Protein 2LMG (pdb70)

Foldseek 3Di:
DLLVVLLCLLVVLLCQLVPPVCVVLFDVVLNVQLNVLSVVVNVVSVVPVVDDNVVSVVSSVVSCVSSVVGVVSD

Structure (mmCIF, N/CA/C/O backbone):
data_2LMG
#
_entry.id   2LMG
#
loop_
_atom_site.group_PDB
_atom_site.id
_atom_site.type_symbol
_atom_site.label_atom_id
_atom_site.label_alt_id
_atom_site.label_comp_id
_atom_site.label_asym_id
_atom_site.label_entity_id
_atom_site.label_seq_id
_atom_site.pdbx_PDB_ins_code
_atom_site.Cartn_x
_atom_site.Cartn_y
_atom_site.Cartn_z
_atom_site.occupancy
_atom_site.B_iso_or_equiv
_atom_site.auth_seq_id
_atom_site.auth_comp_id
_atom_site.auth_asym_id
_atom_site.auth_atom_id
_atom_site.pdbx_PDB_model_num
ATOM 1 N N . SER A 1 2 ? -14.283 -0.135 -9.311 1.00 0.00 537 SER A N 1
ATOM 2 C CA . SER A 1 2 ? -13.529 -1.195 -8.615 1.00 0.00 537 SER A CA 1
ATOM 3 C C . SER A 1 2 ? -12.365 -0.595 -7.826 1.00 0.00 537 SER A C 1
ATOM 4 O O . SER A 1 2 ? -11.195 -0.890 -8.092 1.00 0.00 537 SER A O 1
ATOM 12 N N . ALA A 1 3 ? -12.690 0.250 -6.846 1.00 0.00 538 ALA A N 1
ATOM 13 C CA . ALA A 1 3 ? -11.675 0.881 -6.014 1.00 0.00 538 ALA A CA 1
ATOM 14 C C . ALA A 1 3 ? -10.954 -0.162 -5.169 1.00 0.00 538 ALA A C 1
ATOM 15 O O . ALA A 1 3 ? -9.807 0.036 -4.777 1.00 0.00 538 ALA A O 1
ATOM 22 N N . LYS A 1 4 ? -11.624 -1.278 -4.905 1.00 0.00 539 LYS A N 1
ATOM 23 C CA . LYS A 1 4 ? -11.011 -2.380 -4.173 1.00 0.00 539 LYS A CA 1
ATOM 24 C C . LYS A 1 4 ? -9.849 -2.955 -4.982 1.00 0.00 539 LYS A C 1
ATOM 25 O O . LYS A 1 4 ? -8.743 -3.132 -4.466 1.00 0.00 539 LYS A O 1
ATOM 44 N N . ASN A 1 5 ? -10.105 -3.220 -6.260 1.00 0.00 540 ASN A N 1
ATOM 45 C CA . ASN A 1 5 ? -9.081 -3.748 -7.159 1.00 0.00 540 ASN A CA 1
ATOM 46 C C . ASN A 1 5 ? -7.936 -2.755 -7.331 1.00 0.00 540 ASN A C 1
ATOM 47 O O . ASN A 1 5 ? -6.766 -3.144 -7.339 1.00 0.00 540 ASN A O 1
ATOM 58 N N . ALA A 1 6 ? -8.276 -1.474 -7.458 1.00 0.00 541 ALA A N 1
ATOM 59 C CA . ALA A 1 6 ? -7.269 -0.420 -7.577 1.00 0.00 541 ALA A CA 1
ATOM 60 C C . ALA A 1 6 ? -6.402 -0.361 -6.328 1.00 0.00 541 ALA A C 1
ATOM 61 O O . ALA A 1 6 ? -5.177 -0.276 -6.409 1.00 0.00 541 ALA A O 1
ATOM 68 N N . LEU A 1 7 ? -7.052 -0.427 -5.177 1.00 0.00 542 LEU A N 1
ATOM 69 C CA . LEU A 1 7 ? -6.375 -0.320 -3.895 1.00 0.00 542 LEU A CA 1
ATOM 70 C C . LEU A 1 7 ? -5.426 -1.482 -3.663 1.00 0.00 542 LEU A C 1
ATOM 71 O O . LEU A 1 7 ? -4.275 -1.285 -3.271 1.00 0.00 542 LEU A O 1
ATOM 87 N N . GLU A 1 8 ? -5.909 -2.689 -3.911 1.00 0.00 543 GLU A N 1
ATOM 88 C CA . GLU A 1 8 ? -5.132 -3.875 -3.651 1.00 0.00 543 GLU A CA 1
ATOM 89 C C . GLU A 1 8 ? -3.937 -3.945 -4.587 1.00 0.00 543 GLU A C 1
ATOM 90 O O . GLU A 1 8 ? -2.832 -4.268 -4.164 1.00 0.00 543 GLU A O 1
ATOM 102 N N . SER A 1 9 ? -4.161 -3.616 -5.854 1.00 0.00 544 SER A N 1
ATOM 103 C CA . SER A 1 9 ? -3.085 -3.588 -6.832 1.00 0.00 544 SER A CA 1
ATOM 104 C C . SER A 1 9 ? -2.058 -2.528 -6.455 1.00 0.00 544 SER A C 1
ATOM 105 O O . SER A 1 9 ? -0.858 -2.771 -6.531 1.00 0.00 544 SER A O 1
ATOM 113 N N . TYR A 1 10 ? -2.539 -1.367 -6.020 1.00 0.00 545 TYR A N 1
ATOM 114 C CA . TYR A 1 10 ? -1.668 -0.274 -5.599 1.00 0.00 545 TYR A CA 1
ATOM 115 C C . TYR A 1 10 ? -0.821 -0.715 -4.411 1.00 0.00 545 TYR A C 1
ATOM 116 O O . TYR A 1 10 ? 0.403 -0.556 -4.410 1.00 0.00 545 TYR A O 1
ATOM 134 N N . ALA A 1 11 ? -1.474 -1.294 -3.412 1.00 0.00 546 ALA A N 1
ATOM 135 C CA . ALA A 1 11 ? -0.783 -1.750 -2.220 1.00 0.00 546 ALA A CA 1
ATOM 136 C C . ALA A 1 11 ? 0.187 -2.874 -2.568 1.00 0.00 546 ALA A C 1
ATOM 137 O O . ALA A 1 11 ? 1.320 -2.898 -2.088 1.00 0.00 546 ALA A O 1
ATOM 144 N N . PHE A 1 12 ? -0.261 -3.789 -3.427 1.00 0.00 547 PHE A N 1
ATOM 145 C CA . PHE A 1 12 ? 0.590 -4.858 -3.932 1.00 0.00 547 PHE A CA 1
ATOM 146 C C . PHE A 1 12 ? 1.813 -4.284 -4.633 1.00 0.00 547 PHE A C 1
ATOM 147 O O . PHE A 1 12 ? 2.928 -4.756 -4.440 1.00 0.00 547 PHE A O 1
ATOM 164 N N . ASN A 1 13 ? 1.583 -3.255 -5.439 1.00 0.00 548 ASN A N 1
ATOM 165 C CA . ASN A 1 13 ? 2.638 -2.607 -6.213 1.00 0.00 548 ASN A CA 1
ATOM 166 C C . ASN A 1 13 ? 3.715 -2.005 -5.316 1.00 0.00 548 ASN A C 1
ATOM 167 O O . ASN A 1 13 ? 4.901 -2.247 -5.531 1.00 0.00 548 ASN A O 1
ATOM 178 N N . MET A 1 14 ? 3.313 -1.232 -4.309 1.00 0.00 549 MET A N 1
ATOM 179 C CA . MET A 1 14 ? 4.276 -0.621 -3.397 1.00 0.00 549 MET A CA 1
ATOM 180 C C . MET A 1 14 ? 5.014 -1.695 -2.612 1.00 0.00 549 MET A C 1
ATOM 181 O O . MET A 1 14 ? 6.230 -1.635 -2.430 1.00 0.00 549 MET A O 1
ATOM 195 N N . LYS A 1 15 ? 4.254 -2.681 -2.164 1.00 0.00 550 LYS A N 1
ATOM 196 C CA . LYS A 1 15 ? 4.796 -3.822 -1.441 1.00 0.00 550 LYS A CA 1
ATOM 197 C C . LYS A 1 15 ? 5.818 -4.571 -2.296 1.00 0.00 550 LYS A C 1
ATOM 198 O O . LYS A 1 15 ? 6.908 -4.892 -1.831 1.00 0.00 550 LYS A O 1
ATOM 217 N N . SER A 1 16 ? 5.469 -4.813 -3.547 1.00 0.00 551 SER A N 1
ATOM 218 C CA . SER A 1 16 ? 6.350 -5.478 -4.486 1.00 0.00 551 SER A CA 1
ATOM 219 C C . SER A 1 16 ? 7.586 -4.633 -4.786 1.00 0.00 551 SER A C 1
ATOM 220 O O . SER A 1 16 ? 8.670 -5.169 -4.991 1.00 0.00 551 SER A O 1
ATOM 228 N N . ALA A 1 17 ? 7.416 -3.316 -4.828 1.00 0.00 552 ALA A N 1
ATOM 229 C CA . ALA A 1 17 ? 8.514 -2.415 -5.165 1.00 0.00 552 ALA A CA 1
ATOM 230 C C . ALA A 1 17 ? 9.593 -2.411 -4.087 1.00 0.00 552 ALA A C 1
ATOM 231 O O . ALA A 1 17 ? 10.770 -2.540 -4.385 1.00 0.00 552 ALA A O 1
ATOM 238 N N . VAL A 1 18 ? 9.189 -2.302 -2.832 1.00 0.00 553 VAL A N 1
ATOM 239 C CA . VAL A 1 18 ? 10.146 -2.267 -1.730 1.00 0.00 553 VAL A CA 1
ATOM 240 C C . VAL A 1 18 ? 10.720 -3.649 -1.459 1.00 0.00 553 VAL A C 1
ATOM 241 O O . VAL A 1 18 ? 11.880 -3.793 -1.075 1.00 0.00 553 VAL A O 1
ATOM 254 N N . GLU A 1 19 ? 9.889 -4.661 -1.650 1.00 0.00 554 GLU A N 1
ATOM 255 C CA . GLU A 1 19 ? 10.290 -6.037 -1.444 1.00 0.00 554 GLU A CA 1
ATOM 256 C C . GLU A 1 19 ? 10.941 -6.631 -2.693 1.00 0.00 554 GLU A C 1
ATOM 257 O O . GLU A 1 19 ? 11.325 -7.802 -2.704 1.00 0.00 554 GLU A O 1
ATOM 269 N N . ASP A 1 20 ? 11.063 -5.823 -3.738 1.00 0.00 555 ASP A N 1
ATOM 270 C CA . ASP A 1 20 ? 11.790 -6.227 -4.938 1.00 0.00 555 ASP A CA 1
ATOM 271 C C . ASP A 1 20 ? 13.248 -6.468 -4.596 1.00 0.00 555 ASP A C 1
ATOM 272 O O . ASP A 1 20 ? 13.834 -5.737 -3.808 1.00 0.00 555 ASP A O 1
ATOM 281 N N . GLU A 1 21 ? 13.832 -7.481 -5.208 1.00 0.00 556 GLU A N 1
ATOM 282 C CA . GLU A 1 21 ? 15.178 -7.911 -4.864 1.00 0.00 556 GLU A CA 1
ATOM 283 C C . GLU A 1 21 ? 16.243 -6.902 -5.275 1.00 0.00 556 GLU A C 1
ATOM 284 O O . GLU A 1 21 ? 17.398 -7.011 -4.861 1.00 0.00 556 GLU A O 1
ATOM 296 N N . GLY A 1 22 ? 15.880 -5.945 -6.106 1.00 0.00 557 GLY A N 1
ATOM 297 C CA . GLY A 1 22 ? 16.830 -4.925 -6.472 1.00 0.00 557 GLY A CA 1
ATOM 298 C C . GLY A 1 22 ? 16.562 -3.633 -5.741 1.00 0.00 557 GLY A C 1
ATOM 299 O O . GLY A 1 22 ? 17.482 -2.991 -5.235 1.00 0.00 557 GLY A O 1
ATOM 303 N N . LEU A 1 23 ? 15.294 -3.271 -5.659 1.00 0.00 558 LEU A N 1
ATOM 304 C CA . LEU A 1 23 ? 14.879 -2.076 -4.943 1.00 0.00 558 LEU A CA 1
ATOM 305 C C . LEU A 1 23 ? 15.043 -2.249 -3.437 1.00 0.00 558 LEU A C 1
ATOM 306 O O . LEU A 1 23 ? 15.028 -1.272 -2.690 1.00 0.00 558 LEU A O 1
ATOM 322 N N . LYS A 1 24 ? 15.226 -3.495 -3.000 1.00 0.00 559 LYS A N 1
ATOM 323 C CA . LYS A 1 24 ? 15.425 -3.795 -1.584 1.00 0.00 559 LYS A CA 1
ATOM 324 C C . LYS A 1 24 ? 16.688 -3.123 -1.045 1.00 0.00 559 LYS A C 1
ATOM 325 O O . LYS A 1 24 ? 16.852 -2.966 0.165 1.00 0.00 559 LYS A O 1
ATOM 344 N N . GLY A 1 25 ? 17.579 -2.737 -1.953 1.00 0.00 560 GLY A N 1
ATOM 345 C CA . GLY A 1 25 ? 18.783 -2.034 -1.559 1.00 0.00 560 GLY A CA 1
ATOM 346 C C . GLY A 1 25 ? 18.749 -0.583 -1.984 1.00 0.00 560 GLY A C 1
ATOM 347 O O . GLY A 1 25 ? 19.697 0.167 -1.754 1.00 0.00 560 GLY A O 1
ATOM 351 N N . LYS A 1 26 ? 17.651 -0.190 -2.614 1.00 0.00 561 LYS A N 1
ATOM 352 C CA . LYS A 1 26 ? 17.479 1.176 -3.082 1.00 0.00 561 LYS A CA 1
ATOM 353 C C . LYS A 1 26 ? 16.687 1.984 -2.065 1.00 0.00 561 LYS A C 1
ATOM 354 O O . LYS A 1 26 ? 16.846 3.200 -1.953 1.00 0.00 561 LYS A O 1
ATOM 373 N N . ILE A 1 27 ? 15.834 1.293 -1.325 1.00 0.00 562 ILE A N 1
ATOM 374 C CA . ILE A 1 27 ? 15.041 1.913 -0.280 1.00 0.00 562 ILE A CA 1
ATOM 375 C C . ILE A 1 27 ? 15.603 1.520 1.084 1.00 0.00 562 ILE A C 1
ATOM 376 O O . ILE A 1 27 ? 16.297 0.507 1.208 1.00 0.00 562 ILE A O 1
ATOM 392 N N . SER A 1 28 ? 15.332 2.330 2.096 1.00 0.00 563 SER A N 1
ATOM 393 C CA . SER A 1 28 ? 15.794 2.043 3.436 1.00 0.00 563 SER A CA 1
ATOM 394 C C . SER A 1 28 ? 14.892 1.006 4.090 1.00 0.00 563 SER A C 1
ATOM 395 O O . SER A 1 28 ? 13.698 0.950 3.780 1.00 0.00 563 SER A O 1
ATOM 403 N N . GLU A 1 29 ? 15.447 0.187 4.971 1.00 0.00 564 GLU A N 1
ATOM 404 C CA . GLU A 1 29 ? 14.708 -0.932 5.546 1.00 0.00 564 GLU A CA 1
ATOM 405 C C . GLU A 1 29 ? 13.407 -0.461 6.180 1.00 0.00 564 GLU A C 1
ATOM 406 O O . GLU A 1 29 ? 12.351 -1.053 5.965 1.00 0.00 564 GLU A O 1
ATOM 418 N N . ALA A 1 30 ? 13.492 0.631 6.931 1.00 0.00 565 ALA A N 1
ATOM 419 C CA . ALA A 1 30 ? 12.344 1.173 7.646 1.00 0.00 565 ALA A CA 1
ATOM 420 C C . ALA A 1 30 ? 11.202 1.544 6.701 1.00 0.00 565 ALA A C 1
ATOM 421 O O . ALA A 1 30 ? 10.041 1.253 6.985 1.00 0.00 565 ALA A O 1
ATOM 428 N N . ASP A 1 31 ? 11.533 2.178 5.578 1.00 0.00 566 ASP A N 1
ATOM 429 C CA . ASP A 1 31 ? 10.518 2.573 4.603 1.00 0.00 566 ASP A CA 1
ATOM 430 C C . ASP A 1 31 ? 9.902 1.339 3.971 1.00 0.00 566 ASP A C 1
ATOM 431 O O . ASP A 1 31 ? 8.685 1.229 3.840 1.00 0.00 566 ASP A O 1
ATOM 440 N N . LYS A 1 32 ? 10.769 0.417 3.591 1.00 0.00 567 LYS A N 1
ATOM 441 C CA . LYS A 1 32 ? 10.370 -0.876 3.065 1.00 0.00 567 LYS A CA 1
ATOM 442 C C . LYS A 1 32 ? 9.423 -1.590 4.033 1.00 0.00 567 LYS A C 1
ATOM 443 O O . LYS A 1 32 ? 8.370 -2.077 3.637 1.00 0.00 567 LYS A O 1
ATOM 462 N N . LYS A 1 33 ? 9.797 -1.616 5.305 1.00 0.00 568 LYS A N 1
ATOM 463 C CA . LYS A 1 33 ? 8.997 -2.269 6.336 1.00 0.00 568 LYS A CA 1
ATOM 464 C C . LYS A 1 33 ? 7.640 -1.596 6.514 1.00 0.00 568 LYS A C 1
ATOM 465 O O . LYS A 1 33 ? 6.605 -2.264 6.517 1.00 0.00 568 LYS A O 1
ATOM 484 N N . LYS A 1 34 ? 7.651 -0.274 6.652 1.00 0.00 569 LYS A N 1
ATOM 485 C CA . LYS A 1 34 ? 6.445 0.466 6.983 1.00 0.00 569 LYS A CA 1
ATOM 486 C C . LYS A 1 34 ? 5.423 0.356 5.863 1.00 0.00 569 LYS A C 1
ATOM 487 O O . LYS A 1 34 ? 4.233 0.173 6.117 1.00 0.00 569 LYS A O 1
ATOM 506 N N . VAL A 1 35 ? 5.889 0.460 4.624 1.00 0.00 570 VAL A N 1
ATOM 507 C CA . VAL A 1 35 ? 5.000 0.374 3.486 1.00 0.00 570 VAL A CA 1
ATOM 508 C C . VAL A 1 35 ? 4.475 -1.053 3.317 1.00 0.00 570 VAL A C 1
ATOM 509 O O . VAL A 1 35 ? 3.299 -1.244 3.047 1.00 0.00 570 VAL A O 1
ATOM 522 N N . LEU A 1 36 ? 5.336 -2.052 3.513 1.00 0.00 571 LEU A N 1
ATOM 523 C CA . LEU A 1 36 ? 4.908 -3.449 3.432 1.00 0.00 571 LEU A CA 1
ATOM 524 C C . LEU A 1 36 ? 3.831 -3.740 4.468 1.00 0.00 571 LEU A C 1
ATOM 525 O O . LEU A 1 36 ? 2.802 -4.340 4.155 1.00 0.00 571 LEU A O 1
ATOM 541 N N . ASP A 1 37 ? 4.084 -3.313 5.701 1.00 0.00 572 ASP A N 1
ATOM 542 C CA . ASP A 1 37 ? 3.144 -3.517 6.800 1.00 0.00 572 ASP A CA 1
ATOM 543 C C . ASP A 1 37 ? 1.835 -2.796 6.518 1.00 0.00 572 ASP A C 1
ATOM 544 O O . ASP A 1 37 ? 0.752 -3.347 6.709 1.00 0.00 572 ASP A O 1
ATOM 553 N N . LYS A 1 38 ? 1.949 -1.567 6.038 1.00 0.00 573 LYS A N 1
ATOM 554 C CA . LYS A 1 38 ? 0.793 -0.767 5.675 1.00 0.00 573 LYS A CA 1
ATOM 555 C C . LYS A 1 38 ? 0.043 -1.399 4.506 1.00 0.00 573 LYS A C 1
ATOM 556 O O . LYS A 1 38 ? -1.186 -1.444 4.498 1.00 0.00 573 LYS A O 1
ATOM 575 N N . CYS A 1 39 ? 0.786 -1.891 3.527 1.00 0.00 574 CYS A N 1
ATOM 576 C CA . CYS A 1 39 ? 0.195 -2.580 2.392 1.00 0.00 574 CYS A CA 1
ATOM 577 C C . CYS A 1 39 ? -0.540 -3.835 2.853 1.00 0.00 574 CYS A C 1
ATOM 578 O O . CYS A 1 39 ? -1.616 -4.149 2.358 1.00 0.00 574 CYS A O 1
ATOM 586 N N . GLN A 1 40 ? 0.038 -4.539 3.816 1.00 0.00 575 GLN A N 1
ATOM 587 C CA . GLN A 1 40 ? -0.611 -5.707 4.399 1.00 0.00 575 GLN A CA 1
ATOM 588 C C . GLN A 1 40 ? -1.860 -5.294 5.170 1.00 0.00 575 GLN A C 1
ATOM 589 O O . GLN A 1 40 ? -2.867 -6.000 5.158 1.00 0.00 575 GLN A O 1
ATOM 603 N N . GLU A 1 41 ? -1.786 -4.138 5.818 1.00 0.00 576 GLU A N 1
ATOM 604 C CA . GLU A 1 41 ? -2.914 -3.587 6.557 1.00 0.00 576 GLU A CA 1
ATOM 605 C C . GLU A 1 41 ? -4.106 -3.397 5.630 1.00 0.00 576 GLU A C 1
ATOM 606 O O . GLU A 1 41 ? -5.185 -3.946 5.864 1.00 0.00 576 GLU A O 1
ATOM 618 N N . VAL A 1 42 ? -3.892 -2.642 4.563 1.00 0.00 577 VAL A N 1
ATOM 619 C CA . VAL A 1 42 ? -4.947 -2.375 3.597 1.00 0.00 577 VAL A CA 1
ATOM 620 C C . VAL A 1 42 ? -5.357 -3.643 2.854 1.00 0.00 577 VAL A C 1
ATOM 621 O O . VAL A 1 42 ? -6.537 -3.889 2.673 1.00 0.00 577 VAL A O 1
ATOM 634 N N . ILE A 1 43 ? -4.390 -4.454 2.447 1.00 0.00 578 ILE A N 1
ATOM 635 C CA . ILE A 1 43 ? -4.683 -5.675 1.699 1.00 0.00 578 ILE A CA 1
ATOM 636 C C . ILE A 1 43 ? -5.539 -6.652 2.519 1.00 0.00 578 ILE A C 1
ATOM 637 O O . ILE A 1 43 ? -6.491 -7.242 1.997 1.00 0.00 578 ILE A O 1
ATOM 653 N N . SER A 1 44 ? -5.225 -6.797 3.803 1.00 0.00 579 SER A N 1
ATOM 654 C CA . SER A 1 44 ? -6.011 -7.658 4.684 1.00 0.00 579 SER A CA 1
ATOM 655 C C . SER A 1 44 ? -7.370 -7.014 4.982 1.00 0.00 579 SER A C 1
ATOM 656 O O . SER A 1 44 ? -8.351 -7.700 5.277 1.00 0.00 579 SER A O 1
ATOM 664 N N . TRP A 1 45 ? -7.410 -5.692 4.897 1.00 0.00 580 TRP A N 1
ATOM 665 C CA . TRP A 1 45 ? -8.637 -4.933 5.084 1.00 0.00 580 TRP A CA 1
ATOM 666 C C . TRP A 1 45 ? -9.505 -5.021 3.829 1.00 0.00 580 TRP A C 1
ATOM 667 O O . TRP A 1 45 ? -10.720 -5.137 3.912 1.00 0.00 580 TRP A O 1
ATOM 688 N N . LEU A 1 46 ? -8.862 -4.970 2.671 1.00 0.00 581 LEU A N 1
ATOM 689 C CA . LEU A 1 46 ? -9.540 -5.109 1.384 1.00 0.00 581 LEU A CA 1
ATOM 690 C C . LEU A 1 46 ? -10.303 -6.414 1.333 1.00 0.00 581 LEU A C 1
ATOM 691 O O . LEU A 1 46 ? -11.455 -6.465 0.916 1.00 0.00 581 LEU A O 1
ATOM 707 N N . ASP A 1 47 ? -9.633 -7.465 1.776 1.00 0.00 582 ASP A N 1
ATOM 708 C CA . ASP A 1 47 ? -10.199 -8.804 1.793 1.00 0.00 582 ASP A CA 1
ATOM 709 C C . ASP A 1 47 ? -11.373 -8.881 2.763 1.00 0.00 582 ASP A C 1
ATOM 710 O O . ASP A 1 47 ? -12.246 -9.739 2.639 1.00 0.00 582 ASP A O 1
ATOM 719 N N . ALA A 1 48 ? -11.394 -7.959 3.711 1.00 0.00 583 ALA A N 1
ATOM 720 C CA . ALA A 1 48 ? -12.396 -7.961 4.761 1.00 0.00 583 ALA A CA 1
ATOM 721 C C . ALA A 1 48 ? -13.550 -7.006 4.459 1.00 0.00 583 ALA A C 1
ATOM 722 O O . ALA A 1 48 ? -14.699 -7.274 4.816 1.00 0.00 583 ALA A O 1
ATOM 729 N N . ASN A 1 49 ? -13.240 -5.913 3.776 1.00 0.00 584 ASN A N 1
ATOM 730 C CA . ASN A 1 49 ? -14.216 -4.865 3.498 1.00 0.00 584 ASN A CA 1
ATOM 731 C C . ASN A 1 49 ? -14.328 -4.618 2.003 1.00 0.00 584 ASN A C 1
ATOM 732 O O . ASN A 1 49 ? -14.165 -3.496 1.531 1.00 0.00 584 ASN A O 1
ATOM 743 N N . THR A 1 50 ? -14.608 -5.680 1.257 1.00 0.00 585 THR A N 1
ATOM 744 C CA . THR A 1 50 ? -14.860 -5.569 -0.174 1.00 0.00 585 THR A CA 1
ATOM 745 C C . THR A 1 50 ? -16.153 -4.811 -0.428 1.00 0.00 585 THR A C 1
ATOM 746 O O . THR A 1 50 ? -16.370 -4.246 -1.499 1.00 0.00 585 THR A O 1
ATOM 757 N N . LEU A 1 51 ? -16.997 -4.796 0.587 1.00 0.00 586 LEU A N 1
ATOM 758 C CA . LEU A 1 51 ? -18.311 -4.201 0.491 1.00 0.00 586 LEU A CA 1
ATOM 759 C C . LEU A 1 51 ? -18.265 -2.735 0.904 1.00 0.00 586 LEU A C 1
ATOM 760 O O . LEU A 1 51 ? -19.299 -2.077 0.996 1.00 0.00 586 LEU A O 1
ATOM 776 N N . ALA A 1 52 ? -17.060 -2.237 1.161 1.00 0.00 587 ALA A N 1
ATOM 777 C CA . ALA A 1 52 ? -16.868 -0.835 1.513 1.00 0.00 587 ALA A CA 1
ATOM 778 C C . ALA A 1 52 ? -17.307 0.067 0.365 1.00 0.00 587 ALA A C 1
ATOM 779 O O . ALA A 1 52 ? -17.356 -0.361 -0.791 1.00 0.00 587 ALA A O 1
ATOM 786 N N . GLU A 1 53 ? -17.629 1.313 0.684 1.00 0.00 588 GLU A N 1
ATOM 787 C CA . GLU A 1 53 ? -17.979 2.282 -0.341 1.00 0.00 588 GLU A CA 1
ATOM 788 C C . GLU A 1 53 ? -16.727 2.746 -1.060 1.00 0.00 588 GLU A C 1
ATOM 789 O O . GLU A 1 53 ? -15.615 2.531 -0.573 1.00 0.00 588 GLU A O 1
ATOM 801 N N . LYS A 1 54 ? -16.905 3.405 -2.189 1.00 0.00 589 LYS A N 1
ATOM 802 C CA . LYS A 1 54 ? -15.773 3.853 -2.995 1.00 0.00 589 LYS A CA 1
ATOM 803 C C . LYS A 1 54 ? -14.831 4.732 -2.178 1.00 0.00 589 LYS A C 1
ATOM 804 O O . LYS A 1 54 ? -13.615 4.547 -2.209 1.00 0.00 589 LYS A O 1
ATOM 823 N N . ASP A 1 55 ? -15.407 5.656 -1.419 1.00 0.00 590 ASP A N 1
ATOM 824 C CA . ASP A 1 55 ? -14.627 6.612 -0.635 1.00 0.00 590 ASP A CA 1
ATOM 825 C C . ASP A 1 55 ? -13.777 5.920 0.425 1.00 0.00 590 ASP A C 1
ATOM 826 O O . ASP A 1 55 ? -12.739 6.446 0.820 1.00 0.00 590 ASP A O 1
ATOM 835 N N . GLU A 1 56 ? -14.209 4.746 0.889 1.00 0.00 591 GLU A N 1
ATOM 836 C CA . GLU A 1 56 ? -13.453 4.018 1.891 1.00 0.00 591 GLU A CA 1
ATOM 837 C C . GLU A 1 56 ? -12.127 3.576 1.285 1.00 0.00 591 GLU A C 1
ATOM 838 O O . GLU A 1 56 ? -11.066 3.713 1.896 1.00 0.00 591 GLU A O 1
ATOM 850 N N . PHE A 1 57 ? -12.199 3.074 0.058 1.00 0.00 592 PHE A N 1
ATOM 851 C CA . PHE A 1 57 ? -11.005 2.686 -0.673 1.00 0.00 592 PHE A CA 1
ATOM 852 C C . PHE A 1 57 ? -10.231 3.925 -1.092 1.00 0.00 592 PHE A C 1
ATOM 853 O O . PHE A 1 57 ? -9.014 3.961 -0.993 1.00 0.00 592 PHE A O 1
ATOM 870 N N . GLU A 1 58 ? -10.952 4.956 -1.516 1.00 0.00 593 GLU A N 1
ATOM 871 C CA . GLU A 1 58 ? -10.332 6.200 -1.958 1.00 0.00 593 GLU A CA 1
ATOM 872 C C . GLU A 1 58 ? -9.479 6.793 -0.844 1.00 0.00 593 GLU A C 1
ATOM 873 O O . GLU A 1 58 ? -8.360 7.251 -1.078 1.00 0.00 593 GLU A O 1
ATOM 885 N N . HIS A 1 59 ? -10.000 6.752 0.371 1.00 0.00 594 HIS A N 1
ATOM 886 C CA . HIS A 1 59 ? -9.263 7.223 1.532 1.00 0.00 594 HIS A CA 1
ATOM 887 C C . HIS A 1 59 ? -8.128 6.262 1.867 1.00 0.00 594 HIS A C 1
ATOM 888 O O . HIS A 1 59 ? -7.045 6.690 2.264 1.00 0.00 594 HIS A O 1
ATOM 903 N N . LYS A 1 60 ? -8.376 4.966 1.698 1.00 0.00 595 LYS A N 1
ATOM 904 C CA . LYS A 1 60 ? -7.363 3.958 1.946 1.00 0.00 595 LYS A CA 1
ATOM 905 C C . LYS A 1 60 ? -6.198 4.146 0.991 1.00 0.00 595 LYS A C 1
ATOM 906 O O . LYS A 1 60 ? -5.039 3.936 1.351 1.00 0.00 595 LYS A O 1
ATOM 925 N N . ARG A 1 61 ? -6.530 4.533 -0.232 1.00 0.00 596 ARG A N 1
ATOM 926 C CA . ARG A 1 61 ? -5.539 4.834 -1.244 1.00 0.00 596 ARG A CA 1
ATOM 927 C C . ARG A 1 61 ? -4.661 5.972 -0.756 1.00 0.00 596 ARG A C 1
ATOM 928 O O . ARG A 1 61 ? -3.442 5.866 -0.770 1.00 0.00 596 ARG A O 1
ATOM 949 N N . LYS A 1 62 ? -5.306 7.035 -0.274 1.00 0.00 597 LYS A N 1
ATOM 950 C CA . LYS A 1 62 ? -4.601 8.186 0.286 1.00 0.00 597 LYS A CA 1
ATOM 951 C C . LYS A 1 62 ? -3.669 7.751 1.409 1.00 0.00 597 LYS A C 1
ATOM 952 O O . LYS A 1 62 ? -2.529 8.201 1.495 1.00 0.00 597 LYS A O 1
ATOM 971 N N . GLU A 1 63 ? -4.169 6.868 2.263 1.00 0.00 598 GLU A N 1
ATOM 972 C CA . GLU A 1 63 ? -3.387 6.319 3.362 1.00 0.00 598 GLU A CA 1
ATOM 973 C C . GLU A 1 63 ? -2.157 5.585 2.840 1.00 0.00 598 GLU A C 1
ATOM 974 O O . GLU A 1 63 ? -1.026 5.855 3.253 1.00 0.00 598 GLU A O 1
ATOM 986 N N . LEU A 1 64 ? -2.397 4.649 1.931 1.00 0.00 599 LEU A N 1
ATOM 987 C CA . LEU A 1 64 ? -1.339 3.839 1.348 1.00 0.00 599 LEU A CA 1
ATOM 988 C C . LEU A 1 64 ? -0.333 4.743 0.629 1.00 0.00 599 LEU A C 1
ATOM 989 O O . LEU A 1 64 ? 0.877 4.566 0.754 1.00 0.00 599 LEU A O 1
ATOM 1005 N N . GLU A 1 65 ? -0.841 5.724 -0.107 1.00 0.00 600 GLU A N 1
ATOM 1006 C CA . GLU A 1 65 ? 0.011 6.687 -0.800 1.00 0.00 600 GLU A CA 1
ATOM 1007 C C . GLU A 1 65 ? 0.927 7.406 0.180 1.00 0.00 600 GLU A C 1
ATOM 1008 O O . GLU A 1 65 ? 2.111 7.551 -0.077 1.00 0.00 600 GLU A O 1
ATOM 1020 N N . GLN A 1 66 ? 0.383 7.841 1.310 1.00 0.00 601 GLN A N 1
ATOM 1021 C CA . GLN A 1 66 ? 1.172 8.558 2.304 1.00 0.00 601 GLN A CA 1
ATOM 1022 C C . GLN A 1 66 ? 2.246 7.673 2.935 1.00 0.00 601 GLN A C 1
ATOM 1023 O O . GLN A 1 66 ? 3.277 8.178 3.368 1.00 0.00 601 GLN A O 1
ATOM 1037 N N . VAL A 1 67 ? 2.015 6.365 3.004 1.00 0.00 602 VAL A N 1
ATOM 1038 C CA . VAL A 1 67 ? 3.025 5.466 3.558 1.00 0.00 602 VAL A CA 1
ATOM 1039 C C . VAL A 1 67 ? 4.160 5.232 2.549 1.00 0.00 602 VAL A C 1
ATOM 1040 O O . VAL A 1 67 ? 5.330 5.205 2.919 1.00 0.00 602 VAL A O 1
ATOM 1053 N N . CYS A 1 68 ? 3.800 5.074 1.276 1.00 0.00 603 CYS A N 1
ATOM 1054 C CA . CYS A 1 68 ? 4.773 4.794 0.224 1.00 0.00 603 CYS A CA 1
ATOM 1055 C C . CYS A 1 68 ? 5.434 6.077 -0.288 1.00 0.00 603 CYS A C 1
ATOM 1056 O O . CYS A 1 68 ? 6.555 6.044 -0.767 1.00 0.00 603 CYS A O 1
ATOM 1064 N N . ASN A 1 69 ? 4.730 7.202 -0.188 1.00 0.00 604 ASN A N 1
ATOM 1065 C CA . ASN A 1 69 ? 5.224 8.490 -0.700 1.00 0.00 604 ASN A CA 1
ATOM 1066 C C . ASN A 1 69 ? 6.650 8.815 -0.221 1.00 0.00 604 ASN A C 1
ATOM 1067 O O . ASN A 1 69 ? 7.519 9.095 -1.050 1.00 0.00 604 ASN A O 1
ATOM 1078 N N . PRO A 1 70 ? 6.936 8.782 1.101 1.00 0.00 605 PRO A N 1
ATOM 1079 C CA . PRO A 1 70 ? 8.283 9.077 1.620 1.00 0.00 605 PRO A CA 1
ATOM 1080 C C . PRO A 1 70 ? 9.337 8.115 1.084 1.00 0.00 605 PRO A C 1
ATOM 1081 O O . PRO A 1 70 ? 10.532 8.413 1.079 1.00 0.00 605 PRO A O 1
ATOM 1092 N N . ILE A 1 71 ? 8.880 6.958 0.640 1.00 0.00 606 ILE A N 1
ATOM 1093 C CA . ILE A 1 71 ? 9.753 5.936 0.104 1.00 0.00 606 ILE A CA 1
ATOM 1094 C C . ILE A 1 71 ? 9.888 6.093 -1.421 1.00 0.00 606 ILE A C 1
ATOM 1095 O O . ILE A 1 71 ? 10.983 5.993 -1.971 1.00 0.00 606 ILE A O 1
ATOM 1111 N N . ILE A 1 72 ? 8.767 6.388 -2.083 1.00 0.00 607 ILE A N 1
ATOM 1112 C CA . ILE A 1 72 ? 8.710 6.541 -3.535 1.00 0.00 607 ILE A CA 1
ATOM 1113 C C . ILE A 1 72 ? 9.470 7.788 -3.991 1.00 0.00 607 ILE A C 1
ATOM 1114 O O . ILE A 1 72 ? 10.027 7.818 -5.088 1.00 0.00 607 ILE A O 1
ATOM 1130 N N . SER A 1 73 ? 9.520 8.802 -3.134 1.00 0.00 608 SER A N 1
ATOM 1131 C CA . SER A 1 73 ? 10.212 10.045 -3.458 1.00 0.00 608 SER A CA 1
ATOM 1132 C C . SER A 1 73 ? 11.726 9.837 -3.561 1.00 0.00 608 SER A C 1
ATOM 1133 O O . SER A 1 73 ? 12.453 10.706 -4.040 1.00 0.00 608 SER A O 1
ATOM 1141 N N . GLY A 1 74 ? 12.191 8.678 -3.117 1.00 0.00 609 GLY A N 1
ATOM 1142 C CA . GLY A 1 74 ? 13.594 8.346 -3.243 1.00 0.00 609 GLY A CA 1
ATOM 1143 C C . GLY A 1 74 ? 13.798 7.137 -4.131 1.00 0.00 609 GLY A C 1
ATOM 1144 O O . GLY A 1 74 ? 14.858 6.505 -4.106 1.00 0.00 609 GLY A O 1
ATOM 1148 N N . LEU A 1 75 ? 12.770 6.815 -4.909 1.00 0.00 610 LEU A N 1
ATOM 1149 C CA . LEU A 1 75 ? 12.791 5.663 -5.793 1.00 0.00 610 LEU A CA 1
ATOM 1150 C C . LEU A 1 75 ? 12.462 6.081 -7.225 1.00 0.00 610 LEU A C 1
ATOM 1151 O O . LEU A 1 75 ? 11.369 5.725 -7.719 1.00 0.00 610 LEU A O 1
ATOM 1168 N N . SER A 1 2 ? -13.375 0.175 -10.115 1.00 0.00 537 SER A N 2
ATOM 1169 C CA . SER A 1 2 ? -13.084 -0.844 -9.084 1.00 0.00 537 SER A CA 2
ATOM 1170 C C . SER A 1 2 ? -12.036 -0.334 -8.095 1.00 0.00 537 SER A C 2
ATOM 1171 O O . SER A 1 2 ? -10.830 -0.486 -8.311 1.00 0.00 537 SER A O 2
ATOM 1179 N N . ALA A 1 3 ? -12.501 0.260 -6.998 1.00 0.00 538 ALA A N 2
ATOM 1180 C CA . ALA A 1 3 ? -11.607 0.882 -6.030 1.00 0.00 538 ALA A CA 2
ATOM 1181 C C . ALA A 1 3 ? -10.828 -0.157 -5.234 1.00 0.00 538 ALA A C 2
ATOM 1182 O O . ALA A 1 3 ? -9.665 0.061 -4.914 1.00 0.00 538 ALA A O 2
ATOM 1189 N N . LYS A 1 4 ? -11.457 -1.285 -4.916 1.00 0.00 539 LYS A N 2
ATOM 1190 C CA . LYS A 1 4 ? -10.765 -2.345 -4.188 1.00 0.00 539 LYS A CA 2
ATOM 1191 C C . LYS A 1 4 ? -9.665 -2.936 -5.053 1.00 0.00 539 LYS A C 2
ATOM 1192 O O . LYS A 1 4 ? -8.556 -3.192 -4.584 1.00 0.00 539 LYS A O 2
ATOM 1211 N N . ASN A 1 5 ? -9.987 -3.142 -6.321 1.00 0.00 540 ASN A N 2
ATOM 1212 C CA . ASN A 1 5 ? -9.028 -3.656 -7.288 1.00 0.00 540 ASN A CA 2
ATOM 1213 C C . ASN A 1 5 ? -7.871 -2.679 -7.449 1.00 0.00 540 ASN A C 2
ATOM 1214 O O . ASN A 1 5 ? -6.711 -3.079 -7.527 1.00 0.00 540 ASN A O 2
ATOM 1225 N N . ALA A 1 6 ? -8.199 -1.390 -7.490 1.00 0.00 541 ALA A N 2
ATOM 1226 C CA . ALA A 1 6 ? -7.187 -0.345 -7.539 1.00 0.00 541 ALA A CA 2
ATOM 1227 C C . ALA A 1 6 ? -6.348 -0.353 -6.270 1.00 0.00 541 ALA A C 2
ATOM 1228 O O . ALA A 1 6 ? -5.124 -0.334 -6.324 1.00 0.00 541 ALA A O 2
ATOM 1235 N N . LEU A 1 7 ? -7.024 -0.413 -5.131 1.00 0.00 542 LEU A N 2
ATOM 1236 C CA . LEU A 1 7 ? -6.371 -0.342 -3.830 1.00 0.00 542 LEU A CA 2
ATOM 1237 C C . LEU A 1 7 ? -5.431 -1.507 -3.596 1.00 0.00 542 LEU A C 2
ATOM 1238 O O . LEU A 1 7 ? -4.289 -1.318 -3.181 1.00 0.00 542 LEU A O 2
ATOM 1254 N N . GLU A 1 8 ? -5.909 -2.710 -3.866 1.00 0.00 543 GLU A N 2
ATOM 1255 C CA . GLU A 1 8 ? -5.133 -3.894 -3.606 1.00 0.00 543 GLU A CA 2
ATOM 1256 C C . GLU A 1 8 ? -3.942 -3.952 -4.548 1.00 0.00 543 GLU A C 2
ATOM 1257 O O . GLU A 1 8 ? -2.843 -4.325 -4.150 1.00 0.00 543 GLU A O 2
ATOM 1269 N N . SER A 1 9 ? -4.167 -3.554 -5.792 1.00 0.00 544 SER A N 2
ATOM 1270 C CA . SER A 1 9 ? -3.100 -3.491 -6.777 1.00 0.00 544 SER A CA 2
ATOM 1271 C C . SER A 1 9 ? -2.091 -2.413 -6.380 1.00 0.00 544 SER A C 2
ATOM 1272 O O . SER A 1 9 ? -0.886 -2.613 -6.481 1.00 0.00 544 SER A O 2
ATOM 1280 N N . TYR A 1 10 ? -2.604 -1.283 -5.904 1.00 0.00 545 TYR A N 2
ATOM 1281 C CA . TYR A 1 10 ? -1.776 -0.171 -5.455 1.00 0.00 545 TYR A CA 2
ATOM 1282 C C . TYR A 1 10 ? -0.905 -0.610 -4.280 1.00 0.00 545 TYR A C 2
ATOM 1283 O O . TYR A 1 10 ? 0.309 -0.392 -4.275 1.00 0.00 545 TYR A O 2
ATOM 1301 N N . ALA A 1 11 ? -1.529 -1.246 -3.297 1.00 0.00 546 ALA A N 2
ATOM 1302 C CA . ALA A 1 11 ? -0.817 -1.714 -2.125 1.00 0.00 546 ALA A CA 2
ATOM 1303 C C . ALA A 1 11 ? 0.181 -2.795 -2.510 1.00 0.00 546 ALA A C 2
ATOM 1304 O O . ALA A 1 11 ? 1.325 -2.781 -2.060 1.00 0.00 546 ALA A O 2
ATOM 1311 N N . PHE A 1 12 ? -0.260 -3.716 -3.366 1.00 0.00 547 PHE A N 2
ATOM 1312 C CA . PHE A 1 12 ? 0.612 -4.751 -3.904 1.00 0.00 547 PHE A CA 2
ATOM 1313 C C . PHE A 1 12 ? 1.805 -4.126 -4.621 1.00 0.00 547 PHE A C 2
ATOM 1314 O O . PHE A 1 12 ? 2.932 -4.590 -4.487 1.00 0.00 547 PHE A O 2
ATOM 1331 N N . ASN A 1 13 ? 1.540 -3.066 -5.375 1.00 0.00 548 ASN A N 2
ATOM 1332 C CA . ASN A 1 13 ? 2.572 -2.382 -6.151 1.00 0.00 548 ASN A CA 2
ATOM 1333 C C . ASN A 1 13 ? 3.666 -1.806 -5.263 1.00 0.00 548 ASN A C 2
ATOM 1334 O O . ASN A 1 13 ? 4.849 -2.037 -5.507 1.00 0.00 548 ASN A O 2
ATOM 1345 N N . MET A 1 14 ? 3.280 -1.066 -4.230 1.00 0.00 549 MET A N 2
ATOM 1346 C CA . MET A 1 14 ? 4.251 -0.454 -3.332 1.00 0.00 549 MET A CA 2
ATOM 1347 C C . MET A 1 14 ? 5.011 -1.528 -2.567 1.00 0.00 549 MET A C 2
ATOM 1348 O O . MET A 1 14 ? 6.228 -1.461 -2.398 1.00 0.00 549 MET A O 2
ATOM 1362 N N . LYS A 1 15 ? 4.262 -2.523 -2.123 1.00 0.00 550 LYS A N 2
ATOM 1363 C CA . LYS A 1 15 ? 4.810 -3.680 -1.436 1.00 0.00 550 LYS A CA 2
ATOM 1364 C C . LYS A 1 15 ? 5.812 -4.423 -2.323 1.00 0.00 550 LYS A C 2
ATOM 1365 O O . LYS A 1 15 ? 6.894 -4.797 -1.874 1.00 0.00 550 LYS A O 2
ATOM 1384 N N . SER A 1 16 ? 5.449 -4.630 -3.576 1.00 0.00 551 SER A N 2
ATOM 1385 C CA . SER A 1 16 ? 6.324 -5.291 -4.529 1.00 0.00 551 SER A CA 2
ATOM 1386 C C . SER A 1 16 ? 7.554 -4.436 -4.824 1.00 0.00 551 SER A C 2
ATOM 1387 O O . SER A 1 16 ? 8.644 -4.960 -4.993 1.00 0.00 551 SER A O 2
ATOM 1395 N N . ALA A 1 17 ? 7.366 -3.123 -4.882 1.00 0.00 552 ALA A N 2
ATOM 1396 C CA . ALA A 1 17 ? 8.449 -2.203 -5.228 1.00 0.00 552 ALA A CA 2
ATOM 1397 C C . ALA A 1 17 ? 9.588 -2.244 -4.209 1.00 0.00 552 ALA A C 2
ATOM 1398 O O . ALA A 1 17 ? 10.760 -2.304 -4.575 1.00 0.00 552 ALA A O 2
ATOM 1405 N N . VAL A 1 18 ? 9.246 -2.224 -2.930 1.00 0.00 553 VAL A N 2
ATOM 1406 C CA . VAL A 1 18 ? 10.254 -2.227 -1.876 1.00 0.00 553 VAL A CA 2
ATOM 1407 C C . VAL A 1 18 ? 10.858 -3.614 -1.695 1.00 0.00 553 VAL A C 2
ATOM 1408 O O . VAL A 1 18 ? 12.042 -3.765 -1.393 1.00 0.00 553 VAL A O 2
ATOM 1421 N N . GLU A 1 19 ? 10.023 -4.620 -1.882 1.00 0.00 554 GLU A N 2
ATOM 1422 C CA . GLU A 1 19 ? 10.430 -6.006 -1.754 1.00 0.00 554 GLU A CA 2
ATOM 1423 C C . GLU A 1 19 ? 10.951 -6.582 -3.071 1.00 0.00 554 GLU A C 2
ATOM 1424 O O . GLU A 1 19 ? 11.257 -7.773 -3.162 1.00 0.00 554 GLU A O 2
ATOM 1436 N N . ASP A 1 20 ? 11.051 -5.735 -4.083 1.00 0.00 555 ASP A N 2
ATOM 1437 C CA . ASP A 1 20 ? 11.527 -6.152 -5.401 1.00 0.00 555 ASP A CA 2
ATOM 1438 C C . ASP A 1 20 ? 12.987 -6.580 -5.358 1.00 0.00 555 ASP A C 2
ATOM 1439 O O . ASP A 1 20 ? 13.819 -5.960 -4.688 1.00 0.00 555 ASP A O 2
ATOM 1448 N N . GLU A 1 21 ? 13.274 -7.661 -6.064 1.00 0.00 556 GLU A N 2
ATOM 1449 C CA . GLU A 1 21 ? 14.608 -8.247 -6.113 1.00 0.00 556 GLU A CA 2
ATOM 1450 C C . GLU A 1 21 ? 15.600 -7.413 -6.922 1.00 0.00 556 GLU A C 2
ATOM 1451 O O . GLU A 1 21 ? 16.788 -7.729 -6.955 1.00 0.00 556 GLU A O 2
ATOM 1463 N N . GLY A 1 22 ? 15.117 -6.394 -7.614 1.00 0.00 557 GLY A N 2
ATOM 1464 C CA . GLY A 1 22 ? 16.007 -5.496 -8.320 1.00 0.00 557 GLY A CA 2
ATOM 1465 C C . GLY A 1 22 ? 16.188 -4.203 -7.562 1.00 0.00 557 GLY A C 2
ATOM 1466 O O . GLY A 1 22 ? 17.274 -3.627 -7.531 1.00 0.00 557 GLY A O 2
ATOM 1470 N N . LEU A 1 23 ? 15.110 -3.763 -6.934 1.00 0.00 558 LEU A N 2
ATOM 1471 C CA . LEU A 1 23 ? 15.110 -2.547 -6.133 1.00 0.00 558 LEU A CA 2
ATOM 1472 C C . LEU A 1 23 ? 15.686 -2.778 -4.743 1.00 0.00 558 LEU A C 2
ATOM 1473 O O . LEU A 1 23 ? 15.670 -1.876 -3.901 1.00 0.00 558 LEU A O 2
ATOM 1489 N N . LYS A 1 24 ? 16.168 -3.983 -4.490 1.00 0.00 559 LYS A N 2
ATOM 1490 C CA . LYS A 1 24 ? 16.799 -4.276 -3.215 1.00 0.00 559 LYS A CA 2
ATOM 1491 C C . LYS A 1 24 ? 17.981 -3.336 -2.962 1.00 0.00 559 LYS A C 2
ATOM 1492 O O . LYS A 1 24 ? 18.835 -3.135 -3.826 1.00 0.00 559 LYS A O 2
ATOM 1511 N N . GLY A 1 25 ? 17.991 -2.721 -1.790 1.00 0.00 560 GLY A N 2
ATOM 1512 C CA . GLY A 1 25 ? 19.069 -1.818 -1.440 1.00 0.00 560 GLY A CA 2
ATOM 1513 C C . GLY A 1 25 ? 18.821 -0.395 -1.915 1.00 0.00 560 GLY A C 2
ATOM 1514 O O . GLY A 1 25 ? 19.496 0.536 -1.479 1.00 0.00 560 GLY A O 2
ATOM 1518 N N . LYS A 1 26 ? 17.854 -0.222 -2.806 1.00 0.00 561 LYS A N 2
ATOM 1519 C CA . LYS A 1 26 ? 17.534 1.102 -3.326 1.00 0.00 561 LYS A CA 2
ATOM 1520 C C . LYS A 1 26 ? 16.708 1.879 -2.311 1.00 0.00 561 LYS A C 2
ATOM 1521 O O . LYS A 1 26 ? 16.742 3.110 -2.268 1.00 0.00 561 LYS A O 2
ATOM 1540 N N . ILE A 1 27 ? 15.969 1.147 -1.497 1.00 0.00 562 ILE A N 2
ATOM 1541 C CA . ILE A 1 27 ? 15.215 1.730 -0.404 1.00 0.00 562 ILE A CA 2
ATOM 1542 C C . ILE A 1 27 ? 15.749 1.178 0.913 1.00 0.00 562 ILE A C 2
ATOM 1543 O O . ILE A 1 27 ? 16.310 0.080 0.943 1.00 0.00 562 ILE A O 2
ATOM 1559 N N . SER A 1 28 ? 15.604 1.936 1.988 1.00 0.00 563 SER A N 2
ATOM 1560 C CA . SER A 1 28 ? 16.079 1.486 3.283 1.00 0.00 563 SER A CA 2
ATOM 1561 C C . SER A 1 28 ? 15.060 0.543 3.908 1.00 0.00 563 SER A C 2
ATOM 1562 O O . SER A 1 28 ? 13.875 0.596 3.556 1.00 0.00 563 SER A O 2
ATOM 1570 N N . GLU A 1 29 ? 15.507 -0.315 4.817 1.00 0.00 564 GLU A N 2
ATOM 1571 C CA . GLU A 1 29 ? 14.644 -1.338 5.397 1.00 0.00 564 GLU A CA 2
ATOM 1572 C C . GLU A 1 29 ? 13.408 -0.713 6.015 1.00 0.00 564 GLU A C 2
ATOM 1573 O O . GLU A 1 29 ? 12.301 -1.170 5.776 1.00 0.00 564 GLU A O 2
ATOM 1585 N N . ALA A 1 30 ? 13.609 0.351 6.782 1.00 0.00 565 ALA A N 2
ATOM 1586 C CA . ALA A 1 30 ? 12.522 0.992 7.515 1.00 0.00 565 ALA A CA 2
ATOM 1587 C C . ALA A 1 30 ? 11.395 1.453 6.594 1.00 0.00 565 ALA A C 2
ATOM 1588 O O . ALA A 1 30 ? 10.220 1.247 6.899 1.00 0.00 565 ALA A O 2
ATOM 1595 N N . ASP A 1 31 ? 11.746 2.056 5.464 1.00 0.00 566 ASP A N 2
ATOM 1596 C CA . ASP A 1 31 ? 10.737 2.517 4.514 1.00 0.00 566 ASP A CA 2
ATOM 1597 C C . ASP A 1 31 ? 10.046 1.320 3.889 1.00 0.00 566 ASP A C 2
ATOM 1598 O O . ASP A 1 31 ? 8.821 1.267 3.796 1.00 0.00 566 ASP A O 2
ATOM 1607 N N . LYS A 1 32 ? 10.856 0.362 3.468 1.00 0.00 567 LYS A N 2
ATOM 1608 C CA . LYS A 1 32 ? 10.378 -0.900 2.936 1.00 0.00 567 LYS A CA 2
ATOM 1609 C C . LYS A 1 32 ? 9.429 -1.609 3.914 1.00 0.00 567 LYS A C 2
ATOM 1610 O O . LYS A 1 32 ? 8.345 -2.039 3.535 1.00 0.00 567 LYS A O 2
ATOM 1629 N N . LYS A 1 33 ? 9.840 -1.706 5.169 1.00 0.00 568 LYS A N 2
ATOM 1630 C CA . LYS A 1 33 ? 9.045 -2.361 6.204 1.00 0.00 568 LYS A CA 2
ATOM 1631 C C . LYS A 1 33 ? 7.729 -1.638 6.441 1.00 0.00 568 LYS A C 2
ATOM 1632 O O . LYS A 1 33 ? 6.675 -2.269 6.509 1.00 0.00 568 LYS A O 2
ATOM 1651 N N . LYS A 1 34 ? 7.787 -0.314 6.567 1.00 0.00 569 LYS A N 2
ATOM 1652 C CA . LYS A 1 34 ? 6.606 0.455 6.916 1.00 0.00 569 LYS A CA 2
ATOM 1653 C C . LYS A 1 34 ? 5.558 0.340 5.820 1.00 0.00 569 LYS A C 2
ATOM 1654 O O . LYS A 1 34 ? 4.373 0.161 6.102 1.00 0.00 569 LYS A O 2
ATOM 1673 N N . VAL A 1 35 ? 6.000 0.421 4.571 1.00 0.00 570 VAL A N 2
ATOM 1674 C CA . VAL A 1 35 ? 5.091 0.328 3.452 1.00 0.00 570 VAL A CA 2
ATOM 1675 C C . VAL A 1 35 ? 4.555 -1.099 3.306 1.00 0.00 570 VAL A C 2
ATOM 1676 O O . VAL A 1 35 ? 3.367 -1.284 3.092 1.00 0.00 570 VAL A O 2
ATOM 1689 N N . LEU A 1 36 ? 5.421 -2.105 3.461 1.00 0.00 571 LEU A N 2
ATOM 1690 C CA . LEU A 1 36 ? 4.986 -3.503 3.381 1.00 0.00 571 LEU A CA 2
ATOM 1691 C C . LEU A 1 36 ? 3.933 -3.801 4.442 1.00 0.00 571 LEU A C 2
ATOM 1692 O O . LEU A 1 36 ? 2.912 -4.429 4.154 1.00 0.00 571 LEU A O 2
ATOM 1708 N N . ASP A 1 37 ? 4.197 -3.352 5.668 1.00 0.00 572 ASP A N 2
ATOM 1709 C CA . ASP A 1 37 ? 3.274 -3.557 6.784 1.00 0.00 572 ASP A CA 2
ATOM 1710 C C . ASP A 1 37 ? 1.949 -2.868 6.510 1.00 0.00 572 ASP A C 2
ATOM 1711 O O . ASP A 1 37 ? 0.879 -3.459 6.675 1.00 0.00 572 ASP A O 2
ATOM 1720 N N . LYS A 1 38 ? 2.033 -1.621 6.077 1.00 0.00 573 LYS A N 2
ATOM 1721 C CA . LYS A 1 38 ? 0.858 -0.835 5.752 1.00 0.00 573 LYS A CA 2
ATOM 1722 C C . LYS A 1 38 ? 0.112 -1.432 4.558 1.00 0.00 573 LYS A C 2
ATOM 1723 O O . LYS A 1 38 ? -1.118 -1.479 4.553 1.00 0.00 573 LYS A O 2
ATOM 1742 N N . CYS A 1 39 ? 0.857 -1.903 3.563 1.00 0.00 574 CYS A N 2
ATOM 1743 C CA . CYS A 1 39 ? 0.258 -2.551 2.404 1.00 0.00 574 CYS A CA 2
ATOM 1744 C C . CYS A 1 39 ? -0.482 -3.807 2.832 1.00 0.00 574 CYS A C 2
ATOM 1745 O O . CYS A 1 39 ? -1.579 -4.084 2.361 1.00 0.00 574 CYS A O 2
ATOM 1753 N N . GLN A 1 40 ? 0.121 -4.555 3.741 1.00 0.00 575 GLN A N 2
ATOM 1754 C CA . GLN A 1 40 ? -0.519 -5.721 4.321 1.00 0.00 575 GLN A CA 2
ATOM 1755 C C . GLN A 1 40 ? -1.790 -5.319 5.054 1.00 0.00 575 GLN A C 2
ATOM 1756 O O . GLN A 1 40 ? -2.816 -5.986 4.952 1.00 0.00 575 GLN A O 2
ATOM 1770 N N . GLU A 1 41 ? -1.700 -4.215 5.780 1.00 0.00 576 GLU A N 2
ATOM 1771 C CA . GLU A 1 41 ? -2.806 -3.697 6.571 1.00 0.00 576 GLU A CA 2
ATOM 1772 C C . GLU A 1 41 ? -4.011 -3.384 5.690 1.00 0.00 576 GLU A C 2
ATOM 1773 O O . GLU A 1 41 ? -5.122 -3.847 5.955 1.00 0.00 576 GLU A O 2
ATOM 1785 N N . VAL A 1 42 ? -3.788 -2.603 4.642 1.00 0.00 577 VAL A N 2
ATOM 1786 C CA . VAL A 1 42 ? -4.857 -2.273 3.706 1.00 0.00 577 VAL A CA 2
ATOM 1787 C C . VAL A 1 42 ? -5.317 -3.503 2.933 1.00 0.00 577 VAL A C 2
ATOM 1788 O O . VAL A 1 42 ? -6.506 -3.685 2.720 1.00 0.00 577 VAL A O 2
ATOM 1801 N N . ILE A 1 43 ? -4.382 -4.355 2.537 1.00 0.00 578 ILE A N 2
ATOM 1802 C CA . ILE A 1 43 ? -4.720 -5.568 1.803 1.00 0.00 578 ILE A CA 2
ATOM 1803 C C . ILE A 1 43 ? -5.637 -6.476 2.635 1.00 0.00 578 ILE A C 2
ATOM 1804 O O . ILE A 1 43 ? -6.621 -7.023 2.124 1.00 0.00 578 ILE A O 2
ATOM 1820 N N . SER A 1 44 ? -5.347 -6.597 3.924 1.00 0.00 579 SER A N 2
ATOM 1821 C CA . SER A 1 44 ? -6.216 -7.338 4.829 1.00 0.00 579 SER A CA 2
ATOM 1822 C C . SER A 1 44 ? -7.544 -6.602 5.019 1.00 0.00 579 SER A C 2
ATOM 1823 O O . SER A 1 44 ? -8.590 -7.224 5.186 1.00 0.00 579 SER A O 2
ATOM 1831 N N . TRP A 1 45 ? -7.488 -5.273 4.959 1.00 0.00 580 TRP A N 2
ATOM 1832 C CA . TRP A 1 45 ? -8.674 -4.434 5.095 1.00 0.00 580 TRP A CA 2
ATOM 1833 C C . TRP A 1 45 ? -9.562 -4.601 3.874 1.00 0.00 580 TRP A C 2
ATOM 1834 O O . TRP A 1 45 ? -10.783 -4.611 3.973 1.00 0.00 580 TRP A O 2
ATOM 1855 N N . LEU A 1 46 ? -8.924 -4.729 2.726 1.00 0.00 581 LEU A N 2
ATOM 1856 C CA . LEU A 1 46 ? -9.614 -4.951 1.464 1.00 0.00 581 LEU A CA 2
ATOM 1857 C C . LEU A 1 46 ? -10.426 -6.229 1.522 1.00 0.00 581 LEU A C 2
ATOM 1858 O O . LEU A 1 46 ? -11.573 -6.279 1.079 1.00 0.00 581 LEU A O 2
ATOM 1874 N N . ASP A 1 47 ? -9.813 -7.264 2.072 1.00 0.00 582 ASP A N 2
ATOM 1875 C CA . ASP A 1 47 ? -10.479 -8.549 2.227 1.00 0.00 582 ASP A CA 2
ATOM 1876 C C . ASP A 1 47 ? -11.609 -8.440 3.242 1.00 0.00 582 ASP A C 2
ATOM 1877 O O . ASP A 1 47 ? -12.651 -9.079 3.105 1.00 0.00 582 ASP A O 2
ATOM 1886 N N . ALA A 1 48 ? -11.397 -7.599 4.241 1.00 0.00 583 ALA A N 2
ATOM 1887 C CA . ALA A 1 48 ? -12.335 -7.457 5.340 1.00 0.00 583 ALA A CA 2
ATOM 1888 C C . ALA A 1 48 ? -13.495 -6.524 4.997 1.00 0.00 583 ALA A C 2
ATOM 1889 O O . ALA A 1 48 ? -14.614 -6.708 5.468 1.00 0.00 583 ALA A O 2
ATOM 1896 N N . ASN A 1 49 ? -13.223 -5.521 4.173 1.00 0.00 584 ASN A N 2
ATOM 1897 C CA . ASN A 1 49 ? -14.240 -4.557 3.767 1.00 0.00 584 ASN A CA 2
ATOM 1898 C C . ASN A 1 49 ? -14.505 -4.670 2.274 1.00 0.00 584 ASN A C 2
ATOM 1899 O O . ASN A 1 49 ? -14.515 -3.673 1.553 1.00 0.00 584 ASN A O 2
ATOM 1910 N N . THR A 1 50 ? -14.725 -5.891 1.817 1.00 0.00 585 THR A N 2
ATOM 1911 C CA . THR A 1 50 ? -15.005 -6.150 0.411 1.00 0.00 585 THR A CA 2
ATOM 1912 C C . THR A 1 50 ? -16.296 -5.460 -0.028 1.00 0.00 585 THR A C 2
ATOM 1913 O O . THR A 1 50 ? -16.512 -5.198 -1.213 1.00 0.00 585 THR A O 2
ATOM 1924 N N . LEU A 1 51 ? -17.138 -5.153 0.947 1.00 0.00 586 LEU A N 2
ATOM 1925 C CA . LEU A 1 51 ? -18.455 -4.602 0.685 1.00 0.00 586 LEU A CA 2
ATOM 1926 C C . LEU A 1 51 ? -18.445 -3.083 0.799 1.00 0.00 586 LEU A C 2
ATOM 1927 O O . LEU A 1 51 ? -19.494 -2.444 0.731 1.00 0.00 586 LEU A O 2
ATOM 1943 N N . ALA A 1 52 ? -17.262 -2.513 0.987 1.00 0.00 587 ALA A N 2
ATOM 1944 C CA . ALA A 1 52 ? -17.119 -1.066 1.108 1.00 0.00 587 ALA A CA 2
ATOM 1945 C C . ALA A 1 52 ? -17.438 -0.370 -0.205 1.00 0.00 587 ALA A C 2
ATOM 1946 O O . ALA A 1 52 ? -17.365 -0.972 -1.280 1.00 0.00 587 ALA A O 2
ATOM 1953 N N . GLU A 1 53 ? -17.800 0.900 -0.111 1.00 0.00 588 GLU A N 2
ATOM 1954 C CA . GLU A 1 53 ? -17.994 1.726 -1.292 1.00 0.00 588 GLU A CA 2
ATOM 1955 C C . GLU A 1 53 ? -16.666 2.307 -1.734 1.00 0.00 588 GLU A C 2
ATOM 1956 O O . GLU A 1 53 ? -15.683 2.229 -1.000 1.00 0.00 588 GLU A O 2
ATOM 1968 N N . LYS A 1 54 ? -16.645 2.915 -2.906 1.00 0.00 589 LYS A N 2
ATOM 1969 C CA . LYS A 1 54 ? -15.394 3.364 -3.508 1.00 0.00 589 LYS A CA 2
ATOM 1970 C C . LYS A 1 54 ? -14.627 4.321 -2.600 1.00 0.00 589 LYS A C 2
ATOM 1971 O O . LYS A 1 54 ? -13.422 4.175 -2.414 1.00 0.00 589 LYS A O 2
ATOM 1990 N N . ASP A 1 55 ? -15.338 5.276 -2.023 1.00 0.00 590 ASP A N 2
ATOM 1991 C CA . ASP A 1 55 ? -14.733 6.301 -1.170 1.00 0.00 590 ASP A CA 2
ATOM 1992 C C . ASP A 1 55 ? -13.987 5.702 0.015 1.00 0.00 590 ASP A C 2
ATOM 1993 O O . ASP A 1 55 ? -12.999 6.278 0.480 1.00 0.00 590 ASP A O 2
ATOM 2002 N N . GLU A 1 56 ? -14.457 4.560 0.512 1.00 0.00 591 GLU A N 2
ATOM 2003 C CA . GLU A 1 56 ? -13.783 3.885 1.611 1.00 0.00 591 GLU A CA 2
ATOM 2004 C C . GLU A 1 56 ? -12.386 3.488 1.167 1.00 0.00 591 GLU A C 2
ATOM 2005 O O . GLU A 1 56 ? -11.394 3.758 1.847 1.00 0.00 591 GLU A O 2
ATOM 2017 N N . PHE A 1 57 ? -12.320 2.881 -0.008 1.00 0.00 592 PHE A N 2
ATOM 2018 C CA . PHE A 1 57 ? -11.053 2.509 -0.603 1.00 0.00 592 PHE A CA 2
ATOM 2019 C C . PHE A 1 57 ? -10.270 3.757 -0.974 1.00 0.00 592 PHE A C 2
ATOM 2020 O O . PHE A 1 57 ? -9.073 3.829 -0.757 1.00 0.00 592 PHE A O 2
ATOM 2037 N N . GLU A 1 58 ? -10.966 4.758 -1.494 1.00 0.00 593 GLU A N 2
ATOM 2038 C CA . GLU A 1 58 ? -10.331 5.990 -1.945 1.00 0.00 593 GLU A CA 2
ATOM 2039 C C . GLU A 1 58 ? -9.575 6.675 -0.806 1.00 0.00 593 GLU A C 2
ATOM 2040 O O . GLU A 1 58 ? -8.475 7.198 -1.006 1.00 0.00 593 GLU A O 2
ATOM 2052 N N . HIS A 1 59 ? -10.145 6.645 0.390 1.00 0.00 594 HIS A N 2
ATOM 2053 C CA . HIS A 1 59 ? -9.465 7.179 1.565 1.00 0.00 594 HIS A CA 2
ATOM 2054 C C . HIS A 1 59 ? -8.278 6.300 1.937 1.00 0.00 594 HIS A C 2
ATOM 2055 O O . HIS A 1 59 ? -7.204 6.800 2.265 1.00 0.00 594 HIS A O 2
ATOM 2070 N N . LYS A 1 60 ? -8.476 4.988 1.865 1.00 0.00 595 LYS A N 2
ATOM 2071 C CA . LYS A 1 60 ? -7.410 4.035 2.111 1.00 0.00 595 LYS A CA 2
ATOM 2072 C C . LYS A 1 60 ? -6.273 4.238 1.119 1.00 0.00 595 LYS A C 2
ATOM 2073 O O . LYS A 1 60 ? -5.099 4.073 1.455 1.00 0.00 595 LYS A O 2
ATOM 2092 N N . ARG A 1 61 ? -6.643 4.580 -0.108 1.00 0.00 596 ARG A N 2
ATOM 2093 C CA . ARG A 1 61 ? -5.679 4.841 -1.163 1.00 0.00 596 ARG A CA 2
ATOM 2094 C C . ARG A 1 61 ? -4.780 5.995 -0.761 1.00 0.00 596 ARG A C 2
ATOM 2095 O O . ARG A 1 61 ? -3.569 5.943 -0.959 1.00 0.00 596 ARG A O 2
ATOM 2116 N N . LYS A 1 62 ? -5.385 7.023 -0.171 1.00 0.00 597 LYS A N 2
ATOM 2117 C CA . LYS A 1 62 ? -4.633 8.155 0.354 1.00 0.00 597 LYS A CA 2
ATOM 2118 C C . LYS A 1 62 ? -3.679 7.691 1.445 1.00 0.00 597 LYS A C 2
ATOM 2119 O O . LYS A 1 62 ? -2.510 8.056 1.458 1.00 0.00 597 LYS A O 2
ATOM 2138 N N . GLU A 1 63 ? -4.190 6.853 2.340 1.00 0.00 598 GLU A N 2
ATOM 2139 C CA . GLU A 1 63 ? -3.410 6.344 3.466 1.00 0.00 598 GLU A CA 2
ATOM 2140 C C . GLU A 1 63 ? -2.189 5.571 2.984 1.00 0.00 598 GLU A C 2
ATOM 2141 O O . GLU A 1 63 ? -1.053 5.846 3.382 1.00 0.00 598 GLU A O 2
ATOM 2153 N N . LEU A 1 64 ? -2.443 4.586 2.138 1.00 0.00 599 LEU A N 2
ATOM 2154 C CA . LEU A 1 64 ? -1.388 3.761 1.563 1.00 0.00 599 LEU A CA 2
ATOM 2155 C C . LEU A 1 64 ? -0.404 4.646 0.803 1.00 0.00 599 LEU A C 2
ATOM 2156 O O . LEU A 1 64 ? 0.808 4.475 0.902 1.00 0.00 599 LEU A O 2
ATOM 2172 N N . GLU A 1 65 ? -0.937 5.602 0.064 1.00 0.00 600 GLU A N 2
ATOM 2173 C CA . GLU A 1 65 ? -0.124 6.563 -0.669 1.00 0.00 600 GLU A CA 2
ATOM 2174 C C . GLU A 1 65 ? 0.826 7.299 0.272 1.00 0.00 600 GLU A C 2
ATOM 2175 O O . GLU A 1 65 ? 1.996 7.472 -0.038 1.00 0.00 600 GLU A O 2
ATOM 2187 N N . GLN A 1 66 ? 0.328 7.705 1.431 1.00 0.00 601 GLN A N 2
ATOM 2188 C CA . GLN A 1 66 ? 1.143 8.438 2.391 1.00 0.00 601 GLN A CA 2
ATOM 2189 C C . GLN A 1 66 ? 2.252 7.570 2.983 1.00 0.00 601 GLN A C 2
ATOM 2190 O O . GLN A 1 66 ? 3.299 8.085 3.367 1.00 0.00 601 GLN A O 2
ATOM 2204 N N . VAL A 1 67 ? 2.029 6.261 3.084 1.00 0.00 602 VAL A N 2
ATOM 2205 C CA . VAL A 1 67 ? 3.059 5.377 3.632 1.00 0.00 602 VAL A CA 2
ATOM 2206 C C . VAL A 1 67 ? 4.172 5.140 2.607 1.00 0.00 602 VAL A C 2
ATOM 2207 O O . VAL A 1 67 ? 5.349 5.107 2.955 1.00 0.00 602 VAL A O 2
ATOM 2220 N N . CYS A 1 68 ? 3.787 4.981 1.345 1.00 0.00 603 CYS A N 2
ATOM 2221 C CA . CYS A 1 68 ? 4.739 4.713 0.274 1.00 0.00 603 CYS A CA 2
ATOM 2222 C C . CYS A 1 68 ? 5.375 5.997 -0.253 1.00 0.00 603 CYS A C 2
ATOM 2223 O O . CYS A 1 68 ? 6.493 5.974 -0.746 1.00 0.00 603 CYS A O 2
ATOM 2231 N N . ASN A 1 69 ? 4.658 7.108 -0.147 1.00 0.00 604 ASN A N 2
ATOM 2232 C CA . ASN A 1 69 ? 5.107 8.390 -0.700 1.00 0.00 604 ASN A CA 2
ATOM 2233 C C . ASN A 1 69 ? 6.547 8.738 -0.289 1.00 0.00 604 ASN A C 2
ATOM 2234 O O . ASN A 1 69 ? 7.378 8.970 -1.161 1.00 0.00 604 ASN A O 2
ATOM 2245 N N . PRO A 1 70 ? 6.887 8.758 1.022 1.00 0.00 605 PRO A N 2
ATOM 2246 C CA . PRO A 1 70 ? 8.247 9.100 1.473 1.00 0.00 605 PRO A CA 2
ATOM 2247 C C . PRO A 1 70 ? 9.299 8.147 0.923 1.00 0.00 605 PRO A C 2
ATOM 2248 O O . PRO A 1 70 ? 10.460 8.516 0.748 1.00 0.00 605 PRO A O 2
ATOM 2259 N N . ILE A 1 71 ? 8.872 6.931 0.636 1.00 0.00 606 ILE A N 2
ATOM 2260 C CA . ILE A 1 71 ? 9.749 5.908 0.107 1.00 0.00 606 ILE A CA 2
ATOM 2261 C C . ILE A 1 71 ? 9.873 6.069 -1.411 1.00 0.00 606 ILE A C 2
ATOM 2262 O O . ILE A 1 71 ? 10.960 5.959 -1.972 1.00 0.00 606 ILE A O 2
ATOM 2278 N N . ILE A 1 72 ? 8.747 6.374 -2.057 1.00 0.00 607 ILE A N 2
ATOM 2279 C CA . ILE A 1 72 ? 8.692 6.589 -3.497 1.00 0.00 607 ILE A CA 2
ATOM 2280 C C . ILE A 1 72 ? 9.505 7.824 -3.888 1.00 0.00 607 ILE A C 2
ATOM 2281 O O . ILE A 1 72 ? 10.084 7.880 -4.974 1.00 0.00 607 ILE A O 2
ATOM 2297 N N . SER A 1 73 ? 9.572 8.797 -2.982 1.00 0.00 608 SER A N 2
ATOM 2298 C CA . SER A 1 73 ? 10.355 9.998 -3.189 1.00 0.00 608 SER A CA 2
ATOM 2299 C C . SER A 1 73 ? 11.834 9.676 -3.399 1.00 0.00 608 SER A C 2
ATOM 2300 O O . SER A 1 73 ? 12.572 10.457 -4.004 1.00 0.00 608 SER A O 2
ATOM 2308 N N . GLY A 1 74 ? 12.262 8.519 -2.910 1.00 0.00 609 GLY A N 2
ATOM 2309 C CA . GLY A 1 74 ? 13.640 8.116 -3.069 1.00 0.00 609 GLY A CA 2
ATOM 2310 C C . GLY A 1 74 ? 13.790 6.953 -4.026 1.00 0.00 609 GLY A C 2
ATOM 2311 O O . GLY A 1 74 ? 14.879 6.400 -4.166 1.00 0.00 609 GLY A O 2
ATOM 2315 N N . LEU A 1 75 ? 12.700 6.582 -4.683 1.00 0.00 610 LEU A N 2
ATOM 2316 C CA . LEU A 1 75 ? 12.702 5.463 -5.611 1.00 0.00 610 LEU A CA 2
ATOM 2317 C C . LEU A 1 75 ? 12.570 5.960 -7.044 1.00 0.00 610 LEU A C 2
ATOM 2318 O O . LEU A 1 75 ? 11.435 6.250 -7.473 1.00 0.00 610 LEU A O 2
ATOM 2335 N N . SER A 1 2 ? -14.837 -0.040 -9.202 1.00 0.00 537 SER A N 3
ATOM 2336 C CA . SER A 1 2 ? -13.701 -0.980 -9.089 1.00 0.00 537 SER A CA 3
ATOM 2337 C C . SER A 1 2 ? -12.568 -0.391 -8.250 1.00 0.00 537 SER A C 3
ATOM 2338 O O . SER A 1 2 ? -11.389 -0.655 -8.509 1.00 0.00 537 SER A O 3
ATOM 2346 N N . ALA A 1 3 ? -12.923 0.381 -7.225 1.00 0.00 538 ALA A N 3
ATOM 2347 C CA . ALA A 1 3 ? -11.925 0.979 -6.351 1.00 0.00 538 ALA A CA 3
ATOM 2348 C C . ALA A 1 3 ? -11.179 -0.092 -5.566 1.00 0.00 538 ALA A C 3
ATOM 2349 O O . ALA A 1 3 ? -10.034 0.113 -5.173 1.00 0.00 538 ALA A O 3
ATOM 2356 N N . LYS A 1 4 ? -11.827 -1.232 -5.346 1.00 0.00 539 LYS A N 3
ATOM 2357 C CA . LYS A 1 4 ? -11.202 -2.345 -4.643 1.00 0.00 539 LYS A CA 3
ATOM 2358 C C . LYS A 1 4 ? -9.972 -2.814 -5.415 1.00 0.00 539 LYS A C 3
ATOM 2359 O O . LYS A 1 4 ? -8.888 -2.957 -4.847 1.00 0.00 539 LYS A O 3
ATOM 2378 N N . ASN A 1 5 ? -10.145 -3.019 -6.715 1.00 0.00 540 ASN A N 3
ATOM 2379 C CA . ASN A 1 5 ? -9.068 -3.515 -7.566 1.00 0.00 540 ASN A CA 3
ATOM 2380 C C . ASN A 1 5 ? -7.913 -2.530 -7.603 1.00 0.00 540 ASN A C 3
ATOM 2381 O O . ASN A 1 5 ? -6.754 -2.913 -7.439 1.00 0.00 540 ASN A O 3
ATOM 2392 N N . ALA A 1 6 ? -8.240 -1.260 -7.810 1.00 0.00 541 ALA A N 3
ATOM 2393 C CA . ALA A 1 6 ? -7.238 -0.205 -7.843 1.00 0.00 541 ALA A CA 3
ATOM 2394 C C . ALA A 1 6 ? -6.493 -0.128 -6.522 1.00 0.00 541 ALA A C 3
ATOM 2395 O O . ALA A 1 6 ? -5.270 -0.006 -6.493 1.00 0.00 541 ALA A O 3
ATOM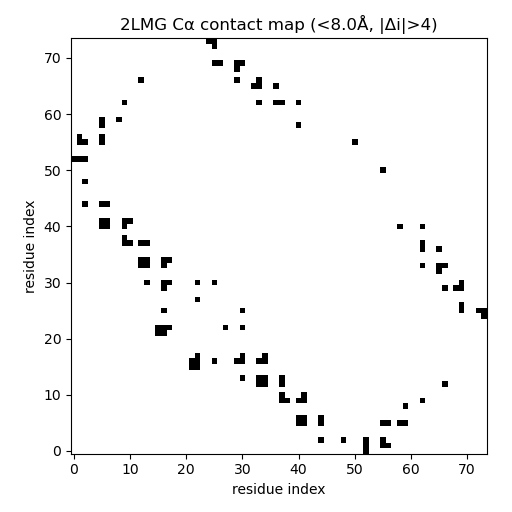 2402 N N . LEU A 1 7 ? -7.242 -0.227 -5.434 1.00 0.00 542 LEU A N 3
ATOM 2403 C CA . LEU A 1 7 ? -6.687 -0.102 -4.103 1.00 0.00 542 LEU A CA 3
ATOM 2404 C C . LEU A 1 7 ? -5.737 -1.255 -3.788 1.00 0.00 542 LEU A C 3
ATOM 2405 O O . LEU A 1 7 ? -4.618 -1.033 -3.317 1.00 0.00 542 LEU A O 3
ATOM 2421 N N . GLU A 1 8 ? -6.172 -2.480 -4.063 1.00 0.00 543 GLU A N 3
ATOM 2422 C CA . GLU A 1 8 ? -5.372 -3.646 -3.754 1.00 0.00 543 GLU A CA 3
ATOM 2423 C C . GLU A 1 8 ? -4.109 -3.651 -4.583 1.00 0.00 543 GLU A C 3
ATOM 2424 O O . GLU A 1 8 ? -3.015 -3.852 -4.063 1.00 0.00 543 GLU A O 3
ATOM 2436 N N . SER A 1 9 ? -4.275 -3.420 -5.874 1.00 0.00 544 SER A N 3
ATOM 2437 C CA . SER A 1 9 ? -3.149 -3.371 -6.790 1.00 0.00 544 SER A CA 3
ATOM 2438 C C . SER A 1 9 ? -2.174 -2.274 -6.375 1.00 0.00 544 SER A C 3
ATOM 2439 O O . SER A 1 9 ? -0.972 -2.416 -6.542 1.00 0.00 544 SER A O 3
ATOM 2447 N N . TYR A 1 10 ? -2.702 -1.196 -5.807 1.00 0.00 545 TYR A N 3
ATOM 2448 C CA . TYR A 1 10 ? -1.879 -0.090 -5.338 1.00 0.00 545 TYR A CA 3
ATOM 2449 C C . TYR A 1 10 ? -1.009 -0.544 -4.170 1.00 0.00 545 TYR A C 3
ATOM 2450 O O . TYR A 1 10 ? 0.202 -0.320 -4.164 1.00 0.00 545 TYR A O 3
ATOM 2468 N N . ALA A 1 11 ? -1.631 -1.193 -3.188 1.00 0.00 546 ALA A N 3
ATOM 2469 C CA . ALA A 1 11 ? -0.906 -1.684 -2.026 1.00 0.00 546 ALA A CA 3
ATOM 2470 C C . ALA A 1 11 ? 0.066 -2.782 -2.439 1.00 0.00 546 ALA A C 3
ATOM 2471 O O . ALA A 1 11 ? 1.205 -2.831 -1.978 1.00 0.00 546 ALA A O 3
ATOM 2478 N N . PHE A 1 12 ? -0.398 -3.651 -3.333 1.00 0.00 547 PHE A N 3
ATOM 2479 C CA . PHE A 1 12 ? 0.444 -4.679 -3.930 1.00 0.00 547 PHE A CA 3
ATOM 2480 C C . PHE A 1 12 ? 1.648 -4.051 -4.624 1.00 0.00 547 PHE A C 3
ATOM 2481 O O . PHE A 1 12 ? 2.772 -4.528 -4.486 1.00 0.00 547 PHE A O 3
ATOM 2498 N N . ASN A 1 13 ? 1.398 -2.976 -5.365 1.00 0.00 548 ASN A N 3
ATOM 2499 C CA . ASN A 1 13 ? 2.443 -2.279 -6.107 1.00 0.00 548 ASN A CA 3
ATOM 2500 C C . ASN A 1 13 ? 3.538 -1.763 -5.186 1.00 0.00 548 ASN A C 3
ATOM 2501 O O . ASN A 1 13 ? 4.718 -1.998 -5.431 1.00 0.00 548 ASN A O 3
ATOM 2512 N N . MET A 1 14 ? 3.150 -1.070 -4.122 1.00 0.00 549 MET A N 3
ATOM 2513 C CA . MET A 1 14 ? 4.118 -0.495 -3.199 1.00 0.00 549 MET A CA 3
ATOM 2514 C C . MET A 1 14 ? 4.874 -1.593 -2.462 1.00 0.00 549 MET A C 3
ATOM 2515 O O . MET A 1 14 ? 6.092 -1.532 -2.303 1.00 0.00 549 MET A O 3
ATOM 2529 N N . LYS A 1 15 ? 4.128 -2.596 -2.025 1.00 0.00 550 LYS A N 3
ATOM 2530 C CA . LYS A 1 15 ? 4.694 -3.765 -1.365 1.00 0.00 550 LYS A CA 3
ATOM 2531 C C . LYS A 1 15 ? 5.700 -4.469 -2.272 1.00 0.00 550 LYS A C 3
ATOM 2532 O O . LYS A 1 15 ? 6.811 -4.779 -1.852 1.00 0.00 550 LYS A O 3
ATOM 2551 N N . SER A 1 16 ? 5.313 -4.692 -3.515 1.00 0.00 551 SER A N 3
ATOM 2552 C CA . SER A 1 16 ? 6.182 -5.343 -4.482 1.00 0.00 551 SER A CA 3
ATOM 2553 C C . SER A 1 16 ? 7.393 -4.477 -4.803 1.00 0.00 551 SER A C 3
ATOM 2554 O O . SER A 1 16 ? 8.480 -4.990 -5.029 1.00 0.00 551 SER A O 3
ATOM 2562 N N . ALA A 1 17 ? 7.193 -3.167 -4.845 1.00 0.00 552 ALA A N 3
ATOM 2563 C CA . ALA A 1 17 ? 8.259 -2.236 -5.203 1.00 0.00 552 ALA A CA 3
ATOM 2564 C C . ALA A 1 17 ? 9.405 -2.258 -4.193 1.00 0.00 552 ALA A C 3
ATOM 2565 O O . ALA A 1 17 ? 10.570 -2.313 -4.567 1.00 0.00 552 ALA A O 3
ATOM 2572 N N . VAL A 1 18 ? 9.075 -2.226 -2.914 1.00 0.00 553 VAL A N 3
ATOM 2573 C CA . VAL A 1 18 ? 10.097 -2.217 -1.871 1.00 0.00 553 VAL A CA 3
ATOM 2574 C C . VAL A 1 18 ? 10.697 -3.602 -1.676 1.00 0.00 553 VAL A C 3
ATOM 2575 O O . VAL A 1 18 ? 11.885 -3.750 -1.391 1.00 0.00 553 VAL A O 3
ATOM 2588 N N . GLU A 1 19 ? 9.857 -4.606 -1.838 1.00 0.00 554 GLU A N 3
ATOM 2589 C CA . GLU A 1 19 ? 10.256 -5.990 -1.686 1.00 0.00 554 GLU A CA 3
ATOM 2590 C C . GLU A 1 19 ? 10.813 -6.556 -2.992 1.00 0.00 554 GLU A C 3
ATOM 2591 O O . GLU A 1 19 ? 11.155 -7.736 -3.080 1.00 0.00 554 GLU A O 3
ATOM 2603 N N . ASP A 1 20 ? 10.908 -5.695 -3.994 1.00 0.00 555 ASP A N 3
ATOM 2604 C CA . ASP A 1 20 ? 11.432 -6.066 -5.307 1.00 0.00 555 ASP A CA 3
ATOM 2605 C C . ASP A 1 20 ? 12.895 -6.473 -5.219 1.00 0.00 555 ASP A C 3
ATOM 2606 O O . ASP A 1 20 ? 13.674 -5.885 -4.475 1.00 0.00 555 ASP A O 3
ATOM 2615 N N . GLU A 1 21 ? 13.258 -7.482 -5.998 1.00 0.00 556 GLU A N 3
ATOM 2616 C CA . GLU A 1 21 ? 14.605 -8.039 -5.977 1.00 0.00 556 GLU A CA 3
ATOM 2617 C C . GLU A 1 21 ? 15.637 -7.077 -6.555 1.00 0.00 556 GLU A C 3
ATOM 2618 O O . GLU A 1 21 ? 16.836 -7.229 -6.321 1.00 0.00 556 GLU A O 3
ATOM 2630 N N . GLY A 1 22 ? 15.179 -6.095 -7.311 1.00 0.00 557 GLY A N 3
ATOM 2631 C CA . GLY A 1 22 ? 16.086 -5.119 -7.870 1.00 0.00 557 GLY A CA 3
ATOM 2632 C C . GLY A 1 22 ? 16.121 -3.867 -7.027 1.00 0.00 557 GLY A C 3
ATOM 2633 O O . GLY A 1 22 ? 17.157 -3.213 -6.901 1.00 0.00 557 GLY A O 3
ATOM 2637 N N . LEU A 1 23 ? 14.983 -3.547 -6.432 1.00 0.00 558 LEU A N 3
ATOM 2638 C CA . LEU A 1 23 ? 14.866 -2.378 -5.581 1.00 0.00 558 LEU A CA 3
ATOM 2639 C C . LEU A 1 23 ? 15.278 -2.678 -4.144 1.00 0.00 558 LEU A C 3
ATOM 2640 O O . LEU A 1 23 ? 15.350 -1.769 -3.315 1.00 0.00 558 LEU A O 3
ATOM 2656 N N . LYS A 1 24 ? 15.548 -3.944 -3.842 1.00 0.00 559 LYS A N 3
ATOM 2657 C CA . LYS A 1 24 ? 16.067 -4.292 -2.530 1.00 0.00 559 LYS A CA 3
ATOM 2658 C C . LYS A 1 24 ? 17.475 -3.712 -2.376 1.00 0.00 559 LYS A C 3
ATOM 2659 O O . LYS A 1 24 ? 18.423 -4.147 -3.037 1.00 0.00 559 LYS A O 3
ATOM 2678 N N . GLY A 1 25 ? 17.593 -2.702 -1.529 1.00 0.00 560 GLY A N 3
ATOM 2679 C CA . GLY A 1 25 ? 18.845 -1.983 -1.399 1.00 0.00 560 GLY A CA 3
ATOM 2680 C C . GLY A 1 25 ? 18.730 -0.569 -1.926 1.00 0.00 560 GLY A C 3
ATOM 2681 O O . GLY A 1 25 ? 19.506 0.314 -1.550 1.00 0.00 560 GLY A O 3
ATOM 2685 N N . LYS A 1 26 ? 17.756 -0.356 -2.803 1.00 0.00 561 LYS A N 3
ATOM 2686 C CA . LYS A 1 26 ? 17.476 0.967 -3.345 1.00 0.00 561 LYS A CA 3
ATOM 2687 C C . LYS A 1 26 ? 16.734 1.794 -2.307 1.00 0.00 561 LYS A C 3
ATOM 2688 O O . LYS A 1 26 ? 16.939 3.001 -2.183 1.00 0.00 561 LYS A O 3
ATOM 2707 N N . ILE A 1 27 ? 15.868 1.124 -1.567 1.00 0.00 562 ILE A N 3
ATOM 2708 C CA . ILE A 1 27 ? 15.107 1.755 -0.506 1.00 0.00 562 ILE A CA 3
ATOM 2709 C C . ILE A 1 27 ? 15.671 1.335 0.846 1.00 0.00 562 ILE A C 3
ATOM 2710 O O . ILE A 1 27 ? 16.325 0.294 0.956 1.00 0.00 562 ILE A O 3
ATOM 2726 N N . SER A 1 28 ? 15.437 2.142 1.866 1.00 0.00 563 SER A N 3
ATOM 2727 C CA . SER A 1 28 ? 15.913 1.827 3.195 1.00 0.00 563 SER A CA 3
ATOM 2728 C C . SER A 1 28 ? 15.010 0.786 3.838 1.00 0.00 563 SER A C 3
ATOM 2729 O O . SER A 1 28 ? 13.811 0.744 3.546 1.00 0.00 563 SER A O 3
ATOM 2737 N N . GLU A 1 29 ? 15.577 -0.045 4.695 1.00 0.00 564 GLU A N 3
ATOM 2738 C CA . GLU A 1 29 ? 14.856 -1.141 5.307 1.00 0.00 564 GLU A CA 3
ATOM 2739 C C . GLU A 1 29 ? 13.574 -0.673 5.990 1.00 0.00 564 GLU A C 3
ATOM 2740 O O . GLU A 1 29 ? 12.512 -1.266 5.811 1.00 0.00 564 GLU A O 3
ATOM 2752 N N . ALA A 1 30 ? 13.678 0.410 6.736 1.00 0.00 565 ALA A N 3
ATOM 2753 C CA . ALA A 1 30 ? 12.548 0.950 7.476 1.00 0.00 565 ALA A CA 3
ATOM 2754 C C . ALA A 1 30 ? 11.422 1.416 6.553 1.00 0.00 565 ALA A C 3
ATOM 2755 O O . ALA A 1 30 ? 10.246 1.205 6.855 1.00 0.00 565 ALA A O 3
ATOM 2762 N N . ASP A 1 31 ? 11.772 2.062 5.442 1.00 0.00 566 ASP A N 3
ATOM 2763 C CA . ASP A 1 31 ? 10.764 2.507 4.477 1.00 0.00 566 ASP A CA 3
ATOM 2764 C C . ASP A 1 31 ? 10.099 1.299 3.843 1.00 0.00 566 ASP A C 3
ATOM 2765 O O . ASP A 1 31 ? 8.879 1.245 3.704 1.00 0.00 566 ASP A O 3
ATOM 2774 N N . LYS A 1 32 ? 10.924 0.337 3.462 1.00 0.00 567 LYS A N 3
ATOM 2775 C CA . LYS A 1 32 ? 10.459 -0.932 2.937 1.00 0.00 567 LYS A CA 3
ATOM 2776 C C . LYS A 1 32 ? 9.487 -1.595 3.914 1.00 0.00 567 LYS A C 3
ATOM 2777 O O . LYS A 1 32 ? 8.402 -2.024 3.532 1.00 0.00 567 LYS A O 3
ATOM 2796 N N . LYS A 1 33 ? 9.874 -1.644 5.178 1.00 0.00 568 LYS A N 3
ATOM 2797 C CA . LYS A 1 33 ? 9.060 -2.268 6.211 1.00 0.00 568 LYS A CA 3
ATOM 2798 C C . LYS A 1 33 ? 7.743 -1.532 6.425 1.00 0.00 568 LYS A C 3
ATOM 2799 O O . LYS A 1 33 ? 6.683 -2.157 6.446 1.00 0.00 568 LYS A O 3
ATOM 2818 N N . LYS A 1 34 ? 7.810 -0.210 6.580 1.00 0.00 569 LYS A N 3
ATOM 2819 C CA . LYS A 1 34 ? 6.623 0.578 6.903 1.00 0.00 569 LYS A CA 3
ATOM 2820 C C . LYS A 1 34 ? 5.561 0.410 5.827 1.00 0.00 569 LYS A C 3
ATOM 2821 O O . LYS A 1 34 ? 4.388 0.197 6.128 1.00 0.00 569 LYS A O 3
ATOM 2840 N N . VAL A 1 35 ? 5.984 0.485 4.575 1.00 0.00 570 VAL A N 3
ATOM 2841 C CA . VAL A 1 35 ? 5.065 0.381 3.470 1.00 0.00 570 VAL A CA 3
ATOM 2842 C C . VAL A 1 35 ? 4.521 -1.043 3.347 1.00 0.00 570 VAL A C 3
ATOM 2843 O O . VAL A 1 35 ? 3.330 -1.227 3.150 1.00 0.00 570 VAL A O 3
ATOM 2856 N N . LEU A 1 36 ? 5.387 -2.048 3.495 1.00 0.00 571 LEU A N 3
ATOM 2857 C CA . LEU A 1 36 ? 4.956 -3.446 3.435 1.00 0.00 571 LEU A CA 3
ATOM 2858 C C . LEU A 1 36 ? 3.927 -3.733 4.519 1.00 0.00 571 LEU A C 3
ATOM 2859 O O . LEU A 1 36 ? 2.889 -4.344 4.259 1.00 0.00 571 LEU A O 3
ATOM 2875 N N . ASP A 1 37 ? 4.229 -3.284 5.730 1.00 0.00 572 ASP A N 3
ATOM 2876 C CA . ASP A 1 37 ? 3.356 -3.501 6.874 1.00 0.00 572 ASP A CA 3
ATOM 2877 C C . ASP A 1 37 ? 2.006 -2.842 6.642 1.00 0.00 572 ASP A C 3
ATOM 2878 O O . ASP A 1 37 ? 0.961 -3.467 6.795 1.00 0.00 572 ASP A O 3
ATOM 2887 N N . LYS A 1 38 ? 2.053 -1.586 6.224 1.00 0.00 573 LYS A N 3
ATOM 2888 C CA . LYS A 1 38 ? 0.855 -0.819 5.923 1.00 0.00 573 LYS A CA 3
ATOM 2889 C C . LYS A 1 38 ? 0.089 -1.447 4.761 1.00 0.00 573 LYS A C 3
ATOM 2890 O O . LYS A 1 38 ? -1.136 -1.540 4.800 1.00 0.00 573 LYS A O 3
ATOM 2909 N N . CYS A 1 39 ? 0.818 -1.894 3.742 1.00 0.00 574 CYS A N 3
ATOM 2910 C CA . CYS A 1 39 ? 0.208 -2.543 2.585 1.00 0.00 574 CYS A CA 3
ATOM 2911 C C . CYS A 1 39 ? -0.491 -3.831 2.997 1.00 0.00 574 CYS A C 3
ATOM 2912 O O . CYS A 1 39 ? -1.561 -4.155 2.496 1.00 0.00 574 CYS A O 3
ATOM 2920 N N . GLN A 1 40 ? 0.119 -4.566 3.913 1.00 0.00 575 GLN A N 3
ATOM 2921 C CA . GLN A 1 40 ? -0.483 -5.780 4.432 1.00 0.00 575 GLN A CA 3
ATOM 2922 C C . GLN A 1 40 ? -1.741 -5.464 5.228 1.00 0.00 575 GLN A C 3
ATOM 2923 O O . GLN A 1 40 ? -2.747 -6.155 5.096 1.00 0.00 575 GLN A O 3
ATOM 2937 N N . GLU A 1 41 ? -1.678 -4.409 6.032 1.00 0.00 576 GLU A N 3
ATOM 2938 C CA . GLU A 1 41 ? -2.822 -3.985 6.830 1.00 0.00 576 GLU A CA 3
ATOM 2939 C C . GLU A 1 41 ? -4.006 -3.645 5.935 1.00 0.00 576 GLU A C 3
ATOM 2940 O O . GLU A 1 41 ? -5.114 -4.145 6.135 1.00 0.00 576 GLU A O 3
ATOM 2952 N N . VAL A 1 42 ? -3.761 -2.813 4.932 1.00 0.00 577 VAL A N 3
ATOM 2953 C CA . VAL A 1 42 ? -4.808 -2.417 4.000 1.00 0.00 577 VAL A CA 3
ATOM 2954 C C . VAL A 1 42 ? -5.281 -3.601 3.155 1.00 0.00 577 VAL A C 3
ATOM 2955 O O . VAL A 1 42 ? -6.468 -3.732 2.872 1.00 0.00 577 VAL A O 3
ATOM 2968 N N . ILE A 1 43 ? -4.360 -4.469 2.761 1.00 0.00 578 ILE A N 3
ATOM 2969 C CA . ILE A 1 43 ? -4.715 -5.644 1.977 1.00 0.00 578 ILE A CA 3
ATOM 2970 C C . ILE A 1 43 ? -5.594 -6.610 2.787 1.00 0.00 578 ILE A C 3
ATOM 2971 O O . ILE A 1 43 ? -6.563 -7.163 2.261 1.00 0.00 578 ILE A O 3
ATOM 2987 N N . SER A 1 44 ? -5.290 -6.781 4.074 1.00 0.00 579 SER A N 3
ATOM 2988 C CA . SER A 1 44 ? -6.142 -7.586 4.949 1.00 0.00 579 SER A CA 3
ATOM 2989 C C . SER A 1 44 ? -7.456 -6.852 5.240 1.00 0.00 579 SER A C 3
ATOM 2990 O O . SER A 1 44 ? -8.485 -7.470 5.506 1.00 0.00 579 SER A O 3
ATOM 2998 N N . TRP A 1 45 ? -7.402 -5.529 5.168 1.00 0.00 580 TRP A N 3
ATOM 2999 C CA . TRP A 1 45 ? -8.575 -4.678 5.314 1.00 0.00 580 TRP A CA 3
ATOM 3000 C C . TRP A 1 45 ? -9.483 -4.884 4.111 1.00 0.00 580 TRP A C 3
ATOM 3001 O O . TRP A 1 45 ? -10.699 -4.984 4.233 1.00 0.00 580 TRP A O 3
ATOM 3022 N N . LEU A 1 46 ? -8.854 -4.984 2.951 1.00 0.00 581 LEU A N 3
ATOM 3023 C CA . LEU A 1 46 ? -9.545 -5.198 1.690 1.00 0.00 581 LEU A CA 3
ATOM 3024 C C . LEU A 1 46 ? -10.327 -6.496 1.684 1.00 0.00 581 LEU A C 3
ATOM 3025 O O . LEU A 1 46 ? -11.498 -6.522 1.304 1.00 0.00 581 LEU A O 3
ATOM 3041 N N . ASP A 1 47 ? -9.666 -7.565 2.084 1.00 0.00 582 ASP A N 3
ATOM 3042 C CA . ASP A 1 47 ? -10.299 -8.881 2.161 1.00 0.00 582 ASP A CA 3
ATOM 3043 C C . ASP A 1 47 ? -11.466 -8.856 3.146 1.00 0.00 582 ASP A C 3
ATOM 3044 O O . ASP A 1 47 ? -12.385 -9.670 3.074 1.00 0.00 582 ASP A O 3
ATOM 3053 N N . ALA A 1 48 ? -11.429 -7.883 4.041 1.00 0.00 583 ALA A N 3
ATOM 3054 C CA . ALA A 1 48 ? -12.433 -7.738 5.076 1.00 0.00 583 ALA A CA 3
ATOM 3055 C C . ALA A 1 48 ? -13.541 -6.768 4.664 1.00 0.00 583 ALA A C 3
ATOM 3056 O O . ALA A 1 48 ? -14.511 -6.577 5.395 1.00 0.00 583 ALA A O 3
ATOM 3063 N N . ASN A 1 49 ? -13.397 -6.155 3.496 1.00 0.00 584 ASN A N 3
ATOM 3064 C CA . ASN A 1 49 ? -14.360 -5.147 3.048 1.00 0.00 584 ASN A CA 3
ATOM 3065 C C . ASN A 1 49 ? -14.571 -5.205 1.531 1.00 0.00 584 ASN A C 3
ATOM 3066 O O . ASN A 1 49 ? -14.526 -4.195 0.835 1.00 0.00 584 ASN A O 3
ATOM 3077 N N . THR A 1 50 ? -14.853 -6.394 1.019 1.00 0.00 585 THR A N 3
ATOM 3078 C CA . THR A 1 50 ? -15.014 -6.578 -0.419 1.00 0.00 585 THR A CA 3
ATOM 3079 C C . THR A 1 50 ? -16.198 -5.772 -0.963 1.00 0.00 585 THR A C 3
ATOM 3080 O O . THR A 1 50 ? -16.314 -5.553 -2.170 1.00 0.00 585 THR A O 3
ATOM 3091 N N . LEU A 1 51 ? -17.058 -5.311 -0.058 1.00 0.00 586 LEU A N 3
ATOM 3092 C CA . LEU A 1 51 ? -18.250 -4.561 -0.431 1.00 0.00 586 LEU A CA 3
ATOM 3093 C C . LEU A 1 51 ? -18.173 -3.114 0.055 1.00 0.00 586 LEU A C 3
ATOM 3094 O O . LEU A 1 51 ? -19.159 -2.380 -0.017 1.00 0.00 586 LEU A O 3
ATOM 3110 N N . ALA A 1 52 ? -17.011 -2.732 0.583 1.00 0.00 587 ALA A N 3
ATOM 3111 C CA . ALA A 1 52 ? -16.793 -1.392 1.135 1.00 0.00 587 ALA A CA 3
ATOM 3112 C C . ALA A 1 52 ? -17.239 -0.293 0.182 1.00 0.00 587 ALA A C 3
ATOM 3113 O O . ALA A 1 52 ? -17.268 -0.480 -1.039 1.00 0.00 587 ALA A O 3
ATOM 3120 N N . GLU A 1 53 ? -17.595 0.849 0.751 1.00 0.00 588 GLU A N 3
ATOM 3121 C CA . GLU A 1 53 ? -17.886 2.032 -0.038 1.00 0.00 588 GLU A CA 3
ATOM 3122 C C . GLU A 1 53 ? -16.664 2.376 -0.872 1.00 0.00 588 GLU A C 3
ATOM 3123 O O . GLU A 1 53 ? -15.528 2.217 -0.426 1.00 0.00 588 GLU A O 3
ATOM 3135 N N . LYS A 1 54 ? -16.909 2.870 -2.069 1.00 0.00 589 LYS A N 3
ATOM 3136 C CA . LYS A 1 54 ? -15.843 3.160 -3.021 1.00 0.00 589 LYS A CA 3
ATOM 3137 C C . LYS A 1 54 ? -14.895 4.214 -2.473 1.00 0.00 589 LYS A C 3
ATOM 3138 O O . LYS A 1 54 ? -13.686 4.158 -2.700 1.00 0.00 589 LYS A O 3
ATOM 3157 N N . ASP A 1 55 ? -15.455 5.166 -1.746 1.00 0.00 590 ASP A N 3
ATOM 3158 C CA . ASP A 1 55 ? -14.663 6.204 -1.098 1.00 0.00 590 ASP A CA 3
ATOM 3159 C C . ASP A 1 55 ? -13.714 5.615 -0.058 1.00 0.00 590 ASP A C 3
ATOM 3160 O O . ASP A 1 55 ? -12.684 6.214 0.235 1.00 0.00 590 ASP A O 3
ATOM 3169 N N . GLU A 1 56 ? -14.034 4.443 0.496 1.00 0.00 591 GLU A N 3
ATOM 3170 C CA . GLU A 1 56 ? -13.137 3.815 1.463 1.00 0.00 591 GLU A CA 3
ATOM 3171 C C . GLU A 1 56 ? -11.832 3.427 0.800 1.00 0.00 591 GLU A C 3
ATOM 3172 O O . GLU A 1 56 ? -10.751 3.671 1.338 1.00 0.00 591 GLU A O 3
ATOM 3184 N N . PHE A 1 57 ? -11.941 2.842 -0.380 1.00 0.00 592 PHE A N 3
ATOM 3185 C CA . PHE A 1 57 ? -10.772 2.472 -1.154 1.00 0.00 592 PHE A CA 3
ATOM 3186 C C . PHE A 1 57 ? -10.037 3.726 -1.596 1.00 0.00 592 PHE A C 3
ATOM 3187 O O . PHE A 1 57 ? -8.818 3.733 -1.721 1.00 0.00 592 PHE A O 3
ATOM 3204 N N . GLU A 1 58 ? -10.795 4.787 -1.835 1.00 0.00 593 GLU A N 3
ATOM 3205 C CA . GLU A 1 58 ? -10.219 6.075 -2.185 1.00 0.00 593 GLU A CA 3
ATOM 3206 C C . GLU A 1 58 ? -9.425 6.654 -1.013 1.00 0.00 593 GLU A C 3
ATOM 3207 O O . GLU A 1 58 ? -8.270 7.042 -1.176 1.00 0.00 593 GLU A O 3
ATOM 3219 N N . HIS A 1 59 ? -10.026 6.666 0.177 1.00 0.00 594 HIS A N 3
ATOM 3220 C CA . HIS A 1 59 ? -9.350 7.192 1.363 1.00 0.00 594 HIS A CA 3
ATOM 3221 C C . HIS A 1 59 ? -8.135 6.350 1.676 1.00 0.00 594 HIS A C 3
ATOM 3222 O O . HIS A 1 59 ? -7.047 6.868 1.910 1.00 0.00 594 HIS A O 3
ATOM 3237 N N . LYS A 1 60 ? -8.337 5.041 1.672 1.00 0.00 595 LYS A N 3
ATOM 3238 C CA . LYS A 1 60 ? -7.290 4.100 2.002 1.00 0.00 595 LYS A CA 3
ATOM 3239 C C . LYS A 1 60 ? -6.137 4.230 1.017 1.00 0.00 595 LYS A C 3
ATOM 3240 O O . LYS A 1 60 ? -4.979 4.035 1.376 1.00 0.00 595 LYS A O 3
ATOM 3259 N N . ARG A 1 61 ? -6.475 4.532 -0.231 1.00 0.00 596 ARG A N 3
ATOM 3260 C CA . ARG A 1 61 ? -5.475 4.745 -1.268 1.00 0.00 596 ARG A CA 3
ATOM 3261 C C . ARG A 1 61 ? -4.606 5.937 -0.904 1.00 0.00 596 ARG A C 3
ATOM 3262 O O . ARG A 1 61 ? -3.391 5.904 -1.081 1.00 0.00 596 ARG A O 3
ATOM 3283 N N . LYS A 1 62 ? -5.238 6.973 -0.365 1.00 0.00 597 LYS A N 3
ATOM 3284 C CA . LYS A 1 62 ? -4.519 8.159 0.087 1.00 0.00 597 LYS A CA 3
ATOM 3285 C C . LYS A 1 62 ? -3.633 7.803 1.278 1.00 0.00 597 LYS A C 3
ATOM 3286 O O . LYS A 1 62 ? -2.492 8.246 1.373 1.00 0.00 597 LYS A O 3
ATOM 3305 N N . GLU A 1 63 ? -4.174 6.980 2.170 1.00 0.00 598 GLU A N 3
ATOM 3306 C CA . GLU A 1 63 ? -3.445 6.497 3.340 1.00 0.00 598 GLU A CA 3
ATOM 3307 C C . GLU A 1 63 ? -2.206 5.715 2.922 1.00 0.00 598 GLU A C 3
ATOM 3308 O O . GLU A 1 63 ? -1.079 6.006 3.338 1.00 0.00 598 GLU A O 3
ATOM 3320 N N . LEU A 1 64 ? -2.443 4.709 2.097 1.00 0.00 599 LEU A N 3
ATOM 3321 C CA . LEU A 1 64 ? -1.393 3.842 1.593 1.00 0.00 599 LEU A CA 3
ATOM 3322 C C . LEU A 1 64 ? -0.355 4.681 0.853 1.00 0.00 599 LEU A C 3
ATOM 3323 O O . LEU A 1 64 ? 0.847 4.483 1.007 1.00 0.00 599 LEU A O 3
ATOM 3339 N N . GLU A 1 65 ? -0.837 5.638 0.075 1.00 0.00 600 GLU A N 3
ATOM 3340 C CA . GLU A 1 65 ? 0.032 6.537 -0.665 1.00 0.00 600 GLU A CA 3
ATOM 3341 C C . GLU A 1 65 ? 0.969 7.293 0.275 1.00 0.00 600 GLU A C 3
ATOM 3342 O O . GLU A 1 65 ? 2.149 7.450 -0.019 1.00 0.00 600 GLU A O 3
ATOM 3354 N N . GLN A 1 66 ? 0.450 7.738 1.412 1.00 0.00 601 GLN A N 3
ATOM 3355 C CA . GLN A 1 66 ? 1.253 8.482 2.374 1.00 0.00 601 GLN A CA 3
ATOM 3356 C C . GLN A 1 66 ? 2.304 7.602 3.051 1.00 0.00 601 GLN A C 3
ATOM 3357 O O . GLN A 1 66 ? 3.344 8.102 3.475 1.00 0.00 601 GLN A O 3
ATOM 3371 N N . VAL A 1 67 ? 2.049 6.300 3.165 1.00 0.00 602 VAL A N 3
ATOM 3372 C CA . VAL A 1 67 ? 3.047 5.403 3.754 1.00 0.00 602 VAL A CA 3
ATOM 3373 C C . VAL A 1 67 ? 4.184 5.147 2.762 1.00 0.00 602 VAL A C 3
ATOM 3374 O O . VAL A 1 67 ? 5.354 5.094 3.138 1.00 0.00 602 VAL A O 3
ATOM 3387 N N . CYS A 1 68 ? 3.831 5.004 1.491 1.00 0.00 603 CYS A N 3
ATOM 3388 C CA . CYS A 1 68 ? 4.805 4.725 0.446 1.00 0.00 603 CYS A CA 3
ATOM 3389 C C . CYS A 1 68 ? 5.488 6.005 -0.032 1.00 0.00 603 CYS A C 3
ATOM 3390 O O . CYS A 1 68 ? 6.603 5.964 -0.528 1.00 0.00 603 CYS A O 3
ATOM 3398 N N . ASN A 1 69 ? 4.805 7.134 0.113 1.00 0.00 604 ASN A N 3
ATOM 3399 C CA . ASN A 1 69 ? 5.289 8.419 -0.403 1.00 0.00 604 ASN A CA 3
ATOM 3400 C C . ASN A 1 69 ? 6.740 8.716 0.015 1.00 0.00 604 ASN A C 3
ATOM 3401 O O . ASN A 1 69 ? 7.576 8.958 -0.855 1.00 0.00 604 ASN A O 3
ATOM 3412 N N . PRO A 1 70 ? 7.087 8.690 1.329 1.00 0.00 605 PRO A N 3
ATOM 3413 C CA . PRO A 1 70 ? 8.457 8.996 1.783 1.00 0.00 605 PRO A CA 3
ATOM 3414 C C . PRO A 1 70 ? 9.487 8.025 1.215 1.00 0.00 605 PRO A C 3
ATOM 3415 O O . PRO A 1 70 ? 10.681 8.323 1.139 1.00 0.00 605 PRO A O 3
ATOM 3426 N N . ILE A 1 71 ? 9.005 6.864 0.816 1.00 0.00 606 ILE A N 3
ATOM 3427 C CA . ILE A 1 71 ? 9.844 5.816 0.281 1.00 0.00 606 ILE A CA 3
ATOM 3428 C C . ILE A 1 71 ? 9.968 5.965 -1.240 1.00 0.00 606 ILE A C 3
ATOM 3429 O O . ILE A 1 71 ? 11.048 5.790 -1.808 1.00 0.00 606 ILE A O 3
ATOM 3445 N N . ILE A 1 72 ? 8.853 6.322 -1.876 1.00 0.00 607 ILE A N 3
ATOM 3446 C CA . ILE A 1 72 ? 8.775 6.476 -3.322 1.00 0.00 607 ILE A CA 3
ATOM 3447 C C . ILE A 1 72 ? 9.666 7.619 -3.807 1.00 0.00 607 ILE A C 3
ATOM 3448 O O . ILE A 1 72 ? 10.127 7.609 -4.947 1.00 0.00 607 ILE A O 3
ATOM 3464 N N . SER A 1 73 ? 9.943 8.570 -2.922 1.00 0.00 608 SER A N 3
ATOM 3465 C CA . SER A 1 73 ? 10.774 9.713 -3.247 1.00 0.00 608 SER A CA 3
ATOM 3466 C C . SER A 1 73 ? 12.146 9.286 -3.779 1.00 0.00 608 SER A C 3
ATOM 3467 O O . SER A 1 73 ? 12.754 9.996 -4.581 1.00 0.00 608 SER A O 3
ATOM 3475 N N . GLY A 1 74 ? 12.615 8.119 -3.352 1.00 0.00 609 GLY A N 3
ATOM 3476 C CA . GLY A 1 74 ? 13.909 7.638 -3.797 1.00 0.00 609 GLY A CA 3
ATOM 3477 C C . GLY A 1 74 ? 13.817 6.334 -4.566 1.00 0.00 609 GLY A C 3
ATOM 3478 O O . GLY A 1 74 ? 14.789 5.580 -4.636 1.00 0.00 609 GLY A O 3
ATOM 3482 N N . LEU A 1 75 ? 12.653 6.063 -5.134 1.00 0.00 610 LEU A N 3
ATOM 3483 C CA . LEU A 1 75 ? 12.446 4.847 -5.903 1.00 0.00 610 LEU A CA 3
ATOM 3484 C C . LEU A 1 75 ? 12.334 5.168 -7.385 1.00 0.00 610 LEU A C 3
ATOM 3485 O O . LEU A 1 75 ? 13.257 4.808 -8.144 1.00 0.00 610 LEU A O 3
ATOM 3502 N N . SER A 1 2 ? -13.059 0.837 -10.012 1.00 0.00 537 SER A N 4
ATOM 3503 C CA . SER A 1 2 ? -12.841 -0.351 -9.161 1.00 0.00 537 SER A CA 4
ATOM 3504 C C . SER A 1 2 ? -11.873 -0.019 -8.028 1.00 0.00 537 SER A C 4
ATOM 3505 O O . SER A 1 2 ? -10.699 -0.390 -8.073 1.00 0.00 537 SER A O 4
ATOM 3513 N N . ALA A 1 3 ? -12.373 0.672 -7.008 1.00 0.00 538 ALA A N 4
ATOM 3514 C CA . ALA A 1 3 ? -11.538 1.139 -5.906 1.00 0.00 538 ALA A CA 4
ATOM 3515 C C . ALA A 1 3 ? -10.861 -0.019 -5.173 1.00 0.00 538 ALA A C 4
ATOM 3516 O O . ALA A 1 3 ? -9.681 0.064 -4.845 1.00 0.00 538 ALA A O 4
ATOM 3523 N N . LYS A 1 4 ? -11.600 -1.099 -4.930 1.00 0.00 539 LYS A N 4
ATOM 3524 C CA . LYS A 1 4 ? -11.043 -2.270 -4.256 1.00 0.00 539 LYS A CA 4
ATOM 3525 C C . LYS A 1 4 ? -9.894 -2.851 -5.075 1.00 0.00 539 LYS A C 4
ATOM 3526 O O . LYS A 1 4 ? -8.817 -3.137 -4.548 1.00 0.00 539 LYS A O 4
ATOM 3545 N N . ASN A 1 5 ? -10.134 -2.999 -6.371 1.00 0.00 540 ASN A N 4
ATOM 3546 C CA . ASN A 1 5 ? -9.145 -3.557 -7.283 1.00 0.00 540 ASN A CA 4
ATOM 3547 C C . ASN A 1 5 ? -7.917 -2.659 -7.358 1.00 0.00 540 ASN A C 4
ATOM 3548 O O . ASN A 1 5 ? -6.780 -3.132 -7.300 1.00 0.00 540 ASN A O 4
ATOM 3559 N N . ALA A 1 6 ? -8.161 -1.358 -7.487 1.00 0.00 541 ALA A N 4
ATOM 3560 C CA . ALA A 1 6 ? -7.091 -0.376 -7.558 1.00 0.00 541 ALA A CA 4
ATOM 3561 C C . ALA A 1 6 ? -6.285 -0.360 -6.268 1.00 0.00 541 ALA A C 4
ATOM 3562 O O . ALA A 1 6 ? -5.060 -0.308 -6.300 1.00 0.00 541 ALA A O 4
ATOM 3569 N N . LEU A 1 7 ? -6.982 -0.425 -5.143 1.00 0.00 542 LEU A N 4
ATOM 3570 C CA . LEU A 1 7 ? -6.343 -0.386 -3.833 1.00 0.00 542 LEU A CA 4
ATOM 3571 C C . LEU A 1 7 ? -5.406 -1.564 -3.637 1.00 0.00 542 LEU A C 4
ATOM 3572 O O . LEU A 1 7 ? -4.266 -1.392 -3.202 1.00 0.00 542 LEU A O 4
ATOM 3588 N N . GLU A 1 8 ? -5.885 -2.755 -3.965 1.00 0.00 543 GLU A N 4
ATOM 3589 C CA . GLU A 1 8 ? -5.091 -3.953 -3.809 1.00 0.00 543 GLU A CA 4
ATOM 3590 C C . GLU A 1 8 ? -3.869 -3.891 -4.704 1.00 0.00 543 GLU A C 4
ATOM 3591 O O . GLU A 1 8 ? -2.750 -4.112 -4.258 1.00 0.00 543 GLU A O 4
ATOM 3603 N N . SER A 1 9 ? -4.095 -3.563 -5.966 1.00 0.00 544 SER A N 4
ATOM 3604 C CA . SER A 1 9 ? -3.013 -3.445 -6.933 1.00 0.00 544 SER A CA 4
ATOM 3605 C C . SER A 1 9 ? -2.043 -2.332 -6.538 1.00 0.00 544 SER A C 4
ATOM 3606 O O . SER A 1 9 ? -0.843 -2.434 -6.784 1.00 0.00 544 SER A O 4
ATOM 3614 N N . TYR A 1 10 ? -2.566 -1.279 -5.917 1.00 0.00 545 TYR A N 4
ATOM 3615 C CA . TYR A 1 10 ? -1.739 -0.173 -5.453 1.00 0.00 545 TYR A CA 4
ATOM 3616 C C . TYR A 1 10 ? -0.849 -0.650 -4.313 1.00 0.00 545 TYR A C 4
ATOM 3617 O O . TYR A 1 10 ? 0.367 -0.453 -4.332 1.00 0.00 545 TYR A O 4
ATOM 3635 N N . ALA A 1 11 ? -1.464 -1.306 -3.338 1.00 0.00 546 ALA A N 4
ATOM 3636 C CA . ALA A 1 11 ? -0.746 -1.808 -2.179 1.00 0.00 546 ALA A CA 4
ATOM 3637 C C . ALA A 1 11 ? 0.230 -2.909 -2.587 1.00 0.00 546 ALA A C 4
ATOM 3638 O O . ALA A 1 11 ? 1.377 -2.933 -2.143 1.00 0.00 546 ALA A O 4
ATOM 3645 N N . PHE A 1 12 ? -0.235 -3.805 -3.454 1.00 0.00 547 PHE A N 4
ATOM 3646 C CA . PHE A 1 12 ? 0.605 -4.863 -4.005 1.00 0.00 547 PHE A CA 4
ATOM 3647 C C . PHE A 1 12 ? 1.820 -4.271 -4.706 1.00 0.00 547 PHE A C 4
ATOM 3648 O O . PHE A 1 12 ? 2.934 -4.776 -4.577 1.00 0.00 547 PHE A O 4
ATOM 3665 N N . ASN A 1 13 ? 1.594 -3.186 -5.439 1.00 0.00 548 ASN A N 4
ATOM 3666 C CA . ASN A 1 13 ? 2.653 -2.529 -6.194 1.00 0.00 548 ASN A CA 4
ATOM 3667 C C . ASN A 1 13 ? 3.732 -1.972 -5.276 1.00 0.00 548 ASN A C 4
ATOM 3668 O O . ASN A 1 13 ? 4.915 -2.218 -5.492 1.00 0.00 548 ASN A O 4
ATOM 3679 N N . MET A 1 14 ? 3.327 -1.231 -4.245 1.00 0.00 549 MET A N 4
ATOM 3680 C CA . MET A 1 14 ? 4.285 -0.628 -3.325 1.00 0.00 549 MET A CA 4
ATOM 3681 C C . MET A 1 14 ? 5.030 -1.711 -2.557 1.00 0.00 549 MET A C 4
ATOM 3682 O O . MET A 1 14 ? 6.248 -1.654 -2.389 1.00 0.00 549 MET A O 4
ATOM 3696 N N . LYS A 1 15 ? 4.272 -2.699 -2.106 1.00 0.00 550 LYS A N 4
ATOM 3697 C CA . LYS A 1 15 ? 4.813 -3.850 -1.401 1.00 0.00 550 LYS A CA 4
ATOM 3698 C C . LYS A 1 15 ? 5.849 -4.582 -2.253 1.00 0.00 550 LYS A C 4
ATOM 3699 O O . LYS A 1 15 ? 6.941 -4.892 -1.784 1.00 0.00 550 LYS A O 4
ATOM 3718 N N . SER A 1 16 ? 5.506 -4.837 -3.505 1.00 0.00 551 SER A N 4
ATOM 3719 C CA . SER A 1 16 ? 6.412 -5.515 -4.424 1.00 0.00 551 SER A CA 4
ATOM 3720 C C . SER A 1 16 ? 7.633 -4.649 -4.723 1.00 0.00 551 SER A C 4
ATOM 3721 O O . SER A 1 16 ? 8.740 -5.158 -4.854 1.00 0.00 551 SER A O 4
ATOM 3729 N N . ALA A 1 17 ? 7.421 -3.343 -4.831 1.00 0.00 552 ALA A N 4
ATOM 3730 C CA . ALA A 1 17 ? 8.496 -2.414 -5.173 1.00 0.00 552 ALA A CA 4
ATOM 3731 C C . ALA A 1 17 ? 9.591 -2.394 -4.109 1.00 0.00 552 ALA A C 4
ATOM 3732 O O . ALA A 1 17 ? 10.773 -2.461 -4.426 1.00 0.00 552 ALA A O 4
ATOM 3739 N N . VAL A 1 18 ? 9.200 -2.323 -2.849 1.00 0.00 553 VAL A N 4
ATOM 3740 C CA . VAL A 1 18 ? 10.168 -2.265 -1.757 1.00 0.00 553 VAL A CA 4
ATOM 3741 C C . VAL A 1 18 ? 10.775 -3.633 -1.483 1.00 0.00 553 VAL A C 4
ATOM 3742 O O . VAL A 1 18 ? 11.946 -3.753 -1.132 1.00 0.00 553 VAL A O 4
ATOM 3755 N N . GLU A 1 19 ? 9.959 -4.659 -1.643 1.00 0.00 554 GLU A N 4
ATOM 3756 C CA . GLU A 1 19 ? 10.385 -6.025 -1.415 1.00 0.00 554 GLU A CA 4
ATOM 3757 C C . GLU A 1 19 ? 11.045 -6.628 -2.652 1.00 0.00 554 GLU A C 4
ATOM 3758 O O . GLU A 1 19 ? 11.424 -7.800 -2.658 1.00 0.00 554 GLU A O 4
ATOM 3770 N N . ASP A 1 20 ? 11.188 -5.816 -3.691 1.00 0.00 555 ASP A N 4
ATOM 3771 C CA . ASP A 1 20 ? 11.868 -6.230 -4.914 1.00 0.00 555 ASP A CA 4
ATOM 3772 C C . ASP A 1 20 ? 13.358 -6.389 -4.653 1.00 0.00 555 ASP A C 4
ATOM 3773 O O . ASP A 1 20 ? 13.990 -5.531 -4.035 1.00 0.00 555 ASP A O 4
ATOM 3782 N N . GLU A 1 21 ? 13.912 -7.492 -5.123 1.00 0.00 556 GLU A N 4
ATOM 3783 C CA . GLU A 1 21 ? 15.305 -7.827 -4.869 1.00 0.00 556 GLU A CA 4
ATOM 3784 C C . GLU A 1 21 ? 16.271 -6.916 -5.621 1.00 0.00 556 GLU A C 4
ATOM 3785 O O . GLU A 1 21 ? 17.475 -6.957 -5.386 1.00 0.00 556 GLU A O 4
ATOM 3797 N N . GLY A 1 22 ? 15.748 -6.105 -6.523 1.00 0.00 557 GLY A N 4
ATOM 3798 C CA . GLY A 1 22 ? 16.580 -5.147 -7.223 1.00 0.00 557 GLY A CA 4
ATOM 3799 C C . GLY A 1 22 ? 16.439 -3.764 -6.629 1.00 0.00 557 GLY A C 4
ATOM 3800 O O . GLY A 1 22 ? 17.389 -2.979 -6.603 1.00 0.00 557 GLY A O 4
ATOM 3804 N N . LEU A 1 23 ? 15.245 -3.474 -6.138 1.00 0.00 558 LEU A N 4
ATOM 3805 C CA . LEU A 1 23 ? 14.959 -2.186 -5.525 1.00 0.00 558 LEU A CA 4
ATOM 3806 C C . LEU A 1 23 ? 15.396 -2.148 -4.067 1.00 0.00 558 LEU A C 4
ATOM 3807 O O . LEU A 1 23 ? 15.487 -1.074 -3.470 1.00 0.00 558 LEU A O 4
ATOM 3823 N N . LYS A 1 24 ? 15.661 -3.311 -3.482 1.00 0.00 559 LYS A N 4
ATOM 3824 C CA . LYS A 1 24 ? 16.242 -3.350 -2.149 1.00 0.00 559 LYS A CA 4
ATOM 3825 C C . LYS A 1 24 ? 17.600 -2.656 -2.176 1.00 0.00 559 LYS A C 4
ATOM 3826 O O . LYS A 1 24 ? 18.444 -2.949 -3.026 1.00 0.00 559 LYS A O 4
ATOM 3845 N N . GLY A 1 25 ? 17.798 -1.717 -1.269 1.00 0.00 560 GLY A N 4
ATOM 3846 C CA . GLY A 1 25 ? 18.999 -0.912 -1.299 1.00 0.00 560 GLY A CA 4
ATOM 3847 C C . GLY A 1 25 ? 18.723 0.468 -1.855 1.00 0.00 560 GLY A C 4
ATOM 3848 O O . GLY A 1 25 ? 19.371 1.442 -1.471 1.00 0.00 560 GLY A O 4
ATOM 3852 N N . LYS A 1 26 ? 17.760 0.549 -2.765 1.00 0.00 561 LYS A N 4
ATOM 3853 C CA . LYS A 1 26 ? 17.306 1.833 -3.281 1.00 0.00 561 LYS A CA 4
ATOM 3854 C C . LYS A 1 26 ? 16.460 2.517 -2.222 1.00 0.00 561 LYS A C 4
ATOM 3855 O O . LYS A 1 26 ? 16.493 3.736 -2.058 1.00 0.00 561 LYS A O 4
ATOM 3874 N N . ILE A 1 27 ? 15.707 1.701 -1.503 1.00 0.00 562 ILE A N 4
ATOM 3875 C CA . ILE A 1 27 ? 14.908 2.166 -0.389 1.00 0.00 562 ILE A CA 4
ATOM 3876 C C . ILE A 1 27 ? 15.541 1.694 0.914 1.00 0.00 562 ILE A C 4
ATOM 3877 O O . ILE A 1 27 ? 16.271 0.699 0.931 1.00 0.00 562 ILE A O 4
ATOM 3893 N N . SER A 1 28 ? 15.301 2.422 1.989 1.00 0.00 563 SER A N 4
ATOM 3894 C CA . SER A 1 28 ? 15.790 2.024 3.291 1.00 0.00 563 SER A CA 4
ATOM 3895 C C . SER A 1 28 ? 14.849 0.997 3.909 1.00 0.00 563 SER A C 4
ATOM 3896 O O . SER A 1 28 ? 13.646 1.021 3.632 1.00 0.00 563 SER A O 4
ATOM 3904 N N . GLU A 1 29 ? 15.383 0.105 4.731 1.00 0.00 564 GLU A N 4
ATOM 3905 C CA . GLU A 1 29 ? 14.600 -0.985 5.295 1.00 0.00 564 GLU A CA 4
ATOM 3906 C C . GLU A 1 29 ? 13.365 -0.463 6.006 1.00 0.00 564 GLU A C 4
ATOM 3907 O O . GLU A 1 29 ? 12.276 -0.993 5.830 1.00 0.00 564 GLU A O 4
ATOM 3919 N N . ALA A 1 30 ? 13.542 0.597 6.778 1.00 0.00 565 ALA A N 4
ATOM 3920 C CA . ALA A 1 30 ? 12.448 1.181 7.547 1.00 0.00 565 ALA A CA 4
ATOM 3921 C C . ALA A 1 30 ? 11.286 1.595 6.646 1.00 0.00 565 ALA A C 4
ATOM 3922 O O . ALA A 1 30 ? 10.124 1.337 6.964 1.00 0.00 565 ALA A O 4
ATOM 3929 N N . ASP A 1 31 ? 11.601 2.216 5.514 1.00 0.00 566 ASP A N 4
ATOM 3930 C CA . ASP A 1 31 ? 10.573 2.627 4.561 1.00 0.00 566 ASP A CA 4
ATOM 3931 C C . ASP A 1 31 ? 9.924 1.403 3.944 1.00 0.00 566 ASP A C 4
ATOM 3932 O O . ASP A 1 31 ? 8.703 1.315 3.842 1.00 0.00 566 ASP A O 4
ATOM 3941 N N . LYS A 1 32 ? 10.765 0.463 3.536 1.00 0.00 567 LYS A N 4
ATOM 3942 C CA . LYS A 1 32 ? 10.317 -0.812 3.005 1.00 0.00 567 LYS A CA 4
ATOM 3943 C C . LYS A 1 32 ? 9.381 -1.514 3.991 1.00 0.00 567 LYS A C 4
ATOM 3944 O O . LYS A 1 32 ? 8.301 -1.969 3.624 1.00 0.00 567 LYS A O 4
ATOM 3963 N N . LYS A 1 33 ? 9.798 -1.571 5.246 1.00 0.00 568 LYS A N 4
ATOM 3964 C CA . LYS A 1 33 ? 9.035 -2.244 6.288 1.00 0.00 568 LYS A CA 4
ATOM 3965 C C . LYS A 1 33 ? 7.706 -1.553 6.549 1.00 0.00 568 LYS A C 4
ATOM 3966 O O . LYS A 1 33 ? 6.671 -2.213 6.666 1.00 0.00 568 LYS A O 4
ATOM 3985 N N . LYS A 1 34 ? 7.733 -0.227 6.638 1.00 0.00 569 LYS A N 4
ATOM 3986 C CA . LYS A 1 34 ? 6.537 0.526 6.976 1.00 0.00 569 LYS A CA 4
ATOM 3987 C C . LYS A 1 34 ? 5.496 0.391 5.872 1.00 0.00 569 LYS A C 4
ATOM 3988 O O . LYS A 1 34 ? 4.314 0.180 6.145 1.00 0.00 569 LYS A O 4
ATOM 4007 N N . VAL A 1 35 ? 5.938 0.486 4.623 1.00 0.00 570 VAL A N 4
ATOM 4008 C CA . VAL A 1 35 ? 5.028 0.387 3.500 1.00 0.00 570 VAL A CA 4
ATOM 4009 C C . VAL A 1 35 ? 4.492 -1.039 3.348 1.00 0.00 570 VAL A C 4
ATOM 4010 O O . VAL A 1 35 ? 3.315 -1.221 3.073 1.00 0.00 570 VAL A O 4
ATOM 4023 N N . LEU A 1 36 ? 5.346 -2.047 3.550 1.00 0.00 571 LEU A N 4
ATOM 4024 C CA . LEU A 1 36 ? 4.913 -3.445 3.469 1.00 0.00 571 LEU A CA 4
ATOM 4025 C C . LEU A 1 36 ? 3.844 -3.738 4.514 1.00 0.00 571 LEU A C 4
ATOM 4026 O O . LEU A 1 36 ? 2.809 -4.333 4.209 1.00 0.00 571 LEU A O 4
ATOM 4042 N N . ASP A 1 37 ? 4.107 -3.307 5.743 1.00 0.00 572 ASP A N 4
ATOM 4043 C CA . ASP A 1 37 ? 3.191 -3.529 6.856 1.00 0.00 572 ASP A CA 4
ATOM 4044 C C . ASP A 1 37 ? 1.872 -2.815 6.593 1.00 0.00 572 ASP A C 4
ATOM 4045 O O . ASP A 1 37 ? 0.793 -3.364 6.813 1.00 0.00 572 ASP A O 4
ATOM 4054 N N . LYS A 1 38 ? 1.979 -1.592 6.097 1.00 0.00 573 LYS A N 4
ATOM 4055 C CA . LYS A 1 38 ? 0.820 -0.797 5.734 1.00 0.00 573 LYS A CA 4
ATOM 4056 C C . LYS A 1 38 ? 0.074 -1.424 4.553 1.00 0.00 573 LYS A C 4
ATOM 4057 O O . LYS A 1 38 ? -1.153 -1.486 4.549 1.00 0.00 573 LYS A O 4
ATOM 4076 N N . CYS A 1 39 ? 0.821 -1.895 3.561 1.00 0.00 574 CYS A N 4
ATOM 4077 C CA . CYS A 1 39 ? 0.231 -2.577 2.414 1.00 0.00 574 CYS A CA 4
ATOM 4078 C C . CYS A 1 39 ? -0.510 -3.834 2.866 1.00 0.00 574 CYS A C 4
ATOM 4079 O O . CYS A 1 39 ? -1.577 -4.159 2.357 1.00 0.00 574 CYS A O 4
ATOM 4087 N N . GLN A 1 40 ? 0.066 -4.531 3.832 1.00 0.00 575 GLN A N 4
ATOM 4088 C CA . GLN A 1 40 ? -0.570 -5.705 4.414 1.00 0.00 575 GLN A CA 4
ATOM 4089 C C . GLN A 1 40 ? -1.831 -5.316 5.175 1.00 0.00 575 GLN A C 4
ATOM 4090 O O . GLN A 1 40 ? -2.818 -6.053 5.167 1.00 0.00 575 GLN A O 4
ATOM 4104 N N . GLU A 1 41 ? -1.789 -4.160 5.829 1.00 0.00 576 GLU A N 4
ATOM 4105 C CA . GLU A 1 41 ? -2.947 -3.640 6.546 1.00 0.00 576 GLU A CA 4
ATOM 4106 C C . GLU A 1 41 ? -4.117 -3.447 5.592 1.00 0.00 576 GLU A C 4
ATOM 4107 O O . GLU A 1 41 ? -5.185 -4.026 5.780 1.00 0.00 576 GLU A O 4
ATOM 4119 N N . VAL A 1 42 ? -3.893 -2.658 4.551 1.00 0.00 577 VAL A N 4
ATOM 4120 C CA . VAL A 1 42 ? -4.938 -2.367 3.581 1.00 0.00 577 VAL A CA 4
ATOM 4121 C C . VAL A 1 42 ? -5.355 -3.618 2.817 1.00 0.00 577 VAL A C 4
ATOM 4122 O O . VAL A 1 42 ? -6.537 -3.837 2.600 1.00 0.00 577 VAL A O 4
ATOM 4135 N N . ILE A 1 43 ? -4.396 -4.448 2.434 1.00 0.00 578 ILE A N 4
ATOM 4136 C CA . ILE A 1 43 ? -4.703 -5.671 1.699 1.00 0.00 578 ILE A CA 4
ATOM 4137 C C . ILE A 1 43 ? -5.600 -6.607 2.521 1.00 0.00 578 ILE A C 4
ATOM 4138 O O . ILE A 1 43 ? -6.593 -7.138 2.010 1.00 0.00 578 ILE A O 4
ATOM 4154 N N . SER A 1 44 ? -5.284 -6.771 3.802 1.00 0.00 579 SER A N 4
ATOM 4155 C CA . SER A 1 44 ? -6.115 -7.580 4.689 1.00 0.00 579 SER A CA 4
ATOM 4156 C C . SER A 1 44 ? -7.457 -6.888 4.929 1.00 0.00 579 SER A C 4
ATOM 4157 O O . SER A 1 44 ? -8.487 -7.541 5.101 1.00 0.00 579 SER A O 4
ATOM 4165 N N . TRP A 1 45 ? -7.431 -5.560 4.909 1.00 0.00 580 TRP A N 4
ATOM 4166 C CA . TRP A 1 45 ? -8.625 -4.751 5.100 1.00 0.00 580 TRP A CA 4
ATOM 4167 C C . TRP A 1 45 ? -9.519 -4.842 3.866 1.00 0.00 580 TRP A C 4
ATOM 4168 O O . TRP A 1 45 ? -10.735 -4.855 3.971 1.00 0.00 580 TRP A O 4
ATOM 4189 N N . LEU A 1 46 ? -8.895 -4.906 2.700 1.00 0.00 581 LEU A N 4
ATOM 4190 C CA . LEU A 1 46 ? -9.605 -5.075 1.436 1.00 0.00 581 LEU A CA 4
ATOM 4191 C C . LEU A 1 46 ? -10.421 -6.351 1.457 1.00 0.00 581 LEU A C 4
ATOM 4192 O O . LEU A 1 46 ? -11.578 -6.387 1.035 1.00 0.00 581 LEU A O 4
ATOM 4208 N N . ASP A 1 47 ? -9.795 -7.399 1.953 1.00 0.00 582 ASP A N 4
ATOM 4209 C CA . ASP A 1 47 ? -10.436 -8.700 2.049 1.00 0.00 582 ASP A CA 4
ATOM 4210 C C . ASP A 1 47 ? -11.506 -8.700 3.143 1.00 0.00 582 ASP A C 4
ATOM 4211 O O . ASP A 1 47 ? -12.425 -9.519 3.131 1.00 0.00 582 ASP A O 4
ATOM 4220 N N . ALA A 1 48 ? -11.390 -7.761 4.076 1.00 0.00 583 ALA A N 4
ATOM 4221 C CA . ALA A 1 48 ? -12.289 -7.696 5.221 1.00 0.00 583 ALA A CA 4
ATOM 4222 C C . ALA A 1 48 ? -13.438 -6.708 4.997 1.00 0.00 583 ALA A C 4
ATOM 4223 O O . ALA A 1 48 ? -14.553 -6.917 5.472 1.00 0.00 583 ALA A O 4
ATOM 4230 N N . ASN A 1 49 ? -13.159 -5.642 4.260 1.00 0.00 584 ASN A N 4
ATOM 4231 C CA . ASN A 1 49 ? -14.156 -4.628 3.939 1.00 0.00 584 ASN A CA 4
ATOM 4232 C C . ASN A 1 49 ? -14.344 -4.560 2.436 1.00 0.00 584 ASN A C 4
ATOM 4233 O O . ASN A 1 49 ? -14.343 -3.489 1.842 1.00 0.00 584 ASN A O 4
ATOM 4244 N N . THR A 1 50 ? -14.499 -5.724 1.827 1.00 0.00 585 THR A N 4
ATOM 4245 C CA . THR A 1 50 ? -14.710 -5.835 0.402 1.00 0.00 585 THR A CA 4
ATOM 4246 C C . THR A 1 50 ? -16.000 -5.134 -0.022 1.00 0.00 585 THR A C 4
ATOM 4247 O O . THR A 1 50 ? -16.174 -4.766 -1.185 1.00 0.00 585 THR A O 4
ATOM 4258 N N . LEU A 1 51 ? -16.891 -4.937 0.939 1.00 0.00 586 LEU A N 4
ATOM 4259 C CA . LEU A 1 51 ? -18.187 -4.336 0.677 1.00 0.00 586 LEU A CA 4
ATOM 4260 C C . LEU A 1 51 ? -18.177 -2.854 1.030 1.00 0.00 586 LEU A C 4
ATOM 4261 O O . LEU A 1 51 ? -19.219 -2.195 1.014 1.00 0.00 586 LEU A O 4
ATOM 4277 N N . ALA A 1 52 ? -16.995 -2.347 1.366 1.00 0.00 587 ALA A N 4
ATOM 4278 C CA . ALA A 1 52 ? -16.812 -0.930 1.675 1.00 0.00 587 ALA A CA 4
ATOM 4279 C C . ALA A 1 52 ? -17.268 -0.054 0.513 1.00 0.00 587 ALA A C 4
ATOM 4280 O O . ALA A 1 52 ? -17.348 -0.507 -0.635 1.00 0.00 587 ALA A O 4
ATOM 4287 N N . GLU A 1 53 ? -17.566 1.198 0.813 1.00 0.00 588 GLU A N 4
ATOM 4288 C CA . GLU A 1 53 ? -17.962 2.146 -0.213 1.00 0.00 588 GLU A CA 4
ATOM 4289 C C . GLU A 1 53 ? -16.736 2.602 -0.994 1.00 0.00 588 GLU A C 4
ATOM 4290 O O . GLU A 1 53 ? -15.613 2.465 -0.509 1.00 0.00 588 GLU A O 4
ATOM 4302 N N . LYS A 1 54 ? -16.940 3.142 -2.183 1.00 0.00 589 LYS A N 4
ATOM 4303 C CA . LYS A 1 54 ? -15.820 3.515 -3.046 1.00 0.00 589 LYS A CA 4
ATOM 4304 C C . LYS A 1 54 ? -14.883 4.500 -2.347 1.00 0.00 589 LYS A C 4
ATOM 4305 O O . LYS A 1 54 ? -13.660 4.339 -2.373 1.00 0.00 589 LYS A O 4
ATOM 4324 N N . ASP A 1 55 ? -15.471 5.488 -1.691 1.00 0.00 590 ASP A N 4
ATOM 4325 C CA . ASP A 1 55 ? -14.709 6.504 -0.969 1.00 0.00 590 ASP A CA 4
ATOM 4326 C C . ASP A 1 55 ? -13.933 5.904 0.206 1.00 0.00 590 ASP A C 4
ATOM 4327 O O . ASP A 1 55 ? -12.919 6.463 0.623 1.00 0.00 590 ASP A O 4
ATOM 4336 N N . GLU A 1 56 ? -14.398 4.771 0.737 1.00 0.00 591 GLU A N 4
ATOM 4337 C CA . GLU A 1 56 ? -13.675 4.087 1.802 1.00 0.00 591 GLU A CA 4
ATOM 4338 C C . GLU A 1 56 ? -12.316 3.645 1.274 1.00 0.00 591 GLU A C 4
ATOM 4339 O O . GLU A 1 56 ? -11.274 3.904 1.882 1.00 0.00 591 GLU A O 4
ATOM 4351 N N . PHE A 1 57 ? -12.338 2.997 0.115 1.00 0.00 592 PHE A N 4
ATOM 4352 C CA . PHE A 1 57 ? -11.115 2.568 -0.539 1.00 0.00 592 PHE A CA 4
ATOM 4353 C C . PHE A 1 57 ? -10.283 3.775 -0.932 1.00 0.00 592 PHE A C 4
ATOM 4354 O O . PHE A 1 57 ? -9.074 3.777 -0.766 1.00 0.00 592 PHE A O 4
ATOM 4371 N N . GLU A 1 58 ? -10.946 4.811 -1.426 1.00 0.00 593 GLU A N 4
ATOM 4372 C CA . GLU A 1 58 ? -10.256 6.019 -1.864 1.00 0.00 593 GLU A CA 4
ATOM 4373 C C . GLU A 1 58 ? -9.471 6.655 -0.724 1.00 0.00 593 GLU A C 4
ATOM 4374 O O . GLU A 1 58 ? -8.359 7.141 -0.923 1.00 0.00 593 GLU A O 4
ATOM 4386 N N . HIS A 1 59 ? -10.037 6.634 0.473 1.00 0.00 594 HIS A N 4
ATOM 4387 C CA . HIS A 1 59 ? -9.325 7.113 1.652 1.00 0.00 594 HIS A CA 4
ATOM 4388 C C . HIS A 1 59 ? -8.132 6.215 1.950 1.00 0.00 594 HIS A C 4
ATOM 4389 O O . HIS A 1 59 ? -7.062 6.691 2.326 1.00 0.00 594 HIS A O 4
ATOM 4404 N N . LYS A 1 60 ? -8.318 4.916 1.756 1.00 0.00 595 LYS A N 4
ATOM 4405 C CA . LYS A 1 60 ? -7.258 3.954 1.961 1.00 0.00 595 LYS A CA 4
ATOM 4406 C C . LYS A 1 60 ? -6.159 4.160 0.932 1.00 0.00 595 LYS A C 4
ATOM 4407 O O . LYS A 1 60 ? -4.975 3.999 1.228 1.00 0.00 595 LYS A O 4
ATOM 4426 N N . ARG A 1 61 ? -6.570 4.515 -0.281 1.00 0.00 596 ARG A N 4
ATOM 4427 C CA . ARG A 1 61 ? -5.639 4.810 -1.358 1.00 0.00 596 ARG A CA 4
ATOM 4428 C C . ARG A 1 61 ? -4.751 5.980 -0.959 1.00 0.00 596 ARG A C 4
ATOM 4429 O O . ARG A 1 61 ? -3.560 5.997 -1.260 1.00 0.00 596 ARG A O 4
ATOM 4450 N N . LYS A 1 62 ? -5.341 6.943 -0.258 1.00 0.00 597 LYS A N 4
ATOM 4451 C CA . LYS A 1 62 ? -4.594 8.087 0.247 1.00 0.00 597 LYS A CA 4
ATOM 4452 C C . LYS A 1 62 ? -3.648 7.653 1.359 1.00 0.00 597 LYS A C 4
ATOM 4453 O O . LYS A 1 62 ? -2.491 8.059 1.393 1.00 0.00 597 LYS A O 4
ATOM 4472 N N . GLU A 1 63 ? -4.148 6.813 2.256 1.00 0.00 598 GLU A N 4
ATOM 4473 C CA . GLU A 1 63 ? -3.352 6.306 3.369 1.00 0.00 598 GLU A CA 4
ATOM 4474 C C . GLU A 1 63 ? -2.130 5.544 2.874 1.00 0.00 598 GLU A C 4
ATOM 4475 O O . GLU A 1 63 ? -0.998 5.819 3.279 1.00 0.00 598 GLU A O 4
ATOM 4487 N N . LEU A 1 64 ? -2.378 4.574 2.002 1.00 0.00 599 LEU A N 4
ATOM 4488 C CA . LEU A 1 64 ? -1.323 3.739 1.450 1.00 0.00 599 LEU A CA 4
ATOM 4489 C C . LEU A 1 64 ? -0.319 4.617 0.706 1.00 0.00 599 LEU A C 4
ATOM 4490 O O . LEU A 1 64 ? 0.889 4.440 0.831 1.00 0.00 599 LEU A O 4
ATOM 4506 N N . GLU A 1 65 ? -0.834 5.575 -0.048 1.00 0.00 600 GLU A N 4
ATOM 4507 C CA . GLU A 1 65 ? 0.004 6.528 -0.760 1.00 0.00 600 GLU A CA 4
ATOM 4508 C C . GLU A 1 65 ? 0.920 7.281 0.203 1.00 0.00 600 GLU A C 4
ATOM 4509 O O . GLU A 1 65 ? 2.109 7.424 -0.051 1.00 0.00 600 GLU A O 4
ATOM 4521 N N . GLN A 1 66 ? 0.366 7.753 1.312 1.00 0.00 601 GLN A N 4
ATOM 4522 C CA . GLN A 1 66 ? 1.143 8.489 2.300 1.00 0.00 601 GLN A CA 4
ATOM 4523 C C . GLN A 1 66 ? 2.236 7.628 2.937 1.00 0.00 601 GLN A C 4
ATOM 4524 O O . GLN A 1 66 ? 3.267 8.152 3.353 1.00 0.00 601 GLN A O 4
ATOM 4538 N N . VAL A 1 67 ? 2.016 6.318 3.030 1.00 0.00 602 VAL A N 4
ATOM 4539 C CA . VAL A 1 67 ? 3.032 5.435 3.599 1.00 0.00 602 VAL A CA 4
ATOM 4540 C C . VAL A 1 67 ? 4.162 5.194 2.589 1.00 0.00 602 VAL A C 4
ATOM 4541 O O . VAL A 1 67 ? 5.335 5.164 2.954 1.00 0.00 602 VAL A O 4
ATOM 4554 N N . CYS A 1 68 ? 3.796 5.036 1.320 1.00 0.00 603 CYS A N 4
ATOM 4555 C CA . CYS A 1 68 ? 4.768 4.757 0.270 1.00 0.00 603 CYS A CA 4
ATOM 4556 C C . CYS A 1 68 ? 5.428 6.039 -0.244 1.00 0.00 603 CYS A C 4
ATOM 4557 O O . CYS A 1 68 ? 6.546 6.003 -0.731 1.00 0.00 603 CYS A O 4
ATOM 4565 N N . ASN A 1 69 ? 4.730 7.163 -0.136 1.00 0.00 604 ASN A N 4
ATOM 4566 C CA . ASN A 1 69 ? 5.219 8.449 -0.656 1.00 0.00 604 ASN A CA 4
ATOM 4567 C C . ASN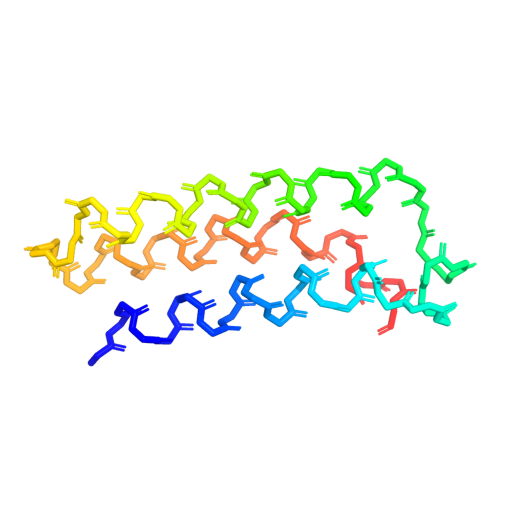 A 1 69 ? 6.660 8.769 -0.214 1.00 0.00 604 ASN A C 4
ATOM 4568 O O . ASN A 1 69 ? 7.511 9.031 -1.068 1.00 0.00 604 ASN A O 4
ATOM 4579 N N . PRO A 1 70 ? 6.982 8.744 1.102 1.00 0.00 605 PRO A N 4
ATOM 4580 C CA . PRO A 1 70 ? 8.343 9.040 1.580 1.00 0.00 605 PRO A CA 4
ATOM 4581 C C . PRO A 1 70 ? 9.372 8.085 0.998 1.00 0.00 605 PRO A C 4
ATOM 4582 O O . PRO A 1 70 ? 10.552 8.408 0.883 1.00 0.00 605 PRO A O 4
ATOM 4593 N N . ILE A 1 71 ? 8.903 6.912 0.620 1.00 0.00 606 ILE A N 4
ATOM 4594 C CA . ILE A 1 71 ? 9.756 5.873 0.091 1.00 0.00 606 ILE A CA 4
ATOM 4595 C C . ILE A 1 71 ? 9.869 6.008 -1.433 1.00 0.00 606 ILE A C 4
ATOM 4596 O O . ILE A 1 71 ? 10.949 5.871 -2.002 1.00 0.00 606 ILE A O 4
ATOM 4612 N N . ILE A 1 72 ? 8.746 6.320 -2.075 1.00 0.00 607 ILE A N 4
ATOM 4613 C CA . ILE A 1 72 ? 8.682 6.486 -3.520 1.00 0.00 607 ILE A CA 4
ATOM 4614 C C . ILE A 1 72 ? 9.478 7.713 -3.952 1.00 0.00 607 ILE A C 4
ATOM 4615 O O . ILE A 1 72 ? 10.044 7.746 -5.044 1.00 0.00 607 ILE A O 4
ATOM 4631 N N . SER A 1 73 ? 9.550 8.706 -3.073 1.00 0.00 608 SER A N 4
ATOM 4632 C CA . SER A 1 73 ? 10.336 9.894 -3.323 1.00 0.00 608 SER A CA 4
ATOM 4633 C C . SER A 1 73 ? 11.824 9.547 -3.452 1.00 0.00 608 SER A C 4
ATOM 4634 O O . SER A 1 73 ? 12.592 10.277 -4.082 1.00 0.00 608 SER A O 4
ATOM 4642 N N . GLY A 1 74 ? 12.219 8.419 -2.866 1.00 0.00 609 GLY A N 4
ATOM 4643 C CA . GLY A 1 74 ? 13.595 7.972 -2.962 1.00 0.00 609 GLY A CA 4
ATOM 4644 C C . GLY A 1 74 ? 13.762 6.864 -3.984 1.00 0.00 609 GLY A C 4
ATOM 4645 O O . GLY A 1 74 ? 14.883 6.484 -4.326 1.00 0.00 609 GLY A O 4
ATOM 4649 N N . LEU A 1 75 ? 12.642 6.354 -4.476 1.00 0.00 610 LEU A N 4
ATOM 4650 C CA . LEU A 1 75 ? 12.648 5.293 -5.471 1.00 0.00 610 LEU A CA 4
ATOM 4651 C C . LEU A 1 75 ? 12.447 5.876 -6.863 1.00 0.00 610 LEU A C 4
ATOM 4652 O O . LEU A 1 75 ? 13.350 6.585 -7.346 1.00 0.00 610 LEU A O 4
ATOM 4669 N N . SER A 1 2 ? -13.308 0.438 -10.085 1.00 0.00 537 SER A N 5
ATOM 4670 C CA . SER A 1 2 ? -12.811 -0.692 -9.276 1.00 0.00 537 SER A CA 5
ATOM 4671 C C . SER A 1 2 ? -11.762 -0.220 -8.265 1.00 0.00 537 SER A C 5
ATOM 4672 O O . SER A 1 2 ? -10.569 -0.494 -8.411 1.00 0.00 537 SER A O 5
ATOM 4680 N N . ALA A 1 3 ? -12.219 0.483 -7.227 1.00 0.00 538 ALA A N 5
ATOM 4681 C CA . ALA A 1 3 ? -11.319 1.019 -6.209 1.00 0.00 538 ALA A CA 5
ATOM 4682 C C . ALA A 1 3 ? -10.746 -0.098 -5.343 1.00 0.00 538 ALA A C 5
ATOM 4683 O O . ALA A 1 3 ? -9.645 0.028 -4.818 1.00 0.00 538 ALA A O 5
ATOM 4690 N N . LYS A 1 4 ? -11.487 -1.191 -5.204 1.00 0.00 539 LYS A N 5
ATOM 4691 C CA . LYS A 1 4 ? -11.010 -2.342 -4.446 1.00 0.00 539 LYS A CA 5
ATOM 4692 C C . LYS A 1 4 ? -9.817 -2.956 -5.169 1.00 0.00 539 LYS A C 5
ATOM 4693 O O . LYS A 1 4 ? -8.790 -3.258 -4.561 1.00 0.00 539 LYS A O 5
ATOM 4712 N N . ASN A 1 5 ? -9.961 -3.109 -6.481 1.00 0.00 540 ASN A N 5
ATOM 4713 C CA . ASN A 1 5 ? -8.889 -3.625 -7.321 1.00 0.00 540 ASN A CA 5
ATOM 4714 C C . ASN A 1 5 ? -7.710 -2.664 -7.316 1.00 0.00 540 ASN A C 5
ATOM 4715 O O . ASN A 1 5 ? -6.563 -3.074 -7.141 1.00 0.00 540 ASN A O 5
ATOM 4726 N N . ALA A 1 6 ? -8.009 -1.377 -7.496 1.00 0.00 541 ALA A N 5
ATOM 4727 C CA . ALA A 1 6 ? -6.987 -0.338 -7.500 1.00 0.00 541 ALA A CA 5
ATOM 4728 C C . ALA A 1 6 ? -6.208 -0.335 -6.194 1.00 0.00 541 ALA A C 5
ATOM 4729 O O . ALA A 1 6 ? -4.983 -0.326 -6.199 1.00 0.00 541 ALA A O 5
ATOM 4736 N N . LEU A 1 7 ? -6.930 -0.353 -5.080 1.00 0.00 542 LEU A N 5
ATOM 4737 C CA . LEU A 1 7 ? -6.318 -0.303 -3.757 1.00 0.00 542 LEU A CA 5
ATOM 4738 C C . LEU A 1 7 ? -5.410 -1.492 -3.516 1.00 0.00 542 LEU A C 5
ATOM 4739 O O . LEU A 1 7 ? -4.273 -1.336 -3.069 1.00 0.00 542 LEU A O 5
ATOM 4755 N N . GLU A 1 8 ? -5.912 -2.673 -3.826 1.00 0.00 543 GLU A N 5
ATOM 4756 C CA . GLU A 1 8 ? -5.186 -3.889 -3.573 1.00 0.00 543 GLU A CA 5
ATOM 4757 C C . GLU A 1 8 ? -3.969 -3.979 -4.477 1.00 0.00 543 GLU A C 5
ATOM 4758 O O . GLU A 1 8 ? -2.874 -4.286 -4.019 1.00 0.00 543 GLU A O 5
ATOM 4770 N N . SER A 1 9 ? -4.161 -3.689 -5.757 1.00 0.00 544 SER A N 5
ATOM 4771 C CA . SER A 1 9 ? -3.063 -3.720 -6.707 1.00 0.00 544 SER A CA 5
ATOM 4772 C C . SER A 1 9 ? -2.046 -2.635 -6.369 1.00 0.00 544 SER A C 5
ATOM 4773 O O . SER A 1 9 ? -0.846 -2.843 -6.501 1.00 0.00 544 SER A O 5
ATOM 4781 N N . TYR A 1 10 ? -2.535 -1.482 -5.918 1.00 0.00 545 TYR A N 5
ATOM 4782 C CA . TYR A 1 10 ? -1.665 -0.387 -5.495 1.00 0.00 545 TYR A CA 5
ATOM 4783 C C . TYR A 1 10 ? -0.811 -0.839 -4.318 1.00 0.00 545 TYR A C 5
ATOM 4784 O O . TYR A 1 10 ? 0.410 -0.678 -4.325 1.00 0.00 545 TYR A O 5
ATOM 4802 N N . ALA A 1 11 ? -1.460 -1.422 -3.323 1.00 0.00 546 ALA A N 5
ATOM 4803 C CA . ALA A 1 11 ? -0.770 -1.894 -2.136 1.00 0.00 546 ALA A CA 5
ATOM 4804 C C . ALA A 1 11 ? 0.173 -3.043 -2.483 1.00 0.00 546 ALA A C 5
ATOM 4805 O O . ALA A 1 11 ? 1.294 -3.113 -1.982 1.00 0.00 546 ALA A O 5
ATOM 4812 N N . PHE A 1 12 ? -0.283 -3.933 -3.357 1.00 0.00 547 PHE A N 5
ATOM 4813 C CA . PHE A 1 12 ? 0.567 -4.998 -3.877 1.00 0.00 547 PHE A CA 5
ATOM 4814 C C . PHE A 1 12 ? 1.782 -4.405 -4.583 1.00 0.00 547 PHE A C 5
ATOM 4815 O O . PHE A 1 12 ? 2.905 -4.862 -4.392 1.00 0.00 547 PHE A O 5
ATOM 4832 N N . ASN A 1 13 ? 1.536 -3.380 -5.392 1.00 0.00 548 ASN A N 5
ATOM 4833 C CA . ASN A 1 13 ? 2.587 -2.708 -6.151 1.00 0.00 548 ASN A CA 5
ATOM 4834 C C . ASN A 1 13 ? 3.629 -2.074 -5.239 1.00 0.00 548 ASN A C 5
ATOM 4835 O O . ASN A 1 13 ? 4.823 -2.246 -5.457 1.00 0.00 548 ASN A O 5
ATOM 4846 N N . MET A 1 14 ? 3.185 -1.347 -4.218 1.00 0.00 549 MET A N 5
ATOM 4847 C CA . MET A 1 14 ? 4.114 -0.700 -3.295 1.00 0.00 549 MET A CA 5
ATOM 4848 C C . MET A 1 14 ? 4.912 -1.743 -2.528 1.00 0.00 549 MET A C 5
ATOM 4849 O O . MET A 1 14 ? 6.128 -1.627 -2.363 1.00 0.00 549 MET A O 5
ATOM 4863 N N . LYS A 1 15 ? 4.204 -2.766 -2.076 1.00 0.00 550 LYS A N 5
ATOM 4864 C CA . LYS A 1 15 ? 4.805 -3.891 -1.377 1.00 0.00 550 LYS A CA 5
ATOM 4865 C C . LYS A 1 15 ? 5.838 -4.591 -2.260 1.00 0.00 550 LYS A C 5
ATOM 4866 O O . LYS A 1 15 ? 6.947 -4.884 -1.821 1.00 0.00 550 LYS A O 5
ATOM 4885 N N . SER A 1 16 ? 5.475 -4.826 -3.510 1.00 0.00 551 SER A N 5
ATOM 4886 C CA . SER A 1 16 ? 6.372 -5.430 -4.474 1.00 0.00 551 SER A CA 5
ATOM 4887 C C . SER A 1 16 ? 7.547 -4.510 -4.806 1.00 0.00 551 SER A C 5
ATOM 4888 O O . SER A 1 16 ? 8.644 -4.983 -5.064 1.00 0.00 551 SER A O 5
ATOM 4896 N N . ALA A 1 17 ? 7.300 -3.203 -4.832 1.00 0.00 552 ALA A N 5
ATOM 4897 C CA . ALA A 1 17 ? 8.325 -2.229 -5.212 1.00 0.00 552 ALA A CA 5
ATOM 4898 C C . ALA A 1 17 ? 9.477 -2.183 -4.210 1.00 0.00 552 ALA A C 5
ATOM 4899 O O . ALA A 1 17 ? 10.638 -2.191 -4.596 1.00 0.00 552 ALA A O 5
ATOM 4906 N N . VAL A 1 18 ? 9.161 -2.147 -2.927 1.00 0.00 553 VAL A N 5
ATOM 4907 C CA . VAL A 1 18 ? 10.195 -2.083 -1.895 1.00 0.00 553 VAL A CA 5
ATOM 4908 C C . VAL A 1 18 ? 10.879 -3.428 -1.719 1.00 0.00 553 VAL A C 5
ATOM 4909 O O . VAL A 1 18 ? 12.072 -3.512 -1.435 1.00 0.00 553 VAL A O 5
ATOM 4922 N N . GLU A 1 19 ? 10.096 -4.476 -1.885 1.00 0.00 554 GLU A N 5
ATOM 4923 C CA . GLU A 1 19 ? 10.585 -5.833 -1.783 1.00 0.00 554 GLU A CA 5
ATOM 4924 C C . GLU A 1 19 ? 11.147 -6.326 -3.121 1.00 0.00 554 GLU A C 5
ATOM 4925 O O . GLU A 1 19 ? 11.562 -7.480 -3.250 1.00 0.00 554 GLU A O 5
ATOM 4937 N N . ASP A 1 20 ? 11.163 -5.434 -4.104 1.00 0.00 555 ASP A N 5
ATOM 4938 C CA . ASP A 1 20 ? 11.687 -5.734 -5.438 1.00 0.00 555 ASP A CA 5
ATOM 4939 C C . ASP A 1 20 ? 13.193 -5.929 -5.394 1.00 0.00 555 ASP A C 5
ATOM 4940 O O . ASP A 1 20 ? 13.895 -5.231 -4.676 1.00 0.00 555 ASP A O 5
ATOM 4949 N N . GLU A 1 21 ? 13.680 -6.881 -6.176 1.00 0.00 556 GLU A N 5
ATOM 4950 C CA . GLU A 1 21 ? 15.097 -7.226 -6.188 1.00 0.00 556 GLU A CA 5
ATOM 4951 C C . GLU A 1 21 ? 15.962 -6.131 -6.811 1.00 0.00 556 GLU A C 5
ATOM 4952 O O . GLU A 1 21 ? 17.187 -6.164 -6.695 1.00 0.00 556 GLU A O 5
ATOM 4964 N N . GLY A 1 22 ? 15.336 -5.178 -7.476 1.00 0.00 557 GLY A N 5
ATOM 4965 C CA . GLY A 1 22 ? 16.077 -4.082 -8.060 1.00 0.00 557 GLY A CA 5
ATOM 4966 C C . GLY A 1 22 ? 15.992 -2.833 -7.209 1.00 0.00 557 GLY A C 5
ATOM 4967 O O . GLY A 1 22 ? 16.901 -2.007 -7.209 1.00 0.00 557 GLY A O 5
ATOM 4971 N N . LEU A 1 23 ? 14.899 -2.704 -6.475 1.00 0.00 558 LEU A N 5
ATOM 4972 C CA . LEU A 1 23 ? 14.671 -1.545 -5.624 1.00 0.00 558 LEU A CA 5
ATOM 4973 C C . LEU A 1 23 ? 15.041 -1.832 -4.174 1.00 0.00 558 LEU A C 5
ATOM 4974 O O . LEU A 1 23 ? 15.029 -0.931 -3.336 1.00 0.00 558 LEU A O 5
ATOM 4990 N N . LYS A 1 24 ? 15.379 -3.084 -3.891 1.00 0.00 559 LYS A N 5
ATOM 4991 C CA . LYS A 1 24 ? 15.695 -3.517 -2.532 1.00 0.00 559 LYS A CA 5
ATOM 4992 C C . LYS A 1 24 ? 16.833 -2.706 -1.915 1.00 0.00 559 LYS A C 5
ATOM 4993 O O . LYS A 1 24 ? 16.812 -2.411 -0.723 1.00 0.00 559 LYS A O 5
ATOM 5012 N N . GLY A 1 25 ? 17.824 -2.355 -2.722 1.00 0.00 560 GLY A N 5
ATOM 5013 C CA . GLY A 1 25 ? 18.947 -1.587 -2.223 1.00 0.00 560 GLY A CA 5
ATOM 5014 C C . GLY A 1 25 ? 18.752 -0.103 -2.423 1.00 0.00 560 GLY A C 5
ATOM 5015 O O . GLY A 1 25 ? 19.547 0.704 -1.950 1.00 0.00 560 GLY A O 5
ATOM 5019 N N . LYS A 1 26 ? 17.688 0.259 -3.125 1.00 0.00 561 LYS A N 5
ATOM 5020 C CA . LYS A 1 26 ? 17.399 1.657 -3.411 1.00 0.00 561 LYS A CA 5
ATOM 5021 C C . LYS A 1 26 ? 16.702 2.312 -2.225 1.00 0.00 561 LYS A C 5
ATOM 5022 O O . LYS A 1 26 ? 16.917 3.488 -1.931 1.00 0.00 561 LYS A O 5
ATOM 5041 N N . ILE A 1 27 ? 15.877 1.536 -1.540 1.00 0.00 562 ILE A N 5
ATOM 5042 C CA . ILE A 1 27 ? 15.106 2.044 -0.421 1.00 0.00 562 ILE A CA 5
ATOM 5043 C C . ILE A 1 27 ? 15.670 1.525 0.900 1.00 0.00 562 ILE A C 5
ATOM 5044 O O . ILE A 1 27 ? 16.291 0.460 0.946 1.00 0.00 562 ILE A O 5
ATOM 5060 N N . SER A 1 28 ? 15.456 2.278 1.970 1.00 0.00 563 SER A N 5
ATOM 5061 C CA . SER A 1 28 ? 15.946 1.892 3.278 1.00 0.00 563 SER A CA 5
ATOM 5062 C C . SER A 1 28 ? 14.992 0.895 3.923 1.00 0.00 563 SER A C 5
ATOM 5063 O O . SER A 1 28 ? 13.802 0.867 3.585 1.00 0.00 563 SER A O 5
ATOM 5071 N N . GLU A 1 29 ? 15.504 0.081 4.836 1.00 0.00 564 GLU A N 5
ATOM 5072 C CA . GLU A 1 29 ? 14.717 -0.984 5.447 1.00 0.00 564 GLU A CA 5
ATOM 5073 C C . GLU A 1 29 ? 13.439 -0.434 6.066 1.00 0.00 564 GLU A C 5
ATOM 5074 O O . GLU A 1 29 ? 12.354 -0.946 5.816 1.00 0.00 564 GLU A O 5
ATOM 5086 N N . ALA A 1 30 ? 13.579 0.635 6.839 1.00 0.00 565 ALA A N 5
ATOM 5087 C CA . ALA A 1 30 ? 12.455 1.225 7.559 1.00 0.00 565 ALA A CA 5
ATOM 5088 C C . ALA A 1 30 ? 11.320 1.640 6.621 1.00 0.00 565 ALA A C 5
ATOM 5089 O O . ALA A 1 30 ? 10.146 1.412 6.924 1.00 0.00 565 ALA A O 5
ATOM 5096 N N . ASP A 1 31 ? 11.669 2.244 5.490 1.00 0.00 566 ASP A N 5
ATOM 5097 C CA . ASP A 1 31 ? 10.669 2.669 4.510 1.00 0.00 566 ASP A CA 5
ATOM 5098 C C . ASP A 1 31 ? 10.004 1.451 3.893 1.00 0.00 566 ASP A C 5
ATOM 5099 O O . ASP A 1 31 ? 8.779 1.354 3.830 1.00 0.00 566 ASP A O 5
ATOM 5108 N N . LYS A 1 32 ? 10.842 0.527 3.449 1.00 0.00 567 LYS A N 5
ATOM 5109 C CA . LYS A 1 32 ? 10.407 -0.743 2.891 1.00 0.00 567 LYS A CA 5
ATOM 5110 C C . LYS A 1 32 ? 9.475 -1.481 3.854 1.00 0.00 567 LYS A C 5
ATOM 5111 O O . LYS A 1 32 ? 8.402 -1.938 3.466 1.00 0.00 567 LYS A O 5
ATOM 5130 N N . LYS A 1 33 ? 9.879 -1.564 5.114 1.00 0.00 568 LYS A N 5
ATOM 5131 C CA . LYS A 1 33 ? 9.092 -2.240 6.138 1.00 0.00 568 LYS A CA 5
ATOM 5132 C C . LYS A 1 33 ? 7.757 -1.551 6.362 1.00 0.00 568 LYS A C 5
ATOM 5133 O O . LYS A 1 33 ? 6.716 -2.209 6.395 1.00 0.00 568 LYS A O 5
ATOM 5152 N N . LYS A 1 34 ? 7.781 -0.227 6.499 1.00 0.00 569 LYS A N 5
ATOM 5153 C CA . LYS A 1 34 ? 6.580 0.508 6.856 1.00 0.00 569 LYS A CA 5
ATOM 5154 C C . LYS A 1 34 ? 5.536 0.379 5.757 1.00 0.00 569 LYS A C 5
ATOM 5155 O O . LYS A 1 34 ? 4.353 0.197 6.037 1.00 0.00 569 LYS A O 5
ATOM 5174 N N . VAL A 1 35 ? 5.976 0.469 4.507 1.00 0.00 570 VAL A N 5
ATOM 5175 C CA . VAL A 1 35 ? 5.065 0.367 3.388 1.00 0.00 570 VAL A CA 5
ATOM 5176 C C . VAL A 1 35 ? 4.545 -1.065 3.222 1.00 0.00 570 VAL A C 5
ATOM 5177 O O . VAL A 1 35 ? 3.362 -1.254 2.985 1.00 0.00 570 VAL A O 5
ATOM 5190 N N . LEU A 1 36 ? 5.418 -2.070 3.364 1.00 0.00 571 LEU A N 5
ATOM 5191 C CA . LEU A 1 36 ? 4.992 -3.475 3.277 1.00 0.00 571 LEU A CA 5
ATOM 5192 C C . LEU A 1 36 ? 3.937 -3.772 4.335 1.00 0.00 571 LEU A C 5
ATOM 5193 O O . LEU A 1 36 ? 2.880 -4.336 4.044 1.00 0.00 571 LEU A O 5
ATOM 5209 N N . ASP A 1 37 ? 4.244 -3.379 5.562 1.00 0.00 572 ASP A N 5
ATOM 5210 C CA . ASP A 1 37 ? 3.369 -3.605 6.706 1.00 0.00 572 ASP A CA 5
ATOM 5211 C C . ASP A 1 37 ? 2.033 -2.896 6.500 1.00 0.00 572 ASP A C 5
ATOM 5212 O O . ASP A 1 37 ? 0.967 -3.471 6.726 1.00 0.00 572 ASP A O 5
ATOM 5221 N N . LYS A 1 38 ? 2.110 -1.650 6.048 1.00 0.00 573 LYS A N 5
ATOM 5222 C CA . LYS A 1 38 ? 0.931 -0.850 5.745 1.00 0.00 573 LYS A CA 5
ATOM 5223 C C . LYS A 1 38 ? 0.147 -1.456 4.585 1.00 0.00 573 LYS A C 5
ATOM 5224 O O . LYS A 1 38 ? -1.083 -1.525 4.624 1.00 0.00 573 LYS A O 5
ATOM 5243 N N . CYS A 1 39 ? 0.864 -1.905 3.563 1.00 0.00 574 CYS A N 5
ATOM 5244 C CA . CYS A 1 39 ? 0.244 -2.555 2.416 1.00 0.00 574 CYS A CA 5
ATOM 5245 C C . CYS A 1 39 ? -0.518 -3.803 2.854 1.00 0.00 574 CYS A C 5
ATOM 5246 O O . CYS A 1 39 ? -1.598 -4.089 2.351 1.00 0.00 574 CYS A O 5
ATOM 5254 N N . GLN A 1 40 ? 0.043 -4.535 3.804 1.00 0.00 575 GLN A N 5
ATOM 5255 C CA . GLN A 1 40 ? -0.619 -5.715 4.341 1.00 0.00 575 GLN A CA 5
ATOM 5256 C C . GLN A 1 40 ? -1.882 -5.335 5.110 1.00 0.00 575 GLN A C 5
ATOM 5257 O O . GLN A 1 40 ? -2.897 -6.024 5.020 1.00 0.00 575 GLN A O 5
ATOM 5271 N N . GLU A 1 41 ? -1.818 -4.231 5.848 1.00 0.00 576 GLU A N 5
ATOM 5272 C CA . GLU A 1 41 ? -2.974 -3.749 6.595 1.00 0.00 576 GLU A CA 5
ATOM 5273 C C . GLU A 1 41 ? -4.140 -3.464 5.665 1.00 0.00 576 GLU A C 5
ATOM 5274 O O . GLU A 1 41 ? -5.240 -3.983 5.856 1.00 0.00 576 GLU A O 5
ATOM 5286 N N . VAL A 1 42 ? -3.889 -2.648 4.652 1.00 0.00 577 VAL A N 5
ATOM 5287 C CA . VAL A 1 42 ? -4.923 -2.289 3.693 1.00 0.00 577 VAL A CA 5
ATOM 5288 C C . VAL A 1 42 ? -5.395 -3.515 2.912 1.00 0.00 577 VAL A C 5
ATOM 5289 O O . VAL A 1 42 ? -6.586 -3.684 2.690 1.00 0.00 577 VAL A O 5
ATOM 5302 N N . ILE A 1 43 ? -4.465 -4.380 2.528 1.00 0.00 578 ILE A N 5
ATOM 5303 C CA . ILE A 1 43 ? -4.804 -5.585 1.778 1.00 0.00 578 ILE A CA 5
ATOM 5304 C C . ILE A 1 43 ? -5.710 -6.522 2.589 1.00 0.00 578 ILE A C 5
ATOM 5305 O O . ILE A 1 43 ? -6.716 -7.030 2.077 1.00 0.00 578 ILE A O 5
ATOM 5321 N N . SER A 1 44 ? -5.388 -6.714 3.863 1.00 0.00 579 SER A N 5
ATOM 5322 C CA . SER A 1 44 ? -6.218 -7.532 4.739 1.00 0.00 579 SER A CA 5
ATOM 5323 C C . SER A 1 44 ? -7.548 -6.824 5.021 1.00 0.00 579 SER A C 5
ATOM 5324 O O . SER A 1 44 ? -8.558 -7.461 5.316 1.00 0.00 579 SER A O 5
ATOM 5332 N N . TRP A 1 45 ? -7.533 -5.503 4.913 1.00 0.00 580 TRP A N 5
ATOM 5333 C CA . TRP A 1 45 ? -8.728 -4.687 5.076 1.00 0.00 580 TRP A CA 5
ATOM 5334 C C . TRP A 1 45 ? -9.608 -4.813 3.838 1.00 0.00 580 TRP A C 5
ATOM 5335 O O . TRP A 1 45 ? -10.829 -4.851 3.929 1.00 0.00 580 TRP A O 5
ATOM 5356 N N . LEU A 1 46 ? -8.966 -4.897 2.683 1.00 0.00 581 LEU A N 5
ATOM 5357 C CA . LEU A 1 46 ? -9.660 -5.026 1.407 1.00 0.00 581 LEU A CA 5
ATOM 5358 C C . LEU A 1 46 ? -10.490 -6.295 1.355 1.00 0.00 581 LEU A C 5
ATOM 5359 O O . LEU A 1 46 ? -11.622 -6.293 0.871 1.00 0.00 581 LEU A O 5
ATOM 5375 N N . ASP A 1 47 ? -9.922 -7.378 1.850 1.00 0.00 582 ASP A N 5
ATOM 5376 C CA . ASP A 1 47 ? -10.654 -8.636 1.946 1.00 0.00 582 ASP A CA 5
ATOM 5377 C C . ASP A 1 47 ? -11.828 -8.481 2.907 1.00 0.00 582 ASP A C 5
ATOM 5378 O O . ASP A 1 47 ? -12.901 -9.051 2.705 1.00 0.00 582 ASP A O 5
ATOM 5387 N N . ALA A 1 48 ? -11.618 -7.665 3.929 1.00 0.00 583 ALA A N 5
ATOM 5388 C CA . ALA A 1 48 ? -12.579 -7.507 5.006 1.00 0.00 583 ALA A CA 5
ATOM 5389 C C . ALA A 1 48 ? -13.714 -6.551 4.640 1.00 0.00 583 ALA A C 5
ATOM 5390 O O . ALA A 1 48 ? -14.859 -6.760 5.035 1.00 0.00 583 ALA A O 5
ATOM 5397 N N . ASN A 1 49 ? -13.405 -5.534 3.845 1.00 0.00 584 ASN A N 5
ATOM 5398 C CA . ASN A 1 49 ? -14.391 -4.510 3.491 1.00 0.00 584 ASN A CA 5
ATOM 5399 C C . ASN A 1 49 ? -15.008 -4.788 2.121 1.00 0.00 584 ASN A C 5
ATOM 5400 O O . ASN A 1 49 ? -15.212 -3.883 1.314 1.00 0.00 584 ASN A O 5
ATOM 5411 N N . THR A 1 50 ? -15.348 -6.034 1.872 1.00 0.00 585 THR A N 5
ATOM 5412 C CA . THR A 1 50 ? -15.841 -6.440 0.567 1.00 0.00 585 THR A CA 5
ATOM 5413 C C . THR A 1 50 ? -17.142 -5.720 0.196 1.00 0.00 585 THR A C 5
ATOM 5414 O O . THR A 1 50 ? -17.587 -5.774 -0.950 1.00 0.00 585 THR A O 5
ATOM 5425 N N . LEU A 1 51 ? -17.750 -5.053 1.173 1.00 0.00 586 LEU A N 5
ATOM 5426 C CA . LEU A 1 51 ? -19.001 -4.342 0.955 1.00 0.00 586 LEU A CA 5
ATOM 5427 C C . LEU A 1 51 ? -18.796 -2.825 1.001 1.00 0.00 586 LEU A C 5
ATOM 5428 O O . LEU A 1 51 ? -19.762 -2.061 0.945 1.00 0.00 586 LEU A O 5
ATOM 5444 N N . ALA A 1 52 ? -17.539 -2.398 1.108 1.00 0.00 587 ALA A N 5
ATOM 5445 C CA . ALA A 1 52 ? -17.205 -0.969 1.154 1.00 0.00 587 ALA A CA 5
ATOM 5446 C C . ALA A 1 52 ? -17.523 -0.294 -0.168 1.00 0.00 587 ALA A C 5
ATOM 5447 O O . ALA A 1 52 ? -17.574 -0.935 -1.220 1.00 0.00 587 ALA A O 5
ATOM 5454 N N . GLU A 1 53 ? -17.737 1.006 -0.103 1.00 0.00 588 GLU A N 5
ATOM 5455 C CA . GLU A 1 53 ? -17.954 1.803 -1.291 1.00 0.00 588 GLU A CA 5
ATOM 5456 C C . GLU A 1 53 ? -16.666 2.516 -1.682 1.00 0.00 588 GLU A C 5
ATOM 5457 O O . GLU A 1 53 ? -15.669 2.435 -0.963 1.00 0.00 588 GLU A O 5
ATOM 5469 N N . LYS A 1 54 ? -16.700 3.223 -2.803 1.00 0.00 589 LYS A N 5
ATOM 5470 C CA . LYS A 1 54 ? -15.489 3.762 -3.418 1.00 0.00 589 LYS A CA 5
ATOM 5471 C C . LYS A 1 54 ? -14.675 4.638 -2.470 1.00 0.00 589 LYS A C 5
ATOM 5472 O O . LYS A 1 54 ? -13.459 4.490 -2.379 1.00 0.00 589 LYS A O 5
ATOM 5491 N N . ASP A 1 55 ? -15.343 5.521 -1.754 1.00 0.00 590 ASP A N 5
ATOM 5492 C CA . ASP A 1 55 ? -14.663 6.475 -0.882 1.00 0.00 590 ASP A CA 5
ATOM 5493 C C . ASP A 1 55 ? -13.956 5.802 0.297 1.00 0.00 590 ASP A C 5
ATOM 5494 O O . ASP A 1 55 ? -12.994 6.355 0.829 1.00 0.00 590 ASP A O 5
ATOM 5503 N N . GLU A 1 56 ? -14.411 4.616 0.708 1.00 0.00 591 GLU A N 5
ATOM 5504 C CA . GLU A 1 56 ? -13.683 3.851 1.724 1.00 0.00 591 GLU A CA 5
ATOM 5505 C C . GLU A 1 56 ? -12.318 3.458 1.189 1.00 0.00 591 GLU A C 5
ATOM 5506 O O . GLU A 1 56 ? -11.289 3.675 1.838 1.00 0.00 591 GLU A O 5
ATOM 5518 N N . PHE A 1 57 ? -12.316 2.907 -0.017 1.00 0.00 592 PHE A N 5
ATOM 5519 C CA . PHE A 1 57 ? -11.081 2.552 -0.690 1.00 0.00 592 PHE A CA 5
ATOM 5520 C C . PHE A 1 57 ? -10.272 3.809 -0.977 1.00 0.00 592 PHE A C 5
ATOM 5521 O O . PHE A 1 57 ? -9.068 3.838 -0.770 1.00 0.00 592 PHE A O 5
ATOM 5538 N N . GLU A 1 58 ? -10.958 4.857 -1.413 1.00 0.00 593 GLU A N 5
ATOM 5539 C CA . GLU A 1 58 ? -10.314 6.126 -1.731 1.00 0.00 593 GLU A CA 5
ATOM 5540 C C . GLU A 1 58 ? -9.593 6.699 -0.519 1.00 0.00 593 GLU A C 5
ATOM 5541 O O . GLU A 1 58 ? -8.467 7.181 -0.634 1.00 0.00 593 GLU A O 5
ATOM 5553 N N . HIS A 1 59 ? -10.232 6.632 0.643 1.00 0.00 594 HIS A N 5
ATOM 5554 C CA . HIS A 1 59 ? -9.586 7.044 1.885 1.00 0.00 594 HIS A CA 5
ATOM 5555 C C . HIS A 1 59 ? -8.337 6.215 2.129 1.00 0.00 594 HIS A C 5
ATOM 5556 O O . HIS A 1 59 ? -7.287 6.742 2.494 1.00 0.00 594 HIS A O 5
ATOM 5571 N N . LYS A 1 60 ? -8.455 4.915 1.901 1.00 0.00 595 LYS A N 5
ATOM 5572 C CA . LYS A 1 60 ? -7.378 3.996 2.161 1.00 0.00 595 LYS A CA 5
ATOM 5573 C C . LYS A 1 60 ? -6.242 4.228 1.182 1.00 0.00 595 LYS A C 5
ATOM 5574 O O . LYS A 1 60 ? -5.068 4.089 1.526 1.00 0.00 595 LYS A O 5
ATOM 5593 N N . ARG A 1 61 ? -6.618 4.554 -0.049 1.00 0.00 596 ARG A N 5
ATOM 5594 C CA . ARG A 1 61 ? -5.663 4.867 -1.094 1.00 0.00 596 ARG A CA 5
ATOM 5595 C C . ARG A 1 61 ? -4.783 6.017 -0.642 1.00 0.00 596 ARG A C 5
ATOM 5596 O O . ARG A 1 61 ? -3.565 5.953 -0.768 1.00 0.00 596 ARG A O 5
ATOM 5617 N N . LYS A 1 62 ? -5.406 7.046 -0.063 1.00 0.00 597 LYS A N 5
ATOM 5618 C CA . LYS A 1 62 ? -4.666 8.199 0.436 1.00 0.00 597 LYS A CA 5
ATOM 5619 C C . LYS A 1 62 ? -3.678 7.757 1.507 1.00 0.00 597 LYS A C 5
ATOM 5620 O O . LYS A 1 62 ? -2.522 8.170 1.507 1.00 0.00 597 LYS A O 5
ATOM 5639 N N . GLU A 1 63 ? -4.143 6.886 2.394 1.00 0.00 598 GLU A N 5
ATOM 5640 C CA . GLU A 1 63 ? -3.311 6.358 3.469 1.00 0.00 598 GLU A CA 5
ATOM 5641 C C . GLU A 1 63 ? -2.098 5.639 2.910 1.00 0.00 598 GLU A C 5
ATOM 5642 O O . GLU A 1 63 ? -0.957 5.939 3.261 1.00 0.00 598 GLU A O 5
ATOM 5654 N N . LEU A 1 64 ? -2.374 4.668 2.055 1.00 0.00 599 LEU A N 5
ATOM 5655 C CA . LEU A 1 64 ? -1.341 3.840 1.459 1.00 0.00 599 LEU A CA 5
ATOM 5656 C C . LEU A 1 64 ? -0.361 4.719 0.679 1.00 0.00 599 LEU A C 5
ATOM 5657 O O . LEU A 1 64 ? 0.850 4.537 0.775 1.00 0.00 599 LEU A O 5
ATOM 5673 N N . GLU A 1 65 ? -0.888 5.691 -0.066 1.00 0.00 600 GLU A N 5
ATOM 5674 C CA . GLU A 1 65 ? -0.043 6.646 -0.781 1.00 0.00 600 GLU A CA 5
ATOM 5675 C C . GLU A 1 65 ? 0.902 7.349 0.184 1.00 0.00 600 GLU A C 5
ATOM 5676 O O . GLU A 1 65 ? 2.090 7.467 -0.089 1.00 0.00 600 GLU A O 5
ATOM 5688 N N . GLN A 1 66 ? 0.378 7.790 1.321 1.00 0.00 601 GLN A N 5
ATOM 5689 C CA . GLN A 1 66 ? 1.176 8.525 2.297 1.00 0.00 601 GLN A CA 5
ATOM 5690 C C . GLN A 1 66 ? 2.273 7.656 2.914 1.00 0.00 601 GLN A C 5
ATOM 5691 O O . GLN A 1 66 ? 3.314 8.172 3.309 1.00 0.00 601 GLN A O 5
ATOM 5705 N N . VAL A 1 67 ? 2.043 6.346 3.011 1.00 0.00 602 VAL A N 5
ATOM 5706 C CA . VAL A 1 67 ? 3.056 5.451 3.569 1.00 0.00 602 VAL A CA 5
ATOM 5707 C C . VAL A 1 67 ? 4.174 5.204 2.553 1.00 0.00 602 VAL A C 5
ATOM 5708 O O . VAL A 1 67 ? 5.349 5.143 2.913 1.00 0.00 602 VAL A O 5
ATOM 5721 N N . CYS A 1 68 ? 3.797 5.064 1.286 1.00 0.00 603 CYS A N 5
ATOM 5722 C CA . CYS A 1 68 ? 4.757 4.809 0.220 1.00 0.00 603 CYS A CA 5
ATOM 5723 C C . CYS A 1 68 ? 5.413 6.104 -0.264 1.00 0.00 603 CYS A C 5
ATOM 5724 O O . CYS A 1 68 ? 6.522 6.080 -0.770 1.00 0.00 603 CYS A O 5
ATOM 5732 N N . ASN A 1 69 ? 4.718 7.224 -0.113 1.00 0.00 604 ASN A N 5
ATOM 5733 C CA . ASN A 1 69 ? 5.199 8.526 -0.599 1.00 0.00 604 ASN A CA 5
ATOM 5734 C C . ASN A 1 69 ? 6.642 8.841 -0.159 1.00 0.00 604 ASN A C 5
ATOM 5735 O O . ASN A 1 69 ? 7.484 9.120 -1.013 1.00 0.00 604 ASN A O 5
ATOM 5746 N N . PRO A 1 70 ? 6.974 8.792 1.156 1.00 0.00 605 PRO A N 5
ATOM 5747 C CA . PRO A 1 70 ? 8.336 9.087 1.636 1.00 0.00 605 PRO A CA 5
ATOM 5748 C C . PRO A 1 70 ? 9.373 8.134 1.058 1.00 0.00 605 PRO A C 5
ATOM 5749 O O . PRO A 1 70 ? 10.564 8.440 1.003 1.00 0.00 605 PRO A O 5
ATOM 5760 N N . ILE A 1 71 ? 8.902 6.978 0.633 1.00 0.00 606 ILE A N 5
ATOM 5761 C CA . ILE A 1 71 ? 9.759 5.952 0.083 1.00 0.00 606 ILE A CA 5
ATOM 5762 C C . ILE A 1 71 ? 9.870 6.116 -1.438 1.00 0.00 606 ILE A C 5
ATOM 5763 O O . ILE A 1 71 ? 10.950 5.993 -2.012 1.00 0.00 606 ILE A O 5
ATOM 5779 N N . ILE A 1 72 ? 8.744 6.441 -2.068 1.00 0.00 607 ILE A N 5
ATOM 5780 C CA . ILE A 1 72 ? 8.657 6.596 -3.512 1.00 0.00 607 ILE A CA 5
ATOM 5781 C C . ILE A 1 72 ? 9.492 7.782 -3.991 1.00 0.00 607 ILE A C 5
ATOM 5782 O O . ILE A 1 72 ? 10.027 7.763 -5.100 1.00 0.00 607 ILE A O 5
ATOM 5798 N N . SER A 1 73 ? 9.632 8.793 -3.143 1.00 0.00 608 SER A N 5
ATOM 5799 C CA . SER A 1 73 ? 10.445 9.953 -3.479 1.00 0.00 608 SER A CA 5
ATOM 5800 C C . SER A 1 73 ? 11.924 9.575 -3.584 1.00 0.00 608 SER A C 5
ATOM 5801 O O . SER A 1 73 ? 12.724 10.313 -4.158 1.00 0.00 608 SER A O 5
ATOM 5809 N N . GLY A 1 74 ? 12.276 8.417 -3.036 1.00 0.00 609 GLY A N 5
ATOM 5810 C CA . GLY A 1 74 ? 13.642 7.941 -3.114 1.00 0.00 609 GLY A CA 5
ATOM 5811 C C . GLY A 1 74 ? 13.765 6.690 -3.959 1.00 0.00 609 GLY A C 5
ATOM 5812 O O . GLY A 1 74 ? 14.808 6.037 -3.964 1.00 0.00 609 GLY A O 5
ATOM 5816 N N . LEU A 1 75 ? 12.695 6.357 -4.671 1.00 0.00 610 LEU A N 5
ATOM 5817 C CA . LEU A 1 75 ? 12.678 5.183 -5.530 1.00 0.00 610 LEU A CA 5
ATOM 5818 C C . LEU A 1 75 ? 12.752 5.590 -6.995 1.00 0.00 610 LEU A C 5
ATOM 5819 O O . LEU A 1 75 ? 11.709 5.987 -7.560 1.00 0.00 610 LEU A O 5
ATOM 5836 N N . SER A 1 2 ? -13.781 0.521 -10.132 1.00 0.00 537 SER A N 6
ATOM 5837 C CA . SER A 1 2 ? -13.102 -0.644 -9.523 1.00 0.00 537 SER A CA 6
ATOM 5838 C C . SER A 1 2 ? -12.072 -0.188 -8.493 1.00 0.00 537 SER A C 6
ATOM 5839 O O . SER A 1 2 ? -10.884 -0.502 -8.609 1.00 0.00 537 SER A O 6
ATOM 5847 N N . ALA A 1 3 ? -12.532 0.549 -7.479 1.00 0.00 538 ALA A N 6
ATOM 5848 C CA . ALA A 1 3 ? -11.642 1.059 -6.443 1.00 0.00 538 ALA A CA 6
ATOM 5849 C C . ALA A 1 3 ? -10.952 -0.077 -5.706 1.00 0.00 538 ALA A C 6
ATOM 5850 O O . ALA A 1 3 ? -9.777 0.028 -5.389 1.00 0.00 538 ALA A O 6
ATOM 5857 N N . LYS A 1 4 ? -11.673 -1.167 -5.451 1.00 0.00 539 LYS A N 6
ATOM 5858 C CA . LYS A 1 4 ? -11.102 -2.318 -4.756 1.00 0.00 539 LYS A CA 6
ATOM 5859 C C . LYS A 1 4 ? -9.869 -2.817 -5.505 1.00 0.00 539 LYS A C 6
ATOM 5860 O O . LYS A 1 4 ? -8.813 -3.036 -4.909 1.00 0.00 539 LYS A O 6
ATOM 5879 N N . ASN A 1 5 ? -10.011 -2.965 -6.815 1.00 0.00 540 ASN A N 6
ATOM 5880 C CA . ASN A 1 5 ? -8.937 -3.476 -7.660 1.00 0.00 540 ASN A CA 6
ATOM 5881 C C . ASN A 1 5 ? -7.754 -2.515 -7.692 1.00 0.00 540 ASN A C 6
ATOM 5882 O O . ASN A 1 5 ? -6.608 -2.923 -7.511 1.00 0.00 540 ASN A O 6
ATOM 5893 N N . ALA A 1 6 ? -8.040 -1.236 -7.905 1.00 0.00 541 ALA A N 6
ATOM 5894 C CA . ALA A 1 6 ? -6.995 -0.219 -7.953 1.00 0.00 541 ALA A CA 6
ATOM 5895 C C . ALA A 1 6 ? -6.311 -0.092 -6.603 1.00 0.00 541 ALA A C 6
ATOM 5896 O O . ALA A 1 6 ? -5.089 0.036 -6.521 1.00 0.00 541 ALA A O 6
ATOM 5903 N N . LEU A 1 7 ? -7.111 -0.148 -5.551 1.00 0.00 542 LEU A N 6
ATOM 5904 C CA . LEU A 1 7 ? -6.634 0.014 -4.194 1.00 0.00 542 LEU A CA 6
ATOM 5905 C C . LEU A 1 7 ? -5.701 -1.125 -3.792 1.00 0.00 542 LEU A C 6
ATOM 5906 O O . LEU A 1 7 ? -4.612 -0.887 -3.265 1.00 0.00 542 LEU A O 6
ATOM 5922 N N . GLU A 1 8 ? -6.118 -2.356 -4.051 1.00 0.00 543 GLU A N 6
ATOM 5923 C CA . GLU A 1 8 ? -5.354 -3.515 -3.644 1.00 0.00 543 GLU A CA 6
ATOM 5924 C C . GLU A 1 8 ? -4.064 -3.618 -4.441 1.00 0.00 543 GLU A C 6
ATOM 5925 O O . GLU A 1 8 ? -2.989 -3.801 -3.871 1.00 0.00 543 GLU A O 6
ATOM 5937 N N . SER A 1 9 ? -4.172 -3.481 -5.758 1.00 0.00 544 SER A N 6
ATOM 5938 C CA . SER A 1 9 ? -3.006 -3.530 -6.622 1.00 0.00 544 SER A CA 6
ATOM 5939 C C . SER A 1 9 ? -2.056 -2.382 -6.294 1.00 0.00 544 SER A C 6
ATOM 5940 O O . SER A 1 9 ? -0.852 -2.502 -6.473 1.00 0.00 544 SER A O 6
ATOM 5948 N N . TYR A 1 10 ? -2.609 -1.270 -5.815 1.00 0.00 545 TYR A N 6
ATOM 5949 C CA . TYR A 1 10 ? -1.796 -0.145 -5.373 1.00 0.00 545 TYR A CA 6
ATOM 5950 C C . TYR A 1 10 ? -0.911 -0.581 -4.210 1.00 0.00 545 TYR A C 6
ATOM 5951 O O . TYR A 1 10 ? 0.303 -0.368 -4.223 1.00 0.00 545 TYR A O 6
ATOM 5969 N N . ALA A 1 11 ? -1.525 -1.218 -3.218 1.00 0.00 546 ALA A N 6
ATOM 5970 C CA . ALA A 1 11 ? -0.797 -1.708 -2.062 1.00 0.00 546 ALA A CA 6
ATOM 5971 C C . ALA A 1 11 ? 0.161 -2.820 -2.471 1.00 0.00 546 ALA A C 6
ATOM 5972 O O . ALA A 1 11 ? 1.316 -2.847 -2.051 1.00 0.00 546 ALA A O 6
ATOM 5979 N N . PHE A 1 12 ? -0.326 -3.717 -3.322 1.00 0.00 547 PHE A N 6
ATOM 5980 C CA . PHE A 1 12 ? 0.499 -4.778 -3.884 1.00 0.00 547 PHE A CA 6
ATOM 5981 C C . PHE A 1 12 ? 1.712 -4.198 -4.602 1.00 0.00 547 PHE A C 6
ATOM 5982 O O . PHE A 1 12 ? 2.813 -4.733 -4.520 1.00 0.00 547 PHE A O 6
ATOM 5999 N N . ASN A 1 13 ? 1.492 -3.091 -5.296 1.00 0.00 548 ASN A N 6
ATOM 6000 C CA . ASN A 1 13 ? 2.521 -2.463 -6.113 1.00 0.00 548 ASN A CA 6
ATOM 6001 C C . ASN A 1 13 ? 3.639 -1.897 -5.247 1.00 0.00 548 ASN A C 6
ATOM 6002 O O . ASN A 1 13 ? 4.816 -2.149 -5.501 1.00 0.00 548 ASN A O 6
ATOM 6013 N N . MET A 1 14 ? 3.270 -1.139 -4.214 1.00 0.00 549 MET A N 6
ATOM 6014 C CA . MET A 1 14 ? 4.255 -0.547 -3.316 1.00 0.00 549 MET A CA 6
ATOM 6015 C C . MET A 1 14 ? 4.988 -1.641 -2.555 1.00 0.00 549 MET A C 6
ATOM 6016 O O . MET A 1 14 ? 6.210 -1.606 -2.397 1.00 0.00 549 MET A O 6
ATOM 6030 N N . LYS A 1 15 ? 4.216 -2.615 -2.102 1.00 0.00 550 LYS A N 6
ATOM 6031 C CA . LYS A 1 15 ? 4.741 -3.787 -1.423 1.00 0.00 550 LYS A CA 6
ATOM 6032 C C . LYS A 1 15 ? 5.733 -4.538 -2.311 1.00 0.00 550 LYS A C 6
ATOM 6033 O O . LYS A 1 15 ? 6.824 -4.892 -1.871 1.00 0.00 550 LYS A O 6
ATOM 6052 N N . SER A 1 16 ? 5.360 -4.750 -3.562 1.00 0.00 551 SER A N 6
ATOM 6053 C CA . SER A 1 16 ? 6.218 -5.433 -4.519 1.00 0.00 551 SER A CA 6
ATOM 6054 C C . SER A 1 16 ? 7.469 -4.612 -4.816 1.00 0.00 551 SER A C 6
ATOM 6055 O O . SER A 1 16 ? 8.540 -5.167 -5.025 1.00 0.00 551 SER A O 6
ATOM 6063 N N . ALA A 1 17 ? 7.317 -3.295 -4.855 1.00 0.00 552 ALA A N 6
ATOM 6064 C CA . ALA A 1 17 ? 8.429 -2.406 -5.176 1.00 0.00 552 ALA A CA 6
ATOM 6065 C C . ALA A 1 17 ? 9.532 -2.479 -4.125 1.00 0.00 552 ALA A C 6
ATOM 6066 O O . ALA A 1 17 ? 10.705 -2.587 -4.456 1.00 0.00 552 ALA A O 6
ATOM 6073 N N . VAL A 1 18 ? 9.154 -2.437 -2.860 1.00 0.00 553 VAL A N 6
ATOM 6074 C CA . VAL A 1 18 ? 10.130 -2.476 -1.778 1.00 0.00 553 VAL A CA 6
ATOM 6075 C C . VAL A 1 18 ? 10.662 -3.887 -1.558 1.00 0.00 553 VAL A C 6
ATOM 6076 O O . VAL A 1 18 ? 11.825 -4.081 -1.212 1.00 0.00 553 VAL A O 6
ATOM 6089 N N . GLU A 1 19 ? 9.789 -4.864 -1.745 1.00 0.00 554 GLU A N 6
ATOM 6090 C CA . GLU A 1 19 ? 10.146 -6.259 -1.582 1.00 0.00 554 GLU A CA 6
ATOM 6091 C C . GLU A 1 19 ? 10.753 -6.848 -2.854 1.00 0.00 554 GLU A C 6
ATOM 6092 O O . GLU A 1 19 ? 11.045 -8.046 -2.923 1.00 0.00 554 GLU A O 6
ATOM 6104 N N . ASP A 1 20 ? 10.935 -6.003 -3.857 1.00 0.00 555 ASP A N 6
ATOM 6105 C CA . ASP A 1 20 ? 11.657 -6.383 -5.068 1.00 0.00 555 ASP A CA 6
ATOM 6106 C C . ASP A 1 20 ? 13.105 -6.676 -4.713 1.00 0.00 555 ASP A C 6
ATOM 6107 O O . ASP A 1 20 ? 13.725 -5.930 -3.960 1.00 0.00 555 ASP A O 6
ATOM 6116 N N . GLU A 1 21 ? 13.642 -7.757 -5.260 1.00 0.00 556 GLU A N 6
ATOM 6117 C CA . GLU A 1 21 ? 14.966 -8.225 -4.879 1.00 0.00 556 GLU A CA 6
ATOM 6118 C C . GLU A 1 21 ? 16.071 -7.293 -5.357 1.00 0.00 556 GLU A C 6
ATOM 6119 O O . GLU A 1 21 ? 17.219 -7.424 -4.933 1.00 0.00 556 GLU A O 6
ATOM 6131 N N . GLY A 1 22 ? 15.737 -6.358 -6.231 1.00 0.00 557 GLY A N 6
ATOM 6132 C CA . GLY A 1 22 ? 16.726 -5.404 -6.682 1.00 0.00 557 GLY A CA 6
ATOM 6133 C C . GLY A 1 22 ? 16.561 -4.081 -5.980 1.00 0.00 557 GLY A C 6
ATOM 6134 O O . GLY A 1 22 ? 17.541 -3.400 -5.665 1.00 0.00 557 GLY A O 6
ATOM 6138 N N . LEU A 1 23 ? 15.311 -3.729 -5.710 1.00 0.00 558 LEU A N 6
ATOM 6139 C CA . LEU A 1 23 ? 15.000 -2.490 -5.024 1.00 0.00 558 LEU A CA 6
ATOM 6140 C C . LEU A 1 23 ? 15.238 -2.608 -3.524 1.00 0.00 558 LEU A C 6
ATOM 6141 O O . LEU A 1 23 ? 15.340 -1.597 -2.826 1.00 0.00 558 LEU A O 6
ATOM 6157 N N . LYS A 1 24 ? 15.333 -3.834 -3.019 1.00 0.00 559 LYS A N 6
ATOM 6158 C CA . LYS A 1 24 ? 15.703 -4.034 -1.627 1.00 0.00 559 LYS A CA 6
ATOM 6159 C C . LYS A 1 24 ? 17.183 -3.707 -1.440 1.00 0.00 559 LYS A C 6
ATOM 6160 O O . LYS A 1 24 ? 18.069 -4.509 -1.738 1.00 0.00 559 LYS A O 6
ATOM 6179 N N . GLY A 1 25 ? 17.431 -2.500 -0.961 1.00 0.00 560 GLY A N 6
ATOM 6180 C CA . GLY A 1 25 ? 18.776 -1.964 -0.913 1.00 0.00 560 GLY A CA 6
ATOM 6181 C C . GLY A 1 25 ? 18.815 -0.600 -1.566 1.00 0.00 560 GLY A C 6
ATOM 6182 O O . GLY A 1 25 ? 19.622 0.255 -1.210 1.00 0.00 560 GLY A O 6
ATOM 6186 N N . LYS A 1 26 ? 17.926 -0.411 -2.535 1.00 0.00 561 LYS A N 6
ATOM 6187 C CA . LYS A 1 26 ? 17.709 0.893 -3.153 1.00 0.00 561 LYS A CA 6
ATOM 6188 C C . LYS A 1 26 ? 16.945 1.767 -2.174 1.00 0.00 561 LYS A C 6
ATOM 6189 O O . LYS A 1 26 ? 17.184 2.968 -2.057 1.00 0.00 561 LYS A O 6
ATOM 6208 N N . ILE A 1 27 ? 16.028 1.125 -1.468 1.00 0.00 562 ILE A N 6
ATOM 6209 C CA . ILE A 1 27 ? 15.233 1.767 -0.441 1.00 0.00 562 ILE A CA 6
ATOM 6210 C C . ILE A 1 27 ? 15.732 1.327 0.934 1.00 0.00 562 ILE A C 6
ATOM 6211 O O . ILE A 1 27 ? 16.291 0.232 1.074 1.00 0.00 562 ILE A O 6
ATOM 6227 N N . SER A 1 28 ? 15.554 2.175 1.940 1.00 0.00 563 SER A N 6
ATOM 6228 C CA . SER A 1 28 ? 15.947 1.832 3.292 1.00 0.00 563 SER A CA 6
ATOM 6229 C C . SER A 1 28 ? 14.995 0.776 3.832 1.00 0.00 563 SER A C 6
ATOM 6230 O O . SER A 1 28 ? 13.816 0.759 3.467 1.00 0.00 563 SER A O 6
ATOM 6238 N N . GLU A 1 29 ? 15.498 -0.110 4.685 1.00 0.00 564 GLU A N 6
ATOM 6239 C CA . GLU A 1 29 ? 14.679 -1.188 5.217 1.00 0.00 564 GLU A CA 6
ATOM 6240 C C . GLU A 1 29 ? 13.465 -0.645 5.956 1.00 0.00 564 GLU A C 6
ATOM 6241 O O . GLU A 1 29 ? 12.387 -1.219 5.884 1.00 0.00 564 GLU A O 6
ATOM 6253 N N . ALA A 1 30 ? 13.644 0.480 6.633 1.00 0.00 565 ALA A N 6
ATOM 6254 C CA . ALA A 1 30 ? 12.564 1.107 7.386 1.00 0.00 565 ALA A CA 6
ATOM 6255 C C . ALA A 1 30 ? 11.399 1.490 6.481 1.00 0.00 565 ALA A C 6
ATOM 6256 O O . ALA A 1 30 ? 10.237 1.260 6.821 1.00 0.00 565 ALA A O 6
ATOM 6263 N N . ASP A 1 31 ? 11.713 2.057 5.321 1.00 0.00 566 ASP A N 6
ATOM 6264 C CA . ASP A 1 31 ? 10.685 2.458 4.366 1.00 0.00 566 ASP A CA 6
ATOM 6265 C C . ASP A 1 31 ? 10.035 1.226 3.755 1.00 0.00 566 ASP A C 6
ATOM 6266 O O . ASP A 1 31 ? 8.814 1.142 3.644 1.00 0.00 566 ASP A O 6
ATOM 6275 N N . LYS A 1 32 ? 10.872 0.271 3.373 1.00 0.00 567 LYS A N 6
ATOM 6276 C CA . LYS A 1 32 ? 10.423 -1.018 2.868 1.00 0.00 567 LYS A CA 6
ATOM 6277 C C . LYS A 1 32 ? 9.475 -1.695 3.861 1.00 0.00 567 LYS A C 6
ATOM 6278 O O . LYS A 1 32 ? 8.398 -2.156 3.492 1.00 0.00 567 LYS A O 6
ATOM 6297 N N . LYS A 1 33 ? 9.878 -1.722 5.122 1.00 0.00 568 LYS A N 6
ATOM 6298 C CA . LYS A 1 33 ? 9.097 -2.349 6.183 1.00 0.00 568 LYS A CA 6
ATOM 6299 C C . LYS A 1 33 ? 7.782 -1.623 6.423 1.00 0.00 568 LYS A C 6
ATOM 6300 O O . LYS A 1 33 ? 6.725 -2.250 6.471 1.00 0.00 568 LYS A O 6
ATOM 6319 N N . LYS A 1 34 ? 7.849 -0.302 6.564 1.00 0.00 569 LYS A N 6
ATOM 6320 C CA . LYS A 1 34 ? 6.675 0.483 6.913 1.00 0.00 569 LYS A CA 6
ATOM 6321 C C . LYS A 1 34 ? 5.606 0.347 5.836 1.00 0.00 569 LYS A C 6
ATOM 6322 O O . LYS A 1 34 ? 4.425 0.182 6.141 1.00 0.00 569 LYS A O 6
ATOM 6341 N N . VAL A 1 35 ? 6.023 0.410 4.577 1.00 0.00 570 VAL A N 6
ATOM 6342 C CA . VAL A 1 35 ? 5.090 0.312 3.479 1.00 0.00 570 VAL A CA 6
ATOM 6343 C C . VAL A 1 35 ? 4.540 -1.110 3.356 1.00 0.00 570 VAL A C 6
ATOM 6344 O O . VAL A 1 35 ? 3.354 -1.284 3.120 1.00 0.00 570 VAL A O 6
ATOM 6357 N N . LEU A 1 36 ? 5.392 -2.123 3.540 1.00 0.00 571 LEU A N 6
ATOM 6358 C CA . LEU A 1 36 ? 4.937 -3.514 3.497 1.00 0.00 571 LEU A CA 6
ATOM 6359 C C . LEU A 1 36 ? 3.896 -3.767 4.581 1.00 0.00 571 LEU A C 6
ATOM 6360 O O . LEU A 1 36 ? 2.842 -4.353 4.319 1.00 0.00 571 LEU A O 6
ATOM 6376 N N . ASP A 1 37 ? 4.206 -3.316 5.795 1.00 0.00 572 ASP A N 6
ATOM 6377 C CA . ASP A 1 37 ? 3.305 -3.454 6.938 1.00 0.00 572 ASP A CA 6
ATOM 6378 C C . ASP A 1 37 ? 1.985 -2.754 6.660 1.00 0.00 572 ASP A C 6
ATOM 6379 O O . ASP A 1 37 ? 0.907 -3.312 6.866 1.00 0.00 572 ASP A O 6
ATOM 6388 N N . LYS A 1 38 ? 2.087 -1.533 6.168 1.00 0.00 573 LYS A N 6
ATOM 6389 C CA . LYS A 1 38 ? 0.927 -0.740 5.827 1.00 0.00 573 LYS A CA 6
ATOM 6390 C C . LYS A 1 38 ? 0.147 -1.383 4.682 1.00 0.00 573 LYS A C 6
ATOM 6391 O O . LYS A 1 38 ? -1.081 -1.430 4.710 1.00 0.00 573 LYS A O 6
ATOM 6410 N N . CYS A 1 39 ? 0.865 -1.890 3.687 1.00 0.00 574 CYS A N 6
ATOM 6411 C CA . CYS A 1 39 ? 0.242 -2.576 2.562 1.00 0.00 574 CYS A CA 6
ATOM 6412 C C . CYS A 1 39 ? -0.519 -3.809 3.044 1.00 0.00 574 CYS A C 6
ATOM 6413 O O . CYS A 1 39 ? -1.592 -4.124 2.540 1.00 0.00 574 CYS A O 6
ATOM 6421 N N . GLN A 1 40 ? 0.046 -4.505 4.017 1.00 0.00 575 GLN A N 6
ATOM 6422 C CA . GLN A 1 40 ? -0.619 -5.646 4.627 1.00 0.00 575 GLN A CA 6
ATOM 6423 C C . GLN A 1 40 ? -1.857 -5.208 5.402 1.00 0.00 575 GLN A C 6
ATOM 6424 O O . GLN A 1 40 ? -2.872 -5.902 5.404 1.00 0.00 575 GLN A O 6
ATOM 6438 N N . GLU A 1 41 ? -1.769 -4.052 6.047 1.00 0.00 576 GLU A N 6
ATOM 6439 C CA . GLU A 1 41 ? -2.908 -3.480 6.761 1.00 0.00 576 GLU A CA 6
ATOM 6440 C C . GLU A 1 41 ? -4.075 -3.267 5.807 1.00 0.00 576 GLU A C 6
ATOM 6441 O O . GLU A 1 41 ? -5.179 -3.775 6.030 1.00 0.00 576 GLU A O 6
ATOM 6453 N N . VAL A 1 42 ? -3.813 -2.534 4.739 1.00 0.00 577 VAL A N 6
ATOM 6454 C CA . VAL A 1 42 ? -4.835 -2.220 3.755 1.00 0.00 577 VAL A CA 6
ATOM 6455 C C . VAL A 1 42 ? -5.310 -3.470 3.013 1.00 0.00 577 VAL A C 6
ATOM 6456 O O . VAL A 1 42 ? -6.504 -3.643 2.790 1.00 0.00 577 VAL A O 6
ATOM 6469 N N . ILE A 1 43 ? -4.382 -4.343 2.647 1.00 0.00 578 ILE A N 6
ATOM 6470 C CA . ILE A 1 43 ? -4.730 -5.559 1.921 1.00 0.00 578 ILE A CA 6
ATOM 6471 C C . ILE A 1 43 ? -5.631 -6.477 2.759 1.00 0.00 578 ILE A C 6
ATOM 6472 O O . ILE A 1 43 ? -6.595 -7.044 2.245 1.00 0.00 578 ILE A O 6
ATOM 6488 N N . SER A 1 44 ? -5.346 -6.589 4.053 1.00 0.00 579 SER A N 6
ATOM 6489 C CA . SER A 1 44 ? -6.203 -7.360 4.948 1.00 0.00 579 SER A CA 6
ATOM 6490 C C . SER A 1 44 ? -7.538 -6.642 5.165 1.00 0.00 579 SER A C 6
ATOM 6491 O O . SER A 1 44 ? -8.575 -7.280 5.351 1.00 0.00 579 SER A O 6
ATOM 6499 N N . TRP A 1 45 ? -7.501 -5.314 5.111 1.00 0.00 580 TRP A N 6
ATOM 6500 C CA . TRP A 1 45 ? -8.700 -4.497 5.234 1.00 0.00 580 TRP A CA 6
ATOM 6501 C C . TRP A 1 45 ? -9.570 -4.697 4.003 1.00 0.00 580 TRP A C 6
ATOM 6502 O O . TRP A 1 45 ? -10.788 -4.737 4.089 1.00 0.00 580 TRP A O 6
ATOM 6523 N N . LEU A 1 46 ? -8.916 -4.821 2.862 1.00 0.00 581 LEU A N 6
ATOM 6524 C CA . LEU A 1 46 ? -9.586 -5.089 1.598 1.00 0.00 581 LEU A CA 6
ATOM 6525 C C . LEU A 1 46 ? -10.358 -6.390 1.652 1.00 0.00 581 LEU A C 6
ATOM 6526 O O . LEU A 1 46 ? -11.515 -6.458 1.246 1.00 0.00 581 LEU A O 6
ATOM 6542 N N . ASP A 1 47 ? -9.686 -7.418 2.141 1.00 0.00 582 ASP A N 6
ATOM 6543 C CA . ASP A 1 47 ? -10.268 -8.749 2.252 1.00 0.00 582 ASP A CA 6
ATOM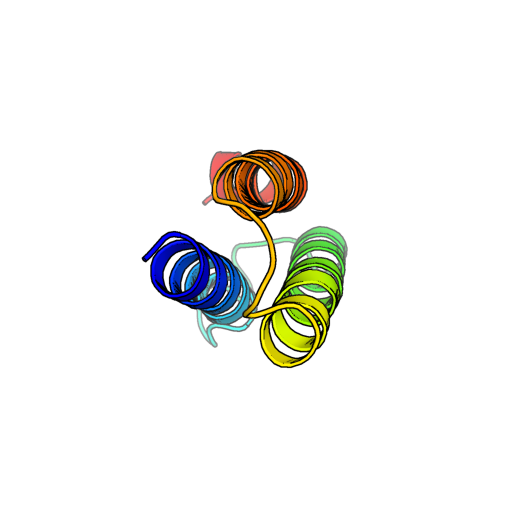 6544 C C . ASP A 1 47 ? -11.423 -8.743 3.240 1.00 0.00 582 ASP A C 6
ATOM 6545 O O . ASP A 1 47 ? -12.417 -9.448 3.067 1.00 0.00 582 ASP A O 6
ATOM 6554 N N . ALA A 1 48 ? -11.279 -7.918 4.264 1.00 0.00 583 ALA A N 6
ATOM 6555 C CA . ALA A 1 48 ? -12.267 -7.814 5.323 1.00 0.00 583 ALA A CA 6
ATOM 6556 C C . ALA A 1 48 ? -13.425 -6.901 4.924 1.00 0.00 583 ALA A C 6
ATOM 6557 O O . ALA A 1 48 ? -14.568 -7.104 5.336 1.00 0.00 583 ALA A O 6
ATOM 6564 N N . ASN A 1 49 ? -13.122 -5.905 4.106 1.00 0.00 584 ASN A N 6
ATOM 6565 C CA . ASN A 1 49 ? -14.105 -4.912 3.698 1.00 0.00 584 ASN A CA 6
ATOM 6566 C C . ASN A 1 49 ? -14.299 -4.912 2.192 1.00 0.00 584 ASN A C 6
ATOM 6567 O O . ASN A 1 49 ? -14.196 -3.874 1.542 1.00 0.00 584 ASN A O 6
ATOM 6578 N N . THR A 1 50 ? -14.579 -6.077 1.637 1.00 0.00 585 THR A N 6
ATOM 6579 C CA . THR A 1 50 ? -14.923 -6.190 0.232 1.00 0.00 585 THR A CA 6
ATOM 6580 C C . THR A 1 50 ? -16.263 -5.525 -0.051 1.00 0.00 585 THR A C 6
ATOM 6581 O O . THR A 1 50 ? -16.580 -5.168 -1.185 1.00 0.00 585 THR A O 6
ATOM 6592 N N . LEU A 1 51 ? -17.038 -5.351 1.011 1.00 0.00 586 LEU A N 6
ATOM 6593 C CA . LEU A 1 51 ? -18.352 -4.734 0.919 1.00 0.00 586 LEU A CA 6
ATOM 6594 C C . LEU A 1 51 ? -18.254 -3.223 1.106 1.00 0.00 586 LEU A C 6
ATOM 6595 O O . LEU A 1 51 ? -19.268 -2.525 1.165 1.00 0.00 586 LEU A O 6
ATOM 6611 N N . ALA A 1 52 ? -17.028 -2.725 1.207 1.00 0.00 587 ALA A N 6
ATOM 6612 C CA . ALA A 1 52 ? -16.796 -1.293 1.341 1.00 0.00 587 ALA A CA 6
ATOM 6613 C C . ALA A 1 52 ? -17.195 -0.572 0.065 1.00 0.00 587 ALA A C 6
ATOM 6614 O O . ALA A 1 52 ? -17.159 -1.145 -1.026 1.00 0.00 587 ALA A O 6
ATOM 6621 N N . GLU A 1 53 ? -17.593 0.677 0.210 1.00 0.00 588 GLU A N 6
ATOM 6622 C CA . GLU A 1 53 ? -17.950 1.497 -0.932 1.00 0.00 588 GLU A CA 6
ATOM 6623 C C . GLU A 1 53 ? -16.707 2.171 -1.499 1.00 0.00 588 GLU A C 6
ATOM 6624 O O . GLU A 1 53 ? -15.644 2.130 -0.876 1.00 0.00 588 GLU A O 6
ATOM 6636 N N . LYS A 1 54 ? -16.849 2.811 -2.653 1.00 0.00 589 LYS A N 6
ATOM 6637 C CA . LYS A 1 54 ? -15.704 3.333 -3.399 1.00 0.00 589 LYS A CA 6
ATOM 6638 C C . LYS A 1 54 ? -14.837 4.260 -2.551 1.00 0.00 589 LYS A C 6
ATOM 6639 O O . LYS A 1 54 ? -13.609 4.147 -2.548 1.00 0.00 589 LYS A O 6
ATOM 6658 N N . ASP A 1 55 ? -15.482 5.154 -1.825 1.00 0.00 590 ASP A N 6
ATOM 6659 C CA . ASP A 1 55 ? -14.781 6.145 -1.016 1.00 0.00 590 ASP A CA 6
ATOM 6660 C C . ASP A 1 55 ? -13.912 5.504 0.061 1.00 0.00 590 ASP A C 6
ATOM 6661 O O . ASP A 1 55 ? -12.894 6.074 0.438 1.00 0.00 590 ASP A O 6
ATOM 6670 N N . GLU A 1 56 ? -14.291 4.329 0.553 1.00 0.00 591 GLU A N 6
ATOM 6671 C CA . GLU A 1 56 ? -13.481 3.649 1.561 1.00 0.00 591 GLU A CA 6
ATOM 6672 C C . GLU A 1 56 ? -12.130 3.264 0.989 1.00 0.00 591 GLU A C 6
ATOM 6673 O O . GLU A 1 56 ? -11.092 3.470 1.622 1.00 0.00 591 GLU A O 6
ATOM 6685 N N . PHE A 1 57 ? -12.147 2.725 -0.220 1.00 0.00 592 PHE A N 6
ATOM 6686 C CA . PHE A 1 57 ? -10.917 2.381 -0.913 1.00 0.00 592 PHE A CA 6
ATOM 6687 C C . PHE A 1 57 ? -10.138 3.646 -1.214 1.00 0.00 592 PHE A C 6
ATOM 6688 O O . PHE A 1 57 ? -8.920 3.682 -1.097 1.00 0.00 592 PHE A O 6
ATOM 6705 N N . GLU A 1 58 ? -10.869 4.686 -1.581 1.00 0.00 593 GLU A N 6
ATOM 6706 C CA . GLU A 1 58 ? -10.287 5.989 -1.856 1.00 0.00 593 GLU A CA 6
ATOM 6707 C C . GLU A 1 58 ? -9.573 6.548 -0.625 1.00 0.00 593 GLU A C 6
ATOM 6708 O O . GLU A 1 58 ? -8.458 7.057 -0.728 1.00 0.00 593 GLU A O 6
ATOM 6720 N N . HIS A 1 59 ? -10.210 6.433 0.538 1.00 0.00 594 HIS A N 6
ATOM 6721 C CA . HIS A 1 59 ? -9.611 6.893 1.790 1.00 0.00 594 HIS A CA 6
ATOM 6722 C C . HIS A 1 59 ? -8.345 6.106 2.089 1.00 0.00 594 HIS A C 6
ATOM 6723 O O . HIS A 1 59 ? -7.301 6.678 2.401 1.00 0.00 594 HIS A O 6
ATOM 6738 N N . LYS A 1 60 ? -8.448 4.788 1.981 1.00 0.00 595 LYS A N 6
ATOM 6739 C CA . LYS A 1 60 ? -7.324 3.907 2.230 1.00 0.00 595 LYS A CA 6
ATOM 6740 C C . LYS A 1 60 ? -6.208 4.171 1.225 1.00 0.00 595 LYS A C 6
ATOM 6741 O O . LYS A 1 60 ? -5.025 4.043 1.544 1.00 0.00 595 LYS A O 6
ATOM 6760 N N . ARG A 1 61 ? -6.601 4.512 0.006 1.00 0.00 596 ARG A N 6
ATOM 6761 C CA . ARG A 1 61 ? -5.654 4.824 -1.055 1.00 0.00 596 ARG A CA 6
ATOM 6762 C C . ARG A 1 61 ? -4.812 6.033 -0.673 1.00 0.00 596 ARG A C 6
ATOM 6763 O O . ARG A 1 61 ? -3.623 6.080 -0.967 1.00 0.00 596 ARG A O 6
ATOM 6784 N N . LYS A 1 62 ? -5.436 6.998 0.003 1.00 0.00 597 LYS A N 6
ATOM 6785 C CA . LYS A 1 62 ? -4.714 8.161 0.517 1.00 0.00 597 LYS A CA 6
ATOM 6786 C C . LYS A 1 62 ? -3.715 7.716 1.578 1.00 0.00 597 LYS A C 6
ATOM 6787 O O . LYS A 1 62 ? -2.568 8.157 1.600 1.00 0.00 597 LYS A O 6
ATOM 6806 N N . GLU A 1 63 ? -4.172 6.822 2.445 1.00 0.00 598 GLU A N 6
ATOM 6807 C CA . GLU A 1 63 ? -3.354 6.291 3.530 1.00 0.00 598 GLU A CA 6
ATOM 6808 C C . GLU A 1 63 ? -2.118 5.575 2.995 1.00 0.00 598 GLU A C 6
ATOM 6809 O O . GLU A 1 63 ? -0.981 5.898 3.350 1.00 0.00 598 GLU A O 6
ATOM 6821 N N . LEU A 1 64 ? -2.366 4.585 2.150 1.00 0.00 599 LEU A N 6
ATOM 6822 C CA . LEU A 1 64 ? -1.307 3.762 1.582 1.00 0.00 599 LEU A CA 6
ATOM 6823 C C . LEU A 1 64 ? -0.329 4.648 0.813 1.00 0.00 599 LEU A C 6
ATOM 6824 O O . LEU A 1 64 ? 0.884 4.499 0.930 1.00 0.00 599 LEU A O 6
ATOM 6840 N N . GLU A 1 65 ? -0.873 5.588 0.062 1.00 0.00 600 GLU A N 6
ATOM 6841 C CA . GLU A 1 65 ? -0.071 6.513 -0.720 1.00 0.00 600 GLU A CA 6
ATOM 6842 C C . GLU A 1 65 ? 0.898 7.286 0.172 1.00 0.00 600 GLU A C 6
ATOM 6843 O O . GLU A 1 65 ? 2.077 7.406 -0.151 1.00 0.00 600 GLU A O 6
ATOM 6855 N N . GLN A 1 66 ? 0.416 7.780 1.309 1.00 0.00 601 GLN A N 6
ATOM 6856 C CA . GLN A 1 66 ? 1.262 8.536 2.225 1.00 0.00 601 GLN A CA 6
ATOM 6857 C C . GLN A 1 66 ? 2.324 7.660 2.897 1.00 0.00 601 GLN A C 6
ATOM 6858 O O . GLN A 1 66 ? 3.361 8.172 3.316 1.00 0.00 601 GLN A O 6
ATOM 6872 N N . VAL A 1 67 ? 2.078 6.355 3.025 1.00 0.00 602 VAL A N 6
ATOM 6873 C CA . VAL A 1 67 ? 3.087 5.470 3.612 1.00 0.00 602 VAL A CA 6
ATOM 6874 C C . VAL A 1 67 ? 4.210 5.202 2.607 1.00 0.00 602 VAL A C 6
ATOM 6875 O O . VAL A 1 67 ? 5.384 5.168 2.971 1.00 0.00 602 VAL A O 6
ATOM 6888 N N . CYS A 1 68 ? 3.840 5.025 1.341 1.00 0.00 603 CYS A N 6
ATOM 6889 C CA . CYS A 1 68 ? 4.804 4.740 0.285 1.00 0.00 603 CYS A CA 6
ATOM 6890 C C . CYS A 1 68 ? 5.464 6.021 -0.225 1.00 0.00 603 CYS A C 6
ATOM 6891 O O . CYS A 1 68 ? 6.577 5.986 -0.725 1.00 0.00 603 CYS A O 6
ATOM 6899 N N . ASN A 1 69 ? 4.764 7.144 -0.100 1.00 0.00 604 ASN A N 6
ATOM 6900 C CA . ASN A 1 69 ? 5.235 8.437 -0.624 1.00 0.00 604 ASN A CA 6
ATOM 6901 C C . ASN A 1 69 ? 6.680 8.773 -0.204 1.00 0.00 604 ASN A C 6
ATOM 6902 O O . ASN A 1 69 ? 7.506 9.074 -1.066 1.00 0.00 604 ASN A O 6
ATOM 6913 N N . PRO A 1 70 ? 7.028 8.729 1.104 1.00 0.00 605 PRO A N 6
ATOM 6914 C CA . PRO A 1 70 ? 8.403 9.003 1.556 1.00 0.00 605 PRO A CA 6
ATOM 6915 C C . PRO A 1 70 ? 9.417 8.038 0.953 1.00 0.00 605 PRO A C 6
ATOM 6916 O O . PRO A 1 70 ? 10.566 8.396 0.699 1.00 0.00 605 PRO A O 6
ATOM 6927 N N . ILE A 1 71 ? 8.963 6.820 0.705 1.00 0.00 606 ILE A N 6
ATOM 6928 C CA . ILE A 1 71 ? 9.813 5.766 0.177 1.00 0.00 606 ILE A CA 6
ATOM 6929 C C . ILE A 1 71 ? 9.956 5.913 -1.341 1.00 0.00 606 ILE A C 6
ATOM 6930 O O . ILE A 1 71 ? 11.039 5.740 -1.894 1.00 0.00 606 ILE A O 6
ATOM 6946 N N . ILE A 1 72 ? 8.849 6.258 -1.995 1.00 0.00 607 ILE A N 6
ATOM 6947 C CA . ILE A 1 72 ? 8.815 6.483 -3.434 1.00 0.00 607 ILE A CA 6
ATOM 6948 C C . ILE A 1 72 ? 9.652 7.710 -3.793 1.00 0.00 607 ILE A C 6
ATOM 6949 O O . ILE A 1 72 ? 10.234 7.792 -4.877 1.00 0.00 607 ILE A O 6
ATOM 6965 N N . SER A 1 73 ? 9.740 8.642 -2.854 1.00 0.00 608 SER A N 6
ATOM 6966 C CA . SER A 1 73 ? 10.582 9.819 -3.010 1.00 0.00 608 SER A CA 6
ATOM 6967 C C . SER A 1 73 ? 12.053 9.412 -3.113 1.00 0.00 608 SER A C 6
ATOM 6968 O O . SER A 1 73 ? 12.872 10.143 -3.668 1.00 0.00 608 SER A O 6
ATOM 6976 N N . GLY A 1 74 ? 12.383 8.235 -2.589 1.00 0.00 609 GLY A N 6
ATOM 6977 C CA . GLY A 1 74 ? 13.746 7.751 -2.662 1.00 0.00 609 GLY A CA 6
ATOM 6978 C C . GLY A 1 74 ? 13.916 6.683 -3.723 1.00 0.00 609 GLY A C 6
ATOM 6979 O O . GLY A 1 74 ? 15.019 6.186 -3.942 1.00 0.00 609 GLY A O 6
ATOM 6983 N N . LEU A 1 75 ? 12.823 6.342 -4.392 1.00 0.00 610 LEU A N 6
ATOM 6984 C CA . LEU A 1 75 ? 12.837 5.302 -5.410 1.00 0.00 610 LEU A CA 6
ATOM 6985 C C . LEU A 1 75 ? 12.750 5.914 -6.800 1.00 0.00 610 LEU A C 6
ATOM 6986 O O . LEU A 1 75 ? 13.808 6.082 -7.444 1.00 0.00 610 LEU A O 6
ATOM 7003 N N . SER A 1 2 ? -15.347 -0.904 -7.514 1.00 0.00 537 SER A N 7
ATOM 7004 C CA . SER A 1 2 ? -14.226 -1.279 -8.400 1.00 0.00 537 SER A CA 7
ATOM 7005 C C . SER A 1 2 ? -12.895 -0.876 -7.770 1.00 0.00 537 SER A C 7
ATOM 7006 O O . SER A 1 2 ? -11.847 -1.441 -8.087 1.00 0.00 537 SER A O 7
ATOM 7014 N N . ALA A 1 3 ? -12.952 0.087 -6.851 1.00 0.00 538 ALA A N 7
ATOM 7015 C CA . ALA A 1 3 ? -11.756 0.647 -6.238 1.00 0.00 538 ALA A CA 7
ATOM 7016 C C . ALA A 1 3 ? -11.002 -0.399 -5.429 1.00 0.00 538 ALA A C 7
ATOM 7017 O O . ALA A 1 3 ? -9.832 -0.213 -5.120 1.00 0.00 538 ALA A O 7
ATOM 7024 N N . LYS A 1 4 ? -11.667 -1.501 -5.102 1.00 0.00 539 LYS A N 7
ATOM 7025 C CA . LYS A 1 4 ? -11.032 -2.582 -4.354 1.00 0.00 539 LYS A CA 7
ATOM 7026 C C . LYS A 1 4 ? -9.881 -3.161 -5.172 1.00 0.00 539 LYS A C 7
ATOM 7027 O O . LYS A 1 4 ? -8.809 -3.457 -4.643 1.00 0.00 539 LYS A O 7
ATOM 7046 N N . ASN A 1 5 ? -10.112 -3.278 -6.471 1.00 0.00 540 ASN A N 7
ATOM 7047 C CA . ASN A 1 5 ? -9.130 -3.823 -7.398 1.00 0.00 540 ASN A CA 7
ATOM 7048 C C . ASN A 1 5 ? -7.941 -2.881 -7.536 1.00 0.00 540 ASN A C 7
ATOM 7049 O O . ASN A 1 5 ? -6.786 -3.306 -7.462 1.00 0.00 540 ASN A O 7
ATOM 7060 N N . ALA A 1 6 ? -8.234 -1.596 -7.725 1.00 0.00 541 ALA A N 7
ATOM 7061 C CA . ALA A 1 6 ? -7.197 -0.575 -7.831 1.00 0.00 541 ALA A CA 7
ATOM 7062 C C . ALA A 1 6 ? -6.408 -0.474 -6.537 1.00 0.00 541 ALA A C 7
ATOM 7063 O O . ALA A 1 6 ? -5.186 -0.370 -6.550 1.00 0.00 541 ALA A O 7
ATOM 7070 N N . LEU A 1 7 ? -7.124 -0.517 -5.425 1.00 0.00 542 LEU A N 7
ATOM 7071 C CA . LEU A 1 7 ? -6.524 -0.327 -4.118 1.00 0.00 542 LEU A CA 7
ATOM 7072 C C . LEU A 1 7 ? -5.589 -1.474 -3.771 1.00 0.00 542 LEU A C 7
ATOM 7073 O O . LEU A 1 7 ? -4.456 -1.252 -3.341 1.00 0.00 542 LEU A O 7
ATOM 7089 N N . GLU A 1 8 ? -6.054 -2.695 -3.975 1.00 0.00 543 GLU A N 7
ATOM 7090 C CA . GLU A 1 8 ? -5.276 -3.858 -3.627 1.00 0.00 543 GLU A CA 7
ATOM 7091 C C . GLU A 1 8 ? -4.048 -3.950 -4.516 1.00 0.00 543 GLU A C 7
ATOM 7092 O O . GLU A 1 8 ? -2.955 -4.246 -4.046 1.00 0.00 543 GLU A O 7
ATOM 7104 N N . SER A 1 9 ? -4.227 -3.659 -5.797 1.00 0.00 544 SER A N 7
ATOM 7105 C CA . SER A 1 9 ? -3.114 -3.637 -6.730 1.00 0.00 544 SER A CA 7
ATOM 7106 C C . SER A 1 9 ? -2.161 -2.493 -6.400 1.00 0.00 544 SER A C 7
ATOM 7107 O O . SER A 1 9 ? -0.958 -2.598 -6.618 1.00 0.00 544 SER A O 7
ATOM 7115 N N . TYR A 1 10 ? -2.703 -1.402 -5.868 1.00 0.00 545 TYR A N 7
ATOM 7116 C CA . TYR A 1 10 ? -1.889 -0.267 -5.465 1.00 0.00 545 TYR A CA 7
ATOM 7117 C C . TYR A 1 10 ? -1.017 -0.651 -4.275 1.00 0.00 545 TYR A C 7
ATOM 7118 O O . TYR A 1 10 ? 0.197 -0.430 -4.279 1.00 0.00 545 TYR A O 7
ATOM 7136 N N . ALA A 1 11 ? -1.643 -1.244 -3.264 1.00 0.00 546 ALA A N 7
ATOM 7137 C CA . ALA A 1 11 ? -0.928 -1.683 -2.075 1.00 0.00 546 ALA A CA 7
ATOM 7138 C C . ALA A 1 11 ? 0.050 -2.797 -2.432 1.00 0.00 546 ALA A C 7
ATOM 7139 O O . ALA A 1 11 ? 1.181 -2.825 -1.950 1.00 0.00 546 ALA A O 7
ATOM 7146 N N . PHE A 1 12 ? -0.391 -3.700 -3.305 1.00 0.00 547 PHE A N 7
ATOM 7147 C CA . PHE A 1 12 ? 0.474 -4.754 -3.821 1.00 0.00 547 PHE A CA 7
ATOM 7148 C C . PHE A 1 12 ? 1.676 -4.159 -4.541 1.00 0.00 547 PHE A C 7
ATOM 7149 O O . PHE A 1 12 ? 2.786 -4.660 -4.423 1.00 0.00 547 PHE A O 7
ATOM 7166 N N . ASN A 1 13 ? 1.446 -3.078 -5.279 1.00 0.00 548 ASN A N 7
ATOM 7167 C CA . ASN A 1 13 ? 2.505 -2.435 -6.048 1.00 0.00 548 ASN A CA 7
ATOM 7168 C C . ASN A 1 13 ? 3.579 -1.852 -5.146 1.00 0.00 548 ASN A C 7
ATOM 7169 O O . ASN A 1 13 ? 4.762 -2.092 -5.364 1.00 0.00 548 ASN A O 7
ATOM 7180 N N . MET A 1 14 ? 3.176 -1.092 -4.128 1.00 0.00 549 MET A N 7
ATOM 7181 C CA . MET A 1 14 ? 4.135 -0.487 -3.212 1.00 0.00 549 MET A CA 7
ATOM 7182 C C . MET A 1 14 ? 4.895 -1.574 -2.468 1.00 0.00 549 MET A C 7
ATOM 7183 O O . MET A 1 14 ? 6.113 -1.506 -2.306 1.00 0.00 549 MET A O 7
ATOM 7197 N N . LYS A 1 15 ? 4.152 -2.578 -2.033 1.00 0.00 550 LYS A N 7
ATOM 7198 C CA . LYS A 1 15 ? 4.716 -3.744 -1.370 1.00 0.00 550 LYS A CA 7
ATOM 7199 C C . LYS A 1 15 ? 5.708 -4.468 -2.282 1.00 0.00 550 LYS A C 7
ATOM 7200 O O . LYS A 1 15 ? 6.821 -4.785 -1.873 1.00 0.00 550 LYS A O 7
ATOM 7219 N N . SER A 1 16 ? 5.306 -4.699 -3.519 1.00 0.00 551 SER A N 7
ATOM 7220 C CA . SER A 1 16 ? 6.152 -5.377 -4.486 1.00 0.00 551 SER A CA 7
ATOM 7221 C C . SER A 1 16 ? 7.376 -4.531 -4.825 1.00 0.00 551 SER A C 7
ATOM 7222 O O . SER A 1 16 ? 8.461 -5.062 -5.040 1.00 0.00 551 SER A O 7
ATOM 7230 N N . ALA A 1 17 ? 7.187 -3.218 -4.886 1.00 0.00 552 ALA A N 7
ATOM 7231 C CA . ALA A 1 17 ? 8.262 -2.304 -5.256 1.00 0.00 552 ALA A CA 7
ATOM 7232 C C . ALA A 1 17 ? 9.400 -2.339 -4.243 1.00 0.00 552 ALA A C 7
ATOM 7233 O O . ALA A 1 17 ? 10.563 -2.429 -4.612 1.00 0.00 552 ALA A O 7
ATOM 7240 N N . VAL A 1 18 ? 9.062 -2.293 -2.967 1.00 0.00 553 VAL A N 7
ATOM 7241 C CA . VAL A 1 18 ? 10.075 -2.278 -1.920 1.00 0.00 553 VAL A CA 7
ATOM 7242 C C . VAL A 1 18 ? 10.672 -3.661 -1.708 1.00 0.00 553 VAL A C 7
ATOM 7243 O O . VAL A 1 18 ? 11.854 -3.804 -1.408 1.00 0.00 553 VAL A O 7
ATOM 7256 N N . GLU A 1 19 ? 9.840 -4.672 -1.869 1.00 0.00 554 GLU A N 7
ATOM 7257 C CA . GLU A 1 19 ? 10.259 -6.049 -1.710 1.00 0.00 554 GLU A CA 7
ATOM 7258 C C . GLU A 1 19 ? 10.866 -6.596 -3.006 1.00 0.00 554 GLU A C 7
ATOM 7259 O O . GLU A 1 19 ? 11.221 -7.769 -3.090 1.00 0.00 554 GLU A O 7
ATOM 7271 N N . ASP A 1 20 ? 10.985 -5.733 -4.007 1.00 0.00 555 ASP A N 7
ATOM 7272 C CA . ASP A 1 20 ? 11.606 -6.097 -5.281 1.00 0.00 555 ASP A CA 7
ATOM 7273 C C . ASP A 1 20 ? 13.108 -6.298 -5.109 1.00 0.00 555 ASP A C 7
ATOM 7274 O O . ASP A 1 20 ? 13.758 -5.573 -4.365 1.00 0.00 555 ASP A O 7
ATOM 7283 N N . GLU A 1 21 ? 13.655 -7.278 -5.820 1.00 0.00 556 GLU A N 7
ATOM 7284 C CA . GLU A 1 21 ? 15.052 -7.664 -5.663 1.00 0.00 556 GLU A CA 7
ATOM 7285 C C . GLU A 1 21 ? 16.010 -6.601 -6.185 1.00 0.00 556 GLU A C 7
ATOM 7286 O O . GLU A 1 21 ? 17.194 -6.617 -5.856 1.00 0.00 556 GLU A O 7
ATOM 7298 N N . GLY A 1 22 ? 15.516 -5.690 -7.004 1.00 0.00 557 GLY A N 7
ATOM 7299 C CA . GLY A 1 22 ? 16.372 -4.641 -7.505 1.00 0.00 557 GLY A CA 7
ATOM 7300 C C . GLY A 1 22 ? 16.205 -3.375 -6.704 1.00 0.00 557 GLY A C 7
ATOM 7301 O O . GLY A 1 22 ? 17.173 -2.679 -6.408 1.00 0.00 557 GLY A O 7
ATOM 7305 N N . LEU A 1 23 ? 14.968 -3.101 -6.324 1.00 0.00 558 LEU A N 7
ATOM 7306 C CA . LEU A 1 23 ? 14.648 -1.919 -5.543 1.00 0.00 558 LEU A CA 7
ATOM 7307 C C . LEU A 1 23 ? 14.984 -2.108 -4.067 1.00 0.00 558 LEU A C 7
ATOM 7308 O O . LEU A 1 23 ? 15.017 -1.139 -3.309 1.00 0.00 558 LEU A O 7
ATOM 7324 N N . LYS A 1 24 ? 15.255 -3.348 -3.662 1.00 0.00 559 LYS A N 7
ATOM 7325 C CA . LYS A 1 24 ? 15.606 -3.629 -2.271 1.00 0.00 559 LYS A CA 7
ATOM 7326 C C . LYS A 1 24 ? 16.938 -2.984 -1.901 1.00 0.00 559 LYS A C 7
ATOM 7327 O O . LYS A 1 24 ? 17.241 -2.784 -0.724 1.00 0.00 559 LYS A O 7
ATOM 7346 N N . GLY A 1 25 ? 17.730 -2.656 -2.913 1.00 0.00 560 GLY A N 7
ATOM 7347 C CA . GLY A 1 25 ? 18.983 -1.971 -2.678 1.00 0.00 560 GLY A CA 7
ATOM 7348 C C . GLY A 1 25 ? 18.870 -0.489 -2.964 1.00 0.00 560 GLY A C 7
ATOM 7349 O O . GLY A 1 25 ? 19.856 0.243 -2.893 1.00 0.00 560 GLY A O 7
ATOM 7353 N N . LYS A 1 26 ? 17.662 -0.057 -3.303 1.00 0.00 561 LYS A N 7
ATOM 7354 C CA . LYS A 1 26 ? 17.400 1.335 -3.633 1.00 0.00 561 LYS A CA 7
ATOM 7355 C C . LYS A 1 26 ? 16.681 2.038 -2.487 1.00 0.00 561 LYS A C 7
ATOM 7356 O O . LYS A 1 26 ? 16.869 3.232 -2.259 1.00 0.00 561 LYS A O 7
ATOM 7375 N N . ILE A 1 27 ? 15.856 1.287 -1.771 1.00 0.00 562 ILE A N 7
ATOM 7376 C CA . ILE A 1 27 ? 15.096 1.836 -0.661 1.00 0.00 562 ILE A CA 7
ATOM 7377 C C . ILE A 1 27 ? 15.669 1.355 0.669 1.00 0.00 562 ILE A C 7
ATOM 7378 O O . ILE A 1 27 ? 16.291 0.292 0.742 1.00 0.00 562 ILE A O 7
ATOM 7394 N N . SER A 1 28 ? 15.470 2.151 1.710 1.00 0.00 563 SER A N 7
ATOM 7395 C CA . SER A 1 28 ? 15.950 1.806 3.032 1.00 0.00 563 SER A CA 7
ATOM 7396 C C . SER A 1 28 ? 15.074 0.731 3.661 1.00 0.00 563 SER A C 7
ATOM 7397 O O . SER A 1 28 ? 13.889 0.619 3.324 1.00 0.00 563 SER A O 7
ATOM 7405 N N . GLU A 1 29 ? 15.649 -0.044 4.572 1.00 0.00 564 GLU A N 7
ATOM 7406 C CA . GLU A 1 29 ? 14.929 -1.133 5.219 1.00 0.00 564 GLU A CA 7
ATOM 7407 C C . GLU A 1 29 ? 13.653 -0.607 5.871 1.00 0.00 564 GLU A C 7
ATOM 7408 O O . GLU A 1 29 ? 12.581 -1.176 5.696 1.00 0.00 564 GLU A O 7
ATOM 7420 N N . ALA A 1 30 ? 13.782 0.505 6.594 1.00 0.00 565 ALA A N 7
ATOM 7421 C CA . ALA A 1 30 ? 12.666 1.098 7.328 1.00 0.00 565 ALA A CA 7
ATOM 7422 C C . ALA A 1 30 ? 11.503 1.488 6.416 1.00 0.00 565 ALA A C 7
ATOM 7423 O O . ALA A 1 30 ? 10.342 1.238 6.741 1.00 0.00 565 ALA A O 7
ATOM 7430 N N . ASP A 1 31 ? 11.817 2.091 5.275 1.00 0.00 566 ASP A N 7
ATOM 7431 C CA . ASP A 1 31 ? 10.782 2.529 4.340 1.00 0.00 566 ASP A CA 7
ATOM 7432 C C . ASP A 1 31 ? 10.086 1.321 3.742 1.00 0.00 566 ASP A C 7
ATOM 7433 O O . ASP A 1 31 ? 8.858 1.252 3.689 1.00 0.00 566 ASP A O 7
ATOM 7442 N N . LYS A 1 32 ? 10.896 0.373 3.301 1.00 0.00 567 LYS A N 7
ATOM 7443 C CA . LYS A 1 32 ? 10.415 -0.902 2.802 1.00 0.00 567 LYS A CA 7
ATOM 7444 C C . LYS A 1 32 ? 9.527 -1.581 3.845 1.00 0.00 567 LYS A C 7
ATOM 7445 O O . LYS A 1 32 ? 8.429 -2.042 3.544 1.00 0.00 567 LYS A O 7
ATOM 7464 N N . LYS A 1 33 ? 10.017 -1.605 5.075 1.00 0.00 568 LYS A N 7
ATOM 7465 C CA . LYS A 1 33 ? 9.329 -2.202 6.199 1.00 0.00 568 LYS A CA 7
ATOM 7466 C C . LYS A 1 33 ? 7.963 -1.567 6.436 1.00 0.00 568 LYS A C 7
ATOM 7467 O O . LYS A 1 33 ? 6.951 -2.264 6.526 1.00 0.00 568 LYS A O 7
ATOM 7486 N N . LYS A 1 34 ? 7.946 -0.239 6.512 1.00 0.00 569 LYS A N 7
ATOM 7487 C CA . LYS A 1 34 ? 6.746 0.491 6.889 1.00 0.00 569 LYS A CA 7
ATOM 7488 C C . LYS A 1 34 ? 5.654 0.317 5.839 1.00 0.00 569 LYS A C 7
ATOM 7489 O O . LYS A 1 34 ? 4.491 0.085 6.172 1.00 0.00 569 LYS A O 7
ATOM 7508 N N . VAL A 1 35 ? 6.035 0.418 4.573 1.00 0.00 570 VAL A N 7
ATOM 7509 C CA . VAL A 1 35 ? 5.077 0.338 3.489 1.00 0.00 570 VAL A CA 7
ATOM 7510 C C . VAL A 1 35 ? 4.528 -1.083 3.339 1.00 0.00 570 VAL A C 7
ATOM 7511 O O . VAL A 1 35 ? 3.337 -1.259 3.122 1.00 0.00 570 VAL A O 7
ATOM 7524 N N . LEU A 1 36 ? 5.389 -2.094 3.484 1.00 0.00 571 LEU A N 7
ATOM 7525 C CA . LEU A 1 36 ? 4.953 -3.490 3.400 1.00 0.00 571 LEU A CA 7
ATOM 7526 C C . LEU A 1 36 ? 3.914 -3.788 4.475 1.00 0.00 571 LEU A C 7
ATOM 7527 O O . LEU A 1 36 ? 2.861 -4.364 4.193 1.00 0.00 571 LEU A O 7
ATOM 7543 N N . ASP A 1 37 ? 4.225 -3.386 5.702 1.00 0.00 572 ASP A N 7
ATOM 7544 C CA . ASP A 1 37 ? 3.351 -3.629 6.844 1.00 0.00 572 ASP A CA 7
ATOM 7545 C C . ASP A 1 37 ? 2.012 -2.933 6.639 1.00 0.00 572 ASP A C 7
ATOM 7546 O O . ASP A 1 37 ? 0.949 -3.528 6.811 1.00 0.00 572 ASP A O 7
ATOM 7555 N N . LYS A 1 38 ? 2.090 -1.672 6.238 1.00 0.00 573 LYS A N 7
ATOM 7556 C CA . LYS A 1 38 ? 0.916 -0.860 5.939 1.00 0.00 573 LYS A CA 7
ATOM 7557 C C . LYS A 1 38 ? 0.109 -1.445 4.780 1.00 0.00 573 LYS A C 7
ATOM 7558 O O . LYS A 1 38 ? -1.120 -1.482 4.830 1.00 0.00 573 LYS A O 7
ATOM 7577 N N . CYS A 1 39 ? 0.803 -1.907 3.750 1.00 0.00 574 CYS A N 7
ATOM 7578 C CA . CYS A 1 39 ? 0.152 -2.513 2.601 1.00 0.00 574 CYS A CA 7
ATOM 7579 C C . CYS A 1 39 ? -0.600 -3.765 3.037 1.00 0.00 574 CYS A C 7
ATOM 7580 O O . CYS A 1 39 ? -1.691 -4.050 2.560 1.00 0.00 574 CYS A O 7
ATOM 7588 N N . GLN A 1 40 ? -0.002 -4.501 3.959 1.00 0.00 575 GLN A N 7
ATOM 7589 C CA . GLN A 1 40 ? -0.628 -5.676 4.542 1.00 0.00 575 GLN A CA 7
ATOM 7590 C C . GLN A 1 40 ? -1.888 -5.311 5.316 1.00 0.00 575 GLN A C 7
ATOM 7591 O O . GLN A 1 40 ? -2.897 -6.018 5.243 1.00 0.00 575 GLN A O 7
ATOM 7605 N N . GLU A 1 41 ? -1.825 -4.207 6.048 1.00 0.00 576 GLU A N 7
ATOM 7606 C CA . GLU A 1 41 ? -2.969 -3.722 6.812 1.00 0.00 576 GLU A CA 7
ATOM 7607 C C . GLU A 1 41 ? -4.153 -3.479 5.890 1.00 0.00 576 GLU A C 7
ATOM 7608 O O . GLU A 1 41 ? -5.234 -4.035 6.082 1.00 0.00 576 GLU A O 7
ATOM 7620 N N . VAL A 1 42 ? -3.932 -2.661 4.877 1.00 0.00 577 VAL A N 7
ATOM 7621 C CA . VAL A 1 42 ? -4.982 -2.332 3.930 1.00 0.00 577 VAL A CA 7
ATOM 7622 C C . VAL A 1 42 ? -5.393 -3.545 3.090 1.00 0.00 577 VAL A C 7
ATOM 7623 O O . VAL A 1 42 ? -6.573 -3.744 2.838 1.00 0.00 577 VAL A O 7
ATOM 7636 N N . ILE A 1 43 ? -4.431 -4.362 2.677 1.00 0.00 578 ILE A N 7
ATOM 7637 C CA . ILE A 1 43 ? -4.729 -5.546 1.870 1.00 0.00 578 ILE A CA 7
ATOM 7638 C C . ILE A 1 43 ? -5.627 -6.535 2.622 1.00 0.00 578 ILE A C 7
ATOM 7639 O O . ILE A 1 43 ? -6.581 -7.074 2.053 1.00 0.00 578 ILE A O 7
ATOM 7655 N N . SER A 1 44 ? -5.353 -6.747 3.904 1.00 0.00 579 SER A N 7
ATOM 7656 C CA . SER A 1 44 ? -6.192 -7.624 4.713 1.00 0.00 579 SER A CA 7
ATOM 7657 C C . SER A 1 44 ? -7.556 -6.977 4.950 1.00 0.00 579 SER A C 7
ATOM 7658 O O . SER A 1 44 ? -8.572 -7.666 5.070 1.00 0.00 579 SER A O 7
ATOM 7666 N N . TRP A 1 45 ? -7.567 -5.647 4.978 1.00 0.00 580 TRP A N 7
ATOM 7667 C CA . TRP A 1 45 ? -8.792 -4.876 5.117 1.00 0.00 580 TRP A CA 7
ATOM 7668 C C . TRP A 1 45 ? -9.610 -4.978 3.836 1.00 0.00 580 TRP A C 7
ATOM 7669 O O . TRP A 1 45 ? -10.829 -5.074 3.874 1.00 0.00 580 TRP A O 7
ATOM 7690 N N . LEU A 1 46 ? -8.913 -4.959 2.707 1.00 0.00 581 LEU A N 7
ATOM 7691 C CA . LEU A 1 46 ? -9.538 -5.084 1.393 1.00 0.00 581 LEU A CA 7
ATOM 7692 C C . LEU A 1 46 ? -10.326 -6.373 1.289 1.00 0.00 581 LEU A C 7
ATOM 7693 O O . LEU A 1 46 ? -11.464 -6.387 0.832 1.00 0.00 581 LEU A O 7
ATOM 7709 N N . ASP A 1 47 ? -9.700 -7.454 1.723 1.00 0.00 582 ASP A N 7
ATOM 7710 C CA . ASP A 1 47 ? -10.320 -8.771 1.692 1.00 0.00 582 ASP A CA 7
ATOM 7711 C C . ASP A 1 47 ? -11.473 -8.843 2.685 1.00 0.00 582 ASP A C 7
ATOM 7712 O O . ASP A 1 47 ? -12.392 -9.649 2.543 1.00 0.00 582 ASP A O 7
ATOM 7721 N N . ALA A 1 48 ? -11.417 -7.978 3.680 1.00 0.00 583 ALA A N 7
ATOM 7722 C CA . ALA A 1 48 ? -12.404 -7.963 4.742 1.00 0.00 583 ALA A CA 7
ATOM 7723 C C . ALA A 1 48 ? -13.565 -7.030 4.411 1.00 0.00 583 ALA A C 7
ATOM 7724 O O . ALA A 1 48 ? -14.701 -7.264 4.818 1.00 0.00 583 ALA A O 7
ATOM 7731 N N . ASN A 1 49 ? -13.271 -5.978 3.657 1.00 0.00 584 ASN A N 7
ATOM 7732 C CA . ASN A 1 49 ? -14.268 -4.984 3.279 1.00 0.00 584 ASN A CA 7
ATOM 7733 C C . ASN A 1 49 ? -14.355 -4.847 1.772 1.00 0.00 584 ASN A C 7
ATOM 7734 O O . ASN A 1 49 ? -14.164 -3.767 1.218 1.00 0.00 584 ASN A O 7
ATOM 7745 N N . THR A 1 50 ? -14.652 -5.955 1.107 1.00 0.00 585 THR A N 7
ATOM 7746 C CA . THR A 1 50 ? -14.883 -5.937 -0.328 1.00 0.00 585 THR A CA 7
ATOM 7747 C C . THR A 1 50 ? -16.194 -5.225 -0.626 1.00 0.00 585 THR A C 7
ATOM 7748 O O . THR A 1 50 ? -16.447 -4.783 -1.746 1.00 0.00 585 THR A O 7
ATOM 7759 N N . LEU A 1 51 ? -17.013 -5.111 0.409 1.00 0.00 586 LEU A N 7
ATOM 7760 C CA . LEU A 1 51 ? -18.334 -4.527 0.296 1.00 0.00 586 LEU A CA 7
ATOM 7761 C C . LEU A 1 51 ? -18.287 -3.038 0.629 1.00 0.00 586 LEU A C 7
ATOM 7762 O O . LEU A 1 51 ? -19.321 -2.369 0.699 1.00 0.00 586 LEU A O 7
ATOM 7778 N N . ALA A 1 52 ? -17.078 -2.528 0.843 1.00 0.00 587 ALA A N 7
ATOM 7779 C CA . ALA A 1 52 ? -16.880 -1.112 1.113 1.00 0.00 587 ALA A CA 7
ATOM 7780 C C . ALA A 1 52 ? -17.236 -0.290 -0.112 1.00 0.00 587 ALA A C 7
ATOM 7781 O O . ALA A 1 52 ? -17.151 -0.770 -1.245 1.00 0.00 587 ALA A O 7
ATOM 7788 N N . GLU A 1 53 ? -17.656 0.940 0.117 1.00 0.00 588 GLU A N 7
ATOM 7789 C CA . GLU A 1 53 ? -17.949 1.851 -0.974 1.00 0.00 588 GLU A CA 7
ATOM 7790 C C . GLU A 1 53 ? -16.653 2.420 -1.523 1.00 0.00 588 GLU A C 7
ATOM 7791 O O . GLU A 1 53 ? -15.614 2.320 -0.866 1.00 0.00 588 GLU A O 7
ATOM 7803 N N . LYS A 1 54 ? -16.708 3.024 -2.698 1.00 0.00 589 LYS A N 7
ATOM 7804 C CA . LYS A 1 54 ? -15.498 3.480 -3.374 1.00 0.00 589 LYS A CA 7
ATOM 7805 C C . LYS A 1 54 ? -14.666 4.412 -2.497 1.00 0.00 589 LYS A C 7
ATOM 7806 O O . LYS A 1 54 ? -13.445 4.284 -2.431 1.00 0.00 589 LYS A O 7
ATOM 7825 N N . ASP A 1 55 ? -15.338 5.325 -1.813 1.00 0.00 590 ASP A N 7
ATOM 7826 C CA . ASP A 1 55 ? -14.667 6.327 -0.986 1.00 0.00 590 ASP A CA 7
ATOM 7827 C C . ASP A 1 55 ? -13.828 5.702 0.136 1.00 0.00 590 ASP A C 7
ATOM 7828 O O . ASP A 1 55 ? -12.834 6.298 0.556 1.00 0.00 590 ASP A O 7
ATOM 7837 N N . GLU A 1 56 ? -14.206 4.513 0.619 1.00 0.00 591 GLU A N 7
ATOM 7838 C CA . GLU A 1 56 ? -13.385 3.818 1.614 1.00 0.00 591 GLU A CA 7
ATOM 7839 C C . GLU A 1 56 ? -12.029 3.486 1.012 1.00 0.00 591 GLU A C 7
ATOM 7840 O O . GLU A 1 56 ? -10.988 3.673 1.644 1.00 0.00 591 GLU A O 7
ATOM 7852 N N . PHE A 1 57 ? -12.053 3.019 -0.225 1.00 0.00 592 PHE A N 7
ATOM 7853 C CA . PHE A 1 57 ? -10.836 2.677 -0.937 1.00 0.00 592 PHE A CA 7
ATOM 7854 C C . PHE A 1 57 ? -10.091 3.941 -1.331 1.00 0.00 592 PHE A C 7
ATOM 7855 O O . PHE A 1 57 ? -8.872 3.997 -1.253 1.00 0.00 592 PHE A O 7
ATOM 7872 N N . GLU A 1 58 ? -10.837 4.961 -1.726 1.00 0.00 593 GLU A N 7
ATOM 7873 C CA . GLU A 1 58 ? -10.253 6.234 -2.128 1.00 0.00 593 GLU A CA 7
ATOM 7874 C C . GLU A 1 58 ? -9.454 6.850 -0.983 1.00 0.00 593 GLU A C 7
ATOM 7875 O O . GLU A 1 58 ? -8.315 7.281 -1.168 1.00 0.00 593 GLU A O 7
ATOM 7887 N N . HIS A 1 59 ? -10.041 6.864 0.204 1.00 0.00 594 HIS A N 7
ATOM 7888 C CA . HIS A 1 59 ? -9.356 7.392 1.372 1.00 0.00 594 HIS A CA 7
ATOM 7889 C C . HIS A 1 59 ? -8.217 6.468 1.783 1.00 0.00 594 HIS A C 7
ATOM 7890 O O . HIS A 1 59 ? -7.156 6.930 2.199 1.00 0.00 594 HIS A O 7
ATOM 7905 N N . LYS A 1 60 ? -8.434 5.164 1.658 1.00 0.00 595 LYS A N 7
ATOM 7906 C CA . LYS A 1 60 ? -7.417 4.192 1.998 1.00 0.00 595 LYS A CA 7
ATOM 7907 C C . LYS A 1 60 ? -6.228 4.351 1.067 1.00 0.00 595 LYS A C 7
ATOM 7908 O O . LYS A 1 60 ? -5.077 4.168 1.463 1.00 0.00 595 LYS A O 7
ATOM 7927 N N . ARG A 1 61 ? -6.537 4.684 -0.182 1.00 0.00 596 ARG A N 7
ATOM 7928 C CA . ARG A 1 61 ? -5.532 4.955 -1.195 1.00 0.00 596 ARG A CA 7
ATOM 7929 C C . ARG A 1 61 ? -4.636 6.085 -0.728 1.00 0.00 596 ARG A C 7
ATOM 7930 O O . ARG A 1 61 ? -3.420 5.944 -0.710 1.00 0.00 596 ARG A O 7
ATOM 7951 N N . LYS A 1 62 ? -5.256 7.184 -0.303 1.00 0.00 597 LYS A N 7
ATOM 7952 C CA . LYS A 1 62 ? -4.518 8.340 0.198 1.00 0.00 597 LYS A CA 7
ATOM 7953 C C . LYS A 1 62 ? -3.642 7.940 1.385 1.00 0.00 597 LYS A C 7
ATOM 7954 O O . LYS A 1 62 ? -2.496 8.368 1.492 1.00 0.00 597 LYS A O 7
ATOM 7973 N N . GLU A 1 63 ? -4.194 7.108 2.260 1.00 0.00 598 GLU A N 7
ATOM 7974 C CA . GLU A 1 63 ? -3.476 6.607 3.431 1.00 0.00 598 GLU A CA 7
ATOM 7975 C C . GLU A 1 63 ? -2.239 5.806 3.019 1.00 0.00 598 GLU A C 7
ATOM 7976 O O . GLU A 1 63 ? -1.116 6.060 3.470 1.00 0.00 598 GLU A O 7
ATOM 7988 N N . LEU A 1 64 ? -2.471 4.826 2.161 1.00 0.00 599 LEU A N 7
ATOM 7989 C CA . LEU A 1 64 ? -1.413 3.969 1.644 1.00 0.00 599 LEU A CA 7
ATOM 7990 C C . LEU A 1 64 ? -0.368 4.821 0.916 1.00 0.00 599 LEU A C 7
ATOM 7991 O O . LEU A 1 64 ? 0.831 4.602 1.065 1.00 0.00 599 LEU A O 7
ATOM 8007 N N . GLU A 1 65 ? -0.830 5.810 0.160 1.00 0.00 600 GLU A N 7
ATOM 8008 C CA . GLU A 1 65 ? 0.070 6.740 -0.513 1.00 0.00 600 GLU A CA 7
ATOM 8009 C C . GLU A 1 65 ? 0.962 7.466 0.489 1.00 0.00 600 GLU A C 7
ATOM 8010 O O . GLU A 1 65 ? 2.121 7.726 0.203 1.00 0.00 600 GLU A O 7
ATOM 8022 N N . GLN A 1 66 ? 0.417 7.802 1.657 1.00 0.00 601 GLN A N 7
ATOM 8023 C CA . GLN A 1 66 ? 1.193 8.475 2.699 1.00 0.00 601 GLN A CA 7
ATOM 8024 C C . GLN A 1 66 ? 2.292 7.574 3.250 1.00 0.00 601 GLN A C 7
ATOM 8025 O O . GLN A 1 66 ? 3.339 8.061 3.669 1.00 0.00 601 GLN A O 7
ATOM 8039 N N . VAL A 1 67 ? 2.060 6.265 3.281 1.00 0.00 602 VAL A N 7
ATOM 8040 C CA . VAL A 1 67 ? 3.085 5.352 3.785 1.00 0.00 602 VAL A CA 7
ATOM 8041 C C . VAL A 1 67 ? 4.208 5.164 2.761 1.00 0.00 602 VAL A C 7
ATOM 8042 O O . VAL A 1 67 ? 5.385 5.125 3.119 1.00 0.00 602 VAL A O 7
ATOM 8055 N N . CYS A 1 68 ? 3.839 5.061 1.490 1.00 0.00 603 CYS A N 7
ATOM 8056 C CA . CYS A 1 68 ? 4.798 4.824 0.423 1.00 0.00 603 CYS A CA 7
ATOM 8057 C C . CYS A 1 68 ? 5.452 6.133 -0.024 1.00 0.00 603 CYS A C 7
ATOM 8058 O O . CYS A 1 68 ? 6.557 6.123 -0.548 1.00 0.00 603 CYS A O 7
ATOM 8066 N N . ASN A 1 69 ? 4.760 7.253 0.184 1.00 0.00 604 ASN A N 7
ATOM 8067 C CA . ASN A 1 69 ? 5.247 8.578 -0.237 1.00 0.00 604 ASN A CA 7
ATOM 8068 C C . ASN A 1 69 ? 6.700 8.834 0.194 1.00 0.00 604 ASN A C 7
ATOM 8069 O O . ASN A 1 69 ? 7.538 9.115 -0.662 1.00 0.00 604 ASN A O 7
ATOM 8080 N N . PRO A 1 70 ? 7.045 8.724 1.502 1.00 0.00 605 PRO A N 7
ATOM 8081 C CA . PRO A 1 70 ? 8.421 8.969 1.971 1.00 0.00 605 PRO A CA 7
ATOM 8082 C C . PRO A 1 70 ? 9.439 8.053 1.300 1.00 0.00 605 PRO A C 7
ATOM 8083 O O . PRO A 1 70 ? 10.618 8.389 1.177 1.00 0.00 605 PRO A O 7
ATOM 8094 N N . ILE A 1 71 ? 8.962 6.909 0.850 1.00 0.00 606 ILE A N 7
ATOM 8095 C CA . ILE A 1 71 ? 9.805 5.888 0.264 1.00 0.00 606 ILE A CA 7
ATOM 8096 C C . ILE A 1 71 ? 9.903 6.077 -1.258 1.00 0.00 606 ILE A C 7
ATOM 8097 O O . ILE A 1 71 ? 10.978 5.955 -1.845 1.00 0.00 606 ILE A O 7
ATOM 8113 N N . ILE A 1 72 ? 8.773 6.421 -1.871 1.00 0.00 607 ILE A N 7
ATOM 8114 C CA . ILE A 1 72 ? 8.653 6.565 -3.316 1.00 0.00 607 ILE A CA 7
ATOM 8115 C C . ILE A 1 72 ? 9.446 7.766 -3.840 1.00 0.00 607 ILE A C 7
ATOM 8116 O O . ILE A 1 72 ? 9.824 7.800 -5.014 1.00 0.00 607 ILE A O 7
ATOM 8132 N N . SER A 1 73 ? 9.718 8.729 -2.963 1.00 0.00 608 SER A N 7
ATOM 8133 C CA . SER A 1 73 ? 10.477 9.910 -3.326 1.00 0.00 608 SER A CA 7
ATOM 8134 C C . SER A 1 73 ? 11.850 9.549 -3.901 1.00 0.00 608 SER A C 7
ATOM 8135 O O . SER A 1 73 ? 12.399 10.282 -4.724 1.00 0.00 608 SER A O 7
ATOM 8143 N N . GLY A 1 74 ? 12.401 8.421 -3.464 1.00 0.00 609 GLY A N 7
ATOM 8144 C CA . GLY A 1 74 ? 13.719 8.022 -3.920 1.00 0.00 609 GLY A CA 7
ATOM 8145 C C . GLY A 1 74 ? 13.689 6.770 -4.772 1.00 0.00 609 GLY A C 7
ATOM 8146 O O . GLY A 1 74 ? 14.735 6.199 -5.080 1.00 0.00 609 GLY A O 7
ATOM 8150 N N . LEU A 1 75 ? 12.496 6.349 -5.163 1.00 0.00 610 LEU A N 7
ATOM 8151 C CA . LEU A 1 75 ? 12.333 5.133 -5.948 1.00 0.00 610 LEU A CA 7
ATOM 8152 C C . LEU A 1 75 ? 12.136 5.469 -7.417 1.00 0.00 610 LEU A C 7
ATOM 8153 O O . LEU A 1 75 ? 12.919 4.971 -8.254 1.00 0.00 610 LEU A O 7
ATOM 8170 N N . SER A 1 2 ? -14.426 -0.074 -9.204 1.00 0.00 537 SER A N 8
ATOM 8171 C CA . SER A 1 2 ? -13.311 -1.037 -9.071 1.00 0.00 537 SER A CA 8
ATOM 8172 C C . SER A 1 2 ? -12.236 -0.512 -8.120 1.00 0.00 537 SER A C 8
ATOM 8173 O O . SER A 1 2 ? -11.041 -0.748 -8.326 1.00 0.00 537 SER A O 8
ATOM 8181 N N . ALA A 1 3 ? -12.661 0.172 -7.063 1.00 0.00 538 ALA A N 8
ATOM 8182 C CA . ALA A 1 3 ? -11.725 0.801 -6.142 1.00 0.00 538 ALA A CA 8
ATOM 8183 C C . ALA A 1 3 ? -10.974 -0.238 -5.326 1.00 0.00 538 ALA A C 8
ATOM 8184 O O . ALA A 1 3 ? -9.842 0.000 -4.918 1.00 0.00 538 ALA A O 8
ATOM 8191 N N . LYS A 1 4 ? -11.590 -1.393 -5.099 1.00 0.00 539 LYS A N 8
ATOM 8192 C CA . LYS A 1 4 ? -10.938 -2.442 -4.324 1.00 0.00 539 LYS A CA 8
ATOM 8193 C C . LYS A 1 4 ? -9.753 -2.992 -5.100 1.00 0.00 539 LYS A C 8
ATOM 8194 O O . LYS A 1 4 ? -8.657 -3.139 -4.561 1.00 0.00 539 LYS A O 8
ATOM 8213 N N . ASN A 1 5 ? -9.987 -3.277 -6.376 1.00 0.00 540 ASN A N 8
ATOM 8214 C CA . ASN A 1 5 ? -8.955 -3.816 -7.253 1.00 0.00 540 ASN A CA 8
ATOM 8215 C C . ASN A 1 5 ? -7.810 -2.825 -7.402 1.00 0.00 540 ASN A C 8
ATOM 8216 O O . ASN A 1 5 ? -6.640 -3.203 -7.348 1.00 0.00 540 ASN A O 8
ATOM 8227 N N . ALA A 1 6 ? -8.157 -1.555 -7.578 1.00 0.00 541 ALA A N 8
ATOM 8228 C CA . ALA A 1 6 ? -7.161 -0.498 -7.675 1.00 0.00 541 ALA A CA 8
ATOM 8229 C C . ALA A 1 6 ? -6.370 -0.393 -6.379 1.00 0.00 541 ALA A C 8
ATOM 8230 O O . ALA A 1 6 ? -5.149 -0.297 -6.395 1.00 0.00 541 ALA A O 8
ATOM 8237 N N . LEU A 1 7 ? -7.079 -0.440 -5.260 1.00 0.00 542 LEU A N 8
ATOM 8238 C CA . LEU A 1 7 ? -6.464 -0.312 -3.947 1.00 0.00 542 LEU A CA 8
ATOM 8239 C C . LEU A 1 7 ? -5.505 -1.458 -3.669 1.00 0.00 542 LEU A C 8
ATOM 8240 O O . LEU A 1 7 ? -4.378 -1.241 -3.226 1.00 0.00 542 LEU A O 8
ATOM 8256 N N . GLU A 1 8 ? -5.960 -2.673 -3.935 1.00 0.00 543 GLU A N 8
ATOM 8257 C CA . GLU A 1 8 ? -5.175 -3.856 -3.664 1.00 0.00 543 GLU A CA 8
ATOM 8258 C C . GLU A 1 8 ? -3.919 -3.860 -4.508 1.00 0.00 543 GLU A C 8
ATOM 8259 O O . GLU A 1 8 ? -2.818 -4.053 -3.999 1.00 0.00 543 GLU A O 8
ATOM 8271 N N . SER A 1 9 ? -4.095 -3.623 -5.798 1.00 0.00 544 SER A N 8
ATOM 8272 C CA . SER A 1 9 ? -2.978 -3.585 -6.724 1.00 0.00 544 SER A CA 8
ATOM 8273 C C . SER A 1 9 ? -2.038 -2.425 -6.402 1.00 0.00 544 SER A C 8
ATOM 8274 O O . SER A 1 9 ? -0.834 -2.533 -6.591 1.00 0.00 544 SER A O 8
ATOM 8282 N N . TYR A 1 10 ? -2.594 -1.330 -5.896 1.00 0.00 545 TYR A N 8
ATOM 8283 C CA . TYR A 1 10 ? -1.793 -0.176 -5.492 1.00 0.00 545 TYR A CA 8
ATOM 8284 C C . TYR A 1 10 ? -0.915 -0.552 -4.304 1.00 0.00 545 TYR A C 8
ATOM 8285 O O . TYR A 1 10 ? 0.294 -0.312 -4.312 1.00 0.00 545 TYR A O 8
ATOM 8303 N N . ALA A 1 11 ? -1.524 -1.160 -3.292 1.00 0.00 546 ALA A N 8
ATOM 8304 C CA . ALA A 1 11 ? -0.784 -1.599 -2.125 1.00 0.00 546 ALA A CA 8
ATOM 8305 C C . ALA A 1 11 ? 0.229 -2.659 -2.536 1.00 0.00 546 ALA A C 8
ATOM 8306 O O . ALA A 1 11 ? 1.397 -2.601 -2.147 1.00 0.00 546 ALA A O 8
ATOM 8313 N N . PHE A 1 12 ? -0.229 -3.597 -3.363 1.00 0.00 547 PHE A N 8
ATOM 8314 C CA . PHE A 1 12 ? 0.628 -4.636 -3.916 1.00 0.00 547 PHE A CA 8
ATOM 8315 C C . PHE A 1 12 ? 1.809 -4.018 -4.654 1.00 0.00 547 PHE A C 8
ATOM 8316 O O . PHE A 1 12 ? 2.934 -4.488 -4.537 1.00 0.00 547 PHE A O 8
ATOM 8333 N N . ASN A 1 13 ? 1.536 -2.954 -5.406 1.00 0.00 548 ASN A N 8
ATOM 8334 C CA . ASN A 1 13 ? 2.565 -2.261 -6.176 1.00 0.00 548 ASN A CA 8
ATOM 8335 C C . ASN A 1 13 ? 3.671 -1.729 -5.279 1.00 0.00 548 ASN A C 8
ATOM 8336 O O . ASN A 1 13 ? 4.847 -1.973 -5.534 1.00 0.00 548 ASN A O 8
ATOM 8347 N N . MET A 1 14 ? 3.297 -1.017 -4.220 1.00 0.00 549 MET A N 8
ATOM 8348 C CA . MET A 1 14 ? 4.278 -0.432 -3.318 1.00 0.00 549 MET A CA 8
ATOM 8349 C C . MET A 1 14 ? 5.038 -1.529 -2.586 1.00 0.00 549 MET A C 8
ATOM 8350 O O . MET A 1 14 ? 6.261 -1.483 -2.455 1.00 0.00 549 MET A O 8
ATOM 8364 N N . LYS A 1 15 ? 4.287 -2.516 -2.129 1.00 0.00 550 LYS A N 8
ATOM 8365 C CA . LYS A 1 15 ? 4.836 -3.679 -1.447 1.00 0.00 550 LYS A CA 8
ATOM 8366 C C . LYS A 1 15 ? 5.821 -4.435 -2.338 1.00 0.00 550 LYS A C 8
ATOM 8367 O O . LYS A 1 15 ? 6.935 -4.748 -1.921 1.00 0.00 550 LYS A O 8
ATOM 8386 N N . SER A 1 16 ? 5.414 -4.708 -3.563 1.00 0.00 551 SER A N 8
ATOM 8387 C CA . SER A 1 16 ? 6.257 -5.412 -4.517 1.00 0.00 551 SER A CA 8
ATOM 8388 C C . SER A 1 16 ? 7.471 -4.564 -4.901 1.00 0.00 551 SER A C 8
ATOM 8389 O O . SER A 1 16 ? 8.551 -5.096 -5.137 1.00 0.00 551 SER A O 8
ATOM 8397 N N . ALA A 1 17 ? 7.282 -3.249 -4.984 1.00 0.00 552 ALA A N 8
ATOM 8398 C CA . ALA A 1 17 ? 8.361 -2.340 -5.366 1.00 0.00 552 ALA A CA 8
ATOM 8399 C C . ALA A 1 17 ? 9.495 -2.325 -4.338 1.00 0.00 552 ALA A C 8
ATOM 8400 O O . ALA A 1 17 ? 10.666 -2.395 -4.696 1.00 0.00 552 ALA A O 8
ATOM 8407 N N . VAL A 1 18 ? 9.148 -2.242 -3.062 1.00 0.00 553 VAL A N 8
ATOM 8408 C CA . VAL A 1 18 ? 10.159 -2.184 -2.005 1.00 0.00 553 VAL A CA 8
ATOM 8409 C C . VAL A 1 18 ? 10.801 -3.543 -1.787 1.00 0.00 553 VAL A C 8
ATOM 8410 O O . VAL A 1 18 ? 11.995 -3.649 -1.511 1.00 0.00 553 VAL A O 8
ATOM 8423 N N . GLU A 1 19 ? 9.988 -4.575 -1.927 1.00 0.00 554 GLU A N 8
ATOM 8424 C CA . GLU A 1 19 ? 10.420 -5.947 -1.754 1.00 0.00 554 GLU A CA 8
ATOM 8425 C C . GLU A 1 19 ? 10.999 -6.528 -3.045 1.00 0.00 554 GLU A C 8
ATOM 8426 O O . GLU A 1 19 ? 11.314 -7.716 -3.125 1.00 0.00 554 GLU A O 8
ATOM 8438 N N . ASP A 1 20 ? 11.111 -5.683 -4.057 1.00 0.00 555 ASP A N 8
ATOM 8439 C CA . ASP A 1 20 ? 11.691 -6.072 -5.342 1.00 0.00 555 ASP A CA 8
ATOM 8440 C C . ASP A 1 20 ? 13.186 -6.343 -5.210 1.00 0.00 555 ASP A C 8
ATOM 8441 O O . ASP A 1 20 ? 13.906 -5.613 -4.533 1.00 0.00 555 ASP A O 8
ATOM 8450 N N . GLU A 1 21 ? 13.645 -7.399 -5.871 1.00 0.00 556 GLU A N 8
ATOM 8451 C CA . GLU A 1 21 ? 15.045 -7.812 -5.806 1.00 0.00 556 GLU A CA 8
ATOM 8452 C C . GLU A 1 21 ? 15.979 -6.840 -6.526 1.00 0.00 556 GLU A C 8
ATOM 8453 O O . GLU A 1 21 ? 17.197 -6.925 -6.380 1.00 0.00 556 GLU A O 8
ATOM 8465 N N . GLY A 1 22 ? 15.422 -5.930 -7.303 1.00 0.00 557 GLY A N 8
ATOM 8466 C CA . GLY A 1 22 ? 16.243 -4.950 -7.981 1.00 0.00 557 GLY A CA 8
ATOM 8467 C C . GLY A 1 22 ? 16.201 -3.620 -7.268 1.00 0.00 557 GLY A C 8
ATOM 8468 O O . GLY A 1 22 ? 17.184 -2.878 -7.247 1.00 0.00 557 GLY A O 8
ATOM 8472 N N . LEU A 1 23 ? 15.061 -3.330 -6.662 1.00 0.00 558 LEU A N 8
ATOM 8473 C CA . LEU A 1 23 ? 14.889 -2.099 -5.911 1.00 0.00 558 LEU A CA 8
ATOM 8474 C C . LEU A 1 23 ? 15.344 -2.259 -4.467 1.00 0.00 558 LEU A C 8
ATOM 8475 O O . LEU A 1 23 ? 15.395 -1.288 -3.713 1.00 0.00 558 LEU A O 8
ATOM 8491 N N . LYS A 1 24 ? 15.666 -3.481 -4.069 1.00 0.00 559 LYS A N 8
ATOM 8492 C CA . LYS A 1 24 ? 16.260 -3.688 -2.763 1.00 0.00 559 LYS A CA 8
ATOM 8493 C C . LYS A 1 24 ? 17.633 -3.022 -2.731 1.00 0.00 559 LYS A C 8
ATOM 8494 O O . LYS A 1 24 ? 18.481 -3.278 -3.589 1.00 0.00 559 LYS A O 8
ATOM 8513 N N . GLY A 1 25 ? 17.828 -2.136 -1.771 1.00 0.00 560 GLY A N 8
ATOM 8514 C CA . GLY A 1 25 ? 19.030 -1.329 -1.742 1.00 0.00 560 GLY A CA 8
ATOM 8515 C C . GLY A 1 25 ? 18.733 0.097 -2.154 1.00 0.00 560 GLY A C 8
ATOM 8516 O O . GLY A 1 25 ? 19.356 1.038 -1.670 1.00 0.00 560 GLY A O 8
ATOM 8520 N N . LYS A 1 26 ? 17.767 0.245 -3.055 1.00 0.00 561 LYS A N 8
ATOM 8521 C CA . LYS A 1 26 ? 17.278 1.556 -3.461 1.00 0.00 561 LYS A CA 8
ATOM 8522 C C . LYS A 1 26 ? 16.525 2.191 -2.306 1.00 0.00 561 LYS A C 8
ATOM 8523 O O . LYS A 1 26 ? 16.614 3.393 -2.065 1.00 0.00 561 LYS A O 8
ATOM 8542 N N . ILE A 1 27 ? 15.783 1.359 -1.594 1.00 0.00 562 ILE A N 8
ATOM 8543 C CA . ILE A 1 27 ? 15.037 1.807 -0.441 1.00 0.00 562 ILE A CA 8
ATOM 8544 C C . ILE A 1 27 ? 15.675 1.257 0.831 1.00 0.00 562 ILE A C 8
ATOM 8545 O O . ILE A 1 27 ? 16.297 0.191 0.818 1.00 0.00 562 ILE A O 8
ATOM 8561 N N . SER A 1 28 ? 15.545 1.999 1.917 1.00 0.00 563 SER A N 8
ATOM 8562 C CA . SER A 1 28 ? 16.111 1.587 3.183 1.00 0.00 563 SER A CA 8
ATOM 8563 C C . SER A 1 28 ? 15.183 0.595 3.881 1.00 0.00 563 SER A C 8
ATOM 8564 O O . SER A 1 28 ? 14.006 0.490 3.517 1.00 0.00 563 SER A O 8
ATOM 8572 N N . GLU A 1 29 ? 15.699 -0.128 4.867 1.00 0.00 564 GLU A N 8
ATOM 8573 C CA . GLU A 1 29 ? 14.937 -1.197 5.505 1.00 0.00 564 GLU A CA 8
ATOM 8574 C C . GLU A 1 29 ? 13.640 -0.675 6.115 1.00 0.00 564 GLU A C 8
ATOM 8575 O O . GLU A 1 29 ? 12.569 -1.239 5.886 1.00 0.00 564 GLU A O 8
ATOM 8587 N N . ALA A 1 30 ? 13.742 0.428 6.849 1.00 0.00 565 ALA A N 8
ATOM 8588 C CA . ALA A 1 30 ? 12.607 0.983 7.574 1.00 0.00 565 ALA A CA 8
ATOM 8589 C C . ALA A 1 30 ? 11.473 1.373 6.636 1.00 0.00 565 ALA A C 8
ATOM 8590 O O . ALA A 1 30 ? 10.300 1.168 6.949 1.00 0.00 565 ALA A O 8
ATOM 8597 N N . ASP A 1 31 ? 11.822 1.935 5.489 1.00 0.00 566 ASP A N 8
ATOM 8598 C CA . ASP A 1 31 ? 10.820 2.369 4.524 1.00 0.00 566 ASP A CA 8
ATOM 8599 C C . ASP A 1 31 ? 10.145 1.171 3.882 1.00 0.00 566 ASP A C 8
ATOM 8600 O O . ASP A 1 31 ? 8.924 1.137 3.753 1.00 0.00 566 ASP A O 8
ATOM 8609 N N . LYS A 1 32 ? 10.945 0.186 3.481 1.00 0.00 567 LYS A N 8
ATOM 8610 C CA . LYS A 1 32 ? 10.410 -1.063 2.960 1.00 0.00 567 LYS A CA 8
ATOM 8611 C C . LYS A 1 32 ? 9.461 -1.691 3.978 1.00 0.00 567 LYS A C 8
ATOM 8612 O O . LYS A 1 32 ? 8.344 -2.091 3.648 1.00 0.00 567 LYS A O 8
ATOM 8631 N N . LYS A 1 33 ? 9.916 -1.752 5.223 1.00 0.00 568 LYS A N 8
ATOM 8632 C CA . LYS A 1 33 ? 9.158 -2.376 6.298 1.00 0.00 568 LYS A CA 8
ATOM 8633 C C . LYS A 1 33 ? 7.839 -1.660 6.551 1.00 0.00 568 LYS A C 8
ATOM 8634 O O . LYS A 1 33 ? 6.800 -2.303 6.702 1.00 0.00 568 LYS A O 8
ATOM 8653 N N . LYS A 1 34 ? 7.876 -0.332 6.600 1.00 0.00 569 LYS A N 8
ATOM 8654 C CA . LYS A 1 34 ? 6.683 0.440 6.917 1.00 0.00 569 LYS A CA 8
ATOM 8655 C C . LYS A 1 34 ? 5.628 0.268 5.826 1.00 0.00 569 LYS A C 8
ATOM 8656 O O . LYS A 1 34 ? 4.456 0.041 6.122 1.00 0.00 569 LYS A O 8
ATOM 8675 N N . VAL A 1 35 ? 6.052 0.361 4.570 1.00 0.00 570 VAL A N 8
ATOM 8676 C CA . VAL A 1 35 ? 5.130 0.278 3.456 1.00 0.00 570 VAL A CA 8
ATOM 8677 C C . VAL A 1 35 ? 4.579 -1.141 3.286 1.00 0.00 570 VAL A C 8
ATOM 8678 O O . VAL A 1 35 ? 3.393 -1.308 3.033 1.00 0.00 570 VAL A O 8
ATOM 8691 N N . LEU A 1 36 ? 5.430 -2.160 3.440 1.00 0.00 571 LEU A N 8
ATOM 8692 C CA . LEU A 1 36 ? 4.973 -3.548 3.365 1.00 0.00 571 LEU A CA 8
ATOM 8693 C C . LEU A 1 36 ? 3.924 -3.815 4.437 1.00 0.00 571 LEU A C 8
ATOM 8694 O O . LEU A 1 36 ? 2.871 -4.398 4.168 1.00 0.00 571 LEU A O 8
ATOM 8710 N N . ASP A 1 37 ? 4.229 -3.373 5.649 1.00 0.00 572 ASP A N 8
ATOM 8711 C CA . ASP A 1 37 ? 3.357 -3.571 6.801 1.00 0.00 572 ASP A CA 8
ATOM 8712 C C . ASP A 1 37 ? 2.034 -2.839 6.606 1.00 0.00 572 ASP A C 8
ATOM 8713 O O . ASP A 1 37 ? 0.959 -3.390 6.849 1.00 0.00 572 ASP A O 8
ATOM 8722 N N . LYS A 1 38 ? 2.129 -1.599 6.146 1.00 0.00 573 LYS A N 8
ATOM 8723 C CA . LYS A 1 38 ? 0.962 -0.782 5.851 1.00 0.00 573 LYS A CA 8
ATOM 8724 C C . LYS A 1 38 ? 0.169 -1.371 4.690 1.00 0.00 573 LYS A C 8
ATOM 8725 O O . LYS A 1 38 ? -1.063 -1.373 4.704 1.00 0.00 573 LYS A O 8
ATOM 8744 N N . CYS A 1 39 ? 0.879 -1.877 3.693 1.00 0.00 574 CYS A N 8
ATOM 8745 C CA . CYS A 1 39 ? 0.255 -2.517 2.545 1.00 0.00 574 CYS A CA 8
ATOM 8746 C C . CYS A 1 39 ? -0.560 -3.715 2.996 1.00 0.00 574 CYS A C 8
ATOM 8747 O O . CYS A 1 39 ? -1.659 -3.966 2.507 1.00 0.00 574 CYS A O 8
ATOM 8755 N N . GLN A 1 40 ? 0.010 -4.458 3.916 1.00 0.00 575 GLN A N 8
ATOM 8756 C CA . GLN A 1 40 ? -0.659 -5.593 4.527 1.00 0.00 575 GLN A CA 8
ATOM 8757 C C . GLN A 1 40 ? -1.925 -5.167 5.261 1.00 0.00 575 GLN A C 8
ATOM 8758 O O . GLN A 1 40 ? -2.947 -5.844 5.186 1.00 0.00 575 GLN A O 8
ATOM 8772 N N . GLU A 1 41 ? -1.853 -4.035 5.950 1.00 0.00 576 GLU A N 8
ATOM 8773 C CA . GLU A 1 41 ? -3.011 -3.486 6.651 1.00 0.00 576 GLU A CA 8
ATOM 8774 C C . GLU A 1 41 ? -4.161 -3.254 5.681 1.00 0.00 576 GLU A C 8
ATOM 8775 O O . GLU A 1 41 ? -5.256 -3.785 5.859 1.00 0.00 576 GLU A O 8
ATOM 8787 N N . VAL A 1 42 ? -3.895 -2.476 4.643 1.00 0.00 577 VAL A N 8
ATOM 8788 C CA . VAL A 1 42 ? -4.911 -2.165 3.650 1.00 0.00 577 VAL A CA 8
ATOM 8789 C C . VAL A 1 42 ? -5.375 -3.421 2.915 1.00 0.00 577 VAL A C 8
ATOM 8790 O O . VAL A 1 42 ? -6.570 -3.617 2.724 1.00 0.00 577 VAL A O 8
ATOM 8803 N N . ILE A 1 43 ? -4.439 -4.281 2.535 1.00 0.00 578 ILE A N 8
ATOM 8804 C CA . ILE A 1 43 ? -4.770 -5.498 1.800 1.00 0.00 578 ILE A CA 8
ATOM 8805 C C . ILE A 1 43 ? -5.686 -6.417 2.620 1.00 0.00 578 ILE A C 8
ATOM 8806 O O . ILE A 1 43 ? -6.638 -6.995 2.086 1.00 0.00 578 ILE A O 8
ATOM 8822 N N . SER A 1 44 ? -5.422 -6.530 3.916 1.00 0.00 579 SER A N 8
ATOM 8823 C CA . SER A 1 44 ? -6.277 -7.324 4.790 1.00 0.00 579 SER A CA 8
ATOM 8824 C C . SER A 1 44 ? -7.625 -6.635 4.999 1.00 0.00 579 SER A C 8
ATOM 8825 O O . SER A 1 44 ? -8.650 -7.298 5.163 1.00 0.00 579 SER A O 8
ATOM 8833 N N . TRP A 1 45 ? -7.615 -5.306 4.961 1.00 0.00 580 TRP A N 8
ATOM 8834 C CA . TRP A 1 45 ? -8.830 -4.513 5.102 1.00 0.00 580 TRP A CA 8
ATOM 8835 C C . TRP A 1 45 ? -9.687 -4.650 3.848 1.00 0.00 580 TRP A C 8
ATOM 8836 O O . TRP A 1 45 ? -10.910 -4.706 3.921 1.00 0.00 580 TRP A O 8
ATOM 8857 N N . LEU A 1 46 ? -9.023 -4.707 2.702 1.00 0.00 581 LEU A N 8
ATOM 8858 C CA . LEU A 1 46 ? -9.689 -4.898 1.417 1.00 0.00 581 LEU A CA 8
ATOM 8859 C C . LEU A 1 46 ? -10.442 -6.213 1.393 1.00 0.00 581 LEU A C 8
ATOM 8860 O O . LEU A 1 46 ? -11.596 -6.282 0.973 1.00 0.00 581 LEU A O 8
ATOM 8876 N N . ASP A 1 47 ? -9.764 -7.257 1.846 1.00 0.00 582 ASP A N 8
ATOM 8877 C CA . ASP A 1 47 ? -10.337 -8.594 1.899 1.00 0.00 582 ASP A CA 8
ATOM 8878 C C . ASP A 1 47 ? -11.484 -8.636 2.900 1.00 0.00 582 ASP A C 8
ATOM 8879 O O . ASP A 1 47 ? -12.472 -9.345 2.710 1.00 0.00 582 ASP A O 8
ATOM 8888 N N . ALA A 1 48 ? -11.349 -7.843 3.949 1.00 0.00 583 ALA A N 8
ATOM 8889 C CA . ALA A 1 48 ? -12.310 -7.826 5.037 1.00 0.00 583 ALA A CA 8
ATOM 8890 C C . ALA A 1 48 ? -13.518 -6.944 4.720 1.00 0.00 583 ALA A C 8
ATOM 8891 O O . ALA A 1 48 ? -14.638 -7.219 5.154 1.00 0.00 583 ALA A O 8
ATOM 8898 N N . ASN A 1 49 ? -13.287 -5.892 3.947 1.00 0.00 584 ASN A N 8
ATOM 8899 C CA . ASN A 1 49 ? -14.330 -4.933 3.616 1.00 0.00 584 ASN A CA 8
ATOM 8900 C C . ASN A 1 49 ? -14.570 -4.876 2.117 1.00 0.00 584 ASN A C 8
ATOM 8901 O O . ASN A 1 49 ? -14.365 -3.847 1.477 1.00 0.00 584 ASN A O 8
ATOM 8912 N N . THR A 1 50 ? -15.021 -5.989 1.561 1.00 0.00 585 THR A N 8
ATOM 8913 C CA . THR A 1 50 ? -15.410 -6.037 0.163 1.00 0.00 585 THR A CA 8
ATOM 8914 C C . THR A 1 50 ? -16.776 -5.387 0.004 1.00 0.00 585 THR A C 8
ATOM 8915 O O . THR A 1 50 ? -17.234 -5.096 -1.100 1.00 0.00 585 THR A O 8
ATOM 8926 N N . LEU A 1 51 ? -17.411 -5.166 1.148 1.00 0.00 586 LEU A N 8
ATOM 8927 C CA . LEU A 1 51 ? -18.730 -4.568 1.218 1.00 0.00 586 LEU A CA 8
ATOM 8928 C C . LEU A 1 51 ? -18.613 -3.057 1.410 1.00 0.00 586 LEU A C 8
ATOM 8929 O O . LEU A 1 51 ? -19.613 -2.363 1.610 1.00 0.00 586 LEU A O 8
ATOM 8945 N N . ALA A 1 52 ? -17.384 -2.556 1.364 1.00 0.00 587 ALA A N 8
ATOM 8946 C CA . ALA A 1 52 ? -17.135 -1.127 1.504 1.00 0.00 587 ALA A CA 8
ATOM 8947 C C . ALA A 1 52 ? -17.583 -0.389 0.253 1.00 0.00 587 ALA A C 8
ATOM 8948 O O . ALA A 1 52 ? -17.741 -0.987 -0.814 1.00 0.00 587 ALA A O 8
ATOM 8955 N N . GLU A 1 53 ? -17.786 0.908 0.390 1.00 0.00 588 GLU A N 8
ATOM 8956 C CA . GLU A 1 53 ? -18.140 1.739 -0.742 1.00 0.00 588 GLU A CA 8
ATOM 8957 C C . GLU A 1 53 ? -16.880 2.297 -1.380 1.00 0.00 588 GLU A C 8
ATOM 8958 O O . GLU A 1 53 ? -15.794 2.178 -0.810 1.00 0.00 588 GLU A O 8
ATOM 8970 N N . LYS A 1 54 ? -17.027 2.929 -2.534 1.00 0.00 589 LYS A N 8
ATOM 8971 C CA . LYS A 1 54 ? -15.886 3.390 -3.319 1.00 0.00 589 LYS A CA 8
ATOM 8972 C C . LYS A 1 54 ? -14.954 4.276 -2.496 1.00 0.00 589 LYS A C 8
ATOM 8973 O O . LYS A 1 54 ? -13.732 4.110 -2.513 1.00 0.00 589 LYS A O 8
ATOM 8992 N N . ASP A 1 55 ? -15.550 5.190 -1.753 1.00 0.00 590 ASP A N 8
ATOM 8993 C CA . ASP A 1 55 ? -14.800 6.181 -0.995 1.00 0.00 590 ASP A CA 8
ATOM 8994 C C . ASP A 1 55 ? -13.967 5.552 0.117 1.00 0.00 590 ASP A C 8
ATOM 8995 O O . ASP A 1 55 ? -12.913 6.080 0.453 1.00 0.00 590 ASP A O 8
ATOM 9004 N N . GLU A 1 56 ? -14.416 4.432 0.688 1.00 0.00 591 GLU A N 8
ATOM 9005 C CA . GLU A 1 56 ? -13.632 3.763 1.727 1.00 0.00 591 GLU A CA 8
ATOM 9006 C C . GLU A 1 56 ? -12.284 3.351 1.172 1.00 0.00 591 GLU A C 8
ATOM 9007 O O . GLU A 1 56 ? -11.245 3.519 1.821 1.00 0.00 591 GLU A O 8
ATOM 9019 N N . PHE A 1 57 ? -12.303 2.845 -0.046 1.00 0.00 592 PHE A N 8
ATOM 9020 C CA . PHE A 1 57 ? -11.082 2.491 -0.735 1.00 0.00 592 PHE A CA 8
ATOM 9021 C C . PHE A 1 57 ? -10.298 3.752 -1.052 1.00 0.00 592 PHE A C 8
ATOM 9022 O O . PHE A 1 57 ? -9.107 3.828 -0.791 1.00 0.00 592 PHE A O 8
ATOM 9039 N N . GLU A 1 58 ? -10.988 4.762 -1.561 1.00 0.00 593 GLU A N 8
ATOM 9040 C CA . GLU A 1 58 ? -10.349 6.019 -1.934 1.00 0.00 593 GLU A CA 8
ATOM 9041 C C . GLU A 1 58 ? -9.660 6.675 -0.738 1.00 0.00 593 GLU A C 8
ATOM 9042 O O . GLU A 1 58 ? -8.582 7.258 -0.875 1.00 0.00 593 GLU A O 8
ATOM 9054 N N . HIS A 1 59 ? -10.267 6.558 0.437 1.00 0.00 594 HIS A N 8
ATOM 9055 C CA . HIS A 1 59 ? -9.645 7.042 1.667 1.00 0.00 594 HIS A CA 8
ATOM 9056 C C . HIS A 1 59 ? -8.376 6.250 1.951 1.00 0.00 594 HIS A C 8
ATOM 9057 O O . HIS A 1 59 ? -7.338 6.813 2.303 1.00 0.00 594 HIS A O 8
ATOM 9072 N N . LYS A 1 60 ? -8.469 4.938 1.775 1.00 0.00 595 LYS A N 8
ATOM 9073 C CA . LYS A 1 60 ? -7.351 4.045 2.001 1.00 0.00 595 LYS A CA 8
ATOM 9074 C C . LYS A 1 60 ? -6.241 4.308 0.991 1.00 0.00 595 LYS A C 8
ATOM 9075 O O . LYS A 1 60 ? -5.056 4.196 1.309 1.00 0.00 595 LYS A O 8
ATOM 9094 N N . ARG A 1 61 ? -6.642 4.645 -0.231 1.00 0.00 596 ARG A N 8
ATOM 9095 C CA . ARG A 1 61 ? -5.699 4.958 -1.292 1.00 0.00 596 ARG A CA 8
ATOM 9096 C C . ARG A 1 61 ? -4.850 6.159 -0.894 1.00 0.00 596 ARG A C 8
ATOM 9097 O O . ARG A 1 61 ? -3.654 6.207 -1.187 1.00 0.00 596 ARG A O 8
ATOM 9118 N N . LYS A 1 62 ? -5.477 7.118 -0.211 1.00 0.00 597 LYS A N 8
ATOM 9119 C CA . LYS A 1 62 ? -4.753 8.263 0.337 1.00 0.00 597 LYS A CA 8
ATOM 9120 C C . LYS A 1 62 ? -3.729 7.786 1.363 1.00 0.00 597 LYS A C 8
ATOM 9121 O O . LYS A 1 62 ? -2.556 8.155 1.315 1.00 0.00 597 LYS A O 8
ATOM 9140 N N . GLU A 1 63 ? -4.196 6.934 2.272 1.00 0.00 598 GLU A N 8
ATOM 9141 C CA . GLU A 1 63 ? -3.392 6.433 3.385 1.00 0.00 598 GLU A CA 8
ATOM 9142 C C . GLU A 1 63 ? -2.158 5.674 2.902 1.00 0.00 598 GLU A C 8
ATOM 9143 O O . GLU A 1 63 ? -1.021 5.995 3.266 1.00 0.00 598 GLU A O 8
ATOM 9155 N N . LEU A 1 64 ? -2.400 4.660 2.085 1.00 0.00 599 LEU A N 8
ATOM 9156 C CA . LEU A 1 64 ? -1.338 3.803 1.573 1.00 0.00 599 LEU A CA 8
ATOM 9157 C C . LEU A 1 64 ? -0.331 4.644 0.796 1.00 0.00 599 LEU A C 8
ATOM 9158 O O . LEU A 1 64 ? 0.875 4.423 0.878 1.00 0.00 599 LEU A O 8
ATOM 9174 N N . GLU A 1 65 ? -0.835 5.622 0.065 1.00 0.00 600 GLU A N 8
ATOM 9175 C CA . GLU A 1 65 ? 0.014 6.554 -0.662 1.00 0.00 600 GLU A CA 8
ATOM 9176 C C . GLU A 1 65 ? 0.953 7.294 0.293 1.00 0.00 600 GLU A C 8
ATOM 9177 O O . GLU A 1 65 ? 2.130 7.467 0.001 1.00 0.00 600 GLU A O 8
ATOM 9189 N N . GLN A 1 66 ? 0.434 7.706 1.446 1.00 0.00 601 GLN A N 8
ATOM 9190 C CA . GLN A 1 66 ? 1.228 8.450 2.420 1.00 0.00 601 GLN A CA 8
ATOM 9191 C C . GLN A 1 66 ? 2.360 7.605 2.989 1.00 0.00 601 GLN A C 8
ATOM 9192 O O . GLN A 1 66 ? 3.422 8.132 3.321 1.00 0.00 601 GLN A O 8
ATOM 9206 N N . VAL A 1 67 ? 2.139 6.301 3.115 1.00 0.00 602 VAL A N 8
ATOM 9207 C CA . VAL A 1 67 ? 3.166 5.422 3.670 1.00 0.00 602 VAL A CA 8
ATOM 9208 C C . VAL A 1 67 ? 4.292 5.191 2.654 1.00 0.00 602 VAL A C 8
ATOM 9209 O O . VAL A 1 67 ? 5.468 5.177 3.015 1.00 0.00 602 VAL A O 8
ATOM 9222 N N . CYS A 1 68 ? 3.924 5.021 1.387 1.00 0.00 603 CYS A N 8
ATOM 9223 C CA . CYS A 1 68 ? 4.890 4.740 0.328 1.00 0.00 603 CYS A CA 8
ATOM 9224 C C . CYS A 1 68 ? 5.539 6.017 -0.203 1.00 0.00 603 CYS A C 8
ATOM 9225 O O . CYS A 1 68 ? 6.663 5.988 -0.685 1.00 0.00 603 CYS A O 8
ATOM 9233 N N . ASN A 1 69 ? 4.824 7.130 -0.109 1.00 0.00 604 ASN A N 8
ATOM 9234 C CA . ASN A 1 69 ? 5.284 8.412 -0.658 1.00 0.00 604 ASN A CA 8
ATOM 9235 C C . ASN A 1 69 ? 6.724 8.764 -0.231 1.00 0.00 604 ASN A C 8
ATOM 9236 O O . ASN A 1 69 ? 7.560 9.048 -1.093 1.00 0.00 604 ASN A O 8
ATOM 9247 N N . PRO A 1 70 ? 7.058 8.744 1.081 1.00 0.00 605 PRO A N 8
ATOM 9248 C CA . PRO A 1 70 ? 8.422 9.040 1.546 1.00 0.00 605 PRO A CA 8
ATOM 9249 C C . PRO A 1 70 ? 9.453 8.069 0.984 1.00 0.00 605 PRO A C 8
ATOM 9250 O O . PRO A 1 70 ? 10.606 8.425 0.755 1.00 0.00 605 PRO A O 8
ATOM 9261 N N . ILE A 1 71 ? 9.015 6.848 0.745 1.00 0.00 606 ILE A N 8
ATOM 9262 C CA . ILE A 1 71 ? 9.881 5.800 0.240 1.00 0.00 606 ILE A CA 8
ATOM 9263 C C . ILE A 1 71 ? 10.046 5.933 -1.279 1.00 0.00 606 ILE A C 8
ATOM 9264 O O . ILE A 1 71 ? 11.141 5.776 -1.815 1.00 0.00 606 ILE A O 8
ATOM 9280 N N . ILE A 1 72 ? 8.949 6.262 -1.955 1.00 0.00 607 ILE A N 8
ATOM 9281 C CA . ILE A 1 72 ? 8.933 6.434 -3.398 1.00 0.00 607 ILE A CA 8
ATOM 9282 C C . ILE A 1 72 ? 9.811 7.620 -3.802 1.00 0.00 607 ILE A C 8
ATOM 9283 O O . ILE A 1 72 ? 10.419 7.625 -4.871 1.00 0.00 607 ILE A O 8
ATOM 9299 N N . SER A 1 73 ? 9.912 8.599 -2.911 1.00 0.00 608 SER A N 8
ATOM 9300 C CA . SER A 1 73 ? 10.738 9.763 -3.138 1.00 0.00 608 SER A CA 8
ATOM 9301 C C . SER A 1 73 ? 12.233 9.410 -3.116 1.00 0.00 608 SER A C 8
ATOM 9302 O O . SER A 1 73 ? 13.076 10.221 -3.504 1.00 0.00 608 SER A O 8
ATOM 9310 N N . GLY A 1 74 ? 12.550 8.199 -2.666 1.00 0.00 609 GLY A N 8
ATOM 9311 C CA . GLY A 1 74 ? 13.928 7.744 -2.655 1.00 0.00 609 GLY A CA 8
ATOM 9312 C C . GLY A 1 74 ? 14.145 6.592 -3.614 1.00 0.00 609 GLY A C 8
ATOM 9313 O O . GLY A 1 74 ? 15.272 6.136 -3.811 1.00 0.00 609 GLY A O 8
ATOM 9317 N N . LEU A 1 75 ? 13.056 6.138 -4.219 1.00 0.00 610 LEU A N 8
ATOM 9318 C CA . LEU A 1 75 ? 13.094 5.029 -5.159 1.00 0.00 610 LEU A CA 8
ATOM 9319 C C . LEU A 1 75 ? 13.298 5.539 -6.576 1.00 0.00 610 LEU A C 8
ATOM 9320 O O . LEU A 1 75 ? 12.324 6.041 -7.177 1.00 0.00 610 LEU A O 8
ATOM 9337 N N . SER A 1 2 ? -14.014 0.386 -9.103 1.00 0.00 537 SER A N 9
ATOM 9338 C CA . SER A 1 2 ? -12.809 -0.475 -9.156 1.00 0.00 537 SER A CA 9
ATOM 9339 C C . SER A 1 2 ? -11.792 -0.076 -8.098 1.00 0.00 537 SER A C 9
ATOM 9340 O O . SER A 1 2 ? -10.599 -0.348 -8.241 1.00 0.00 537 SER A O 9
ATOM 9348 N N . ALA A 1 3 ? -12.263 0.554 -7.029 1.00 0.00 538 ALA A N 9
ATOM 9349 C CA . ALA A 1 3 ? -11.376 1.030 -5.983 1.00 0.00 538 ALA A CA 9
ATOM 9350 C C . ALA A 1 3 ? -10.766 -0.132 -5.205 1.00 0.00 538 ALA A C 9
ATOM 9351 O O . ALA A 1 3 ? -9.678 -0.006 -4.650 1.00 0.00 538 ALA A O 9
ATOM 9358 N N . LYS A 1 4 ? -11.454 -1.271 -5.179 1.00 0.00 539 LYS A N 9
ATOM 9359 C CA . LYS A 1 4 ? -10.928 -2.454 -4.502 1.00 0.00 539 LYS A CA 9
ATOM 9360 C C . LYS A 1 4 ? -9.716 -2.951 -5.277 1.00 0.00 539 LYS A C 9
ATOM 9361 O O . LYS A 1 4 ? -8.642 -3.179 -4.717 1.00 0.00 539 LYS A O 9
ATOM 9380 N N . ASN A 1 5 ? -9.910 -3.083 -6.581 1.00 0.00 540 ASN A N 9
ATOM 9381 C CA . ASN A 1 5 ? -8.855 -3.495 -7.492 1.00 0.00 540 ASN A CA 9
ATOM 9382 C C . ASN A 1 5 ? -7.712 -2.486 -7.486 1.00 0.00 540 ASN A C 9
ATOM 9383 O O . ASN A 1 5 ? -6.542 -2.865 -7.443 1.00 0.00 540 ASN A O 9
ATOM 9394 N N . ALA A 1 6 ? -8.061 -1.202 -7.499 1.00 0.00 541 ALA A N 9
ATOM 9395 C CA . ALA A 1 6 ? -7.065 -0.137 -7.470 1.00 0.00 541 ALA A CA 9
ATOM 9396 C C . ALA A 1 6 ? -6.248 -0.192 -6.189 1.00 0.00 541 ALA A C 9
ATOM 9397 O O . ALA A 1 6 ? -5.023 -0.182 -6.231 1.00 0.00 541 ALA A O 9
ATOM 9404 N N . LEU A 1 7 ? -6.934 -0.282 -5.058 1.00 0.00 542 LEU A N 9
ATOM 9405 C CA . LEU A 1 7 ? -6.280 -0.267 -3.756 1.00 0.00 542 LEU A CA 9
ATOM 9406 C C . LEU A 1 7 ? -5.362 -1.456 -3.567 1.00 0.00 542 LEU A C 9
ATOM 9407 O O . LEU A 1 7 ? -4.215 -1.303 -3.146 1.00 0.00 542 LEU A O 9
ATOM 9423 N N . GLU A 1 8 ? -5.864 -2.637 -3.880 1.00 0.00 543 GLU A N 9
ATOM 9424 C CA . GLU A 1 8 ? -5.124 -3.846 -3.638 1.00 0.00 543 GLU A CA 9
ATOM 9425 C C . GLU A 1 8 ? -3.919 -3.911 -4.559 1.00 0.00 543 GLU A C 9
ATOM 9426 O O . GLU A 1 8 ? -2.821 -4.251 -4.130 1.00 0.00 543 GLU A O 9
ATOM 9438 N N . SER A 1 9 ? -4.126 -3.544 -5.815 1.00 0.00 544 SER A N 9
ATOM 9439 C CA . SER A 1 9 ? -3.046 -3.509 -6.781 1.00 0.00 544 SER A CA 9
ATOM 9440 C C . SER A 1 9 ? -2.029 -2.438 -6.391 1.00 0.00 544 SER A C 9
ATOM 9441 O O . SER A 1 9 ? -0.828 -2.650 -6.498 1.00 0.00 544 SER A O 9
ATOM 9449 N N . TYR A 1 10 ? -2.525 -1.305 -5.911 1.00 0.00 545 TYR A N 9
ATOM 9450 C CA . TYR A 1 10 ? -1.673 -0.202 -5.479 1.00 0.00 545 TYR A CA 9
ATOM 9451 C C . TYR A 1 10 ? -0.811 -0.646 -4.301 1.00 0.00 545 TYR A C 9
ATOM 9452 O O . TYR A 1 10 ? 0.405 -0.446 -4.295 1.00 0.00 545 TYR A O 9
ATOM 9470 N N . ALA A 1 11 ? -1.447 -1.263 -3.313 1.00 0.00 546 ALA A N 9
ATOM 9471 C CA . ALA A 1 11 ? -0.745 -1.737 -2.137 1.00 0.00 546 ALA A CA 9
ATOM 9472 C C . ALA A 1 11 ? 0.218 -2.858 -2.507 1.00 0.00 546 ALA A C 9
ATOM 9473 O O . ALA A 1 11 ? 1.361 -2.883 -2.047 1.00 0.00 546 ALA A O 9
ATOM 9480 N N . PHE A 1 12 ? -0.247 -3.772 -3.356 1.00 0.00 547 PHE A N 9
ATOM 9481 C CA . PHE A 1 12 ? 0.598 -4.837 -3.882 1.00 0.00 547 PHE A CA 9
ATOM 9482 C C . PHE A 1 12 ? 1.816 -4.250 -4.582 1.00 0.00 547 PHE A C 9
ATOM 9483 O O . PHE A 1 12 ? 2.937 -4.707 -4.384 1.00 0.00 547 PHE A O 9
ATOM 9500 N N . ASN A 1 13 ? 1.577 -3.219 -5.382 1.00 0.00 548 ASN A N 9
ATOM 9501 C CA . ASN A 1 13 ? 2.632 -2.554 -6.139 1.00 0.00 548 ASN A CA 9
ATOM 9502 C C . ASN A 1 13 ? 3.710 -1.989 -5.228 1.00 0.00 548 ASN A C 9
ATOM 9503 O O . ASN A 1 13 ? 4.894 -2.219 -5.453 1.00 0.00 548 ASN A O 9
ATOM 9514 N N . MET A 1 14 ? 3.307 -1.249 -4.200 1.00 0.00 549 MET A N 9
ATOM 9515 C CA . MET A 1 14 ? 4.268 -0.644 -3.288 1.00 0.00 549 MET A CA 9
ATOM 9516 C C . MET A 1 14 ? 5.018 -1.718 -2.513 1.00 0.00 549 MET A C 9
ATOM 9517 O O . MET A 1 14 ? 6.229 -1.633 -2.316 1.00 0.00 549 MET A O 9
ATOM 9531 N N . LYS A 1 15 ? 4.275 -2.727 -2.088 1.00 0.00 550 LYS A N 9
ATOM 9532 C CA . LYS A 1 15 ? 4.834 -3.871 -1.378 1.00 0.00 550 LYS A CA 9
ATOM 9533 C C . LYS A 1 15 ? 5.843 -4.616 -2.249 1.00 0.00 550 LYS A C 9
ATOM 9534 O O . LYS A 1 15 ? 6.942 -4.934 -1.800 1.00 0.00 550 LYS A O 9
ATOM 9553 N N . SER A 1 16 ? 5.481 -4.865 -3.495 1.00 0.00 551 SER A N 9
ATOM 9554 C CA . SER A 1 16 ? 6.374 -5.498 -4.441 1.00 0.00 551 SER A CA 9
ATOM 9555 C C . SER A 1 16 ? 7.577 -4.609 -4.765 1.00 0.00 551 SER A C 9
ATOM 9556 O O . SER A 1 16 ? 8.668 -5.114 -4.977 1.00 0.00 551 SER A O 9
ATOM 9564 N N . ALA A 1 17 ? 7.369 -3.294 -4.814 1.00 0.00 552 ALA A N 9
ATOM 9565 C CA . ALA A 1 17 ? 8.437 -2.364 -5.178 1.00 0.00 552 ALA A CA 9
ATOM 9566 C C . ALA A 1 17 ? 9.578 -2.383 -4.162 1.00 0.00 552 ALA A C 9
ATOM 9567 O O . ALA A 1 17 ? 10.745 -2.422 -4.531 1.00 0.00 552 ALA A O 9
ATOM 9574 N N . VAL A 1 18 ? 9.238 -2.359 -2.881 1.00 0.00 553 VAL A N 9
ATOM 9575 C CA . VAL A 1 18 ? 10.251 -2.337 -1.829 1.00 0.00 553 VAL A CA 9
ATOM 9576 C C . VAL A 1 18 ? 10.866 -3.714 -1.626 1.00 0.00 553 VAL A C 9
ATOM 9577 O O . VAL A 1 18 ? 12.057 -3.843 -1.350 1.00 0.00 553 VAL A O 9
ATOM 9590 N N . GLU A 1 19 ? 10.040 -4.733 -1.773 1.00 0.00 554 GLU A N 9
ATOM 9591 C CA . GLU A 1 19 ? 10.460 -6.109 -1.592 1.00 0.00 554 GLU A CA 9
ATOM 9592 C C . GLU A 1 19 ? 11.010 -6.707 -2.888 1.00 0.00 554 GLU A C 9
ATOM 9593 O O . GLU A 1 19 ? 11.330 -7.897 -2.948 1.00 0.00 554 GLU A O 9
ATOM 9605 N N . ASP A 1 20 ? 11.101 -5.880 -3.920 1.00 0.00 555 ASP A N 9
ATOM 9606 C CA . ASP A 1 20 ? 11.639 -6.306 -5.209 1.00 0.00 555 ASP A CA 9
ATOM 9607 C C . ASP A 1 20 ? 13.129 -6.594 -5.103 1.00 0.00 555 ASP A C 9
ATOM 9608 O O . ASP A 1 20 ? 13.885 -5.829 -4.506 1.00 0.00 555 ASP A O 9
ATOM 9617 N N . GLU A 1 21 ? 13.542 -7.697 -5.700 1.00 0.00 556 GLU A N 9
ATOM 9618 C CA . GLU A 1 21 ? 14.921 -8.155 -5.631 1.00 0.00 556 GLU A CA 9
ATOM 9619 C C . GLU A 1 21 ? 15.877 -7.254 -6.415 1.00 0.00 556 GLU A C 9
ATOM 9620 O O . GLU A 1 21 ? 17.096 -7.411 -6.327 1.00 0.00 556 GLU A O 9
ATOM 9632 N N . GLY A 1 22 ? 15.332 -6.330 -7.185 1.00 0.00 557 GLY A N 9
ATOM 9633 C CA . GLY A 1 22 ? 16.164 -5.375 -7.889 1.00 0.00 557 GLY A CA 9
ATOM 9634 C C . GLY A 1 22 ? 16.177 -4.025 -7.209 1.00 0.00 557 GLY A C 9
ATOM 9635 O O . GLY A 1 22 ? 17.148 -3.271 -7.312 1.00 0.00 557 GLY A O 9
ATOM 9639 N N . LEU A 1 23 ? 15.094 -3.720 -6.514 1.00 0.00 558 LEU A N 9
ATOM 9640 C CA . LEU A 1 23 ? 14.967 -2.459 -5.802 1.00 0.00 558 LEU A CA 9
ATOM 9641 C C . LEU A 1 23 ? 15.452 -2.580 -4.365 1.00 0.00 558 LEU A C 9
ATOM 9642 O O . LEU A 1 23 ? 15.615 -1.576 -3.672 1.00 0.00 558 LEU A O 9
ATOM 9658 N N . LYS A 1 24 ? 15.685 -3.803 -3.913 1.00 0.00 559 LYS A N 9
ATOM 9659 C CA . LYS A 1 24 ? 16.286 -4.003 -2.610 1.00 0.00 559 LYS A CA 9
ATOM 9660 C C . LYS A 1 24 ? 17.700 -3.439 -2.620 1.00 0.00 559 LYS A C 9
ATOM 9661 O O . LYS A 1 24 ? 18.500 -3.751 -3.500 1.00 0.00 559 LYS A O 9
ATOM 9680 N N . GLY A 1 25 ? 17.993 -2.590 -1.654 1.00 0.00 560 GLY A N 9
ATOM 9681 C CA . GLY A 1 25 ? 19.247 -1.871 -1.657 1.00 0.00 560 GLY A CA 9
ATOM 9682 C C . GLY A 1 25 ? 19.061 -0.432 -2.093 1.00 0.00 560 GLY A C 9
ATOM 9683 O O . GLY A 1 25 ? 19.828 0.447 -1.703 1.00 0.00 560 GLY A O 9
ATOM 9687 N N . LYS A 1 26 ? 18.031 -0.195 -2.901 1.00 0.00 561 LYS A N 9
ATOM 9688 C CA . LYS A 1 26 ? 17.694 1.156 -3.330 1.00 0.00 561 LYS A CA 9
ATOM 9689 C C . LYS A 1 26 ? 16.945 1.876 -2.220 1.00 0.00 561 LYS A C 9
ATOM 9690 O O . LYS A 1 26 ? 17.135 3.069 -1.990 1.00 0.00 561 LYS A O 9
ATOM 9709 N N . ILE A 1 27 ? 16.086 1.132 -1.535 1.00 0.00 562 ILE A N 9
ATOM 9710 C CA . ILE A 1 27 ? 15.296 1.684 -0.453 1.00 0.00 562 ILE A CA 9
ATOM 9711 C C . ILE A 1 27 ? 15.831 1.201 0.887 1.00 0.00 562 ILE A C 9
ATOM 9712 O O . ILE A 1 27 ? 16.408 0.114 0.985 1.00 0.00 562 ILE A O 9
ATOM 9728 N N . SER A 1 28 ? 15.662 2.019 1.908 1.00 0.00 563 SER A N 9
ATOM 9729 C CA . SER A 1 28 ? 16.039 1.654 3.251 1.00 0.00 563 SER A CA 9
ATOM 9730 C C . SER A 1 28 ? 14.973 0.744 3.840 1.00 0.00 563 SER A C 9
ATOM 9731 O O . SER A 1 28 ? 13.781 0.895 3.554 1.00 0.00 563 SER A O 9
ATOM 9739 N N . GLU A 1 29 ? 15.418 -0.206 4.656 1.00 0.00 564 GLU A N 9
ATOM 9740 C CA . GLU A 1 29 ? 14.555 -1.256 5.174 1.00 0.00 564 GLU A CA 9
ATOM 9741 C C . GLU A 1 29 ? 13.409 -0.688 5.980 1.00 0.00 564 GLU A C 9
ATOM 9742 O O . GLU A 1 29 ? 12.334 -1.264 6.010 1.00 0.00 564 GLU A O 9
ATOM 9754 N N . ALA A 1 30 ? 13.645 0.435 6.638 1.00 0.00 565 ALA A N 9
ATOM 9755 C CA . ALA A 1 30 ? 12.592 1.092 7.403 1.00 0.00 565 ALA A CA 9
ATOM 9756 C C . ALA A 1 30 ? 11.440 1.516 6.497 1.00 0.00 565 ALA A C 9
ATOM 9757 O O . ALA A 1 30 ? 10.272 1.322 6.836 1.00 0.00 565 ALA A O 9
ATOM 9764 N N . ASP A 1 31 ? 11.773 2.076 5.336 1.00 0.00 566 ASP A N 9
ATOM 9765 C CA . ASP A 1 31 ? 10.760 2.505 4.379 1.00 0.00 566 ASP A CA 9
ATOM 9766 C C . ASP A 1 31 ? 10.068 1.289 3.802 1.00 0.00 566 ASP A C 9
ATOM 9767 O O . ASP A 1 31 ? 8.843 1.245 3.696 1.00 0.00 566 ASP A O 9
ATOM 9776 N N . LYS A 1 32 ? 10.877 0.302 3.435 1.00 0.00 567 LYS A N 9
ATOM 9777 C CA . LYS A 1 32 ? 10.381 -0.975 2.952 1.00 0.00 567 LYS A CA 9
ATOM 9778 C C . LYS A 1 32 ? 9.414 -1.601 3.959 1.00 0.00 567 LYS A C 9
ATOM 9779 O O . LYS A 1 32 ? 8.317 -2.023 3.602 1.00 0.00 567 LYS A O 9
ATOM 9798 N N . LYS A 1 33 ? 9.825 -1.633 5.221 1.00 0.00 568 LYS A N 9
ATOM 9799 C CA . LYS A 1 33 ? 9.022 -2.235 6.280 1.00 0.00 568 LYS A CA 9
ATOM 9800 C C . LYS A 1 33 ? 7.712 -1.495 6.474 1.00 0.00 568 LYS A C 9
ATOM 9801 O O . LYS A 1 33 ? 6.650 -2.114 6.519 1.00 0.00 568 LYS A O 9
ATOM 9820 N N . LYS A 1 34 ? 7.788 -0.172 6.583 1.00 0.00 569 LYS A N 9
ATOM 9821 C CA . LYS A 1 34 ? 6.615 0.625 6.890 1.00 0.00 569 LYS A CA 9
ATOM 9822 C C . LYS A 1 34 ? 5.558 0.456 5.805 1.00 0.00 569 LYS A C 9
ATOM 9823 O O . LYS A 1 34 ? 4.376 0.281 6.105 1.00 0.00 569 LYS A O 9
ATOM 9842 N N . VAL A 1 35 ? 5.988 0.487 4.549 1.00 0.00 570 VAL A N 9
ATOM 9843 C CA . VAL A 1 35 ? 5.071 0.355 3.436 1.00 0.00 570 VAL A CA 9
ATOM 9844 C C . VAL A 1 35 ? 4.524 -1.070 3.326 1.00 0.00 570 VAL A C 9
ATOM 9845 O O . VAL A 1 35 ? 3.331 -1.246 3.148 1.00 0.00 570 VAL A O 9
ATOM 9858 N N . LEU A 1 36 ? 5.386 -2.086 3.456 1.00 0.00 571 LEU A N 9
ATOM 9859 C CA . LEU A 1 36 ? 4.932 -3.483 3.406 1.00 0.00 571 LEU A CA 9
ATOM 9860 C C . LEU A 1 36 ? 3.868 -3.727 4.471 1.00 0.00 571 LEU A C 9
ATOM 9861 O O . LEU A 1 36 ? 2.818 -4.312 4.198 1.00 0.00 571 LEU A O 9
ATOM 9877 N N . ASP A 1 37 ? 4.163 -3.264 5.681 1.00 0.00 572 ASP A N 9
ATOM 9878 C CA . ASP A 1 37 ? 3.257 -3.394 6.819 1.00 0.00 572 ASP A CA 9
ATOM 9879 C C . ASP A 1 37 ? 1.932 -2.705 6.524 1.00 0.00 572 ASP A C 9
ATOM 9880 O O . ASP A 1 37 ? 0.856 -3.267 6.732 1.00 0.00 572 ASP A O 9
ATOM 9889 N N . LYS A 1 38 ? 2.030 -1.492 6.012 1.00 0.00 573 LYS A N 9
ATOM 9890 C CA . LYS A 1 38 ? 0.866 -0.694 5.670 1.00 0.00 573 LYS A CA 9
ATOM 9891 C C . LYS A 1 38 ? 0.094 -1.316 4.506 1.00 0.00 573 LYS A C 9
ATOM 9892 O O . LYS A 1 38 ? -1.136 -1.339 4.508 1.00 0.00 573 LYS A O 9
ATOM 9911 N N . CYS A 1 39 ? 0.820 -1.817 3.521 1.00 0.00 574 CYS A N 9
ATOM 9912 C CA . CYS A 1 39 ? 0.211 -2.510 2.395 1.00 0.00 574 CYS A CA 9
ATOM 9913 C C . CYS A 1 39 ? -0.582 -3.718 2.881 1.00 0.00 574 CYS A C 9
ATOM 9914 O O . CYS A 1 39 ? -1.653 -4.018 2.366 1.00 0.00 574 CYS A O 9
ATOM 9922 N N . GLN A 1 40 ? -0.050 -4.401 3.878 1.00 0.00 575 GLN A N 9
ATOM 9923 C CA . GLN A 1 40 ? -0.739 -5.526 4.488 1.00 0.00 575 GLN A CA 9
ATOM 9924 C C . GLN A 1 40 ? -2.003 -5.069 5.209 1.00 0.00 575 GLN A C 9
ATOM 9925 O O . GLN A 1 40 ? -3.022 -5.760 5.186 1.00 0.00 575 GLN A O 9
ATOM 9939 N N . GLU A 1 41 ? -1.933 -3.901 5.840 1.00 0.00 576 GLU A N 9
ATOM 9940 C CA . GLU A 1 41 ? -3.084 -3.322 6.527 1.00 0.00 576 GLU A CA 9
ATOM 9941 C C . GLU A 1 41 ? -4.244 -3.115 5.559 1.00 0.00 576 GLU A C 9
ATOM 9942 O O . GLU A 1 41 ? -5.362 -3.574 5.804 1.00 0.00 576 GLU A O 9
ATOM 9954 N N . VAL A 1 42 ? -3.972 -2.431 4.461 1.00 0.00 577 VAL A N 9
ATOM 9955 C CA . VAL A 1 42 ? -4.991 -2.174 3.454 1.00 0.00 577 VAL A CA 9
ATOM 9956 C C . VAL A 1 42 ? -5.442 -3.466 2.778 1.00 0.00 577 VAL A C 9
ATOM 9957 O O . VAL A 1 42 ? -6.634 -3.687 2.591 1.00 0.00 577 VAL A O 9
ATOM 9970 N N . ILE A 1 43 ? -4.491 -4.325 2.435 1.00 0.00 578 ILE A N 9
ATOM 9971 C CA . ILE A 1 43 ? -4.801 -5.572 1.748 1.00 0.00 578 ILE A CA 9
ATOM 9972 C C . ILE A 1 43 ? -5.705 -6.481 2.597 1.00 0.00 578 ILE A C 9
ATOM 9973 O O . ILE A 1 43 ? -6.652 -7.081 2.081 1.00 0.00 578 ILE A O 9
ATOM 9989 N N . SER A 1 44 ? -5.451 -6.545 3.900 1.00 0.00 579 SER A N 9
ATOM 9990 C CA . SER A 1 44 ? -6.304 -7.325 4.795 1.00 0.00 579 SER A CA 9
ATOM 9991 C C . SER A 1 44 ? -7.660 -6.638 4.981 1.00 0.00 579 SER A C 9
ATOM 9992 O O . SER A 1 44 ? -8.695 -7.294 5.100 1.00 0.00 579 SER A O 9
ATOM 10000 N N . TRP A 1 45 ? -7.641 -5.310 4.971 1.00 0.00 580 TRP A N 9
ATOM 10001 C CA . TRP A 1 45 ? -8.855 -4.512 5.065 1.00 0.00 580 TRP A CA 9
ATOM 10002 C C . TRP A 1 45 ? -9.697 -4.730 3.816 1.00 0.00 580 TRP A C 9
ATOM 10003 O O . TRP A 1 45 ? -10.922 -4.751 3.872 1.00 0.00 580 TRP A O 9
ATOM 10024 N N . LEU A 1 46 ? -9.009 -4.896 2.698 1.00 0.00 581 LEU A N 9
ATOM 10025 C CA . LEU A 1 46 ? -9.638 -5.147 1.409 1.00 0.00 581 LEU A CA 9
ATOM 10026 C C . LEU A 1 46 ? -10.428 -6.439 1.416 1.00 0.00 581 LEU A C 9
ATOM 10027 O O . LEU A 1 46 ? -11.555 -6.489 0.928 1.00 0.00 581 LEU A O 9
ATOM 10043 N N . ASP A 1 47 ? -9.810 -7.490 1.931 1.00 0.00 582 ASP A N 9
ATOM 10044 C CA . ASP A 1 47 ? -10.477 -8.783 2.040 1.00 0.00 582 ASP A CA 9
ATOM 10045 C C . ASP A 1 47 ? -11.673 -8.671 2.968 1.00 0.00 582 ASP A C 9
ATOM 10046 O O . ASP A 1 47 ? -12.713 -9.296 2.756 1.00 0.00 582 ASP A O 9
ATOM 10055 N N . ALA A 1 48 ? -11.512 -7.846 3.985 1.00 0.00 583 ALA A N 9
ATOM 10056 C CA . ALA A 1 48 ? -12.531 -7.649 4.993 1.00 0.00 583 ALA A CA 9
ATOM 10057 C C . ALA A 1 48 ? -13.673 -6.774 4.478 1.00 0.00 583 ALA A C 9
ATOM 10058 O O . ALA A 1 48 ? -14.832 -6.946 4.865 1.00 0.00 583 ALA A O 9
ATOM 10065 N N . ASN A 1 49 ? -13.345 -5.851 3.586 1.00 0.00 584 ASN A N 9
ATOM 10066 C CA . ASN A 1 49 ? -14.321 -4.908 3.055 1.00 0.00 584 ASN A CA 9
ATOM 10067 C C . ASN A 1 49 ? -14.324 -4.938 1.535 1.00 0.00 584 ASN A C 9
ATOM 10068 O O . ASN A 1 49 ? -13.890 -3.991 0.881 1.00 0.00 584 ASN A O 9
ATOM 10079 N N . THR A 1 50 ? -14.811 -6.031 0.975 1.00 0.00 585 THR A N 9
ATOM 10080 C CA . THR A 1 50 ? -14.923 -6.168 -0.463 1.00 0.00 585 THR A CA 9
ATOM 10081 C C . THR A 1 50 ? -16.122 -5.391 -0.984 1.00 0.00 585 THR A C 9
ATOM 10082 O O . THR A 1 50 ? -16.125 -4.895 -2.112 1.00 0.00 585 THR A O 9
ATOM 10093 N N . LEU A 1 51 ? -17.129 -5.274 -0.134 1.00 0.00 586 LEU A N 9
ATOM 10094 C CA . LEU A 1 51 ? -18.385 -4.649 -0.511 1.00 0.00 586 LEU A CA 9
ATOM 10095 C C . LEU A 1 51 ? -18.411 -3.186 -0.084 1.00 0.00 586 LEU A C 9
ATOM 10096 O O . LEU A 1 51 ? -19.435 -2.510 -0.201 1.00 0.00 586 LEU A O 9
ATOM 10112 N N . ALA A 1 52 ? -17.277 -2.712 0.419 1.00 0.00 587 ALA A N 9
ATOM 10113 C CA . ALA A 1 52 ? -17.118 -1.311 0.793 1.00 0.00 587 ALA A CA 9
ATOM 10114 C C . ALA A 1 52 ? -17.425 -0.405 -0.391 1.00 0.00 587 ALA A C 9
ATOM 10115 O O . ALA A 1 52 ? -17.336 -0.824 -1.548 1.00 0.00 587 ALA A O 9
ATOM 10122 N N . GLU A 1 53 ? -17.795 0.832 -0.106 1.00 0.00 588 GLU A N 9
ATOM 10123 C CA . GLU A 1 53 ? -18.014 1.802 -1.161 1.00 0.00 588 GLU A CA 9
ATOM 10124 C C . GLU A 1 53 ? -16.687 2.342 -1.655 1.00 0.00 588 GLU A C 9
ATOM 10125 O O . GLU A 1 53 ? -15.678 2.231 -0.959 1.00 0.00 588 GLU A O 9
ATOM 10137 N N . LYS A 1 54 ? -16.693 2.941 -2.827 1.00 0.00 589 LYS A N 9
ATOM 10138 C CA . LYS A 1 54 ? -15.461 3.415 -3.452 1.00 0.00 589 LYS A CA 9
ATOM 10139 C C . LYS A 1 54 ? -14.700 4.379 -2.541 1.00 0.00 589 LYS A C 9
ATOM 10140 O O . LYS A 1 54 ? -13.482 4.276 -2.409 1.00 0.00 589 LYS A O 9
ATOM 10159 N N . ASP A 1 55 ? -15.424 5.282 -1.883 1.00 0.00 590 ASP A N 9
ATOM 10160 C CA . ASP A 1 55 ? -14.805 6.254 -0.976 1.00 0.00 590 ASP A CA 9
ATOM 10161 C C . ASP A 1 55 ? -14.020 5.568 0.136 1.00 0.00 590 ASP A C 9
ATOM 10162 O O . ASP A 1 55 ? -12.985 6.071 0.563 1.00 0.00 590 ASP A O 9
ATOM 10171 N N . GLU A 1 56 ? -14.511 4.422 0.606 1.00 0.00 591 GLU A N 9
ATOM 10172 C CA . GLU A 1 56 ? -13.835 3.693 1.674 1.00 0.00 591 GLU A CA 9
ATOM 10173 C C . GLU A 1 56 ? -12.444 3.286 1.216 1.00 0.00 591 GLU A C 9
ATOM 10174 O O . GLU A 1 56 ? -11.454 3.465 1.931 1.00 0.00 591 GLU A O 9
ATOM 10186 N N . PHE A 1 57 ? -12.375 2.763 0.001 1.00 0.00 592 PHE A N 9
ATOM 10187 C CA . PHE A 1 57 ? -11.102 2.420 -0.601 1.00 0.00 592 PHE A CA 9
ATOM 10188 C C . PHE A 1 57 ? -10.306 3.685 -0.866 1.00 0.00 592 PHE A C 9
ATOM 10189 O O . PHE A 1 57 ? -9.104 3.723 -0.652 1.00 0.00 592 PHE A O 9
ATOM 10206 N N . GLU A 1 58 ? -10.993 4.727 -1.302 1.00 0.00 593 GLU A N 9
ATOM 10207 C CA . GLU A 1 58 ? -10.349 5.988 -1.635 1.00 0.00 593 GLU A CA 9
ATOM 10208 C C . GLU A 1 58 ? -9.610 6.569 -0.433 1.00 0.00 593 GLU A C 9
ATOM 10209 O O . GLU A 1 58 ? -8.500 7.081 -0.574 1.00 0.00 593 GLU A O 9
ATOM 10221 N N . HIS A 1 59 ? -10.212 6.473 0.746 1.00 0.00 594 HIS A N 9
ATOM 10222 C CA . HIS A 1 59 ? -9.535 6.887 1.971 1.00 0.00 594 HIS A CA 9
ATOM 10223 C C . HIS A 1 59 ? -8.327 5.997 2.227 1.00 0.00 594 HIS A C 9
ATOM 10224 O O . HIS A 1 59 ? -7.248 6.477 2.580 1.00 0.00 594 HIS A O 9
ATOM 10239 N N . LYS A 1 60 ? -8.523 4.695 2.029 1.00 0.00 595 LYS A N 9
ATOM 10240 C CA . LYS A 1 60 ? -7.464 3.713 2.213 1.00 0.00 595 LYS A CA 9
ATOM 10241 C C . LYS A 1 60 ? -6.312 4.009 1.260 1.00 0.00 595 LYS A C 9
ATOM 10242 O O . LYS A 1 60 ? -5.139 3.846 1.605 1.00 0.00 595 LYS A O 9
ATOM 10261 N N . ARG A 1 61 ? -6.675 4.440 0.054 1.00 0.00 596 ARG A N 9
ATOM 10262 C CA . ARG A 1 61 ? -5.716 4.765 -0.986 1.00 0.00 596 ARG A CA 9
ATOM 10263 C C . ARG A 1 61 ? -4.809 5.889 -0.523 1.00 0.00 596 ARG A C 9
ATOM 10264 O O . ARG A 1 61 ? -3.590 5.769 -0.585 1.00 0.00 596 ARG A O 9
ATOM 10285 N N . LYS A 1 62 ? -5.417 6.960 -0.018 1.00 0.00 597 LYS A N 9
ATOM 10286 C CA . LYS A 1 62 ? -4.667 8.126 0.437 1.00 0.00 597 LYS A CA 9
ATOM 10287 C C . LYS A 1 62 ? -3.669 7.729 1.512 1.00 0.00 597 LYS A C 9
ATOM 10288 O O . LYS A 1 62 ? -2.511 8.145 1.491 1.00 0.00 597 LYS A O 9
ATOM 10307 N N . GLU A 1 63 ? -4.127 6.900 2.436 1.00 0.00 598 GLU A N 9
ATOM 10308 C CA . GLU A 1 63 ? -3.290 6.408 3.516 1.00 0.00 598 GLU A CA 9
ATOM 10309 C C . GLU A 1 63 ? -2.091 5.632 2.972 1.00 0.00 598 GLU A C 9
ATOM 10310 O O . GLU A 1 63 ? -0.941 5.890 3.344 1.00 0.00 598 GLU A O 9
ATOM 10322 N N . LEU A 1 64 ? -2.375 4.682 2.087 1.00 0.00 599 LEU A N 9
ATOM 10323 C CA . LEU A 1 64 ? -1.337 3.856 1.481 1.00 0.00 599 LEU A CA 9
ATOM 10324 C C . LEU A 1 64 ? -0.342 4.745 0.733 1.00 0.00 599 LEU A C 9
ATOM 10325 O O . LEU A 1 64 ? 0.867 4.568 0.850 1.00 0.00 599 LEU A O 9
ATOM 10341 N N . GLU A 1 65 ? -0.856 5.707 -0.021 1.00 0.00 600 GLU A N 9
ATOM 10342 C CA . GLU A 1 65 ? -0.006 6.622 -0.776 1.00 0.00 600 GLU A CA 9
ATOM 10343 C C . GLU A 1 65 ? 0.965 7.353 0.143 1.00 0.00 600 GLU A C 9
ATOM 10344 O O . GLU A 1 65 ? 2.153 7.434 -0.147 1.00 0.00 600 GLU A O 9
ATOM 10356 N N . GLN A 1 66 ? 0.467 7.868 1.259 1.00 0.00 601 GLN A N 9
ATOM 10357 C CA . GLN A 1 66 ? 1.301 8.615 2.184 1.00 0.00 601 GLN A CA 9
ATOM 10358 C C . GLN A 1 66 ? 2.338 7.740 2.890 1.00 0.00 601 GLN A C 9
ATOM 10359 O O . GLN A 1 66 ? 3.347 8.255 3.372 1.00 0.00 601 GLN A O 9
ATOM 10373 N N . VAL A 1 67 ? 2.098 6.430 2.980 1.00 0.00 602 VAL A N 9
ATOM 10374 C CA . VAL A 1 67 ? 3.101 5.532 3.560 1.00 0.00 602 VAL A CA 9
ATOM 10375 C C . VAL A 1 67 ? 4.239 5.273 2.563 1.00 0.00 602 VAL A C 9
ATOM 10376 O O . VAL A 1 67 ? 5.413 5.272 2.931 1.00 0.00 602 VAL A O 9
ATOM 10389 N N . CYS A 1 68 ? 3.876 5.071 1.297 1.00 0.00 603 CYS A N 9
ATOM 10390 C CA . CYS A 1 68 ? 4.843 4.741 0.253 1.00 0.00 603 CYS A CA 9
ATOM 10391 C C . CYS A 1 68 ? 5.520 5.989 -0.301 1.00 0.00 603 CYS A C 9
ATOM 10392 O O . CYS A 1 68 ? 6.643 5.926 -0.779 1.00 0.00 603 CYS A O 9
ATOM 10400 N N . ASN A 1 69 ? 4.825 7.119 -0.243 1.00 0.00 604 ASN A N 9
ATOM 10401 C CA . ASN A 1 69 ? 5.337 8.382 -0.791 1.00 0.00 604 ASN A CA 9
ATOM 10402 C C . ASN A 1 69 ? 6.767 8.698 -0.316 1.00 0.00 604 ASN A C 9
ATOM 10403 O O . ASN A 1 69 ? 7.641 8.947 -1.147 1.00 0.00 604 ASN A O 9
ATOM 10414 N N . PRO A 1 70 ? 7.049 8.681 1.012 1.00 0.00 605 PRO A N 9
ATOM 10415 C CA . PRO A 1 70 ? 8.395 8.970 1.530 1.00 0.00 605 PRO A CA 9
ATOM 10416 C C . PRO A 1 70 ? 9.440 7.989 1.011 1.00 0.00 605 PRO A C 9
ATOM 10417 O O . PRO A 1 70 ? 10.621 8.317 0.902 1.00 0.00 605 PRO A O 9
ATOM 10428 N N . ILE A 1 71 ? 8.985 6.797 0.673 1.00 0.00 606 ILE A N 9
ATOM 10429 C CA . ILE A 1 71 ? 9.856 5.749 0.179 1.00 0.00 606 ILE A CA 9
ATOM 10430 C C . ILE A 1 71 ? 10.046 5.895 -1.336 1.00 0.00 606 ILE A C 9
ATOM 10431 O O . ILE A 1 71 ? 11.153 5.745 -1.848 1.00 0.00 606 ILE A O 9
ATOM 10447 N N . ILE A 1 72 ? 8.957 6.226 -2.030 1.00 0.00 607 ILE A N 9
ATOM 10448 C CA . ILE A 1 72 ? 8.966 6.426 -3.474 1.00 0.00 607 ILE A CA 9
ATOM 10449 C C . ILE A 1 72 ? 9.850 7.622 -3.839 1.00 0.00 607 ILE A C 9
ATOM 10450 O O . ILE A 1 72 ? 10.443 7.669 -4.916 1.00 0.00 607 ILE A O 9
ATOM 10466 N N . SER A 1 73 ? 9.960 8.565 -2.908 1.00 0.00 608 SER A N 9
ATOM 10467 C CA . SER A 1 73 ? 10.824 9.728 -3.076 1.00 0.00 608 SER A CA 9
ATOM 10468 C C . SER A 1 73 ? 12.287 9.300 -3.218 1.00 0.00 608 SER A C 9
ATOM 10469 O O . SER A 1 73 ? 13.120 10.048 -3.734 1.00 0.00 608 SER A O 9
ATOM 10477 N N . GLY A 1 74 ? 12.592 8.093 -2.762 1.00 0.00 609 GLY A N 9
ATOM 10478 C CA . GLY A 1 74 ? 13.941 7.582 -2.860 1.00 0.00 609 GLY A CA 9
ATOM 10479 C C . GLY A 1 74 ? 14.016 6.342 -3.726 1.00 0.00 609 GLY A C 9
ATOM 10480 O O . GLY A 1 74 ? 14.883 5.491 -3.531 1.00 0.00 609 GLY A O 9
ATOM 10484 N N . LEU A 1 75 ? 13.094 6.232 -4.672 1.00 0.00 610 LEU A N 9
ATOM 10485 C CA . LEU A 1 75 ? 13.058 5.102 -5.586 1.00 0.00 610 LEU A CA 9
ATOM 10486 C C . LEU A 1 75 ? 13.296 5.566 -7.019 1.00 0.00 610 LEU A C 9
ATOM 10487 O O . LEU A 1 75 ? 14.442 5.434 -7.505 1.00 0.00 610 LEU A O 9
ATOM 10504 N N . SER A 1 2 ? -13.934 0.470 -9.969 1.00 0.00 537 SER A N 10
ATOM 10505 C CA . SER A 1 2 ? -13.062 -0.648 -9.558 1.00 0.00 537 SER A CA 10
ATOM 10506 C C . SER A 1 2 ? -12.084 -0.191 -8.481 1.00 0.00 537 SER A C 10
ATOM 10507 O O . SER A 1 2 ? -10.876 -0.426 -8.580 1.00 0.00 537 SER A O 10
ATOM 10515 N N . ALA A 1 3 ? -12.615 0.458 -7.448 1.00 0.00 538 ALA A N 10
ATOM 10516 C CA . ALA A 1 3 ? -11.788 0.981 -6.371 1.00 0.00 538 ALA A CA 10
ATOM 10517 C C . ALA A 1 3 ? -11.048 -0.137 -5.652 1.00 0.00 538 ALA A C 10
ATOM 10518 O O . ALA A 1 3 ? -9.906 0.039 -5.254 1.00 0.00 538 ALA A O 10
ATOM 10525 N N . LYS A 1 4 ? -11.692 -1.291 -5.508 1.00 0.00 539 LYS A N 10
ATOM 10526 C CA . LYS A 1 4 ? -11.086 -2.422 -4.812 1.00 0.00 539 LYS A CA 10
ATOM 10527 C C . LYS A 1 4 ? -9.824 -2.870 -5.548 1.00 0.00 539 LYS A C 10
ATOM 10528 O O . LYS A 1 4 ? -8.767 -3.033 -4.935 1.00 0.00 539 LYS A O 10
ATOM 10547 N N . ASN A 1 5 ? -9.938 -3.045 -6.862 1.00 0.00 540 ASN A N 10
ATOM 10548 C CA . ASN A 1 5 ? -8.815 -3.513 -7.672 1.00 0.00 540 ASN A CA 10
ATOM 10549 C C . ASN A 1 5 ? -7.683 -2.502 -7.656 1.00 0.00 540 ASN A C 10
ATOM 10550 O O . ASN A 1 5 ? -6.530 -2.854 -7.415 1.00 0.00 540 ASN A O 10
ATOM 10561 N N . ALA A 1 6 ? -8.023 -1.239 -7.888 1.00 0.00 541 ALA A N 10
ATOM 10562 C CA . ALA A 1 6 ? -7.034 -0.170 -7.904 1.00 0.00 541 ALA A CA 10
ATOM 10563 C C . ALA A 1 6 ? -6.371 -0.036 -6.544 1.00 0.00 541 ALA A C 10
ATOM 10564 O O . ALA A 1 6 ? -5.185 0.271 -6.448 1.00 0.00 541 ALA A O 10
ATOM 10571 N N . LEU A 1 7 ? -7.149 -0.270 -5.502 1.00 0.00 542 LEU A N 10
ATOM 10572 C CA . LEU A 1 7 ? -6.673 -0.142 -4.145 1.00 0.00 542 LEU A CA 10
ATOM 10573 C C . LEU A 1 7 ? -5.724 -1.283 -3.783 1.00 0.00 542 LEU A C 10
ATOM 10574 O O . LEU A 1 7 ? -4.635 -1.045 -3.255 1.00 0.00 542 LEU A O 10
ATOM 10590 N N . GLU A 1 8 ? -6.121 -2.516 -4.080 1.00 0.00 543 GLU A N 10
ATOM 10591 C CA . GLU A 1 8 ? -5.302 -3.665 -3.754 1.00 0.00 543 GLU A CA 10
ATOM 10592 C C . GLU A 1 8 ? -4.042 -3.660 -4.587 1.00 0.00 543 GLU A C 10
ATOM 10593 O O . GLU A 1 8 ? -2.946 -3.843 -4.068 1.00 0.00 543 GLU A O 10
ATOM 10605 N N . SER A 1 9 ? -4.212 -3.436 -5.880 1.00 0.00 544 SER A N 10
ATOM 10606 C CA . SER A 1 9 ? -3.083 -3.359 -6.792 1.00 0.00 544 SER A CA 10
ATOM 10607 C C . SER A 1 9 ? -2.116 -2.269 -6.349 1.00 0.00 544 SER A C 10
ATOM 10608 O O . SER A 1 9 ? -0.911 -2.423 -6.471 1.00 0.00 544 SER A O 10
ATOM 10616 N N . TYR A 1 10 ? -2.651 -1.179 -5.810 1.00 0.00 545 TYR A N 10
ATOM 10617 C CA . TYR A 1 10 ? -1.827 -0.080 -5.329 1.00 0.00 545 TYR A CA 10
ATOM 10618 C C . TYR A 1 10 ? -0.959 -0.549 -4.165 1.00 0.00 545 TYR A C 10
ATOM 10619 O O . TYR A 1 10 ? 0.258 -0.352 -4.169 1.00 0.00 545 TYR A O 10
ATOM 10637 N N . ALA A 1 11 ? -1.583 -1.190 -3.181 1.00 0.00 546 ALA A N 10
ATOM 10638 C CA . ALA A 1 11 ? -0.857 -1.681 -2.025 1.00 0.00 546 ALA A CA 10
ATOM 10639 C C . ALA A 1 11 ? 0.098 -2.793 -2.434 1.00 0.00 546 ALA A C 10
ATOM 10640 O O . ALA A 1 11 ? 1.250 -2.831 -2.000 1.00 0.00 546 ALA A O 10
ATOM 10647 N N . PHE A 1 12 ? -0.386 -3.688 -3.288 1.00 0.00 547 PHE A N 10
ATOM 10648 C CA . PHE A 1 12 ? 0.441 -4.751 -3.841 1.00 0.00 547 PHE A CA 10
ATOM 10649 C C . PHE A 1 12 ? 1.648 -4.163 -4.562 1.00 0.00 547 PHE A C 10
ATOM 10650 O O . PHE A 1 12 ? 2.759 -4.664 -4.439 1.00 0.00 547 PHE A O 10
ATOM 10667 N N . ASN A 1 13 ? 1.413 -3.087 -5.304 1.00 0.00 548 ASN A N 10
ATOM 10668 C CA . ASN A 1 13 ? 2.458 -2.424 -6.080 1.00 0.00 548 ASN A CA 10
ATOM 10669 C C . ASN A 1 13 ? 3.548 -1.845 -5.192 1.00 0.00 548 ASN A C 10
ATOM 10670 O O . ASN A 1 13 ? 4.730 -2.077 -5.434 1.00 0.00 548 ASN A O 10
ATOM 10681 N N . MET A 1 14 ? 3.162 -1.095 -4.163 1.00 0.00 549 MET A N 10
ATOM 10682 C CA . MET A 1 14 ? 4.137 -0.489 -3.263 1.00 0.00 549 MET A CA 10
ATOM 10683 C C . MET A 1 14 ? 4.896 -1.572 -2.513 1.00 0.00 549 MET A C 10
ATOM 10684 O O . MET A 1 14 ? 6.114 -1.499 -2.336 1.00 0.00 549 MET A O 10
ATOM 10698 N N . LYS A 1 15 ? 4.153 -2.577 -2.091 1.00 0.00 550 LYS A N 10
ATOM 10699 C CA . LYS A 1 15 ? 4.712 -3.744 -1.431 1.00 0.00 550 LYS A CA 10
ATOM 10700 C C . LYS A 1 15 ? 5.702 -4.468 -2.344 1.00 0.00 550 LYS A C 10
ATOM 10701 O O . LYS A 1 15 ? 6.797 -4.823 -1.921 1.00 0.00 550 LYS A O 10
ATOM 10720 N N . SER A 1 16 ? 5.322 -4.657 -3.599 1.00 0.00 551 SER A N 10
ATOM 10721 C CA . SER A 1 16 ? 6.180 -5.302 -4.576 1.00 0.00 551 SER A CA 10
ATOM 10722 C C . SER A 1 16 ? 7.418 -4.460 -4.880 1.00 0.00 551 SER A C 10
ATOM 10723 O O . SER A 1 16 ? 8.499 -4.996 -5.091 1.00 0.00 551 SER A O 10
ATOM 10731 N N . ALA A 1 17 ? 7.248 -3.140 -4.900 1.00 0.00 552 ALA A N 10
ATOM 10732 C CA . ALA A 1 17 ? 8.335 -2.225 -5.238 1.00 0.00 552 ALA A CA 10
ATOM 10733 C C . ALA A 1 17 ? 9.457 -2.274 -4.204 1.00 0.00 552 ALA A C 10
ATOM 10734 O O . ALA A 1 17 ? 10.632 -2.346 -4.557 1.00 0.00 552 ALA A O 10
ATOM 10741 N N . VAL A 1 18 ? 9.096 -2.246 -2.931 1.00 0.00 553 VAL A N 10
ATOM 10742 C CA . VAL A 1 18 ? 10.090 -2.270 -1.862 1.00 0.00 553 VAL A CA 10
ATOM 10743 C C . VAL A 1 18 ? 10.656 -3.666 -1.672 1.00 0.00 553 VAL A C 10
ATOM 10744 O O . VAL A 1 18 ? 11.839 -3.842 -1.385 1.00 0.00 553 VAL A O 10
ATOM 10757 N N . GLU A 1 19 ? 9.796 -4.654 -1.843 1.00 0.00 554 GLU A N 10
ATOM 10758 C CA . GLU A 1 19 ? 10.175 -6.045 -1.700 1.00 0.00 554 GLU A CA 10
ATOM 10759 C C . GLU A 1 19 ? 10.780 -6.581 -2.987 1.00 0.00 554 GLU A C 10
ATOM 10760 O O . GLU A 1 19 ? 11.105 -7.760 -3.085 1.00 0.00 554 GLU A O 10
ATOM 10772 N N . ASP A 1 20 ? 10.929 -5.713 -3.973 1.00 0.00 555 ASP A N 10
ATOM 10773 C CA . ASP A 1 20 ? 11.572 -6.088 -5.222 1.00 0.00 555 ASP A CA 10
ATOM 10774 C C . ASP A 1 20 ? 13.028 -6.431 -4.969 1.00 0.00 555 ASP A C 10
ATOM 10775 O O . ASP A 1 20 ? 13.738 -5.706 -4.269 1.00 0.00 555 ASP A O 10
ATOM 10784 N N . GLU A 1 21 ? 13.462 -7.545 -5.524 1.00 0.00 556 GLU A N 10
ATOM 10785 C CA . GLU A 1 21 ? 14.809 -8.047 -5.295 1.00 0.00 556 GLU A CA 10
ATOM 10786 C C . GLU A 1 21 ? 15.876 -7.191 -5.979 1.00 0.00 556 GLU A C 10
ATOM 10787 O O . GLU A 1 21 ? 17.071 -7.398 -5.772 1.00 0.00 556 GLU A O 10
ATOM 10799 N N . GLY A 1 22 ? 15.450 -6.242 -6.791 1.00 0.00 557 GLY A N 10
ATOM 10800 C CA . GLY A 1 22 ? 16.390 -5.333 -7.409 1.00 0.00 557 GLY A CA 10
ATOM 10801 C C . GLY A 1 22 ? 16.405 -3.993 -6.711 1.00 0.00 557 GLY A C 10
ATOM 10802 O O . GLY A 1 22 ? 17.459 -3.378 -6.544 1.00 0.00 557 GLY A O 10
ATOM 10806 N N . LEU A 1 23 ? 15.229 -3.550 -6.294 1.00 0.00 558 LEU A N 10
ATOM 10807 C CA . LEU A 1 23 ? 15.081 -2.278 -5.599 1.00 0.00 558 LEU A CA 10
ATOM 10808 C C . LEU A 1 23 ? 15.443 -2.390 -4.123 1.00 0.00 558 LEU A C 10
ATOM 10809 O O . LEU A 1 23 ? 15.541 -1.376 -3.433 1.00 0.00 558 LEU A O 10
ATOM 10825 N N . LYS A 1 24 ? 15.634 -3.610 -3.627 1.00 0.00 559 LYS A N 10
ATOM 10826 C CA . LYS A 1 24 ? 16.098 -3.783 -2.259 1.00 0.00 559 LYS A CA 10
ATOM 10827 C C . LYS A 1 24 ? 17.495 -3.195 -2.119 1.00 0.00 559 LYS A C 10
ATOM 10828 O O . LYS A 1 24 ? 18.444 -3.635 -2.771 1.00 0.00 559 LYS A O 10
ATOM 10847 N N . GLY A 1 25 ? 17.605 -2.174 -1.289 1.00 0.00 560 GLY A N 10
ATOM 10848 C CA . GLY A 1 25 ? 18.840 -1.429 -1.184 1.00 0.00 560 GLY A CA 10
ATOM 10849 C C . GLY A 1 25 ? 18.661 -0.011 -1.684 1.00 0.00 560 GLY A C 10
ATOM 10850 O O . GLY A 1 25 ? 19.231 0.931 -1.127 1.00 0.00 560 GLY A O 10
ATOM 10854 N N . LYS A 1 26 ? 17.859 0.135 -2.736 1.00 0.00 561 LYS A N 10
ATOM 10855 C CA . LYS A 1 26 ? 17.512 1.447 -3.268 1.00 0.00 561 LYS A CA 10
ATOM 10856 C C . LYS A 1 26 ? 16.667 2.215 -2.263 1.00 0.00 561 LYS A C 10
ATOM 10857 O O . LYS A 1 26 ? 16.782 3.431 -2.124 1.00 0.00 561 LYS A O 10
ATOM 10876 N N . ILE A 1 27 ? 15.822 1.480 -1.561 1.00 0.00 562 ILE A N 10
ATOM 10877 C CA . ILE A 1 27 ? 15.032 2.033 -0.477 1.00 0.00 562 ILE A CA 10
ATOM 10878 C C . ILE A 1 27 ? 15.605 1.557 0.852 1.00 0.00 562 ILE A C 10
ATOM 10879 O O . ILE A 1 27 ? 16.214 0.482 0.922 1.00 0.00 562 ILE A O 10
ATOM 10895 N N . SER A 1 28 ? 15.441 2.352 1.895 1.00 0.00 563 SER A N 10
ATOM 10896 C CA . SER A 1 28 ? 15.854 1.941 3.216 1.00 0.00 563 SER A CA 10
ATOM 10897 C C . SER A 1 28 ? 14.908 0.853 3.701 1.00 0.00 563 SER A C 10
ATOM 10898 O O . SER A 1 28 ? 13.706 0.888 3.414 1.00 0.00 563 SER A O 10
ATOM 10906 N N . GLU A 1 29 ? 15.455 -0.118 4.420 1.00 0.00 564 GLU A N 10
ATOM 10907 C CA . GLU A 1 29 ? 14.678 -1.254 4.885 1.00 0.00 564 GLU A CA 10
ATOM 10908 C C . GLU A 1 29 ? 13.535 -0.808 5.776 1.00 0.00 564 GLU A C 10
ATOM 10909 O O . GLU A 1 29 ? 12.489 -1.441 5.803 1.00 0.00 564 GLU A O 10
ATOM 10921 N N . ALA A 1 30 ? 13.744 0.278 6.500 1.00 0.00 565 ALA A N 10
ATOM 10922 C CA . ALA A 1 30 ? 12.698 0.835 7.352 1.00 0.00 565 ALA A CA 10
ATOM 10923 C C . ALA A 1 30 ? 11.494 1.296 6.526 1.00 0.00 565 ALA A C 10
ATOM 10924 O O . ALA A 1 30 ? 10.352 1.037 6.900 1.00 0.00 565 ALA A O 10
ATOM 10931 N N . ASP A 1 31 ? 11.747 1.968 5.398 1.00 0.00 566 ASP A N 10
ATOM 10932 C CA . ASP A 1 31 ? 10.660 2.406 4.520 1.00 0.00 566 ASP A CA 10
ATOM 10933 C C . ASP A 1 31 ? 10.007 1.208 3.875 1.00 0.00 566 ASP A C 10
ATOM 10934 O O . ASP A 1 31 ? 8.785 1.124 3.791 1.00 0.00 566 ASP A O 10
ATOM 10943 N N . LYS A 1 32 ? 10.840 0.286 3.427 1.00 0.00 567 LYS A N 10
ATOM 10944 C CA . LYS A 1 32 ? 10.378 -0.965 2.867 1.00 0.00 567 LYS A CA 10
ATOM 10945 C C . LYS A 1 32 ? 9.454 -1.695 3.843 1.00 0.00 567 LYS A C 10
ATOM 10946 O O . LYS A 1 32 ? 8.363 -2.122 3.477 1.00 0.00 567 LYS A O 10
ATOM 10965 N N . LYS A 1 33 ? 9.883 -1.803 5.090 1.00 0.00 568 LYS A N 10
ATOM 10966 C CA . LYS A 1 33 ? 9.124 -2.524 6.105 1.00 0.00 568 LYS A CA 10
ATOM 10967 C C . LYS A 1 33 ? 7.831 -1.808 6.463 1.00 0.00 568 LYS A C 10
ATOM 10968 O O . LYS A 1 33 ? 6.778 -2.439 6.571 1.00 0.00 568 LYS A O 10
ATOM 10987 N N . LYS A 1 34 ? 7.907 -0.495 6.644 1.00 0.00 569 LYS A N 10
ATOM 10988 C CA . LYS A 1 34 ? 6.744 0.272 7.053 1.00 0.00 569 LYS A CA 10
ATOM 10989 C C . LYS A 1 34 ? 5.668 0.213 5.978 1.00 0.00 569 LYS A C 10
ATOM 10990 O O . LYS A 1 34 ? 4.488 0.036 6.284 1.00 0.00 569 LYS A O 10
ATOM 11009 N N . VAL A 1 35 ? 6.076 0.353 4.718 1.00 0.00 570 VAL A N 10
ATOM 11010 C CA . VAL A 1 35 ? 5.133 0.323 3.622 1.00 0.00 570 VAL A CA 10
ATOM 11011 C C . VAL A 1 35 ? 4.579 -1.087 3.426 1.00 0.00 570 VAL A C 10
ATOM 11012 O O . VAL A 1 35 ? 3.392 -1.245 3.180 1.00 0.00 570 VAL A O 10
ATOM 11025 N N . LEU A 1 36 ? 5.431 -2.110 3.551 1.00 0.00 571 LEU A N 10
ATOM 11026 C CA . LEU A 1 36 ? 4.970 -3.499 3.469 1.00 0.00 571 LEU A CA 10
ATOM 11027 C C . LEU A 1 36 ? 3.926 -3.768 4.549 1.00 0.00 571 LEU A C 10
ATOM 11028 O O . LEU A 1 36 ? 2.869 -4.338 4.276 1.00 0.00 571 LEU A O 10
ATOM 11044 N N . ASP A 1 37 ? 4.239 -3.348 5.773 1.00 0.00 572 ASP A N 10
ATOM 11045 C CA . ASP A 1 37 ? 3.324 -3.486 6.908 1.00 0.00 572 ASP A CA 10
ATOM 11046 C C . ASP A 1 37 ? 2.020 -2.753 6.639 1.00 0.00 572 ASP A C 10
ATOM 11047 O O . ASP A 1 37 ? 0.931 -3.291 6.845 1.00 0.00 572 ASP A O 10
ATOM 11056 N N . LYS A 1 38 ? 2.150 -1.524 6.168 1.00 0.00 573 LYS A N 10
ATOM 11057 C CA . LYS A 1 38 ? 1.006 -0.697 5.850 1.00 0.00 573 LYS A CA 10
ATOM 11058 C C . LYS A 1 38 ? 0.192 -1.311 4.714 1.00 0.00 573 LYS A C 10
ATOM 11059 O O . LYS A 1 38 ? -1.036 -1.324 4.757 1.00 0.00 573 LYS A O 10
ATOM 11078 N N . CYS A 1 39 ? 0.889 -1.830 3.713 1.00 0.00 574 CYS A N 10
ATOM 11079 C CA . CYS A 1 39 ? 0.249 -2.489 2.583 1.00 0.00 574 CYS A CA 10
ATOM 11080 C C . CYS A 1 39 ? -0.516 -3.717 3.064 1.00 0.00 574 CYS A C 10
ATOM 11081 O O . CYS A 1 39 ? -1.607 -4.013 2.590 1.00 0.00 574 CYS A O 10
ATOM 11089 N N . GLN A 1 40 ? 0.069 -4.416 4.022 1.00 0.00 575 GLN A N 10
ATOM 11090 C CA . GLN A 1 40 ? -0.563 -5.567 4.634 1.00 0.00 575 GLN A CA 10
ATOM 11091 C C . GLN A 1 40 ? -1.810 -5.175 5.413 1.00 0.00 575 GLN A C 10
ATOM 11092 O O . GLN A 1 40 ? -2.810 -5.888 5.393 1.00 0.00 575 GLN A O 10
ATOM 11106 N N . GLU A 1 41 ? -1.733 -4.043 6.093 1.00 0.00 576 GLU A N 10
ATOM 11107 C CA . GLU A 1 41 ? -2.872 -3.500 6.829 1.00 0.00 576 GLU A CA 10
ATOM 11108 C C . GLU A 1 41 ? -4.054 -3.289 5.895 1.00 0.00 576 GLU A C 10
ATOM 11109 O O . GLU A 1 41 ? -5.146 -3.811 6.127 1.00 0.00 576 GLU A O 10
ATOM 11121 N N . VAL A 1 42 ? -3.821 -2.536 4.837 1.00 0.00 577 VAL A N 10
ATOM 11122 C CA . VAL A 1 42 ? -4.865 -2.241 3.874 1.00 0.00 577 VAL A CA 10
ATOM 11123 C C . VAL A 1 42 ? -5.309 -3.490 3.114 1.00 0.00 577 VAL A C 10
ATOM 11124 O O . VAL A 1 42 ? -6.500 -3.694 2.904 1.00 0.00 577 VAL A O 10
ATOM 11137 N N . ILE A 1 43 ? -4.362 -4.329 2.718 1.00 0.00 578 ILE A N 10
ATOM 11138 C CA . ILE A 1 43 ? -4.684 -5.555 2.002 1.00 0.00 578 ILE A CA 10
ATOM 11139 C C . ILE A 1 43 ? -5.565 -6.477 2.859 1.00 0.00 578 ILE A C 10
ATOM 11140 O O . ILE A 1 43 ? -6.498 -7.108 2.353 1.00 0.00 578 ILE A O 10
ATOM 11156 N N . SER A 1 44 ? -5.296 -6.521 4.159 1.00 0.00 579 SER A N 10
ATOM 11157 C CA . SER A 1 44 ? -6.144 -7.265 5.087 1.00 0.00 579 SER A CA 10
ATOM 11158 C C . SER A 1 44 ? -7.506 -6.582 5.221 1.00 0.00 579 SER A C 10
ATOM 11159 O O . SER A 1 44 ? -8.545 -7.241 5.296 1.00 0.00 579 SER A O 10
ATOM 11167 N N . TRP A 1 45 ? -7.489 -5.252 5.209 1.00 0.00 580 TRP A N 10
ATOM 11168 C CA . TRP A 1 45 ? -8.702 -4.451 5.301 1.00 0.00 580 TRP A CA 10
ATOM 11169 C C . TRP A 1 45 ? -9.562 -4.684 4.069 1.00 0.00 580 TRP A C 10
ATOM 11170 O O . TRP A 1 45 ? -10.783 -4.714 4.142 1.00 0.00 580 TRP A O 10
ATOM 11191 N N . LEU A 1 46 ? -8.894 -4.859 2.943 1.00 0.00 581 LEU A N 10
ATOM 11192 C CA . LEU A 1 46 ? -9.546 -5.123 1.668 1.00 0.00 581 LEU A CA 10
ATOM 11193 C C . LEU A 1 46 ? -10.309 -6.431 1.691 1.00 0.00 581 LEU A C 10
ATOM 11194 O O . LEU A 1 46 ? -11.448 -6.502 1.238 1.00 0.00 581 LEU A O 10
ATOM 11210 N N . ASP A 1 47 ? -9.652 -7.467 2.189 1.00 0.00 582 ASP A N 10
ATOM 11211 C CA . ASP A 1 47 ? -10.268 -8.786 2.301 1.00 0.00 582 ASP A CA 10
ATOM 11212 C C . ASP A 1 47 ? -11.438 -8.729 3.271 1.00 0.00 582 ASP A C 10
ATOM 11213 O O . ASP A 1 47 ? -12.454 -9.403 3.093 1.00 0.00 582 ASP A O 10
ATOM 11222 N N . ALA A 1 48 ? -11.284 -7.894 4.284 1.00 0.00 583 ALA A N 10
ATOM 11223 C CA . ALA A 1 48 ? -12.291 -7.723 5.314 1.00 0.00 583 ALA A CA 10
ATOM 11224 C C . ALA A 1 48 ? -13.449 -6.847 4.834 1.00 0.00 583 ALA A C 10
ATOM 11225 O O . ALA A 1 48 ? -14.598 -7.029 5.239 1.00 0.00 583 ALA A O 10
ATOM 11232 N N . ASN A 1 49 ? -13.140 -5.909 3.952 1.00 0.00 584 ASN A N 10
ATOM 11233 C CA . ASN A 1 49 ? -14.128 -4.965 3.443 1.00 0.00 584 ASN A CA 10
ATOM 11234 C C . ASN A 1 49 ? -14.286 -5.097 1.939 1.00 0.00 584 ASN A C 10
ATOM 11235 O O . ASN A 1 49 ? -13.993 -4.170 1.185 1.00 0.00 584 ASN A O 10
ATOM 11246 N N . THR A 1 50 ? -14.750 -6.256 1.505 1.00 0.00 585 THR A N 10
ATOM 11247 C CA . THR A 1 50 ? -15.020 -6.488 0.099 1.00 0.00 585 THR A CA 10
ATOM 11248 C C . THR A 1 50 ? -16.319 -5.813 -0.325 1.00 0.00 585 THR A C 10
ATOM 11249 O O . THR A 1 50 ? -16.603 -5.675 -1.513 1.00 0.00 585 THR A O 10
ATOM 11260 N N . LEU A 1 51 ? -17.096 -5.379 0.662 1.00 0.00 586 LEU A N 10
ATOM 11261 C CA . LEU A 1 51 ? -18.388 -4.757 0.408 1.00 0.00 586 LEU A CA 10
ATOM 11262 C C . LEU A 1 51 ? -18.306 -3.249 0.620 1.00 0.00 586 LEU A C 10
ATOM 11263 O O . LEU A 1 51 ? -19.324 -2.554 0.623 1.00 0.00 586 LEU A O 10
ATOM 11279 N N . ALA A 1 52 ? -17.092 -2.761 0.841 1.00 0.00 587 ALA A N 10
ATOM 11280 C CA . ALA A 1 52 ? -16.853 -1.333 1.028 1.00 0.00 587 ALA A CA 10
ATOM 11281 C C . ALA A 1 52 ? -17.234 -0.546 -0.223 1.00 0.00 587 ALA A C 10
ATOM 11282 O O . ALA A 1 52 ? -17.217 -1.075 -1.336 1.00 0.00 587 ALA A O 10
ATOM 11289 N N . GLU A 1 53 ? -17.578 0.719 -0.029 1.00 0.00 588 GLU A N 10
ATOM 11290 C CA . GLU A 1 53 ? -17.898 1.601 -1.136 1.00 0.00 588 GLU A CA 10
ATOM 11291 C C . GLU A 1 53 ? -16.628 2.219 -1.696 1.00 0.00 588 GLU A C 10
ATOM 11292 O O . GLU A 1 53 ? -15.563 2.100 -1.092 1.00 0.00 588 GLU A O 10
ATOM 11304 N N . LYS A 1 54 ? -16.745 2.902 -2.826 1.00 0.00 589 LYS A N 10
ATOM 11305 C CA . LYS A 1 54 ? -15.576 3.410 -3.537 1.00 0.00 589 LYS A CA 10
ATOM 11306 C C . LYS A 1 54 ? -14.705 4.306 -2.657 1.00 0.00 589 LYS A C 10
ATOM 11307 O O . LYS A 1 54 ? -13.488 4.125 -2.603 1.00 0.00 589 LYS A O 10
ATOM 11326 N N . ASP A 1 55 ? -15.325 5.230 -1.936 1.00 0.00 590 ASP A N 10
ATOM 11327 C CA . ASP A 1 55 ? -14.572 6.179 -1.121 1.00 0.00 590 ASP A CA 10
ATOM 11328 C C . ASP A 1 55 ? -13.863 5.506 0.054 1.00 0.00 590 ASP A C 10
ATOM 11329 O O . ASP A 1 55 ? -12.884 6.047 0.568 1.00 0.00 590 ASP A O 10
ATOM 11338 N N . GLU A 1 56 ? -14.339 4.335 0.487 1.00 0.00 591 GLU A N 10
ATOM 11339 C CA . GLU A 1 56 ? -13.608 3.564 1.495 1.00 0.00 591 GLU A CA 10
ATOM 11340 C C . GLU A 1 56 ? -12.223 3.221 0.963 1.00 0.00 591 GLU A C 10
ATOM 11341 O O . GLU A 1 56 ? -11.207 3.445 1.627 1.00 0.00 591 GLU A O 10
ATOM 11353 N N . PHE A 1 57 ? -12.195 2.695 -0.257 1.00 0.00 592 PHE A N 10
ATOM 11354 C CA . PHE A 1 57 ? -10.950 2.329 -0.911 1.00 0.00 592 PHE A CA 10
ATOM 11355 C C . PHE A 1 57 ? -10.136 3.576 -1.226 1.00 0.00 592 PHE A C 10
ATOM 11356 O O . PHE A 1 57 ? -8.937 3.622 -0.988 1.00 0.00 592 PHE A O 10
ATOM 11373 N N . GLU A 1 58 ? -10.810 4.590 -1.746 1.00 0.00 593 GLU A N 10
ATOM 11374 C CA . GLU A 1 58 ? -10.157 5.829 -2.150 1.00 0.00 593 GLU A CA 10
ATOM 11375 C C . GLU A 1 58 ? -9.462 6.514 -0.970 1.00 0.00 593 GLU A C 10
ATOM 11376 O O . GLU A 1 58 ? -8.343 7.022 -1.104 1.00 0.00 593 GLU A O 10
ATOM 11388 N N . HIS A 1 59 ? -10.115 6.513 0.185 1.00 0.00 594 HIS A N 10
ATOM 11389 C CA . HIS A 1 59 ? -9.528 7.081 1.391 1.00 0.00 594 HIS A CA 10
ATOM 11390 C C . HIS A 1 59 ? -8.364 6.217 1.872 1.00 0.00 594 HIS A C 10
ATOM 11391 O O . HIS A 1 59 ? -7.329 6.729 2.300 1.00 0.00 594 HIS A O 10
ATOM 11406 N N . LYS A 1 60 ? -8.542 4.901 1.794 1.00 0.00 595 LYS A N 10
ATOM 11407 C CA . LYS A 1 60 ? -7.483 3.966 2.134 1.00 0.00 595 LYS A CA 10
ATOM 11408 C C . LYS A 1 60 ? -6.289 4.160 1.207 1.00 0.00 595 LYS A C 10
ATOM 11409 O O . LYS A 1 60 ? -5.134 4.035 1.621 1.00 0.00 595 LYS A O 10
ATOM 11428 N N . ARG A 1 61 ? -6.587 4.463 -0.049 1.00 0.00 596 ARG A N 10
ATOM 11429 C CA . ARG A 1 61 ? -5.568 4.719 -1.054 1.00 0.00 596 ARG A CA 10
ATOM 11430 C C . ARG A 1 61 ? -4.715 5.901 -0.633 1.00 0.00 596 ARG A C 10
ATOM 11431 O O . ARG A 1 61 ? -3.503 5.892 -0.821 1.00 0.00 596 ARG A O 10
ATOM 11452 N N . LYS A 1 62 ? -5.357 6.905 -0.043 1.00 0.00 597 LYS A N 10
ATOM 11453 C CA . LYS A 1 62 ? -4.641 8.068 0.474 1.00 0.00 597 LYS A CA 10
ATOM 11454 C C . LYS A 1 62 ? -3.717 7.672 1.622 1.00 0.00 597 LYS A C 10
ATOM 11455 O O . LYS A 1 62 ? -2.589 8.150 1.713 1.00 0.00 597 LYS A O 10
ATOM 11474 N N . GLU A 1 63 ? -4.198 6.781 2.485 1.00 0.00 598 GLU A N 10
ATOM 11475 C CA . GLU A 1 63 ? -3.394 6.272 3.598 1.00 0.00 598 GLU A CA 10
ATOM 11476 C C . GLU A 1 63 ? -2.141 5.573 3.087 1.00 0.00 598 GLU A C 10
ATOM 11477 O O . GLU A 1 63 ? -1.013 5.905 3.465 1.00 0.00 598 GLU A O 10
ATOM 11489 N N . LEU A 1 64 ? -2.367 4.582 2.234 1.00 0.00 599 LEU A N 10
ATOM 11490 C CA . LEU A 1 64 ? -1.295 3.775 1.679 1.00 0.00 599 LEU A CA 10
ATOM 11491 C C . LEU A 1 64 ? -0.333 4.676 0.911 1.00 0.00 599 LEU A C 10
ATOM 11492 O O . LEU A 1 64 ? 0.881 4.525 1.004 1.00 0.00 599 LEU A O 10
ATOM 11508 N N . GLU A 1 65 ? -0.896 5.631 0.187 1.00 0.00 600 GLU A N 10
ATOM 11509 C CA . GLU A 1 65 ? -0.111 6.603 -0.557 1.00 0.00 600 GLU A CA 10
ATOM 11510 C C . GLU A 1 65 ? 0.858 7.338 0.361 1.00 0.00 600 GLU A C 10
ATOM 11511 O O . GLU A 1 65 ? 2.032 7.461 0.046 1.00 0.00 600 GLU A O 10
ATOM 11523 N N . GLN A 1 66 ? 0.378 7.810 1.503 1.00 0.00 601 GLN A N 10
ATOM 11524 C CA . GLN A 1 66 ? 1.229 8.582 2.400 1.00 0.00 601 GLN A CA 10
ATOM 11525 C C . GLN A 1 66 ? 2.313 7.720 3.048 1.00 0.00 601 GLN A C 10
ATOM 11526 O O . GLN A 1 66 ? 3.335 8.248 3.478 1.00 0.00 601 GLN A O 10
ATOM 11540 N N . VAL A 1 67 ? 2.097 6.406 3.154 1.00 0.00 602 VAL A N 10
ATOM 11541 C CA . VAL A 1 67 ? 3.143 5.535 3.689 1.00 0.00 602 VAL A CA 10
ATOM 11542 C C . VAL A 1 67 ? 4.236 5.296 2.642 1.00 0.00 602 VAL A C 10
ATOM 11543 O O . VAL A 1 67 ? 5.424 5.295 2.964 1.00 0.00 602 VAL A O 10
ATOM 11556 N N . CYS A 1 68 ? 3.827 5.099 1.389 1.00 0.00 603 CYS A N 10
ATOM 11557 C CA . CYS A 1 68 ? 4.764 4.806 0.308 1.00 0.00 603 CYS A CA 10
ATOM 11558 C C . CYS A 1 68 ? 5.381 6.081 -0.260 1.00 0.00 603 CYS A C 10
ATOM 11559 O O . CYS A 1 68 ? 6.496 6.059 -0.757 1.00 0.00 603 CYS A O 10
ATOM 11567 N N . ASN A 1 69 ? 4.651 7.185 -0.180 1.00 0.00 604 ASN A N 10
ATOM 11568 C CA . ASN A 1 69 ? 5.089 8.465 -0.744 1.00 0.00 604 ASN A CA 10
ATOM 11569 C C . ASN A 1 69 ? 6.513 8.853 -0.308 1.00 0.00 604 ASN A C 10
ATOM 11570 O O . ASN A 1 69 ? 7.351 9.132 -1.165 1.00 0.00 604 ASN A O 10
ATOM 11581 N N . PRO A 1 70 ? 6.834 8.858 1.009 1.00 0.00 605 PRO A N 10
ATOM 11582 C CA . PRO A 1 70 ? 8.194 9.163 1.485 1.00 0.00 605 PRO A CA 10
ATOM 11583 C C . PRO A 1 70 ? 9.241 8.252 0.861 1.00 0.00 605 PRO A C 10
ATOM 11584 O O . PRO A 1 70 ? 10.368 8.668 0.582 1.00 0.00 605 PRO A O 10
ATOM 11595 N N . ILE A 1 71 ? 8.840 7.017 0.626 1.00 0.00 606 ILE A N 10
ATOM 11596 C CA . ILE A 1 71 ? 9.722 5.998 0.096 1.00 0.00 606 ILE A CA 10
ATOM 11597 C C . ILE A 1 71 ? 9.843 6.139 -1.427 1.00 0.00 606 ILE A C 10
ATOM 11598 O O . ILE A 1 71 ? 10.930 6.024 -1.985 1.00 0.00 606 ILE A O 10
ATOM 11614 N N . ILE A 1 72 ? 8.719 6.432 -2.080 1.00 0.00 607 ILE A N 10
ATOM 11615 C CA . ILE A 1 72 ? 8.666 6.587 -3.531 1.00 0.00 607 ILE A CA 10
ATOM 11616 C C . ILE A 1 72 ? 9.464 7.811 -3.978 1.00 0.00 607 ILE A C 10
ATOM 11617 O O . ILE A 1 72 ? 10.108 7.792 -5.027 1.00 0.00 607 ILE A O 10
ATOM 11633 N N . SER A 1 73 ? 9.441 8.867 -3.172 1.00 0.00 608 SER A N 10
ATOM 11634 C CA . SER A 1 73 ? 10.196 10.063 -3.464 1.00 0.00 608 SER A CA 10
ATOM 11635 C C . SER A 1 73 ? 11.703 9.798 -3.396 1.00 0.00 608 SER A C 10
ATOM 11636 O O . SER A 1 73 ? 12.500 10.536 -3.976 1.00 0.00 608 SER A O 10
ATOM 11644 N N . GLY A 1 74 ? 12.087 8.731 -2.704 1.00 0.00 609 GLY A N 10
ATOM 11645 C CA . GLY A 1 74 ? 13.488 8.370 -2.613 1.00 0.00 609 GLY A CA 10
ATOM 11646 C C . GLY A 1 74 ? 13.854 7.273 -3.593 1.00 0.00 609 GLY A C 10
ATOM 11647 O O . GLY A 1 74 ? 15.029 6.969 -3.787 1.00 0.00 609 GLY A O 10
ATOM 11651 N N . LEU A 1 75 ? 12.841 6.693 -4.217 1.00 0.00 610 LEU A N 10
ATOM 11652 C CA . LEU A 1 75 ? 13.035 5.606 -5.165 1.00 0.00 610 LEU A CA 10
ATOM 11653 C C . LEU A 1 75 ? 13.394 6.149 -6.542 1.00 0.00 610 LEU A C 10
ATOM 11654 O O . LEU A 1 75 ? 14.580 6.075 -6.925 1.00 0.00 610 LEU A O 10
ATOM 11671 N N . SER A 1 2 ? -14.223 -1.704 -8.333 1.00 0.00 537 SER A N 11
ATOM 11672 C CA . SER A 1 2 ? -13.005 -1.294 -9.055 1.00 0.00 537 SER A CA 11
ATOM 11673 C C . SER A 1 2 ? -11.984 -0.680 -8.098 1.00 0.00 537 SER A C 11
ATOM 11674 O O . SER A 1 2 ? -10.787 -0.952 -8.204 1.00 0.00 537 SER A O 11
ATOM 11682 N N . ALA A 1 3 ? -12.454 0.132 -7.147 1.00 0.00 538 ALA A N 11
ATOM 11683 C CA . ALA A 1 3 ? -11.563 0.757 -6.174 1.00 0.00 538 ALA A CA 11
ATOM 11684 C C . ALA A 1 3 ? -10.911 -0.292 -5.284 1.00 0.00 538 ALA A C 11
ATOM 11685 O O . ALA A 1 3 ? -9.792 -0.105 -4.817 1.00 0.00 538 ALA A O 11
ATOM 11692 N N . LYS A 1 4 ? -11.610 -1.401 -5.056 1.00 0.00 539 LYS A N 11
ATOM 11693 C CA . LYS A 1 4 ? -11.051 -2.503 -4.282 1.00 0.00 539 LYS A CA 11
ATOM 11694 C C . LYS A 1 4 ? -9.869 -3.089 -5.038 1.00 0.00 539 LYS A C 11
ATOM 11695 O O . LYS A 1 4 ? -8.802 -3.322 -4.469 1.00 0.00 539 LYS A O 11
ATOM 11714 N N . ASN A 1 5 ? -10.072 -3.302 -6.329 1.00 0.00 540 ASN A N 11
ATOM 11715 C CA . ASN A 1 5 ? -9.026 -3.815 -7.198 1.00 0.00 540 ASN A CA 11
ATOM 11716 C C . ASN A 1 5 ? -7.869 -2.827 -7.287 1.00 0.00 540 ASN A C 11
ATOM 11717 O O . ASN A 1 5 ? -6.710 -3.208 -7.124 1.00 0.00 540 ASN A O 11
ATOM 11728 N N . ALA A 1 6 ? -8.196 -1.556 -7.517 1.00 0.00 541 ALA A N 11
ATOM 11729 C CA . ALA A 1 6 ? -7.191 -0.500 -7.603 1.00 0.00 541 ALA A CA 11
ATOM 11730 C C . ALA A 1 6 ? -6.376 -0.423 -6.324 1.00 0.00 541 ALA A C 11
ATOM 11731 O O . ALA A 1 6 ? -5.150 -0.393 -6.362 1.00 0.00 541 ALA A O 11
ATOM 11738 N N . LEU A 1 7 ? -7.069 -0.411 -5.195 1.00 0.00 542 LEU A N 11
ATOM 11739 C CA . LEU A 1 7 ? -6.430 -0.287 -3.895 1.00 0.00 542 LEU A CA 11
ATOM 11740 C C . LEU A 1 7 ? -5.500 -1.453 -3.627 1.00 0.00 542 LEU A C 11
ATOM 11741 O O . LEU A 1 7 ? -4.359 -1.270 -3.202 1.00 0.00 542 LEU A O 11
ATOM 11757 N N . GLU A 1 8 ? -5.993 -2.650 -3.889 1.00 0.00 543 GLU A N 11
ATOM 11758 C CA . GLU A 1 8 ? -5.249 -3.851 -3.615 1.00 0.00 543 GLU A CA 11
ATOM 11759 C C . GLU A 1 8 ? -4.034 -3.935 -4.524 1.00 0.00 543 GLU A C 11
ATOM 11760 O O . GLU A 1 8 ? -2.935 -4.229 -4.066 1.00 0.00 543 GLU A O 11
ATOM 11772 N N . SER A 1 9 ? -4.231 -3.645 -5.806 1.00 0.00 544 SER A N 11
ATOM 11773 C CA . SER A 1 9 ? -3.132 -3.632 -6.757 1.00 0.00 544 SER A CA 11
ATOM 11774 C C . SER A 1 9 ? -2.160 -2.499 -6.432 1.00 0.00 544 SER A C 11
ATOM 11775 O O . SER A 1 9 ? -0.956 -2.628 -6.642 1.00 0.00 544 SER A O 11
ATOM 11783 N N . TYR A 1 10 ? -2.687 -1.400 -5.899 1.00 0.00 545 TYR A N 11
ATOM 11784 C CA . TYR A 1 10 ? -1.863 -0.268 -5.492 1.00 0.00 545 TYR A CA 11
ATOM 11785 C C . TYR A 1 10 ? -0.974 -0.675 -4.325 1.00 0.00 545 TYR A C 11
ATOM 11786 O O . TYR A 1 10 ? 0.242 -0.477 -4.355 1.00 0.00 545 TYR A O 11
ATOM 11804 N N . ALA A 1 11 ? -1.590 -1.268 -3.312 1.00 0.00 546 ALA A N 11
ATOM 11805 C CA . ALA A 1 11 ? -0.866 -1.717 -2.138 1.00 0.00 546 ALA A CA 11
ATOM 11806 C C . ALA A 1 11 ? 0.089 -2.846 -2.508 1.00 0.00 546 ALA A C 11
ATOM 11807 O O . ALA A 1 11 ? 1.227 -2.891 -2.043 1.00 0.00 546 ALA A O 11
ATOM 11814 N N . PHE A 1 12 ? -0.378 -3.744 -3.368 1.00 0.00 547 PHE A N 11
ATOM 11815 C CA . PHE A 1 12 ? 0.460 -4.811 -3.900 1.00 0.00 547 PHE A CA 11
ATOM 11816 C C . PHE A 1 12 ? 1.679 -4.232 -4.603 1.00 0.00 547 PHE A C 11
ATOM 11817 O O . PHE A 1 12 ? 2.791 -4.721 -4.433 1.00 0.00 547 PHE A O 11
ATOM 11834 N N . ASN A 1 13 ? 1.455 -3.177 -5.379 1.00 0.00 548 ASN A N 11
ATOM 11835 C CA . ASN A 1 13 ? 2.516 -2.536 -6.149 1.00 0.00 548 ASN A CA 11
ATOM 11836 C C . ASN A 1 13 ? 3.576 -1.926 -5.247 1.00 0.00 548 ASN A C 11
ATOM 11837 O O . ASN A 1 13 ? 4.762 -2.160 -5.450 1.00 0.00 548 ASN A O 11
ATOM 11848 N N . MET A 1 14 ? 3.157 -1.153 -4.247 1.00 0.00 549 MET A N 11
ATOM 11849 C CA . MET A 1 14 ? 4.108 -0.525 -3.338 1.00 0.00 549 MET A CA 11
ATOM 11850 C C . MET A 1 14 ? 4.882 -1.593 -2.577 1.00 0.00 549 MET A C 11
ATOM 11851 O O . MET A 1 14 ? 6.100 -1.508 -2.416 1.00 0.00 549 MET A O 11
ATOM 11865 N N . LYS A 1 15 ? 4.151 -2.602 -2.127 1.00 0.00 550 LYS A N 11
ATOM 11866 C CA . LYS A 1 15 ? 4.731 -3.758 -1.458 1.00 0.00 550 LYS A CA 11
ATOM 11867 C C . LYS A 1 15 ? 5.750 -4.464 -2.354 1.00 0.00 550 LYS A C 11
ATOM 11868 O O . LYS A 1 15 ? 6.866 -4.748 -1.930 1.00 0.00 550 LYS A O 11
ATOM 11887 N N . SER A 1 16 ? 5.371 -4.718 -3.594 1.00 0.00 551 SER A N 11
ATOM 11888 C CA . SER A 1 16 ? 6.248 -5.366 -4.552 1.00 0.00 551 SER A CA 11
ATOM 11889 C C . SER A 1 16 ? 7.447 -4.486 -4.902 1.00 0.00 551 SER A C 11
ATOM 11890 O O . SER A 1 16 ? 8.545 -4.985 -5.108 1.00 0.00 551 SER A O 11
ATOM 11898 N N . ALA A 1 17 ? 7.226 -3.175 -4.974 1.00 0.00 552 ALA A N 11
ATOM 11899 C CA . ALA A 1 17 ? 8.274 -2.239 -5.366 1.00 0.00 552 ALA A CA 11
ATOM 11900 C C . ALA A 1 17 ? 9.413 -2.210 -4.354 1.00 0.00 552 ALA A C 11
ATOM 11901 O O . ALA A 1 17 ? 10.583 -2.247 -4.722 1.00 0.00 552 ALA A O 11
ATOM 11908 N N . VAL A 1 18 ? 9.070 -2.156 -3.079 1.00 0.00 553 VAL A N 11
ATOM 11909 C CA . VAL A 1 18 ? 10.082 -2.094 -2.034 1.00 0.00 553 VAL A CA 11
ATOM 11910 C C . VAL A 1 18 ? 10.734 -3.449 -1.825 1.00 0.00 553 VAL A C 11
ATOM 11911 O O . VAL A 1 18 ? 11.935 -3.548 -1.596 1.00 0.00 553 VAL A O 11
ATOM 11924 N N . GLU A 1 19 ? 9.929 -4.486 -1.945 1.00 0.00 554 GLU A N 11
ATOM 11925 C CA . GLU A 1 19 ? 10.378 -5.847 -1.747 1.00 0.00 554 GLU A CA 11
ATOM 11926 C C . GLU A 1 19 ? 10.965 -6.445 -3.025 1.00 0.00 554 GLU A C 11
ATOM 11927 O O . GLU A 1 19 ? 11.339 -7.619 -3.061 1.00 0.00 554 GLU A O 11
ATOM 11939 N N . ASP A 1 20 ? 11.052 -5.629 -4.062 1.00 0.00 555 ASP A N 11
ATOM 11940 C CA . ASP A 1 20 ? 11.591 -6.059 -5.350 1.00 0.00 555 ASP A CA 11
ATOM 11941 C C . ASP A 1 20 ? 13.073 -6.399 -5.248 1.00 0.00 555 ASP A C 11
ATOM 11942 O O . ASP A 1 20 ? 13.835 -5.739 -4.541 1.00 0.00 555 ASP A O 11
ATOM 11951 N N . GLU A 1 21 ? 13.464 -7.452 -5.956 1.00 0.00 556 GLU A N 11
ATOM 11952 C CA . GLU A 1 21 ? 14.846 -7.912 -5.976 1.00 0.00 556 GLU A CA 11
ATOM 11953 C C . GLU A 1 21 ? 15.759 -6.957 -6.741 1.00 0.00 556 GLU A C 11
ATOM 11954 O O . GLU A 1 21 ? 16.980 -7.043 -6.635 1.00 0.00 556 GLU A O 11
ATOM 11966 N N . GLY A 1 22 ? 15.174 -6.080 -7.539 1.00 0.00 557 GLY A N 11
ATOM 11967 C CA . GLY A 1 22 ? 15.963 -5.104 -8.258 1.00 0.00 557 GLY A CA 11
ATOM 11968 C C . GLY A 1 22 ? 16.049 -3.803 -7.497 1.00 0.00 557 GLY A C 11
ATOM 11969 O O . GLY A 1 22 ? 17.108 -3.178 -7.417 1.00 0.00 557 GLY A O 11
ATOM 11973 N N . LEU A 1 23 ? 14.925 -3.411 -6.922 1.00 0.00 558 LEU A N 11
ATOM 11974 C CA . LEU A 1 23 ? 14.842 -2.192 -6.132 1.00 0.00 558 LEU A CA 11
ATOM 11975 C C . LEU A 1 23 ? 15.367 -2.394 -4.717 1.00 0.00 558 LEU A C 11
ATOM 11976 O O . LEU A 1 23 ? 15.338 -1.469 -3.901 1.00 0.00 558 LEU A O 11
ATOM 11992 N N . LYS A 1 24 ? 15.841 -3.592 -4.417 1.00 0.00 559 LYS A N 11
ATOM 11993 C CA . LYS A 1 24 ? 16.452 -3.843 -3.124 1.00 0.00 559 LYS A CA 11
ATOM 11994 C C . LYS A 1 24 ? 17.716 -3.001 -2.985 1.00 0.00 559 LYS A C 11
ATOM 11995 O O . LYS A 1 24 ? 18.576 -3.003 -3.864 1.00 0.00 559 LYS A O 11
ATOM 12014 N N . GLY A 1 25 ? 17.806 -2.253 -1.901 1.00 0.00 560 GLY A N 11
ATOM 12015 C CA . GLY A 1 25 ? 18.944 -1.381 -1.700 1.00 0.00 560 GLY A CA 11
ATOM 12016 C C . GLY A 1 25 ? 18.663 0.027 -2.172 1.00 0.00 560 GLY A C 11
ATOM 12017 O O . GLY A 1 25 ? 19.331 0.975 -1.762 1.00 0.00 560 GLY A O 11
ATOM 12021 N N . LYS A 1 26 ? 17.668 0.161 -3.040 1.00 0.00 561 LYS A N 11
ATOM 12022 C CA . LYS A 1 26 ? 17.245 1.467 -3.529 1.00 0.00 561 LYS A CA 11
ATOM 12023 C C . LYS A 1 26 ? 16.477 2.189 -2.433 1.00 0.00 561 LYS A C 11
ATOM 12024 O O . LYS A 1 26 ? 16.565 3.409 -2.287 1.00 0.00 561 LYS A O 11
ATOM 12043 N N . ILE A 1 27 ? 15.732 1.413 -1.664 1.00 0.00 562 ILE A N 11
ATOM 12044 C CA . ILE A 1 27 ? 14.958 1.938 -0.556 1.00 0.00 562 ILE A CA 11
ATOM 12045 C C . ILE A 1 27 ? 15.552 1.458 0.766 1.00 0.00 562 ILE A C 11
ATOM 12046 O O . ILE A 1 27 ? 16.172 0.390 0.827 1.00 0.00 562 ILE A O 11
ATOM 12062 N N . SER A 1 28 ? 15.374 2.249 1.815 1.00 0.00 563 SER A N 11
ATOM 12063 C CA . SER A 1 28 ? 15.902 1.907 3.123 1.00 0.00 563 SER A CA 11
ATOM 12064 C C . SER A 1 28 ? 15.026 0.854 3.791 1.00 0.00 563 SER A C 11
ATOM 12065 O O . SER A 1 28 ? 13.842 0.732 3.455 1.00 0.00 563 SER A O 11
ATOM 12073 N N . GLU A 1 29 ? 15.595 0.098 4.722 1.00 0.00 564 GLU A N 11
ATOM 12074 C CA . GLU A 1 29 ? 14.875 -0.994 5.363 1.00 0.00 564 GLU A CA 11
ATOM 12075 C C . GLU A 1 29 ? 13.571 -0.503 5.984 1.00 0.00 564 GLU A C 11
ATOM 12076 O O . GLU A 1 29 ? 12.511 -1.089 5.767 1.00 0.00 564 GLU A O 11
ATOM 12088 N N . ALA A 1 30 ? 13.660 0.599 6.720 1.00 0.00 565 ALA A N 11
ATOM 12089 C CA . ALA A 1 30 ? 12.525 1.143 7.451 1.00 0.00 565 ALA A CA 11
ATOM 12090 C C . ALA A 1 30 ? 11.363 1.481 6.526 1.00 0.00 565 ALA A C 11
ATOM 12091 O O . ALA A 1 30 ? 10.212 1.176 6.835 1.00 0.00 565 ALA A O 11
ATOM 12098 N N . ASP A 1 31 ? 11.665 2.091 5.385 1.00 0.00 566 ASP A N 11
ATOM 12099 C CA . ASP A 1 31 ? 10.626 2.482 4.440 1.00 0.00 566 ASP A CA 11
ATOM 12100 C C . ASP A 1 31 ? 9.973 1.251 3.846 1.00 0.00 566 ASP A C 11
ATOM 12101 O O . ASP A 1 31 ? 8.747 1.155 3.794 1.00 0.00 566 ASP A O 11
ATOM 12110 N N . LYS A 1 32 ? 10.802 0.311 3.399 1.00 0.00 567 LYS A N 11
ATOM 12111 C CA . LYS A 1 32 ? 10.311 -0.951 2.872 1.00 0.00 567 LYS A CA 11
ATOM 12112 C C . LYS A 1 32 ? 9.408 -1.639 3.891 1.00 0.00 567 LYS A C 11
ATOM 12113 O O . LYS A 1 32 ? 8.290 -2.039 3.577 1.00 0.00 567 LYS A O 11
ATOM 12132 N N . LYS A 1 33 ? 9.890 -1.727 5.124 1.00 0.00 568 LYS A N 11
ATOM 12133 C CA . LYS A 1 33 ? 9.163 -2.400 6.192 1.00 0.00 568 LYS A CA 11
ATOM 12134 C C . LYS A 1 33 ? 7.833 -1.722 6.482 1.00 0.00 568 LYS A C 11
ATOM 12135 O O . LYS A 1 33 ? 6.806 -2.390 6.621 1.00 0.00 568 LYS A O 11
ATOM 12154 N N . LYS A 1 34 ? 7.850 -0.400 6.575 1.00 0.00 569 LYS A N 11
ATOM 12155 C CA . LYS A 1 34 ? 6.661 0.339 6.947 1.00 0.00 569 LYS A CA 11
ATOM 12156 C C . LYS A 1 34 ? 5.599 0.237 5.857 1.00 0.00 569 LYS A C 11
ATOM 12157 O O . LYS A 1 34 ? 4.428 0.004 6.147 1.00 0.00 569 LYS A O 11
ATOM 12176 N N . VAL A 1 35 ? 6.014 0.388 4.601 1.00 0.00 570 VAL A N 11
ATOM 12177 C CA . VAL A 1 35 ? 5.075 0.353 3.496 1.00 0.00 570 VAL A CA 11
ATOM 12178 C C . VAL A 1 35 ? 4.528 -1.058 3.293 1.00 0.00 570 VAL A C 11
ATOM 12179 O O . VAL A 1 35 ? 3.349 -1.221 3.014 1.00 0.00 570 VAL A O 11
ATOM 12192 N N . LEU A 1 36 ? 5.375 -2.076 3.453 1.00 0.00 571 LEU A N 11
ATOM 12193 C CA . LEU A 1 36 ? 4.923 -3.463 3.344 1.00 0.00 571 LEU A CA 11
ATOM 12194 C C . LEU A 1 36 ? 3.877 -3.758 4.412 1.00 0.00 571 LEU A C 11
ATOM 12195 O O . LEU A 1 36 ? 2.811 -4.300 4.119 1.00 0.00 571 LEU A O 11
ATOM 12211 N N . ASP A 1 37 ? 4.199 -3.390 5.650 1.00 0.00 572 ASP A N 11
ATOM 12212 C CA . ASP A 1 37 ? 3.298 -3.588 6.786 1.00 0.00 572 ASP A CA 11
ATOM 12213 C C . ASP A 1 37 ? 1.988 -2.843 6.561 1.00 0.00 572 ASP A C 11
ATOM 12214 O O . ASP A 1 37 ? 0.902 -3.374 6.800 1.00 0.00 572 ASP A O 11
ATOM 12223 N N . LYS A 1 38 ? 2.109 -1.613 6.086 1.00 0.00 573 LYS A N 11
ATOM 12224 C CA . LYS A 1 38 ? 0.962 -0.786 5.769 1.00 0.00 573 LYS A CA 11
ATOM 12225 C C . LYS A 1 38 ? 0.159 -1.388 4.619 1.00 0.00 573 LYS A C 11
ATOM 12226 O O . LYS A 1 38 ? -1.069 -1.426 4.660 1.00 0.00 573 LYS A O 11
ATOM 12245 N N . CYS A 1 39 ? 0.858 -1.873 3.602 1.00 0.00 574 CYS A N 11
ATOM 12246 C CA . CYS A 1 39 ? 0.211 -2.507 2.463 1.00 0.00 574 CYS A CA 11
ATOM 12247 C C . CYS A 1 39 ? -0.541 -3.763 2.904 1.00 0.00 574 CYS A C 11
ATOM 12248 O O . CYS A 1 39 ? -1.638 -4.038 2.430 1.00 0.00 574 CYS A O 11
ATOM 12256 N N . GLN A 1 40 ? 0.053 -4.512 3.821 1.00 0.00 575 GLN A N 11
ATOM 12257 C CA . GLN A 1 40 ? -0.595 -5.689 4.389 1.00 0.00 575 GLN A CA 11
ATOM 12258 C C . GLN A 1 40 ? -1.838 -5.295 5.179 1.00 0.00 575 GLN A C 11
ATOM 12259 O O . GLN A 1 40 ? -2.850 -5.995 5.142 1.00 0.00 575 GLN A O 11
ATOM 12273 N N . GLU A 1 41 ? -1.754 -4.167 5.874 1.00 0.00 576 GLU A N 11
ATOM 12274 C CA . GLU A 1 41 ? -2.877 -3.644 6.645 1.00 0.00 576 GLU A CA 11
ATOM 12275 C C . GLU A 1 41 ? -4.079 -3.402 5.745 1.00 0.00 576 GLU A C 11
ATOM 12276 O O . GLU A 1 41 ? -5.171 -3.918 5.987 1.00 0.00 576 GLU A O 11
ATOM 12288 N N . VAL A 1 42 ? -3.870 -2.613 4.706 1.00 0.00 577 VAL A N 11
ATOM 12289 C CA . VAL A 1 42 ? -4.933 -2.300 3.771 1.00 0.00 577 VAL A CA 11
ATOM 12290 C C . VAL A 1 42 ? -5.373 -3.532 2.982 1.00 0.00 577 VAL A C 11
ATOM 12291 O O . VAL A 1 42 ? -6.559 -3.733 2.773 1.00 0.00 577 VAL A O 11
ATOM 12304 N N . ILE A 1 43 ? -4.428 -4.364 2.567 1.00 0.00 578 ILE A N 11
ATOM 12305 C CA . ILE A 1 43 ? -4.756 -5.560 1.795 1.00 0.00 578 ILE A CA 11
ATOM 12306 C C . ILE A 1 43 ? -5.665 -6.511 2.586 1.00 0.00 578 ILE A C 11
ATOM 12307 O O . ILE A 1 43 ? -6.619 -7.072 2.037 1.00 0.00 578 ILE A O 11
ATOM 12323 N N . SER A 1 44 ? -5.399 -6.672 3.875 1.00 0.00 579 SER A N 11
ATOM 12324 C CA . SER A 1 44 ? -6.262 -7.489 4.722 1.00 0.00 579 SER A CA 11
ATOM 12325 C C . SER A 1 44 ? -7.590 -6.770 4.994 1.00 0.00 579 SER A C 11
ATOM 12326 O O . SER A 1 44 ? -8.624 -7.406 5.200 1.00 0.00 579 SER A O 11
ATOM 12334 N N . TRP A 1 45 ? -7.545 -5.441 4.968 1.00 0.00 580 TRP A N 11
ATOM 12335 C CA . TRP A 1 45 ? -8.731 -4.611 5.131 1.00 0.00 580 TRP A CA 11
ATOM 12336 C C . TRP A 1 45 ? -9.604 -4.722 3.886 1.00 0.00 580 TRP A C 11
ATOM 12337 O O . TRP A 1 45 ? -10.825 -4.764 3.968 1.00 0.00 580 TRP A O 11
ATOM 12358 N N . LEU A 1 46 ? -8.947 -4.774 2.737 1.00 0.00 581 LEU A N 11
ATOM 12359 C CA . LEU A 1 46 ? -9.613 -4.956 1.452 1.00 0.00 581 LEU A CA 11
ATOM 12360 C C . LEU A 1 46 ? -10.391 -6.257 1.433 1.00 0.00 581 LEU A C 11
ATOM 12361 O O . LEU A 1 46 ? -11.528 -6.309 0.973 1.00 0.00 581 LEU A O 11
ATOM 12377 N N . ASP A 1 47 ? -9.753 -7.304 1.935 1.00 0.00 582 ASP A N 11
ATOM 12378 C CA . ASP A 1 47 ? -10.362 -8.627 2.002 1.00 0.00 582 ASP A CA 11
ATOM 12379 C C . ASP A 1 47 ? -11.554 -8.614 2.950 1.00 0.00 582 ASP A C 11
ATOM 12380 O O . ASP A 1 47 ? -12.531 -9.340 2.763 1.00 0.00 582 ASP A O 11
ATOM 12389 N N . ALA A 1 48 ? -11.467 -7.762 3.957 1.00 0.00 583 ALA A N 11
ATOM 12390 C CA . ALA A 1 48 ? -12.484 -7.683 4.990 1.00 0.00 583 ALA A CA 11
ATOM 12391 C C . ALA A 1 48 ? -13.630 -6.758 4.585 1.00 0.00 583 ALA A C 11
ATOM 12392 O O . ALA A 1 48 ? -14.788 -6.987 4.946 1.00 0.00 583 ALA A O 11
ATOM 12399 N N . ASN A 1 49 ? -13.307 -5.728 3.817 1.00 0.00 584 ASN A N 11
ATOM 12400 C CA . ASN A 1 49 ? -14.282 -4.719 3.419 1.00 0.00 584 ASN A CA 11
ATOM 12401 C C . ASN A 1 49 ? -14.442 -4.693 1.906 1.00 0.00 584 ASN A C 11
ATOM 12402 O O . ASN A 1 49 ? -14.327 -3.643 1.276 1.00 0.00 584 ASN A O 11
ATOM 12413 N N . THR A 1 50 ? -14.717 -5.853 1.322 1.00 0.00 585 THR A N 11
ATOM 12414 C CA . THR A 1 50 ? -14.951 -5.947 -0.115 1.00 0.00 585 THR A CA 11
ATOM 12415 C C . THR A 1 50 ? -16.258 -5.268 -0.491 1.00 0.00 585 THR A C 11
ATOM 12416 O O . THR A 1 50 ? -16.496 -4.936 -1.652 1.00 0.00 585 THR A O 11
ATOM 12427 N N . LEU A 1 51 ? -17.089 -5.054 0.514 1.00 0.00 586 LEU A N 11
ATOM 12428 C CA . LEU A 1 51 ? -18.415 -4.498 0.318 1.00 0.00 586 LEU A CA 11
ATOM 12429 C C . LEU A 1 51 ? -18.409 -2.991 0.552 1.00 0.00 586 LEU A C 11
ATOM 12430 O O . LEU A 1 51 ? -19.459 -2.347 0.553 1.00 0.00 586 LEU A O 11
ATOM 12446 N N . ALA A 1 52 ? -17.219 -2.439 0.770 1.00 0.00 587 ALA A N 11
ATOM 12447 C CA . ALA A 1 52 ? -17.055 -0.999 0.944 1.00 0.00 587 ALA A CA 11
ATOM 12448 C C . ALA A 1 52 ? -17.338 -0.274 -0.366 1.00 0.00 587 ALA A C 11
ATOM 12449 O O . ALA A 1 52 ? -17.273 -0.868 -1.442 1.00 0.00 587 ALA A O 11
ATOM 12456 N N . GLU A 1 53 ? -17.655 1.006 -0.269 1.00 0.00 588 GLU A N 11
ATOM 12457 C CA . GLU A 1 53 ? -17.863 1.824 -1.455 1.00 0.00 588 GLU A CA 11
ATOM 12458 C C . GLU A 1 53 ? -16.536 2.432 -1.875 1.00 0.00 588 GLU A C 11
ATOM 12459 O O . GLU A 1 53 ? -15.574 2.386 -1.107 1.00 0.00 588 GLU A O 11
ATOM 12471 N N . LYS A 1 54 ? -16.482 3.024 -3.065 1.00 0.00 589 LYS A N 11
ATOM 12472 C CA . LYS A 1 54 ? -15.209 3.456 -3.636 1.00 0.00 589 LYS A CA 11
ATOM 12473 C C . LYS A 1 54 ? -14.449 4.404 -2.714 1.00 0.00 589 LYS A C 11
ATOM 12474 O O . LYS A 1 54 ? -13.251 4.238 -2.512 1.00 0.00 589 LYS A O 11
ATOM 12493 N N . ASP A 1 55 ? -15.147 5.373 -2.142 1.00 0.00 590 ASP A N 11
ATOM 12494 C CA . ASP A 1 55 ? -14.506 6.374 -1.285 1.00 0.00 590 ASP A CA 11
ATOM 12495 C C . ASP A 1 55 ? -13.818 5.741 -0.075 1.00 0.00 590 ASP A C 11
ATOM 12496 O O . ASP A 1 55 ? -12.831 6.285 0.421 1.00 0.00 590 ASP A O 11
ATOM 12505 N N . GLU A 1 56 ? -14.325 4.601 0.401 1.00 0.00 591 GLU A N 11
ATOM 12506 C CA . GLU A 1 56 ? -13.656 3.877 1.482 1.00 0.00 591 GLU A CA 11
ATOM 12507 C C . GLU A 1 56 ? -12.269 3.456 1.033 1.00 0.00 591 GLU A C 11
ATOM 12508 O O . GLU A 1 56 ? -11.286 3.605 1.762 1.00 0.00 591 GLU A O 11
ATOM 12520 N N . PHE A 1 57 ? -12.202 2.947 -0.185 1.00 0.00 592 PHE A N 11
ATOM 12521 C CA . PHE A 1 57 ? -10.941 2.554 -0.777 1.00 0.00 592 PHE A CA 11
ATOM 12522 C C . PHE A 1 57 ? -10.116 3.786 -1.089 1.00 0.00 592 PHE A C 11
ATOM 12523 O O . PHE A 1 57 ? -8.942 3.850 -0.764 1.00 0.00 592 PHE A O 11
ATOM 12540 N N . GLU A 1 58 ? -10.762 4.788 -1.663 1.00 0.00 593 GLU A N 11
ATOM 12541 C CA . GLU A 1 58 ? -10.088 6.014 -2.059 1.00 0.00 593 GLU A CA 11
ATOM 12542 C C . GLU A 1 58 ? -9.416 6.675 -0.859 1.00 0.00 593 GLU A C 11
ATOM 12543 O O . GLU A 1 58 ? -8.321 7.223 -0.975 1.00 0.00 593 GLU A O 11
ATOM 12555 N N . HIS A 1 59 ? -10.060 6.586 0.296 1.00 0.00 594 HIS A N 11
ATOM 12556 C CA . HIS A 1 59 ? -9.502 7.118 1.537 1.00 0.00 594 HIS A CA 11
ATOM 12557 C C . HIS A 1 59 ? -8.333 6.254 1.994 1.00 0.00 594 HIS A C 11
ATOM 12558 O O . HIS A 1 59 ? -7.321 6.756 2.479 1.00 0.00 594 HIS A O 11
ATOM 12573 N N . LYS A 1 60 ? -8.484 4.947 1.835 1.00 0.00 595 LYS A N 11
ATOM 12574 C CA . LYS A 1 60 ? -7.431 4.012 2.181 1.00 0.00 595 LYS A CA 11
ATOM 12575 C C . LYS A 1 60 ? -6.232 4.210 1.270 1.00 0.00 595 LYS A C 11
ATOM 12576 O O . LYS A 1 60 ? -5.082 4.059 1.693 1.00 0.00 595 LYS A O 11
ATOM 12595 N N . ARG A 1 61 ? -6.512 4.535 0.013 1.00 0.00 596 ARG A N 11
ATOM 12596 C CA . ARG A 1 61 ? -5.472 4.849 -0.949 1.00 0.00 596 ARG A CA 11
ATOM 12597 C C . ARG A 1 61 ? -4.658 6.012 -0.415 1.00 0.00 596 ARG A C 11
ATOM 12598 O O . ARG A 1 61 ? -3.439 5.969 -0.415 1.00 0.00 596 ARG A O 11
ATOM 12619 N N . LYS A 1 62 ? -5.361 7.018 0.102 1.00 0.00 597 LYS A N 11
ATOM 12620 C CA . LYS A 1 62 ? -4.735 8.192 0.704 1.00 0.00 597 LYS A CA 11
ATOM 12621 C C . LYS A 1 62 ? -3.750 7.798 1.798 1.00 0.00 597 LYS A C 11
ATOM 12622 O O . LYS A 1 62 ? -2.629 8.304 1.849 1.00 0.00 597 LYS A O 11
ATOM 12641 N N . GLU A 1 63 ? -4.179 6.893 2.663 1.00 0.00 598 GLU A N 11
ATOM 12642 C CA . GLU A 1 63 ? -3.320 6.367 3.718 1.00 0.00 598 GLU A CA 11
ATOM 12643 C C . GLU A 1 63 ? -2.099 5.670 3.130 1.00 0.00 598 GLU A C 11
ATOM 12644 O O . GLU A 1 63 ? -0.954 5.974 3.476 1.00 0.00 598 GLU A O 11
ATOM 12656 N N . LEU A 1 64 ? -2.366 4.723 2.242 1.00 0.00 599 LEU A N 11
ATOM 12657 C CA . LEU A 1 64 ? -1.324 3.915 1.626 1.00 0.00 599 LEU A CA 11
ATOM 12658 C C . LEU A 1 64 ? -0.355 4.815 0.850 1.00 0.00 599 LEU A C 11
ATOM 12659 O O . LEU A 1 64 ? 0.856 4.611 0.889 1.00 0.00 599 LEU A O 11
ATOM 12675 N N . GLU A 1 65 ? -0.897 5.822 0.170 1.00 0.00 600 GLU A N 11
ATOM 12676 C CA . GLU A 1 65 ? -0.089 6.812 -0.541 1.00 0.00 600 GLU A CA 11
ATOM 12677 C C . GLU A 1 65 ? 0.904 7.475 0.406 1.00 0.00 600 GLU A C 11
ATOM 12678 O O . GLU A 1 65 ? 2.075 7.608 0.087 1.00 0.00 600 GLU A O 11
ATOM 12690 N N . GLN A 1 66 ? 0.435 7.879 1.580 1.00 0.00 601 GLN A N 11
ATOM 12691 C CA . GLN A 1 66 ? 1.282 8.593 2.527 1.00 0.00 601 GLN A CA 11
ATOM 12692 C C . GLN A 1 66 ? 2.375 7.703 3.113 1.00 0.00 601 GLN A C 11
ATOM 12693 O O . GLN A 1 66 ? 3.430 8.201 3.506 1.00 0.00 601 GLN A O 11
ATOM 12707 N N . VAL A 1 67 ? 2.132 6.396 3.191 1.00 0.00 602 VAL A N 11
ATOM 12708 C CA . VAL A 1 67 ? 3.160 5.486 3.686 1.00 0.00 602 VAL A CA 11
ATOM 12709 C C . VAL A 1 67 ? 4.233 5.257 2.617 1.00 0.00 602 VAL A C 11
ATOM 12710 O O . VAL A 1 67 ? 5.424 5.219 2.921 1.00 0.00 602 VAL A O 11
ATOM 12723 N N . CYS A 1 68 ? 3.801 5.120 1.365 1.00 0.00 603 CYS A N 11
ATOM 12724 C CA . CYS A 1 68 ? 4.711 4.846 0.258 1.00 0.00 603 CYS A CA 11
ATOM 12725 C C . CYS A 1 68 ? 5.358 6.129 -0.266 1.00 0.00 603 CYS A C 11
ATOM 12726 O O . CYS A 1 68 ? 6.453 6.089 -0.805 1.00 0.00 603 CYS A O 11
ATOM 12734 N N . ASN A 1 69 ? 4.679 7.261 -0.101 1.00 0.00 604 ASN A N 11
ATOM 12735 C CA . ASN A 1 69 ? 5.158 8.552 -0.622 1.00 0.00 604 ASN A CA 11
ATOM 12736 C C . ASN A 1 69 ? 6.627 8.839 -0.258 1.00 0.00 604 ASN A C 11
ATOM 12737 O O . ASN A 1 69 ? 7.431 9.093 -1.153 1.00 0.00 604 ASN A O 11
ATOM 12748 N N . PRO A 1 70 ? 7.022 8.789 1.038 1.00 0.00 605 PRO A N 11
ATOM 12749 C CA . PRO A 1 70 ? 8.414 9.055 1.441 1.00 0.00 605 PRO A CA 11
ATOM 12750 C C . PRO A 1 70 ? 9.392 8.098 0.776 1.00 0.00 605 PRO A C 11
ATOM 12751 O O . PRO A 1 70 ? 10.525 8.457 0.451 1.00 0.00 605 PRO A O 11
ATOM 12762 N N . ILE A 1 71 ? 8.921 6.887 0.553 1.00 0.00 606 ILE A N 11
ATOM 12763 C CA . ILE A 1 71 ? 9.728 5.828 -0.018 1.00 0.00 606 ILE A CA 11
ATOM 12764 C C . ILE A 1 71 ? 9.792 5.974 -1.542 1.00 0.00 606 ILE A C 11
ATOM 12765 O O . ILE A 1 71 ? 10.845 5.803 -2.145 1.00 0.00 606 ILE A O 11
ATOM 12781 N N . ILE A 1 72 ? 8.657 6.323 -2.144 1.00 0.00 607 ILE A N 11
ATOM 12782 C CA . ILE A 1 72 ? 8.561 6.544 -3.581 1.00 0.00 607 ILE A CA 11
ATOM 12783 C C . ILE A 1 72 ? 9.373 7.772 -3.977 1.00 0.00 607 ILE A C 11
ATOM 12784 O O . ILE A 1 72 ? 9.925 7.839 -5.078 1.00 0.00 607 ILE A O 11
ATOM 12800 N N . SER A 1 73 ? 9.460 8.728 -3.060 1.00 0.00 608 SER A N 11
ATOM 12801 C CA . SER A 1 73 ? 10.293 9.905 -3.249 1.00 0.00 608 SER A CA 11
ATOM 12802 C C . SER A 1 73 ? 11.764 9.496 -3.360 1.00 0.00 608 SER A C 11
ATOM 12803 O O . SER A 1 73 ? 12.555 10.158 -4.032 1.00 0.00 608 SER A O 11
ATOM 12811 N N . GLY A 1 74 ? 12.115 8.390 -2.710 1.00 0.00 609 GLY A N 11
ATOM 12812 C CA . GLY A 1 74 ? 13.474 7.891 -2.768 1.00 0.00 609 GLY A CA 11
ATOM 12813 C C . GLY A 1 74 ? 13.637 6.779 -3.785 1.00 0.00 609 GLY A C 11
ATOM 12814 O O . GLY A 1 74 ? 14.702 6.165 -3.888 1.00 0.00 609 GLY A O 11
ATOM 12818 N N . LEU A 1 75 ? 12.583 6.514 -4.536 1.00 0.00 610 LEU A N 11
ATOM 12819 C CA . LEU A 1 75 ? 12.623 5.495 -5.568 1.00 0.00 610 LEU A CA 11
ATOM 12820 C C . LEU A 1 75 ? 12.760 6.145 -6.934 1.00 0.00 610 LEU A C 11
ATOM 12821 O O . LEU A 1 75 ? 11.729 6.519 -7.526 1.00 0.00 610 LEU A O 11
ATOM 12838 N N . SER A 1 2 ? -14.339 0.147 -9.194 1.00 0.00 537 SER A N 12
ATOM 12839 C CA . SER A 1 2 ? -13.435 -0.954 -8.818 1.00 0.00 537 SER A CA 12
ATOM 12840 C C . SER A 1 2 ? -12.283 -0.430 -7.963 1.00 0.00 537 SER A C 12
ATOM 12841 O O . SER A 1 2 ? -11.113 -0.742 -8.207 1.00 0.00 537 SER A O 12
ATOM 12849 N N . ALA A 1 3 ? -12.623 0.364 -6.950 1.00 0.00 538 ALA A N 12
ATOM 12850 C CA . ALA A 1 3 ? -11.632 0.939 -6.054 1.00 0.00 538 ALA A CA 12
ATOM 12851 C C . ALA A 1 3 ? -10.918 -0.152 -5.263 1.00 0.00 538 ALA A C 12
ATOM 12852 O O . ALA A 1 3 ? -9.768 0.017 -4.869 1.00 0.00 538 ALA A O 12
ATOM 12859 N N . LYS A 1 4 ? -11.598 -1.274 -5.044 1.00 0.00 539 LYS A N 12
ATOM 12860 C CA . LYS A 1 4 ? -10.994 -2.416 -4.370 1.00 0.00 539 LYS A CA 12
ATOM 12861 C C . LYS A 1 4 ? -9.798 -2.910 -5.178 1.00 0.00 539 LYS A C 12
ATOM 12862 O O . LYS A 1 4 ? -8.700 -3.086 -4.647 1.00 0.00 539 LYS A O 12
ATOM 12881 N N . ASN A 1 5 ? -10.027 -3.104 -6.468 1.00 0.00 540 ASN A N 12
ATOM 12882 C CA . ASN A 1 5 ? -9.008 -3.606 -7.377 1.00 0.00 540 ASN A CA 12
ATOM 12883 C C . ASN A 1 5 ? -7.836 -2.645 -7.449 1.00 0.00 540 ASN A C 12
ATOM 12884 O O . ASN A 1 5 ? -6.676 -3.061 -7.392 1.00 0.00 540 ASN A O 12
ATOM 12895 N N . ALA A 1 6 ? -8.146 -1.360 -7.565 1.00 0.00 541 ALA A N 12
ATOM 12896 C CA . ALA A 1 6 ? -7.121 -0.331 -7.623 1.00 0.00 541 ALA A CA 12
ATOM 12897 C C . ALA A 1 6 ? -6.316 -0.299 -6.333 1.00 0.00 541 ALA A C 12
ATOM 12898 O O . ALA A 1 6 ? -5.095 -0.202 -6.357 1.00 0.00 541 ALA A O 12
ATOM 12905 N N . LEU A 1 7 ? -7.013 -0.406 -5.209 1.00 0.00 542 LEU A N 12
ATOM 12906 C CA . LEU A 1 7 ? -6.380 -0.346 -3.899 1.00 0.00 542 LEU A CA 12
ATOM 12907 C C . LEU A 1 7 ? -5.449 -1.521 -3.670 1.00 0.00 542 LEU A C 12
ATOM 12908 O O . LEU A 1 7 ? -4.311 -1.347 -3.232 1.00 0.00 542 LEU A O 12
ATOM 12924 N N . GLU A 1 8 ? -5.934 -2.714 -3.967 1.00 0.00 543 GLU A N 12
ATOM 12925 C CA . GLU A 1 8 ? -5.170 -3.910 -3.719 1.00 0.00 543 GLU A CA 12
ATOM 12926 C C . GLU A 1 8 ? -3.950 -3.949 -4.624 1.00 0.00 543 GLU A C 12
ATOM 12927 O O . GLU A 1 8 ? -2.858 -4.301 -4.186 1.00 0.00 543 GLU A O 12
ATOM 12939 N N . SER A 1 9 ? -4.136 -3.547 -5.876 1.00 0.00 544 SER A N 12
ATOM 12940 C CA . SER A 1 9 ? -3.031 -3.462 -6.818 1.00 0.00 544 SER A CA 12
ATOM 12941 C C . SER A 1 9 ? -2.047 -2.375 -6.390 1.00 0.00 544 SER A C 12
ATOM 12942 O O . SER A 1 9 ? -0.839 -2.554 -6.490 1.00 0.00 544 SER A O 12
ATOM 12950 N N . TYR A 1 10 ? -2.576 -1.262 -5.893 1.00 0.00 545 TYR A N 12
ATOM 12951 C CA . TYR A 1 10 ? -1.750 -0.152 -5.437 1.00 0.00 545 TYR A CA 12
ATOM 12952 C C . TYR A 1 10 ? -0.878 -0.602 -4.273 1.00 0.00 545 TYR A C 12
ATOM 12953 O O . TYR A 1 10 ? 0.333 -0.378 -4.268 1.00 0.00 545 TYR A O 12
ATOM 12971 N N . ALA A 1 11 ? -1.498 -1.254 -3.296 1.00 0.00 546 ALA A N 12
ATOM 12972 C CA . ALA A 1 11 ? -0.772 -1.737 -2.137 1.00 0.00 546 ALA A CA 12
ATOM 12973 C C . ALA A 1 11 ? 0.217 -2.814 -2.548 1.00 0.00 546 ALA A C 12
ATOM 12974 O O . ALA A 1 11 ? 1.372 -2.805 -2.116 1.00 0.00 546 ALA A O 12
ATOM 12981 N N . PHE A 1 12 ? -0.239 -3.731 -3.397 1.00 0.00 547 PHE A N 12
ATOM 12982 C CA . PHE A 1 12 ? 0.620 -4.776 -3.940 1.00 0.00 547 PHE A CA 12
ATOM 12983 C C . PHE A 1 12 ? 1.819 -4.164 -4.649 1.00 0.00 547 PHE A C 12
ATOM 12984 O O . PHE A 1 12 ? 2.945 -4.605 -4.470 1.00 0.00 547 PHE A O 12
ATOM 13001 N N . ASN A 1 13 ? 1.558 -3.128 -5.437 1.00 0.00 548 ASN A N 12
ATOM 13002 C CA . ASN A 1 13 ? 2.597 -2.440 -6.201 1.00 0.00 548 ASN A CA 12
ATOM 13003 C C . ASN A 1 13 ? 3.686 -1.878 -5.296 1.00 0.00 548 ASN A C 12
ATOM 13004 O O . ASN A 1 13 ? 4.873 -2.087 -5.545 1.00 0.00 548 ASN A O 12
ATOM 13015 N N . MET A 1 14 ? 3.290 -1.170 -4.242 1.00 0.00 549 MET A N 12
ATOM 13016 C CA . MET A 1 14 ? 4.251 -0.574 -3.326 1.00 0.00 549 MET A CA 12
ATOM 13017 C C . MET A 1 14 ? 5.013 -1.657 -2.575 1.00 0.00 549 MET A C 12
ATOM 13018 O O . MET A 1 14 ? 6.228 -1.576 -2.395 1.00 0.00 549 MET A O 12
ATOM 13032 N N . LYS A 1 15 ? 4.277 -2.670 -2.147 1.00 0.00 550 LYS A N 12
ATOM 13033 C CA . LYS A 1 15 ? 4.853 -3.813 -1.455 1.00 0.00 550 LYS A CA 12
ATOM 13034 C C . LYS A 1 15 ? 5.852 -4.548 -2.350 1.00 0.00 550 LYS A C 12
ATOM 13035 O O . LYS A 1 15 ? 6.958 -4.862 -1.922 1.00 0.00 550 LYS A O 12
ATOM 13054 N N . SER A 1 16 ? 5.466 -4.787 -3.596 1.00 0.00 551 SER A N 12
ATOM 13055 C CA . SER A 1 16 ? 6.343 -5.410 -4.569 1.00 0.00 551 SER A CA 12
ATOM 13056 C C . SER A 1 16 ? 7.570 -4.545 -4.855 1.00 0.00 551 SER A C 12
ATOM 13057 O O . SER A 1 16 ? 8.660 -5.066 -5.062 1.00 0.00 551 SER A O 12
ATOM 13065 N N . ALA A 1 17 ? 7.384 -3.227 -4.864 1.00 0.00 552 ALA A N 12
ATOM 13066 C CA . ALA A 1 17 ? 8.465 -2.299 -5.190 1.00 0.00 552 ALA A CA 12
ATOM 13067 C C . ALA A 1 17 ? 9.577 -2.329 -4.146 1.00 0.00 552 ALA A C 12
ATOM 13068 O O . ALA A 1 17 ? 10.753 -2.402 -4.485 1.00 0.00 552 ALA A O 12
ATOM 13075 N N . VAL A 1 18 ? 9.204 -2.293 -2.878 1.00 0.00 553 VAL A N 12
ATOM 13076 C CA . VAL A 1 18 ? 10.187 -2.279 -1.802 1.00 0.00 553 VAL A CA 12
ATOM 13077 C C . VAL A 1 18 ? 10.784 -3.659 -1.573 1.00 0.00 553 VAL A C 12
ATOM 13078 O O . VAL A 1 18 ? 11.961 -3.802 -1.239 1.00 0.00 553 VAL A O 12
ATOM 13091 N N . GLU A 1 19 ? 9.951 -4.666 -1.748 1.00 0.00 554 GLU A N 12
ATOM 13092 C CA . GLU A 1 19 ? 10.344 -6.048 -1.561 1.00 0.00 554 GLU A CA 12
ATOM 13093 C C . GLU A 1 19 ? 10.970 -6.637 -2.823 1.00 0.00 554 GLU A C 12
ATOM 13094 O O . GLU A 1 19 ? 11.289 -7.826 -2.873 1.00 0.00 554 GLU A O 12
ATOM 13106 N N . ASP A 1 20 ? 11.135 -5.801 -3.835 1.00 0.00 555 ASP A N 12
ATOM 13107 C CA . ASP A 1 20 ? 11.741 -6.218 -5.092 1.00 0.00 555 ASP A CA 12
ATOM 13108 C C . ASP A 1 20 ? 13.216 -6.547 -4.898 1.00 0.00 555 ASP A C 12
ATOM 13109 O O . ASP A 1 20 ? 13.942 -5.837 -4.199 1.00 0.00 555 ASP A O 12
ATOM 13118 N N . GLU A 1 21 ? 13.650 -7.624 -5.534 1.00 0.00 556 GLU A N 12
ATOM 13119 C CA . GLU A 1 21 ? 15.015 -8.108 -5.400 1.00 0.00 556 GLU A CA 12
ATOM 13120 C C . GLU A 1 21 ? 16.018 -7.183 -6.070 1.00 0.00 556 GLU A C 12
ATOM 13121 O O . GLU A 1 21 ? 17.212 -7.256 -5.785 1.00 0.00 556 GLU A O 12
ATOM 13133 N N . GLY A 1 22 ? 15.545 -6.331 -6.964 1.00 0.00 557 GLY A N 12
ATOM 13134 C CA . GLY A 1 22 ? 16.433 -5.401 -7.630 1.00 0.00 557 GLY A CA 12
ATOM 13135 C C . GLY A 1 22 ? 16.518 -4.094 -6.876 1.00 0.00 557 GLY A C 12
ATOM 13136 O O . GLY A 1 22 ? 17.562 -3.443 -6.843 1.00 0.00 557 GLY A O 12
ATOM 13140 N N . LEU A 1 23 ? 15.413 -3.727 -6.249 1.00 0.00 558 LEU A N 12
ATOM 13141 C CA . LEU A 1 23 ? 15.334 -2.501 -5.470 1.00 0.00 558 LEU A CA 12
ATOM 13142 C C . LEU A 1 23 ? 15.799 -2.710 -4.037 1.00 0.00 558 LEU A C 12
ATOM 13143 O O . LEU A 1 23 ? 15.755 -1.782 -3.225 1.00 0.00 558 LEU A O 12
ATOM 13159 N N . LYS A 1 24 ? 16.241 -3.919 -3.717 1.00 0.00 559 LYS A N 12
ATOM 13160 C CA . LYS A 1 24 ? 16.810 -4.165 -2.408 1.00 0.00 559 LYS A CA 12
ATOM 13161 C C . LYS A 1 24 ? 18.083 -3.341 -2.255 1.00 0.00 559 LYS A C 12
ATOM 13162 O O . LYS A 1 24 ? 18.940 -3.329 -3.144 1.00 0.00 559 LYS A O 12
ATOM 13181 N N . GLY A 1 25 ? 18.184 -2.618 -1.154 1.00 0.00 560 GLY A N 12
ATOM 13182 C CA . GLY A 1 25 ? 19.315 -1.734 -0.955 1.00 0.00 560 GLY A CA 12
ATOM 13183 C C . GLY A 1 25 ? 19.041 -0.335 -1.476 1.00 0.00 560 GLY A C 12
ATOM 13184 O O . GLY A 1 25 ? 19.647 0.636 -1.022 1.00 0.00 560 GLY A O 12
ATOM 13188 N N . LYS A 1 26 ? 18.120 -0.232 -2.432 1.00 0.00 561 LYS A N 12
ATOM 13189 C CA . LYS A 1 26 ? 17.739 1.058 -2.992 1.00 0.00 561 LYS A CA 12
ATOM 13190 C C . LYS A 1 26 ? 16.886 1.840 -2.003 1.00 0.00 561 LYS A C 12
ATOM 13191 O O . LYS A 1 26 ? 17.028 3.055 -1.855 1.00 0.00 561 LYS A O 12
ATOM 13210 N N . ILE A 1 27 ? 16.007 1.125 -1.322 1.00 0.00 562 ILE A N 12
ATOM 13211 C CA . ILE A 1 27 ? 15.188 1.705 -0.272 1.00 0.00 562 ILE A CA 12
ATOM 13212 C C . ILE A 1 27 ? 15.683 1.218 1.087 1.00 0.00 562 ILE A C 12
ATOM 13213 O O . ILE A 1 27 ? 16.258 0.130 1.192 1.00 0.00 562 ILE A O 12
ATOM 13229 N N . SER A 1 28 ? 15.484 2.027 2.116 1.00 0.00 563 SER A N 12
ATOM 13230 C CA . SER A 1 28 ? 15.896 1.657 3.458 1.00 0.00 563 SER A CA 12
ATOM 13231 C C . SER A 1 28 ? 14.909 0.659 4.053 1.00 0.00 563 SER A C 12
ATOM 13232 O O . SER A 1 28 ? 13.731 0.657 3.677 1.00 0.00 563 SER A O 12
ATOM 13240 N N . GLU A 1 29 ? 15.380 -0.179 4.968 1.00 0.00 564 GLU A N 12
ATOM 13241 C CA . GLU A 1 29 ? 14.548 -1.218 5.557 1.00 0.00 564 GLU A CA 12
ATOM 13242 C C . GLU A 1 29 ? 13.308 -0.616 6.193 1.00 0.00 564 GLU A C 12
ATOM 13243 O O . GLU A 1 29 ? 12.205 -1.117 6.006 1.00 0.00 564 GLU A O 12
ATOM 13255 N N . ALA A 1 30 ? 13.493 0.479 6.913 1.00 0.00 565 ALA A N 12
ATOM 13256 C CA . ALA A 1 30 ? 12.391 1.126 7.618 1.00 0.00 565 ALA A CA 12
ATOM 13257 C C . ALA A 1 30 ? 11.274 1.531 6.662 1.00 0.00 565 ALA A C 12
ATOM 13258 O O . ALA A 1 30 ? 10.097 1.319 6.958 1.00 0.00 565 ALA A O 12
ATOM 13265 N N . ASP A 1 31 ? 11.647 2.092 5.513 1.00 0.00 566 ASP A N 12
ATOM 13266 C CA . ASP A 1 31 ? 10.662 2.513 4.518 1.00 0.00 566 ASP A CA 12
ATOM 13267 C C . ASP A 1 31 ? 9.975 1.295 3.932 1.00 0.00 566 ASP A C 12
ATOM 13268 O O . ASP A 1 31 ? 8.748 1.239 3.846 1.00 0.00 566 ASP A O 12
ATOM 13277 N N . LYS A 1 32 ? 10.787 0.325 3.535 1.00 0.00 567 LYS A N 12
ATOM 13278 C CA . LYS A 1 32 ? 10.295 -0.938 3.018 1.00 0.00 567 LYS A CA 12
ATOM 13279 C C . LYS A 1 32 ? 9.331 -1.589 4.011 1.00 0.00 567 LYS A C 12
ATOM 13280 O O . LYS A 1 32 ? 8.233 -1.999 3.645 1.00 0.00 567 LYS A O 12
ATOM 13299 N N . LYS A 1 33 ? 9.740 -1.645 5.271 1.00 0.00 568 LYS A N 12
ATOM 13300 C CA . LYS A 1 33 ? 8.938 -2.258 6.321 1.00 0.00 568 LYS A CA 12
ATOM 13301 C C . LYS A 1 33 ? 7.611 -1.538 6.506 1.00 0.00 568 LYS A C 12
ATOM 13302 O O . LYS A 1 33 ? 6.562 -2.174 6.580 1.00 0.00 568 LYS A O 12
ATOM 13321 N N . LYS A 1 34 ? 7.660 -0.211 6.578 1.00 0.00 569 LYS A N 12
ATOM 13322 C CA . LYS A 1 34 ? 6.469 0.568 6.876 1.00 0.00 569 LYS A CA 12
ATOM 13323 C C . LYS A 1 34 ? 5.437 0.410 5.763 1.00 0.00 569 LYS A C 12
ATOM 13324 O O . LYS A 1 34 ? 4.253 0.205 6.030 1.00 0.00 569 LYS A O 12
ATOM 13343 N N . VAL A 1 35 ? 5.890 0.489 4.515 1.00 0.00 570 VAL A N 12
ATOM 13344 C CA . VAL A 1 35 ? 4.995 0.363 3.381 1.00 0.00 570 VAL A CA 12
ATOM 13345 C C . VAL A 1 35 ? 4.488 -1.073 3.222 1.00 0.00 570 VAL A C 12
ATOM 13346 O O . VAL A 1 35 ? 3.328 -1.280 2.886 1.00 0.00 570 VAL A O 12
ATOM 13359 N N . LEU A 1 36 ? 5.350 -2.066 3.466 1.00 0.00 571 LEU A N 12
ATOM 13360 C CA . LEU A 1 36 ? 4.928 -3.465 3.418 1.00 0.00 571 LEU A CA 12
ATOM 13361 C C . LEU A 1 36 ? 3.846 -3.719 4.460 1.00 0.00 571 LEU A C 12
ATOM 13362 O O . LEU A 1 36 ? 2.802 -4.298 4.161 1.00 0.00 571 LEU A O 12
ATOM 13378 N N . ASP A 1 37 ? 4.113 -3.268 5.681 1.00 0.00 572 ASP A N 12
ATOM 13379 C CA . ASP A 1 37 ? 3.192 -3.439 6.800 1.00 0.00 572 ASP A CA 12
ATOM 13380 C C . ASP A 1 37 ? 1.864 -2.751 6.518 1.00 0.00 572 ASP A C 12
ATOM 13381 O O . ASP A 1 37 ? 0.793 -3.331 6.700 1.00 0.00 572 ASP A O 12
ATOM 13390 N N . LYS A 1 38 ? 1.949 -1.516 6.053 1.00 0.00 573 LYS A N 12
ATOM 13391 C CA . LYS A 1 38 ? 0.777 -0.736 5.703 1.00 0.00 573 LYS A CA 12
ATOM 13392 C C . LYS A 1 38 ? 0.049 -1.351 4.509 1.00 0.00 573 LYS A C 12
ATOM 13393 O O . LYS A 1 38 ? -1.180 -1.348 4.455 1.00 0.00 573 LYS A O 12
ATOM 13412 N N . CYS A 1 39 ? 0.813 -1.876 3.561 1.00 0.00 574 CYS A N 12
ATOM 13413 C CA . CYS A 1 39 ? 0.242 -2.584 2.425 1.00 0.00 574 CYS A CA 12
ATOM 13414 C C . CYS A 1 39 ? -0.571 -3.771 2.910 1.00 0.00 574 CYS A C 12
ATOM 13415 O O . CYS A 1 39 ? -1.697 -3.998 2.477 1.00 0.00 574 CYS A O 12
ATOM 13423 N N . GLN A 1 40 ? 0.017 -4.525 3.814 1.00 0.00 575 GLN A N 12
ATOM 13424 C CA . GLN A 1 40 ? -0.664 -5.649 4.435 1.00 0.00 575 GLN A CA 12
ATOM 13425 C C . GLN A 1 40 ? -1.921 -5.199 5.168 1.00 0.00 575 GLN A C 12
ATOM 13426 O O . GLN A 1 40 ? -2.934 -5.891 5.143 1.00 0.00 575 GLN A O 12
ATOM 13440 N N . GLU A 1 41 ? -1.856 -4.033 5.803 1.00 0.00 576 GLU A N 12
ATOM 13441 C CA . GLU A 1 41 ? -3.020 -3.469 6.479 1.00 0.00 576 GLU A CA 12
ATOM 13442 C C . GLU A 1 41 ? -4.169 -3.263 5.507 1.00 0.00 576 GLU A C 12
ATOM 13443 O O . GLU A 1 41 ? -5.271 -3.771 5.719 1.00 0.00 576 GLU A O 12
ATOM 13455 N N . VAL A 1 42 ? -3.907 -2.524 4.438 1.00 0.00 577 VAL A N 12
ATOM 13456 C CA . VAL A 1 42 ? -4.933 -2.234 3.445 1.00 0.00 577 VAL A CA 12
ATOM 13457 C C . VAL A 1 42 ? -5.389 -3.507 2.739 1.00 0.00 577 VAL A C 12
ATOM 13458 O O . VAL A 1 42 ? -6.579 -3.709 2.539 1.00 0.00 577 VAL A O 12
ATOM 13471 N N . ILE A 1 43 ? -4.448 -4.372 2.388 1.00 0.00 578 ILE A N 12
ATOM 13472 C CA . ILE A 1 43 ? -4.771 -5.634 1.732 1.00 0.00 578 ILE A CA 12
ATOM 13473 C C . ILE A 1 43 ? -5.637 -6.525 2.632 1.00 0.00 578 ILE A C 12
ATOM 13474 O O . ILE A 1 43 ? -6.608 -7.132 2.175 1.00 0.00 578 ILE A O 12
ATOM 13490 N N . SER A 1 44 ? -5.304 -6.566 3.917 1.00 0.00 579 SER A N 12
ATOM 13491 C CA . SER A 1 44 ? -6.091 -7.311 4.897 1.00 0.00 579 SER A CA 12
ATOM 13492 C C . SER A 1 44 ? -7.481 -6.689 5.039 1.00 0.00 579 SER A C 12
ATOM 13493 O O . SER A 1 44 ? -8.489 -7.392 5.153 1.00 0.00 579 SER A O 12
ATOM 13501 N N . TRP A 1 45 ? -7.520 -5.364 4.995 1.00 0.00 580 TRP A N 12
ATOM 13502 C CA . TRP A 1 45 ? -8.759 -4.610 5.100 1.00 0.00 580 TRP A CA 12
ATOM 13503 C C . TRP A 1 45 ? -9.594 -4.809 3.841 1.00 0.00 580 TRP A C 12
ATOM 13504 O O . TRP A 1 45 ? -10.813 -4.871 3.892 1.00 0.00 580 TRP A O 12
ATOM 13525 N N . LEU A 1 46 ? -8.911 -4.921 2.717 1.00 0.00 581 LEU A N 12
ATOM 13526 C CA . LEU A 1 46 ? -9.549 -5.169 1.429 1.00 0.00 581 LEU A CA 12
ATOM 13527 C C . LEU A 1 46 ? -10.340 -6.461 1.443 1.00 0.00 581 LEU A C 12
ATOM 13528 O O . LEU A 1 46 ? -11.454 -6.523 0.930 1.00 0.00 581 LEU A O 12
ATOM 13544 N N . ASP A 1 47 ? -9.727 -7.498 1.994 1.00 0.00 582 ASP A N 12
ATOM 13545 C CA . ASP A 1 47 ? -10.374 -8.802 2.111 1.00 0.00 582 ASP A CA 12
ATOM 13546 C C . ASP A 1 47 ? -11.517 -8.734 3.119 1.00 0.00 582 ASP A C 12
ATOM 13547 O O . ASP A 1 47 ? -12.540 -9.400 2.972 1.00 0.00 582 ASP A O 12
ATOM 13556 N N . ALA A 1 48 ? -11.332 -7.900 4.132 1.00 0.00 583 ALA A N 12
ATOM 13557 C CA . ALA A 1 48 ? -12.290 -7.781 5.220 1.00 0.00 583 ALA A CA 12
ATOM 13558 C C . ALA A 1 48 ? -13.472 -6.887 4.845 1.00 0.00 583 ALA A C 12
ATOM 13559 O O . ALA A 1 48 ? -14.596 -7.098 5.300 1.00 0.00 583 ALA A O 12
ATOM 13566 N N . ASN A 1 49 ? -13.214 -5.900 4.005 1.00 0.00 584 ASN A N 12
ATOM 13567 C CA . ASN A 1 49 ? -14.230 -4.941 3.600 1.00 0.00 584 ASN A CA 12
ATOM 13568 C C . ASN A 1 49 ? -14.290 -4.826 2.086 1.00 0.00 584 ASN A C 12
ATOM 13569 O O . ASN A 1 49 ? -14.109 -3.749 1.525 1.00 0.00 584 ASN A O 12
ATOM 13580 N N . THR A 1 50 ? -14.541 -5.945 1.423 1.00 0.00 585 THR A N 12
ATOM 13581 C CA . THR A 1 50 ? -14.709 -5.960 -0.019 1.00 0.00 585 THR A CA 12
ATOM 13582 C C . THR A 1 50 ? -15.996 -5.237 -0.407 1.00 0.00 585 THR A C 12
ATOM 13583 O O . THR A 1 50 ? -16.168 -4.800 -1.546 1.00 0.00 585 THR A O 12
ATOM 13594 N N . LEU A 1 51 ? -16.886 -5.105 0.566 1.00 0.00 586 LEU A N 12
ATOM 13595 C CA . LEU A 1 51 ? -18.183 -4.486 0.347 1.00 0.00 586 LEU A CA 12
ATOM 13596 C C . LEU A 1 51 ? -18.145 -3.009 0.719 1.00 0.00 586 LEU A C 12
ATOM 13597 O O . LEU A 1 51 ? -19.169 -2.324 0.695 1.00 0.00 586 LEU A O 12
ATOM 13613 N N . ALA A 1 52 ? -16.954 -2.528 1.062 1.00 0.00 587 ALA A N 12
ATOM 13614 C CA . ALA A 1 52 ? -16.762 -1.133 1.442 1.00 0.00 587 ALA A CA 12
ATOM 13615 C C . ALA A 1 52 ? -17.199 -0.202 0.325 1.00 0.00 587 ALA A C 12
ATOM 13616 O O . ALA A 1 52 ? -17.168 -0.567 -0.854 1.00 0.00 587 ALA A O 12
ATOM 13623 N N . GLU A 1 53 ? -17.618 0.992 0.704 1.00 0.00 588 GLU A N 12
ATOM 13624 C CA . GLU A 1 53 ? -17.965 2.013 -0.266 1.00 0.00 588 GLU A CA 12
ATOM 13625 C C . GLU A 1 53 ? -16.722 2.474 -1.006 1.00 0.00 588 GLU A C 12
ATOM 13626 O O . GLU A 1 53 ? -15.604 2.277 -0.524 1.00 0.00 588 GLU A O 12
ATOM 13638 N N . LYS A 1 54 ? -16.911 3.103 -2.150 1.00 0.00 589 LYS A N 12
ATOM 13639 C CA . LYS A 1 54 ? -15.791 3.526 -2.987 1.00 0.00 589 LYS A CA 12
ATOM 13640 C C . LYS A 1 54 ? -14.838 4.424 -2.204 1.00 0.00 589 LYS A C 12
ATOM 13641 O O . LYS A 1 54 ? -13.619 4.247 -2.241 1.00 0.00 589 LYS A O 12
ATOM 13660 N N . ASP A 1 55 ? -15.422 5.353 -1.467 1.00 0.00 590 ASP A N 12
ATOM 13661 C CA . ASP A 1 55 ? -14.672 6.336 -0.694 1.00 0.00 590 ASP A CA 12
ATOM 13662 C C . ASP A 1 55 ? -13.800 5.673 0.363 1.00 0.00 590 ASP A C 12
ATOM 13663 O O . ASP A 1 55 ? -12.734 6.188 0.695 1.00 0.00 590 ASP A O 12
ATOM 13672 N N . GLU A 1 56 ? -14.250 4.538 0.894 1.00 0.00 591 GLU A N 12
ATOM 13673 C CA . GLU A 1 56 ? -13.467 3.815 1.890 1.00 0.00 591 GLU A CA 12
ATOM 13674 C C . GLU A 1 56 ? -12.141 3.388 1.287 1.00 0.00 591 GLU A C 12
ATOM 13675 O O . GLU A 1 56 ? -11.081 3.571 1.889 1.00 0.00 591 GLU A O 12
ATOM 13687 N N . PHE A 1 57 ? -12.206 2.848 0.079 1.00 0.00 592 PHE A N 12
ATOM 13688 C CA . PHE A 1 57 ? -11.009 2.479 -0.652 1.00 0.00 592 PHE A CA 12
ATOM 13689 C C . PHE A 1 57 ? -10.216 3.729 -1.000 1.00 0.00 592 PHE A C 12
ATOM 13690 O O . PHE A 1 57 ? -9.006 3.768 -0.836 1.00 0.00 592 PHE A O 12
ATOM 13707 N N . GLU A 1 58 ? -10.919 4.768 -1.428 1.00 0.00 593 GLU A N 12
ATOM 13708 C CA . GLU A 1 58 ? -10.279 6.009 -1.852 1.00 0.00 593 GLU A CA 12
ATOM 13709 C C . GLU A 1 58 ? -9.434 6.606 -0.730 1.00 0.00 593 GLU A C 12
ATOM 13710 O O . GLU A 1 58 ? -8.308 7.047 -0.959 1.00 0.00 593 GLU A O 12
ATOM 13722 N N . HIS A 1 59 ? -9.966 6.593 0.486 1.00 0.00 594 HIS A N 12
ATOM 13723 C CA . HIS A 1 59 ? -9.222 7.082 1.646 1.00 0.00 594 HIS A CA 12
ATOM 13724 C C . HIS A 1 59 ? -8.041 6.167 1.930 1.00 0.00 594 HIS A C 12
ATOM 13725 O O . HIS A 1 59 ? -6.952 6.626 2.278 1.00 0.00 594 HIS A O 12
ATOM 13740 N N . LYS A 1 60 ? -8.265 4.869 1.763 1.00 0.00 595 LYS A N 12
ATOM 13741 C CA . LYS A 1 60 ? -7.232 3.878 1.986 1.00 0.00 595 LYS A CA 12
ATOM 13742 C C . LYS A 1 60 ? -6.110 4.071 0.979 1.00 0.00 595 LYS A C 12
ATOM 13743 O O . LYS A 1 60 ? -4.933 3.891 1.296 1.00 0.00 595 LYS A O 12
ATOM 13762 N N . ARG A 1 61 ? -6.501 4.451 -0.234 1.00 0.00 596 ARG A N 12
ATOM 13763 C CA . ARG A 1 61 ? -5.565 4.740 -1.308 1.00 0.00 596 ARG A CA 12
ATOM 13764 C C . ARG A 1 61 ? -4.671 5.904 -0.913 1.00 0.00 596 ARG A C 12
ATOM 13765 O O . ARG A 1 61 ? -3.465 5.873 -1.135 1.00 0.00 596 ARG A O 12
ATOM 13786 N N . LYS A 1 62 ? -5.274 6.920 -0.299 1.00 0.00 597 LYS A N 12
ATOM 13787 C CA . LYS A 1 62 ? -4.536 8.094 0.150 1.00 0.00 597 LYS A CA 12
ATOM 13788 C C . LYS A 1 62 ? -3.586 7.724 1.280 1.00 0.00 597 LYS A C 12
ATOM 13789 O O . LYS A 1 62 ? -2.436 8.151 1.303 1.00 0.00 597 LYS A O 12
ATOM 13808 N N . GLU A 1 63 ? -4.077 6.927 2.215 1.00 0.00 598 GLU A N 12
ATOM 13809 C CA . GLU A 1 63 ? -3.265 6.467 3.336 1.00 0.00 598 GLU A CA 12
ATOM 13810 C C . GLU A 1 63 ? -2.070 5.645 2.863 1.00 0.00 598 GLU A C 12
ATOM 13811 O O . GLU A 1 63 ? -0.931 5.895 3.262 1.00 0.00 598 GLU A O 12
ATOM 13823 N N . LEU A 1 64 ? -2.343 4.652 2.026 1.00 0.00 599 LEU A N 12
ATOM 13824 C CA . LEU A 1 64 ? -1.299 3.795 1.480 1.00 0.00 599 LEU A CA 12
ATOM 13825 C C . LEU A 1 64 ? -0.309 4.652 0.686 1.00 0.00 599 LEU A C 12
ATOM 13826 O O . LEU A 1 64 ? 0.899 4.468 0.773 1.00 0.00 599 LEU A O 12
ATOM 13842 N N . GLU A 1 65 ? -0.845 5.611 -0.053 1.00 0.00 600 GLU A N 12
ATOM 13843 C CA . GLU A 1 65 ? -0.036 6.576 -0.791 1.00 0.00 600 GLU A CA 12
ATOM 13844 C C . GLU A 1 65 ? 0.927 7.305 0.142 1.00 0.00 600 GLU A C 12
ATOM 13845 O O . GLU A 1 65 ? 2.111 7.408 -0.145 1.00 0.00 600 GLU A O 12
ATOM 13857 N N . GLN A 1 66 ? 0.414 7.805 1.256 1.00 0.00 601 GLN A N 12
ATOM 13858 C CA . GLN A 1 66 ? 1.232 8.552 2.200 1.00 0.00 601 GLN A CA 12
ATOM 13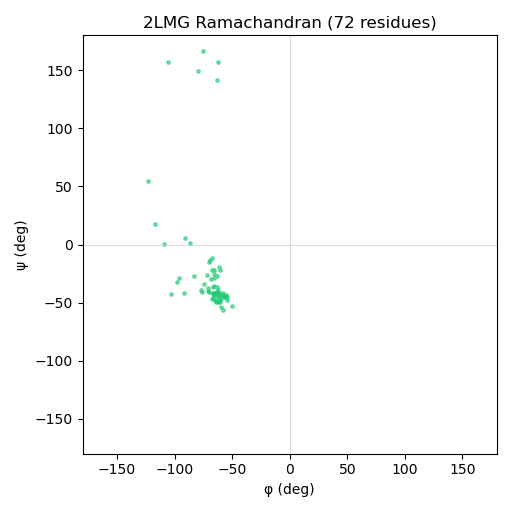859 C C . GLN A 1 66 ? 2.252 7.670 2.921 1.00 0.00 601 GLN A C 12
ATOM 13860 O O . GLN A 1 66 ? 3.245 8.178 3.437 1.00 0.00 601 GLN A O 12
ATOM 13874 N N . VAL A 1 67 ? 2.012 6.362 2.991 1.00 0.00 602 VAL A N 12
ATOM 13875 C CA . VAL A 1 67 ? 2.992 5.465 3.596 1.00 0.00 602 VAL A CA 12
ATOM 13876 C C . VAL A 1 67 ? 4.140 5.207 2.621 1.00 0.00 602 VAL A C 12
ATOM 13877 O O . VAL A 1 67 ? 5.305 5.172 3.014 1.00 0.00 602 VAL A O 12
ATOM 13890 N N . CYS A 1 68 ? 3.799 5.035 1.346 1.00 0.00 603 CYS A N 12
ATOM 13891 C CA . CYS A 1 68 ? 4.787 4.762 0.311 1.00 0.00 603 CYS A CA 12
ATOM 13892 C C . CYS A 1 68 ? 5.445 6.050 -0.189 1.00 0.00 603 CYS A C 12
ATOM 13893 O O . CYS A 1 68 ? 6.573 6.026 -0.654 1.00 0.00 603 CYS A O 12
ATOM 13901 N N . ASN A 1 69 ? 4.733 7.167 -0.095 1.00 0.00 604 ASN A N 12
ATOM 13902 C CA . ASN A 1 69 ? 5.227 8.464 -0.584 1.00 0.00 604 ASN A CA 12
ATOM 13903 C C . ASN A 1 69 ? 6.645 8.806 -0.081 1.00 0.00 604 ASN A C 12
ATOM 13904 O O . ASN A 1 69 ? 7.507 9.148 -0.893 1.00 0.00 604 ASN A O 12
ATOM 13915 N N . PRO A 1 70 ? 6.930 8.717 1.242 1.00 0.00 605 PRO A N 12
ATOM 13916 C CA . PRO A 1 70 ? 8.282 8.969 1.775 1.00 0.00 605 PRO A CA 12
ATOM 13917 C C . PRO A 1 70 ? 9.334 8.049 1.163 1.00 0.00 605 PRO A C 12
ATOM 13918 O O . PRO A 1 70 ? 10.516 8.384 1.097 1.00 0.00 605 PRO A O 12
ATOM 13929 N N . ILE A 1 71 ? 8.887 6.892 0.708 1.00 0.00 606 ILE A N 12
ATOM 13930 C CA . ILE A 1 71 ? 9.768 5.890 0.142 1.00 0.00 606 ILE A CA 12
ATOM 13931 C C . ILE A 1 71 ? 9.892 6.077 -1.378 1.00 0.00 606 ILE A C 12
ATOM 13932 O O . ILE A 1 71 ? 10.983 5.985 -1.940 1.00 0.00 606 ILE A O 12
ATOM 13948 N N . ILE A 1 72 ? 8.766 6.380 -2.024 1.00 0.00 607 ILE A N 12
ATOM 13949 C CA . ILE A 1 72 ? 8.704 6.566 -3.471 1.00 0.00 607 ILE A CA 12
ATOM 13950 C C . ILE A 1 72 ? 9.486 7.809 -3.898 1.00 0.00 607 ILE A C 12
ATOM 13951 O O . ILE A 1 72 ? 10.058 7.850 -4.987 1.00 0.00 607 ILE A O 12
ATOM 13967 N N . SER A 1 73 ? 9.543 8.801 -3.019 1.00 0.00 608 SER A N 12
ATOM 13968 C CA . SER A 1 73 ? 10.264 10.036 -3.305 1.00 0.00 608 SER A CA 12
ATOM 13969 C C . SER A 1 73 ? 11.776 9.804 -3.357 1.00 0.00 608 SER A C 12
ATOM 13970 O O . SER A 1 73 ? 12.533 10.677 -3.789 1.00 0.00 608 SER A O 12
ATOM 13978 N N . GLY A 1 74 ? 12.209 8.628 -2.920 1.00 0.00 609 GLY A N 12
ATOM 13979 C CA . GLY A 1 74 ? 13.612 8.277 -2.996 1.00 0.00 609 GLY A CA 12
ATOM 13980 C C . GLY A 1 74 ? 13.863 7.105 -3.928 1.00 0.00 609 GLY A C 12
ATOM 13981 O O . GLY A 1 74 ? 15.010 6.727 -4.170 1.00 0.00 609 GLY A O 12
ATOM 13985 N N . LEU A 1 75 ? 12.785 6.537 -4.456 1.00 0.00 610 LEU A N 12
ATOM 13986 C CA . LEU A 1 75 ? 12.877 5.386 -5.347 1.00 0.00 610 LEU A CA 12
ATOM 13987 C C . LEU A 1 75 ? 13.048 5.828 -6.793 1.00 0.00 610 LEU A C 12
ATOM 13988 O O . LEU A 1 75 ? 12.031 6.136 -7.450 1.00 0.00 610 LEU A O 12
ATOM 14005 N N . SER A 1 2 ? -13.286 0.235 -10.372 1.00 0.00 537 SER A N 13
ATOM 14006 C CA . SER A 1 2 ? -12.997 -0.865 -9.431 1.00 0.00 537 SER A CA 13
ATOM 14007 C C . SER A 1 2 ? -12.030 -0.396 -8.346 1.00 0.00 537 SER A C 13
ATOM 14008 O O . SER A 1 2 ? -10.842 -0.722 -8.378 1.00 0.00 537 SER A O 13
ATOM 14016 N N . ALA A 1 3 ? -12.547 0.363 -7.380 1.00 0.00 538 ALA A N 13
ATOM 14017 C CA . ALA A 1 3 ? -11.712 0.919 -6.318 1.00 0.00 538 ALA A CA 13
ATOM 14018 C C . ALA A 1 3 ? -11.013 -0.185 -5.540 1.00 0.00 538 ALA A C 13
ATOM 14019 O O . ALA A 1 3 ? -9.837 -0.061 -5.237 1.00 0.00 538 ALA A O 13
ATOM 14026 N N . LYS A 1 4 ? -11.727 -1.267 -5.240 1.00 0.00 539 LYS A N 13
ATOM 14027 C CA . LYS A 1 4 ? -11.136 -2.400 -4.531 1.00 0.00 539 LYS A CA 13
ATOM 14028 C C . LYS A 1 4 ? -9.928 -2.924 -5.302 1.00 0.00 539 LYS A C 13
ATOM 14029 O O . LYS A 1 4 ? -8.848 -3.110 -4.738 1.00 0.00 539 LYS A O 13
ATOM 14048 N N . ASN A 1 5 ? -10.126 -3.140 -6.593 1.00 0.00 540 ASN A N 13
ATOM 14049 C CA . ASN A 1 5 ? -9.097 -3.711 -7.453 1.00 0.00 540 ASN A CA 13
ATOM 14050 C C . ASN A 1 5 ? -7.894 -2.785 -7.549 1.00 0.00 540 ASN A C 13
ATOM 14051 O O . ASN A 1 5 ? -6.755 -3.217 -7.384 1.00 0.00 540 ASN A O 13
ATOM 14062 N N . ALA A 1 6 ? -8.158 -1.508 -7.800 1.00 0.00 541 ALA A N 13
ATOM 14063 C CA . ALA A 1 6 ? -7.099 -0.514 -7.896 1.00 0.00 541 ALA A CA 13
ATOM 14064 C C . ALA A 1 6 ? -6.393 -0.350 -6.560 1.00 0.00 541 ALA A C 13
ATOM 14065 O O . ALA A 1 6 ? -5.178 -0.192 -6.505 1.00 0.00 541 ALA A O 13
ATOM 14072 N N . LEU A 1 7 ? -7.169 -0.399 -5.487 1.00 0.00 542 LEU A N 13
ATOM 14073 C CA . LEU A 1 7 ? -6.652 -0.210 -4.146 1.00 0.00 542 LEU A CA 13
ATOM 14074 C C . LEU A 1 7 ? -5.714 -1.348 -3.756 1.00 0.00 542 LEU A C 13
ATOM 14075 O O . LEU A 1 7 ? -4.610 -1.110 -3.262 1.00 0.00 542 LEU A O 13
ATOM 14091 N N . GLU A 1 8 ? -6.148 -2.579 -3.991 1.00 0.00 543 GLU A N 13
ATOM 14092 C CA . GLU A 1 8 ? -5.354 -3.732 -3.631 1.00 0.00 543 GLU A CA 13
ATOM 14093 C C . GLU A 1 8 ? -4.118 -3.804 -4.510 1.00 0.00 543 GLU A C 13
ATOM 14094 O O . GLU A 1 8 ? -3.016 -4.065 -4.029 1.00 0.00 543 GLU A O 13
ATOM 14106 N N . SER A 1 9 ? -4.308 -3.542 -5.796 1.00 0.00 544 SER A N 13
ATOM 14107 C CA . SER A 1 9 ? -3.209 -3.519 -6.743 1.00 0.00 544 SER A CA 13
ATOM 14108 C C . SER A 1 9 ? -2.215 -2.430 -6.358 1.00 0.00 544 SER A C 13
ATOM 14109 O O . SER A 1 9 ? -1.008 -2.595 -6.513 1.00 0.00 544 SER A O 13
ATOM 14117 N N . TYR A 1 10 ? -2.732 -1.324 -5.833 1.00 0.00 545 TYR A N 13
ATOM 14118 C CA . TYR A 1 10 ? -1.902 -0.213 -5.401 1.00 0.00 545 TYR A CA 13
ATOM 14119 C C . TYR A 1 10 ? -1.010 -0.647 -4.242 1.00 0.00 545 TYR A C 13
ATOM 14120 O O . TYR A 1 10 ? 0.202 -0.421 -4.260 1.00 0.00 545 TYR A O 13
ATOM 14138 N N . ALA A 1 11 ? -1.615 -1.281 -3.241 1.00 0.00 546 ALA A N 13
ATOM 14139 C CA . ALA A 1 11 ? -0.877 -1.734 -2.076 1.00 0.00 546 ALA A CA 13
ATOM 14140 C C . ALA A 1 11 ? 0.102 -2.834 -2.469 1.00 0.00 546 ALA A C 13
ATOM 14141 O O . ALA A 1 11 ? 1.242 -2.861 -2.009 1.00 0.00 546 ALA A O 13
ATOM 14148 N N . PHE A 1 12 ? -0.350 -3.727 -3.348 1.00 0.00 547 PHE A N 13
ATOM 14149 C CA . PHE A 1 12 ? 0.506 -4.769 -3.900 1.00 0.00 547 PHE A CA 13
ATOM 14150 C C . PHE A 1 12 ? 1.700 -4.158 -4.627 1.00 0.00 547 PHE A C 13
ATOM 14151 O O . PHE A 1 12 ? 2.825 -4.628 -4.492 1.00 0.00 547 PHE A O 13
ATOM 14168 N N . ASN A 1 13 ? 1.441 -3.101 -5.389 1.00 0.00 548 ASN A N 13
ATOM 14169 C CA . ASN A 1 13 ? 2.474 -2.448 -6.189 1.00 0.00 548 ASN A CA 13
ATOM 14170 C C . ASN A 1 13 ? 3.566 -1.830 -5.320 1.00 0.00 548 ASN A C 13
ATOM 14171 O O . ASN A 1 13 ? 4.752 -2.045 -5.575 1.00 0.00 548 ASN A O 13
ATOM 14182 N N . MET A 1 14 ? 3.181 -1.074 -4.293 1.00 0.00 549 MET A N 13
ATOM 14183 C CA . MET A 1 14 ? 4.159 -0.459 -3.398 1.00 0.00 549 MET A CA 13
ATOM 14184 C C . MET A 1 14 ? 4.932 -1.537 -2.651 1.00 0.00 549 MET A C 13
ATOM 14185 O O . MET A 1 14 ? 6.153 -1.468 -2.502 1.00 0.00 549 MET A O 13
ATOM 14199 N N . LYS A 1 15 ? 4.193 -2.532 -2.190 1.00 0.00 550 LYS A N 13
ATOM 14200 C CA . LYS A 1 15 ? 4.757 -3.687 -1.511 1.00 0.00 550 LYS A CA 13
ATOM 14201 C C . LYS A 1 15 ? 5.754 -4.423 -2.408 1.00 0.00 550 LYS A C 13
ATOM 14202 O O . LYS A 1 15 ? 6.842 -4.789 -1.968 1.00 0.00 550 LYS A O 13
ATOM 14221 N N . SER A 1 16 ? 5.388 -4.609 -3.666 1.00 0.00 551 SER A N 13
ATOM 14222 C CA . SER A 1 16 ? 6.252 -5.279 -4.629 1.00 0.00 551 SER A CA 13
ATOM 14223 C C . SER A 1 16 ? 7.508 -4.452 -4.900 1.00 0.00 551 SER A C 13
ATOM 14224 O O . SER A 1 16 ? 8.587 -5.002 -5.084 1.00 0.00 551 SER A O 13
ATOM 14232 N N . ALA A 1 17 ? 7.353 -3.133 -4.923 1.00 0.00 552 ALA A N 13
ATOM 14233 C CA . ALA A 1 17 ? 8.458 -2.229 -5.239 1.00 0.00 552 ALA A CA 13
ATOM 14234 C C . ALA A 1 17 ? 9.576 -2.299 -4.198 1.00 0.00 552 ALA A C 13
ATOM 14235 O O . ALA A 1 17 ? 10.748 -2.393 -4.543 1.00 0.00 552 ALA A O 13
ATOM 14242 N N . VAL A 1 18 ? 9.209 -2.266 -2.928 1.00 0.00 553 VAL A N 13
ATOM 14243 C CA . VAL A 1 18 ? 10.195 -2.292 -1.850 1.00 0.00 553 VAL A CA 13
ATOM 14244 C C . VAL A 1 18 ? 10.749 -3.694 -1.645 1.00 0.00 553 VAL A C 13
ATOM 14245 O O . VAL A 1 18 ? 11.895 -3.883 -1.237 1.00 0.00 553 VAL A O 13
ATOM 14258 N N . GLU A 1 19 ? 9.904 -4.671 -1.902 1.00 0.00 554 GLU A N 13
ATOM 14259 C CA . GLU A 1 19 ? 10.270 -6.067 -1.792 1.00 0.00 554 GLU A CA 13
ATOM 14260 C C . GLU A 1 19 ? 10.894 -6.593 -3.087 1.00 0.00 554 GLU A C 13
ATOM 14261 O O . GLU A 1 19 ? 11.158 -7.787 -3.223 1.00 0.00 554 GLU A O 13
ATOM 14273 N N . ASP A 1 20 ? 11.105 -5.691 -4.034 1.00 0.00 555 ASP A N 13
ATOM 14274 C CA . ASP A 1 20 ? 11.755 -6.025 -5.299 1.00 0.00 555 ASP A CA 13
ATOM 14275 C C . ASP A 1 20 ? 13.249 -6.260 -5.100 1.00 0.00 555 ASP A C 13
ATOM 14276 O O . ASP A 1 20 ? 13.921 -5.504 -4.396 1.00 0.00 555 ASP A O 13
ATOM 14285 N N . GLU A 1 21 ? 13.761 -7.302 -5.744 1.00 0.00 556 GLU A N 13
ATOM 14286 C CA . GLU A 1 21 ? 15.160 -7.698 -5.603 1.00 0.00 556 GLU A CA 13
ATOM 14287 C C . GLU A 1 21 ? 16.116 -6.700 -6.258 1.00 0.00 556 GLU A C 13
ATOM 14288 O O . GLU A 1 21 ? 17.321 -6.739 -6.013 1.00 0.00 556 GLU A O 13
ATOM 14300 N N . GLY A 1 22 ? 15.591 -5.815 -7.090 1.00 0.00 557 GLY A N 13
ATOM 14301 C CA . GLY A 1 22 ? 16.438 -4.841 -7.746 1.00 0.00 557 GLY A CA 13
ATOM 14302 C C . GLY A 1 22 ? 16.382 -3.501 -7.055 1.00 0.00 557 GLY A C 13
ATOM 14303 O O . GLY A 1 22 ? 17.253 -2.651 -7.247 1.00 0.00 557 GLY A O 13
ATOM 14307 N N . LEU A 1 23 ? 15.349 -3.314 -6.250 1.00 0.00 558 LEU A N 13
ATOM 14308 C CA . LEU A 1 23 ? 15.186 -2.090 -5.493 1.00 0.00 558 LEU A CA 13
ATOM 14309 C C . LEU A 1 23 ? 15.621 -2.263 -4.047 1.00 0.00 558 LEU A C 13
ATOM 14310 O O . LEU A 1 23 ? 15.641 -1.298 -3.278 1.00 0.00 558 LEU A O 13
ATOM 14326 N N . LYS A 1 24 ? 15.961 -3.484 -3.665 1.00 0.00 559 LYS A N 13
ATOM 14327 C CA . LYS A 1 24 ? 16.560 -3.705 -2.362 1.00 0.00 559 LYS A CA 13
ATOM 14328 C C . LYS A 1 24 ? 17.945 -3.066 -2.347 1.00 0.00 559 LYS A C 13
ATOM 14329 O O . LYS A 1 24 ? 18.770 -3.328 -3.223 1.00 0.00 559 LYS A O 13
ATOM 14348 N N . GLY A 1 25 ? 18.180 -2.196 -1.382 1.00 0.00 560 GLY A N 13
ATOM 14349 C CA . GLY A 1 25 ? 19.405 -1.424 -1.369 1.00 0.00 560 GLY A CA 13
ATOM 14350 C C . GLY A 1 25 ? 19.176 -0.022 -1.899 1.00 0.00 560 GLY A C 13
ATOM 14351 O O . GLY A 1 25 ? 19.929 0.905 -1.597 1.00 0.00 560 GLY A O 13
ATOM 14355 N N . LYS A 1 26 ? 18.130 0.127 -2.708 1.00 0.00 561 LYS A N 13
ATOM 14356 C CA . LYS A 1 26 ? 17.700 1.432 -3.189 1.00 0.00 561 LYS A CA 13
ATOM 14357 C C . LYS A 1 26 ? 16.935 2.145 -2.089 1.00 0.00 561 LYS A C 13
ATOM 14358 O O . LYS A 1 26 ? 17.138 3.332 -1.828 1.00 0.00 561 LYS A O 13
ATOM 14377 N N . ILE A 1 27 ? 16.066 1.390 -1.437 1.00 0.00 562 ILE A N 13
ATOM 14378 C CA . ILE A 1 27 ? 15.248 1.908 -0.362 1.00 0.00 562 ILE A CA 13
ATOM 14379 C C . ILE A 1 27 ? 15.777 1.402 0.978 1.00 0.00 562 ILE A C 13
ATOM 14380 O O . ILE A 1 27 ? 16.367 0.319 1.055 1.00 0.00 562 ILE A O 13
ATOM 14396 N N . SER A 1 28 ? 15.601 2.195 2.021 1.00 0.00 563 SER A N 13
ATOM 14397 C CA . SER A 1 28 ? 16.055 1.811 3.345 1.00 0.00 563 SER A CA 13
ATOM 14398 C C . SER A 1 28 ? 15.076 0.824 3.969 1.00 0.00 563 SER A C 13
ATOM 14399 O O . SER A 1 28 ? 13.884 0.861 3.648 1.00 0.00 563 SER A O 13
ATOM 14407 N N . GLU A 1 29 ? 15.560 -0.060 4.836 1.00 0.00 564 GLU A N 13
ATOM 14408 C CA . GLU A 1 29 ? 14.722 -1.124 5.380 1.00 0.00 564 GLU A CA 13
ATOM 14409 C C . GLU A 1 29 ? 13.460 -0.563 6.021 1.00 0.00 564 GLU A C 13
ATOM 14410 O O . GLU A 1 29 ? 12.370 -1.094 5.823 1.00 0.00 564 GLU A O 13
ATOM 14422 N N . ALA A 1 30 ? 13.614 0.536 6.748 1.00 0.00 565 ALA A N 13
ATOM 14423 C CA . ALA A 1 30 ? 12.507 1.148 7.470 1.00 0.00 565 ALA A CA 13
ATOM 14424 C C . ALA A 1 30 ? 11.364 1.525 6.531 1.00 0.00 565 ALA A C 13
ATOM 14425 O O . ALA A 1 30 ? 10.198 1.282 6.837 1.00 0.00 565 ALA A O 13
ATOM 14432 N N . ASP A 1 31 ? 11.705 2.093 5.380 1.00 0.00 566 ASP A N 13
ATOM 14433 C CA . ASP A 1 31 ? 10.702 2.498 4.398 1.00 0.00 566 ASP A CA 13
ATOM 14434 C C . ASP A 1 31 ? 10.055 1.270 3.782 1.00 0.00 566 ASP A C 13
ATOM 14435 O O . ASP A 1 31 ? 8.833 1.187 3.665 1.00 0.00 566 ASP A O 13
ATOM 14444 N N . LYS A 1 32 ? 10.898 0.316 3.395 1.00 0.00 567 LYS A N 13
ATOM 14445 C CA . LYS A 1 32 ? 10.447 -0.963 2.867 1.00 0.00 567 LYS A CA 13
ATOM 14446 C C . LYS A 1 32 ? 9.478 -1.637 3.842 1.00 0.00 567 LYS A C 13
ATOM 14447 O O . LYS A 1 32 ? 8.400 -2.082 3.459 1.00 0.00 567 LYS A O 13
ATOM 14466 N N . LYS A 1 33 ? 9.868 -1.675 5.108 1.00 0.00 568 LYS A N 13
ATOM 14467 C CA . LYS A 1 33 ? 9.077 -2.312 6.153 1.00 0.00 568 LYS A CA 13
ATOM 14468 C C . LYS A 1 33 ? 7.771 -1.575 6.399 1.00 0.00 568 LYS A C 13
ATOM 14469 O O . LYS A 1 33 ? 6.711 -2.200 6.458 1.00 0.00 568 LYS A O 13
ATOM 14488 N N . LYS A 1 34 ? 7.842 -0.251 6.535 1.00 0.00 569 LYS A N 13
ATOM 14489 C CA . LYS A 1 34 ? 6.665 0.538 6.872 1.00 0.00 569 LYS A CA 13
ATOM 14490 C C . LYS A 1 34 ? 5.600 0.385 5.794 1.00 0.00 569 LYS A C 13
ATOM 14491 O O . LYS A 1 34 ? 4.424 0.192 6.099 1.00 0.00 569 LYS A O 13
ATOM 14510 N N . VAL A 1 35 ? 6.018 0.452 4.533 1.00 0.00 570 VAL A N 13
ATOM 14511 C CA . VAL A 1 35 ? 5.087 0.340 3.431 1.00 0.00 570 VAL A CA 13
ATOM 14512 C C . VAL A 1 35 ? 4.545 -1.086 3.306 1.00 0.00 570 VAL A C 13
ATOM 14513 O O . VAL A 1 35 ? 3.350 -1.267 3.116 1.00 0.00 570 VAL A O 13
ATOM 14526 N N . LEU A 1 36 ? 5.415 -2.093 3.436 1.00 0.00 571 LEU A N 13
ATOM 14527 C CA . LEU A 1 36 ? 4.982 -3.492 3.383 1.00 0.00 571 LEU A CA 13
ATOM 14528 C C . LEU A 1 36 ? 3.970 -3.780 4.488 1.00 0.00 571 LEU A C 13
ATOM 14529 O O . LEU A 1 36 ? 2.936 -4.409 4.249 1.00 0.00 571 LEU A O 13
ATOM 14545 N N . ASP A 1 37 ? 4.281 -3.311 5.692 1.00 0.00 572 ASP A N 13
ATOM 14546 C CA . ASP A 1 37 ? 3.424 -3.512 6.860 1.00 0.00 572 ASP A CA 13
ATOM 14547 C C . ASP A 1 37 ? 2.069 -2.851 6.640 1.00 0.00 572 ASP A C 13
ATOM 14548 O O . ASP A 1 37 ? 1.023 -3.466 6.832 1.00 0.00 572 ASP A O 13
ATOM 14557 N N . LYS A 1 38 ? 2.111 -1.605 6.190 1.00 0.00 573 LYS A N 13
ATOM 14558 C CA . LYS A 1 38 ? 0.909 -0.835 5.892 1.00 0.00 573 LYS A CA 13
ATOM 14559 C C . LYS A 1 38 ? 0.127 -1.462 4.738 1.00 0.00 573 LYS A C 13
ATOM 14560 O O . LYS A 1 38 ? -1.100 -1.545 4.788 1.00 0.00 573 LYS A O 13
ATOM 14579 N N . CYS A 1 39 ? 0.838 -1.906 3.709 1.00 0.00 574 CYS A N 13
ATOM 14580 C CA . CYS A 1 39 ? 0.209 -2.571 2.574 1.00 0.00 574 CYS A CA 13
ATOM 14581 C C . CYS A 1 39 ? -0.498 -3.840 3.039 1.00 0.00 574 CYS A C 13
ATOM 14582 O O . CYS A 1 39 ? -1.587 -4.164 2.575 1.00 0.00 574 CYS A O 13
ATOM 14590 N N . GLN A 1 40 ? 0.123 -4.545 3.973 1.00 0.00 575 GLN A N 13
ATOM 14591 C CA . GLN A 1 40 ? -0.471 -5.735 4.562 1.00 0.00 575 GLN A CA 13
ATOM 14592 C C . GLN A 1 40 ? -1.729 -5.389 5.350 1.00 0.00 575 GLN A C 13
ATOM 14593 O O . GLN A 1 40 ? -2.712 -6.129 5.303 1.00 0.00 575 GLN A O 13
ATOM 14607 N N . GLU A 1 41 ? -1.693 -4.268 6.062 1.00 0.00 576 GLU A N 13
ATOM 14608 C CA . GLU A 1 41 ? -2.854 -3.801 6.817 1.00 0.00 576 GLU A CA 13
ATOM 14609 C C . GLU A 1 41 ? -4.037 -3.593 5.888 1.00 0.00 576 GLU A C 13
ATOM 14610 O O . GLU A 1 41 ? -5.106 -4.177 6.078 1.00 0.00 576 GLU A O 13
ATOM 14622 N N . VAL A 1 42 ? -3.827 -2.769 4.876 1.00 0.00 577 VAL A N 13
ATOM 14623 C CA . VAL A 1 42 ? -4.879 -2.421 3.937 1.00 0.00 577 VAL A CA 13
ATOM 14624 C C . VAL A 1 42 ? -5.316 -3.625 3.106 1.00 0.00 577 VAL A C 13
ATOM 14625 O O . VAL A 1 42 ? -6.500 -3.803 2.857 1.00 0.00 577 VAL A O 13
ATOM 14638 N N . ILE A 1 43 ? -4.370 -4.455 2.690 1.00 0.00 578 ILE A N 13
ATOM 14639 C CA . ILE A 1 43 ? -4.696 -5.663 1.940 1.00 0.00 578 ILE A CA 13
ATOM 14640 C C . ILE A 1 43 ? -5.573 -6.607 2.776 1.00 0.00 578 ILE A C 13
ATOM 14641 O O . ILE A 1 43 ? -6.564 -7.161 2.279 1.00 0.00 578 ILE A O 13
ATOM 14657 N N . SER A 1 44 ? -5.238 -6.745 4.055 1.00 0.00 579 SER A N 13
ATOM 14658 C CA . SER A 1 44 ? -6.050 -7.531 4.978 1.00 0.00 579 SER A CA 13
ATOM 14659 C C . SER A 1 44 ? -7.419 -6.869 5.163 1.00 0.00 579 SER A C 13
ATOM 14660 O O . SER A 1 44 ? -8.444 -7.544 5.280 1.00 0.00 579 SER A O 13
ATOM 14668 N N . TRP A 1 45 ? -7.423 -5.540 5.155 1.00 0.00 580 TRP A N 13
ATOM 14669 C CA . TRP A 1 45 ? -8.642 -4.756 5.290 1.00 0.00 580 TRP A CA 13
ATOM 14670 C C . TRP A 1 45 ? -9.506 -4.925 4.047 1.00 0.00 580 TRP A C 13
ATOM 14671 O O . TRP A 1 45 ? -10.725 -4.983 4.124 1.00 0.00 580 TRP A O 13
ATOM 14692 N N . LEU A 1 46 ? -8.846 -5.005 2.907 1.00 0.00 581 LEU A N 13
ATOM 14693 C CA . LEU A 1 46 ? -9.510 -5.172 1.622 1.00 0.00 581 LEU A CA 13
ATOM 14694 C C . LEU A 1 46 ? -10.363 -6.420 1.589 1.00 0.00 581 LEU A C 13
ATOM 14695 O O . LEU A 1 46 ? -11.498 -6.393 1.116 1.00 0.00 581 LEU A O 13
ATOM 14711 N N . ASP A 1 47 ? -9.796 -7.519 2.056 1.00 0.00 582 ASP A N 13
ATOM 14712 C CA . ASP A 1 47 ? -10.526 -8.782 2.119 1.00 0.00 582 ASP A CA 13
ATOM 14713 C C . ASP A 1 47 ? -11.630 -8.713 3.168 1.00 0.00 582 ASP A C 13
ATOM 14714 O O . ASP A 1 47 ? -12.607 -9.460 3.116 1.00 0.00 582 ASP A O 13
ATOM 14723 N N . ALA A 1 48 ? -11.473 -7.796 4.108 1.00 0.00 583 ALA A N 13
ATOM 14724 C CA . ALA A 1 48 ? -12.394 -7.670 5.224 1.00 0.00 583 ALA A CA 13
ATOM 14725 C C . ALA A 1 48 ? -13.538 -6.701 4.919 1.00 0.00 583 ALA A C 13
ATOM 14726 O O . ALA A 1 48 ? -14.659 -6.870 5.401 1.00 0.00 583 ALA A O 13
ATOM 14733 N N . ASN A 1 49 ? -13.250 -5.692 4.110 1.00 0.00 584 ASN A N 13
ATOM 14734 C CA . ASN A 1 49 ? -14.227 -4.663 3.766 1.00 0.00 584 ASN A CA 13
ATOM 14735 C C . ASN A 1 49 ? -14.363 -4.544 2.258 1.00 0.00 584 ASN A C 13
ATOM 14736 O O . ASN A 1 49 ? -14.347 -3.447 1.705 1.00 0.00 584 ASN A O 13
ATOM 14747 N N . THR A 1 50 ? -14.499 -5.685 1.597 1.00 0.00 585 THR A N 13
ATOM 14748 C CA . THR A 1 50 ? -14.698 -5.729 0.157 1.00 0.00 585 THR A CA 13
ATOM 14749 C C . THR A 1 50 ? -15.990 -5.024 -0.245 1.00 0.00 585 THR A C 13
ATOM 14750 O O . THR A 1 50 ? -16.142 -4.571 -1.381 1.00 0.00 585 THR A O 13
ATOM 14761 N N . LEU A 1 51 ? -16.907 -4.931 0.708 1.00 0.00 586 LEU A N 13
ATOM 14762 C CA . LEU A 1 51 ? -18.227 -4.369 0.461 1.00 0.00 586 LEU A CA 13
ATOM 14763 C C . LEU A 1 51 ? -18.231 -2.866 0.716 1.00 0.00 586 LEU A C 13
ATOM 14764 O O . LEU A 1 51 ? -19.280 -2.223 0.670 1.00 0.00 586 LEU A O 13
ATOM 14780 N N . ALA A 1 52 ? -17.054 -2.317 0.995 1.00 0.00 587 ALA A N 13
ATOM 14781 C CA . ALA A 1 52 ? -16.903 -0.887 1.240 1.00 0.00 587 ALA A CA 13
ATOM 14782 C C . ALA A 1 52 ? -17.333 -0.075 0.025 1.00 0.00 587 ALA A C 13
ATOM 14783 O O . ALA A 1 52 ? -17.347 -0.578 -1.102 1.00 0.00 587 ALA A O 13
ATOM 14790 N N . GLU A 1 53 ? -17.680 1.182 0.260 1.00 0.00 588 GLU A N 13
ATOM 14791 C CA . GLU A 1 53 ? -18.012 2.089 -0.827 1.00 0.00 588 GLU A CA 13
ATOM 14792 C C . GLU A 1 53 ? -16.746 2.565 -1.514 1.00 0.00 588 GLU A C 13
ATOM 14793 O O . GLU A 1 53 ? -15.643 2.342 -1.017 1.00 0.00 588 GLU A O 13
ATOM 14805 N N . LYS A 1 54 ? -16.913 3.248 -2.633 1.00 0.00 589 LYS A N 13
ATOM 14806 C CA . LYS A 1 54 ? -15.782 3.701 -3.437 1.00 0.00 589 LYS A CA 13
ATOM 14807 C C . LYS A 1 54 ? -14.824 4.561 -2.615 1.00 0.00 589 LYS A C 13
ATOM 14808 O O . LYS A 1 54 ? -13.615 4.336 -2.620 1.00 0.00 589 LYS A O 13
ATOM 14827 N N . ASP A 1 55 ? -15.387 5.501 -1.869 1.00 0.00 590 ASP A N 13
ATOM 14828 C CA . ASP A 1 55 ? -14.599 6.460 -1.103 1.00 0.00 590 ASP A CA 13
ATOM 14829 C C . ASP A 1 55 ? -13.817 5.787 0.020 1.00 0.00 590 ASP A C 13
ATOM 14830 O O . ASP A 1 55 ? -12.807 6.322 0.476 1.00 0.00 590 ASP A O 13
ATOM 14839 N N . GLU A 1 56 ? -14.274 4.623 0.473 1.00 0.00 591 GLU A N 13
ATOM 14840 C CA . GLU A 1 56 ? -13.569 3.896 1.515 1.00 0.00 591 GLU A CA 13
ATOM 14841 C C . GLU A 1 56 ? -12.209 3.451 0.987 1.00 0.00 591 GLU A C 13
ATOM 14842 O O . GLU A 1 56 ? -11.182 3.625 1.644 1.00 0.00 591 GLU A O 13
ATOM 14854 N N . PHE A 1 57 ? -12.215 2.899 -0.220 1.00 0.00 592 PHE A N 13
ATOM 14855 C CA . PHE A 1 57 ? -10.987 2.484 -0.882 1.00 0.00 592 PHE A CA 13
ATOM 14856 C C . PHE A 1 57 ? -10.160 3.703 -1.264 1.00 0.00 592 PHE A C 13
ATOM 14857 O O . PHE A 1 57 ? -8.944 3.712 -1.113 1.00 0.00 592 PHE A O 13
ATOM 14874 N N . GLU A 1 58 ? -10.842 4.734 -1.735 1.00 0.00 593 GLU A N 13
ATOM 14875 C CA . GLU A 1 58 ? -10.194 5.967 -2.158 1.00 0.00 593 GLU A CA 13
ATOM 14876 C C . GLU A 1 58 ? -9.423 6.601 -1.002 1.00 0.00 593 GLU A C 13
ATOM 14877 O O . GLU A 1 58 ? -8.275 7.018 -1.163 1.00 0.00 593 GLU A O 13
ATOM 14889 N N . HIS A 1 59 ? -10.047 6.653 0.170 1.00 0.00 594 HIS A N 13
ATOM 14890 C CA . HIS A 1 59 ? -9.400 7.209 1.352 1.00 0.00 594 HIS A CA 13
ATOM 14891 C C . HIS A 1 59 ? -8.245 6.319 1.797 1.00 0.00 594 HIS A C 13
ATOM 14892 O O . HIS A 1 59 ? -7.189 6.811 2.194 1.00 0.00 594 HIS A O 13
ATOM 14907 N N . LYS A 1 60 ? -8.445 5.006 1.726 1.00 0.00 595 LYS A N 13
ATOM 14908 C CA . LYS A 1 60 ? -7.404 4.065 2.082 1.00 0.00 595 LYS A CA 13
ATOM 14909 C C . LYS A 1 60 ? -6.217 4.225 1.145 1.00 0.00 595 LYS A C 13
ATOM 14910 O O . LYS A 1 60 ? -5.064 4.056 1.543 1.00 0.00 595 LYS A O 13
ATOM 14929 N N . ARG A 1 61 ? -6.526 4.536 -0.107 1.00 0.00 596 ARG A N 13
ATOM 14930 C CA . ARG A 1 61 ? -5.514 4.766 -1.121 1.00 0.00 596 ARG A CA 13
ATOM 14931 C C . ARG A 1 61 ? -4.629 5.933 -0.715 1.00 0.00 596 ARG A C 13
ATOM 14932 O O . ARG A 1 61 ? -3.408 5.861 -0.832 1.00 0.00 596 ARG A O 13
ATOM 14953 N N . LYS A 1 62 ? -5.256 6.990 -0.207 1.00 0.00 597 LYS A N 13
ATOM 14954 C CA . LYS A 1 62 ? -4.525 8.154 0.284 1.00 0.00 597 LYS A CA 13
ATOM 14955 C C . LYS A 1 62 ? -3.634 7.765 1.457 1.00 0.00 597 LYS A C 13
ATOM 14956 O O . LYS A 1 62 ? -2.482 8.187 1.539 1.00 0.00 597 LYS A O 13
ATOM 14975 N N . GLU A 1 63 ? -4.173 6.937 2.343 1.00 0.00 598 GLU A N 13
ATOM 14976 C CA . GLU A 1 63 ? -3.425 6.432 3.489 1.00 0.00 598 GLU A CA 13
ATOM 14977 C C . GLU A 1 63 ? -2.191 5.662 3.026 1.00 0.00 598 GLU A C 13
ATOM 14978 O O . GLU A 1 63 ? -1.066 5.903 3.480 1.00 0.00 598 GLU A O 13
ATOM 14990 N N . LEU A 1 64 ? -2.428 4.724 2.121 1.00 0.00 599 LEU A N 13
ATOM 14991 C CA . LEU A 1 64 ? -1.373 3.896 1.563 1.00 0.00 599 LEU A CA 13
ATOM 14992 C C . LEU A 1 64 ? -0.336 4.783 0.868 1.00 0.00 599 LEU A C 13
ATOM 14993 O O . LEU A 1 64 ? 0.865 4.570 1.011 1.00 0.00 599 LEU A O 13
ATOM 15009 N N . GLU A 1 65 ? -0.810 5.792 0.141 1.00 0.00 600 GLU A N 13
ATOM 15010 C CA . GLU A 1 65 ? 0.078 6.758 -0.499 1.00 0.00 600 GLU A CA 13
ATOM 15011 C C . GLU A 1 65 ? 0.995 7.413 0.519 1.00 0.00 600 GLU A C 13
ATOM 15012 O O . GLU A 1 65 ? 2.191 7.520 0.294 1.00 0.00 600 GLU A O 13
ATOM 15024 N N . GLN A 1 66 ? 0.438 7.854 1.639 1.00 0.00 601 GLN A N 13
ATOM 15025 C CA . GLN A 1 66 ? 1.227 8.520 2.662 1.00 0.00 601 GLN A CA 13
ATOM 15026 C C . GLN A 1 66 ? 2.314 7.609 3.227 1.00 0.00 601 GLN A C 13
ATOM 15027 O O . GLN A 1 66 ? 3.364 8.089 3.651 1.00 0.00 601 GLN A O 13
ATOM 15041 N N . VAL A 1 67 ? 2.072 6.302 3.253 1.00 0.00 602 VAL A N 13
ATOM 15042 C CA . VAL A 1 67 ? 3.089 5.376 3.745 1.00 0.00 602 VAL A CA 13
ATOM 15043 C C . VAL A 1 67 ? 4.197 5.161 2.704 1.00 0.00 602 VAL A C 13
ATOM 15044 O O . VAL A 1 67 ? 5.377 5.128 3.047 1.00 0.00 602 VAL A O 13
ATOM 15057 N N . CYS A 1 68 ? 3.815 5.027 1.437 1.00 0.00 603 CYS A N 13
ATOM 15058 C CA . CYS A 1 68 ? 4.774 4.757 0.370 1.00 0.00 603 CYS A CA 13
ATOM 15059 C C . CYS A 1 68 ? 5.445 6.041 -0.120 1.00 0.00 603 CYS A C 13
ATOM 15060 O O . CYS A 1 68 ? 6.556 6.003 -0.626 1.00 0.00 603 CYS A O 13
ATOM 15068 N N . ASN A 1 69 ? 4.761 7.170 0.026 1.00 0.00 604 ASN A N 13
ATOM 15069 C CA . ASN A 1 69 ? 5.255 8.470 -0.457 1.00 0.00 604 ASN A CA 13
ATOM 15070 C C . ASN A 1 69 ? 6.703 8.764 -0.021 1.00 0.00 604 ASN A C 13
ATOM 15071 O O . ASN A 1 69 ? 7.543 9.052 -0.877 1.00 0.00 604 ASN A O 13
ATOM 15082 N N . PRO A 1 70 ? 7.040 8.688 1.291 1.00 0.00 605 PRO A N 13
ATOM 15083 C CA . PRO A 1 70 ? 8.410 8.956 1.769 1.00 0.00 605 PRO A CA 13
ATOM 15084 C C . PRO A 1 70 ? 9.432 8.011 1.152 1.00 0.00 605 PRO A C 13
ATOM 15085 O O . PRO A 1 70 ? 10.622 8.314 1.080 1.00 0.00 605 PRO A O 13
ATOM 15096 N N . ILE A 1 71 ? 8.949 6.865 0.706 1.00 0.00 606 ILE A N 13
ATOM 15097 C CA . ILE A 1 71 ? 9.788 5.837 0.125 1.00 0.00 606 ILE A CA 13
ATOM 15098 C C . ILE A 1 71 ? 9.876 6.018 -1.398 1.00 0.00 606 ILE A C 13
ATOM 15099 O O . ILE A 1 71 ? 10.945 5.895 -1.987 1.00 0.00 606 ILE A O 13
ATOM 15115 N N . ILE A 1 72 ? 8.741 6.351 -2.012 1.00 0.00 607 ILE A N 13
ATOM 15116 C CA . ILE A 1 72 ? 8.646 6.551 -3.457 1.00 0.00 607 ILE A CA 13
ATOM 15117 C C . ILE A 1 72 ? 9.440 7.782 -3.891 1.00 0.00 607 ILE A C 13
ATOM 15118 O O . ILE A 1 72 ? 10.001 7.813 -4.985 1.00 0.00 607 ILE A O 13
ATOM 15134 N N . SER A 1 73 ? 9.504 8.783 -3.023 1.00 0.00 608 SER A N 13
ATOM 15135 C CA . SER A 1 73 ? 10.285 9.980 -3.302 1.00 0.00 608 SER A CA 13
ATOM 15136 C C . SER A 1 73 ? 11.784 9.673 -3.253 1.00 0.00 608 SER A C 13
ATOM 15137 O O . SER A 1 73 ? 12.602 10.422 -3.788 1.00 0.00 608 SER A O 13
ATOM 15145 N N . GLY A 1 74 ? 12.129 8.558 -2.620 1.00 0.00 609 GLY A N 13
ATOM 15146 C CA . GLY A 1 74 ? 13.506 8.110 -2.592 1.00 0.00 609 GLY A CA 13
ATOM 15147 C C . GLY A 1 74 ? 13.773 7.061 -3.652 1.00 0.00 609 GLY A C 13
ATOM 15148 O O . GLY A 1 74 ? 14.906 6.614 -3.833 1.00 0.00 609 GLY A O 13
ATOM 15152 N N . LEU A 1 75 ? 12.722 6.671 -4.354 1.00 0.00 610 LEU A N 13
ATOM 15153 C CA . LEU A 1 75 ? 12.827 5.681 -5.410 1.00 0.00 610 LEU A CA 13
ATOM 15154 C C . LEU A 1 75 ? 12.901 6.371 -6.767 1.00 0.00 610 LEU A C 13
ATOM 15155 O O . LEU A 1 75 ? 14.009 6.794 -7.158 1.00 0.00 610 LEU A O 13
ATOM 15172 N N . SER A 1 2 ? -12.909 -1.115 -10.340 1.00 0.00 537 SER A N 14
ATOM 15173 C CA . SER A 1 2 ? -13.131 -1.316 -8.893 1.00 0.00 537 SER A CA 14
ATOM 15174 C C . SER A 1 2 ? -12.054 -0.616 -8.075 1.00 0.00 537 SER A C 14
ATOM 15175 O O . SER A 1 2 ? -10.858 -0.780 -8.332 1.00 0.00 537 SER A O 14
ATOM 15183 N N . ALA A 1 3 ? -12.489 0.163 -7.083 1.00 0.00 538 ALA A N 14
ATOM 15184 C CA . ALA A 1 3 ? -11.561 0.839 -6.184 1.00 0.00 538 ALA A CA 14
ATOM 15185 C C . ALA A 1 3 ? -10.860 -0.177 -5.296 1.00 0.00 538 ALA A C 14
ATOM 15186 O O . ALA A 1 3 ? -9.737 0.048 -4.856 1.00 0.00 538 ALA A O 14
ATOM 15193 N N . LYS A 1 4 ? -11.530 -1.297 -5.038 1.00 0.00 539 LYS A N 14
ATOM 15194 C CA . LYS A 1 4 ? -10.927 -2.396 -4.297 1.00 0.00 539 LYS A CA 14
ATOM 15195 C C . LYS A 1 4 ? -9.766 -2.956 -5.107 1.00 0.00 539 LYS A C 14
ATOM 15196 O O . LYS A 1 4 ? -8.668 -3.164 -4.592 1.00 0.00 539 LYS A O 14
ATOM 15215 N N . ASN A 1 5 ? -10.035 -3.179 -6.386 1.00 0.00 540 ASN A N 14
ATOM 15216 C CA . ASN A 1 5 ? -9.035 -3.659 -7.330 1.00 0.00 540 ASN A CA 14
ATOM 15217 C C . ASN A 1 5 ? -7.857 -2.700 -7.400 1.00 0.00 540 ASN A C 14
ATOM 15218 O O . ASN A 1 5 ? -6.706 -3.120 -7.313 1.00 0.00 540 ASN A O 14
ATOM 15229 N N . ALA A 1 6 ? -8.156 -1.412 -7.539 1.00 0.00 541 ALA A N 14
ATOM 15230 C CA . ALA A 1 6 ? -7.121 -0.385 -7.587 1.00 0.00 541 ALA A CA 14
ATOM 15231 C C . ALA A 1 6 ? -6.323 -0.357 -6.294 1.00 0.00 541 ALA A C 14
ATOM 15232 O O . ALA A 1 6 ? -5.096 -0.323 -6.313 1.00 0.00 541 ALA A O 14
ATOM 15239 N N . LEU A 1 7 ? -7.033 -0.391 -5.178 1.00 0.00 542 LEU A N 14
ATOM 15240 C CA . LEU A 1 7 ? -6.420 -0.303 -3.861 1.00 0.00 542 LEU A CA 14
ATOM 15241 C C . LEU A 1 7 ? -5.472 -1.459 -3.607 1.00 0.00 542 LEU A C 14
ATOM 15242 O O . LEU A 1 7 ? -4.337 -1.260 -3.174 1.00 0.00 542 LEU A O 14
ATOM 15258 N N . GLU A 1 8 ? -5.938 -2.665 -3.887 1.00 0.00 543 GLU A N 14
ATOM 15259 C CA . GLU A 1 8 ? -5.159 -3.847 -3.619 1.00 0.00 543 GLU A CA 14
ATOM 15260 C C . GLU A 1 8 ? -3.960 -3.910 -4.546 1.00 0.00 543 GLU A C 14
ATOM 15261 O O . GLU A 1 8 ? -2.865 -4.265 -4.125 1.00 0.00 543 GLU A O 14
ATOM 15273 N N . SER A 1 9 ? -4.165 -3.541 -5.803 1.00 0.00 544 SER A N 14
ATOM 15274 C CA . SER A 1 9 ? -3.073 -3.487 -6.760 1.00 0.00 544 SER A CA 14
ATOM 15275 C C . SER A 1 9 ? -2.066 -2.420 -6.348 1.00 0.00 544 SER A C 14
ATOM 15276 O O . SER A 1 9 ? -0.866 -2.632 -6.426 1.00 0.00 544 SER A O 14
ATOM 15284 N N . TYR A 1 10 ? -2.575 -1.287 -5.879 1.00 0.00 545 TYR A N 14
ATOM 15285 C CA . TYR A 1 10 ? -1.737 -0.187 -5.418 1.00 0.00 545 TYR A CA 14
ATOM 15286 C C . TYR A 1 10 ? -0.887 -0.644 -4.239 1.00 0.00 545 TYR A C 14
ATOM 15287 O O . TYR A 1 10 ? 0.329 -0.446 -4.221 1.00 0.00 545 TYR A O 14
ATOM 15305 N N . ALA A 1 11 ? -1.529 -1.275 -3.263 1.00 0.00 546 ALA A N 14
ATOM 15306 C CA . ALA A 1 11 ? -0.829 -1.771 -2.094 1.00 0.00 546 ALA A CA 14
ATOM 15307 C C . ALA A 1 11 ? 0.144 -2.876 -2.486 1.00 0.00 546 ALA A C 14
ATOM 15308 O O . ALA A 1 11 ? 1.287 -2.897 -2.028 1.00 0.00 546 ALA A O 14
ATOM 15315 N N . PHE A 1 12 ? -0.310 -3.776 -3.353 1.00 0.00 547 PHE A N 14
ATOM 15316 C CA . PHE A 1 12 ? 0.543 -4.825 -3.893 1.00 0.00 547 PHE A CA 14
ATOM 15317 C C . PHE A 1 12 ? 1.741 -4.225 -4.615 1.00 0.00 547 PHE A C 14
ATOM 15318 O O . PHE A 1 12 ? 2.859 -4.700 -4.470 1.00 0.00 547 PHE A O 14
ATOM 15335 N N . ASN A 1 13 ? 1.488 -3.173 -5.388 1.00 0.00 548 ASN A N 14
ATOM 15336 C CA . ASN A 1 13 ? 2.531 -2.490 -6.148 1.00 0.00 548 ASN A CA 14
ATOM 15337 C C . ASN A 1 13 ? 3.617 -1.944 -5.233 1.00 0.00 548 ASN A C 14
ATOM 15338 O O . ASN A 1 13 ? 4.798 -2.184 -5.459 1.00 0.00 548 ASN A O 14
ATOM 15349 N N . MET A 1 14 ? 3.218 -1.225 -4.189 1.00 0.00 549 MET A N 14
ATOM 15350 C CA . MET A 1 14 ? 4.179 -0.630 -3.272 1.00 0.00 549 MET A CA 14
ATOM 15351 C C . MET A 1 14 ? 4.938 -1.721 -2.526 1.00 0.00 549 MET A C 14
ATOM 15352 O O . MET A 1 14 ? 6.158 -1.661 -2.376 1.00 0.00 549 MET A O 14
ATOM 15366 N N . LYS A 1 15 ? 4.193 -2.719 -2.073 1.00 0.00 550 LYS A N 14
ATOM 15367 C CA . LYS A 1 15 ? 4.758 -3.876 -1.393 1.00 0.00 550 LYS A CA 14
ATOM 15368 C C . LYS A 1 15 ? 5.739 -4.615 -2.305 1.00 0.00 550 LYS A C 14
ATOM 15369 O O . LYS A 1 15 ? 6.846 -4.951 -1.893 1.00 0.00 550 LYS A O 14
ATOM 15388 N N . SER A 1 16 ? 5.334 -4.834 -3.546 1.00 0.00 551 SER A N 14
ATOM 15389 C CA . SER A 1 16 ? 6.172 -5.505 -4.527 1.00 0.00 551 SER A CA 14
ATOM 15390 C C . SER A 1 16 ? 7.401 -4.662 -4.862 1.00 0.00 551 SER A C 14
ATOM 15391 O O . SER A 1 16 ? 8.480 -5.197 -5.071 1.00 0.00 551 SER A O 14
ATOM 15399 N N . ALA A 1 17 ? 7.226 -3.348 -4.915 1.00 0.00 552 ALA A N 14
ATOM 15400 C CA . ALA A 1 17 ? 8.314 -2.443 -5.277 1.00 0.00 552 ALA A CA 14
ATOM 15401 C C . ALA A 1 17 ? 9.432 -2.454 -4.237 1.00 0.00 552 ALA A C 14
ATOM 15402 O O . ALA A 1 17 ? 10.604 -2.554 -4.579 1.00 0.00 552 ALA A O 14
ATOM 15409 N N . VAL A 1 18 ? 9.071 -2.378 -2.967 1.00 0.00 553 VAL A N 14
ATOM 15410 C CA . VAL A 1 18 ? 10.070 -2.350 -1.902 1.00 0.00 553 VAL A CA 14
ATOM 15411 C C . VAL A 1 18 ? 10.660 -3.733 -1.668 1.00 0.00 553 VAL A C 14
ATOM 15412 O O . VAL A 1 18 ? 11.815 -3.885 -1.268 1.00 0.00 553 VAL A O 14
ATOM 15425 N N . GLU A 1 19 ? 9.836 -4.738 -1.886 1.00 0.00 554 GLU A N 14
ATOM 15426 C CA . GLU A 1 19 ? 10.242 -6.119 -1.742 1.00 0.00 554 GLU A CA 14
ATOM 15427 C C . GLU A 1 19 ? 10.812 -6.684 -3.039 1.00 0.00 554 GLU A C 14
ATOM 15428 O O . GLU A 1 19 ? 11.120 -7.874 -3.133 1.00 0.00 554 GLU A O 14
ATOM 15440 N N . ASP A 1 20 ? 10.938 -5.830 -4.037 1.00 0.00 555 ASP A N 14
ATOM 15441 C CA . ASP A 1 20 ? 11.501 -6.218 -5.322 1.00 0.00 555 ASP A CA 14
ATOM 15442 C C . ASP A 1 20 ? 12.990 -6.498 -5.182 1.00 0.00 555 ASP A C 14
ATOM 15443 O O . ASP A 1 20 ? 13.714 -5.746 -4.532 1.00 0.00 555 ASP A O 14
ATOM 15452 N N . GLU A 1 21 ? 13.438 -7.583 -5.794 1.00 0.00 556 GLU A N 14
ATOM 15453 C CA . GLU A 1 21 ? 14.827 -8.016 -5.687 1.00 0.00 556 GLU A CA 14
ATOM 15454 C C . GLU A 1 21 ? 15.784 -7.078 -6.422 1.00 0.00 556 GLU A C 14
ATOM 15455 O O . GLU A 1 21 ? 17.002 -7.203 -6.290 1.00 0.00 556 GLU A O 14
ATOM 15467 N N . GLY A 1 22 ? 15.243 -6.157 -7.204 1.00 0.00 557 GLY A N 14
ATOM 15468 C CA . GLY A 1 22 ? 16.072 -5.179 -7.876 1.00 0.00 557 GLY A CA 14
ATOM 15469 C C . GLY A 1 22 ? 16.037 -3.846 -7.165 1.00 0.00 557 GLY A C 14
ATOM 15470 O O . GLY A 1 22 ? 17.021 -3.105 -7.154 1.00 0.00 557 GLY A O 14
ATOM 15474 N N . LEU A 1 23 ? 14.898 -3.546 -6.557 1.00 0.00 558 LEU A N 14
ATOM 15475 C CA . LEU A 1 23 ? 14.728 -2.306 -5.816 1.00 0.00 558 LEU A CA 14
ATOM 15476 C C . LEU A 1 23 ? 15.178 -2.446 -4.369 1.00 0.00 558 LEU A C 14
ATOM 15477 O O . LEU A 1 23 ? 15.162 -1.476 -3.609 1.00 0.00 558 LEU A O 14
ATOM 15493 N N . LYS A 1 24 ? 15.577 -3.647 -3.977 1.00 0.00 559 LYS A N 14
ATOM 15494 C CA . LYS A 1 24 ? 16.141 -3.839 -2.654 1.00 0.00 559 LYS A CA 14
ATOM 15495 C C . LYS A 1 24 ? 17.502 -3.155 -2.586 1.00 0.00 559 LYS A C 14
ATOM 15496 O O . LYS A 1 24 ? 18.341 -3.325 -3.475 1.00 0.00 559 LYS A O 14
ATOM 15515 N N . GLY A 1 25 ? 17.704 -2.356 -1.553 1.00 0.00 560 GLY A N 14
ATOM 15516 C CA . GLY A 1 25 ? 18.905 -1.552 -1.464 1.00 0.00 560 GLY A CA 14
ATOM 15517 C C . GLY A 1 25 ? 18.679 -0.146 -1.982 1.00 0.00 560 GLY A C 14
ATOM 15518 O O . GLY A 1 25 ? 19.338 0.799 -1.549 1.00 0.00 560 GLY A O 14
ATOM 15522 N N . LYS A 1 26 ? 17.739 -0.013 -2.915 1.00 0.00 561 LYS A N 14
ATOM 15523 C CA . LYS A 1 26 ? 17.349 1.292 -3.443 1.00 0.00 561 LYS A CA 14
ATOM 15524 C C . LYS A 1 26 ? 16.613 2.065 -2.361 1.00 0.00 561 LYS A C 14
ATOM 15525 O O . LYS A 1 26 ? 16.812 3.265 -2.178 1.00 0.00 561 LYS A O 14
ATOM 15544 N N . ILE A 1 27 ? 15.763 1.350 -1.647 1.00 0.00 562 ILE A N 14
ATOM 15545 C CA . ILE A 1 27 ? 14.982 1.926 -0.572 1.00 0.00 562 ILE A CA 14
ATOM 15546 C C . ILE A 1 27 ? 15.537 1.473 0.776 1.00 0.00 562 ILE A C 14
ATOM 15547 O O . ILE A 1 27 ? 16.096 0.378 0.890 1.00 0.00 562 ILE A O 14
ATOM 15563 N N . SER A 1 28 ? 15.404 2.317 1.792 1.00 0.00 563 SER A N 14
ATOM 15564 C CA . SER A 1 28 ? 15.892 1.985 3.114 1.00 0.00 563 SER A CA 14
ATOM 15565 C C . SER A 1 28 ? 14.973 0.957 3.763 1.00 0.00 563 SER A C 14
ATOM 15566 O O . SER A 1 28 ? 13.769 0.948 3.483 1.00 0.00 563 SER A O 14
ATOM 15574 N N . GLU A 1 29 ? 15.521 0.094 4.609 1.00 0.00 564 GLU A N 14
ATOM 15575 C CA . GLU A 1 29 ? 14.738 -0.985 5.191 1.00 0.00 564 GLU A CA 14
ATOM 15576 C C . GLU A 1 29 ? 13.494 -0.458 5.900 1.00 0.00 564 GLU A C 14
ATOM 15577 O O . GLU A 1 29 ? 12.417 -1.027 5.770 1.00 0.00 564 GLU A O 14
ATOM 15589 N N . ALA A 1 30 ? 13.642 0.654 6.600 1.00 0.00 565 ALA A N 14
ATOM 15590 C CA . ALA A 1 30 ? 12.541 1.252 7.343 1.00 0.00 565 ALA A CA 14
ATOM 15591 C C . ALA A 1 30 ? 11.366 1.605 6.436 1.00 0.00 565 ALA A C 14
ATOM 15592 O O . ALA A 1 30 ? 10.214 1.336 6.776 1.00 0.00 565 ALA A O 14
ATOM 15599 N N . ASP A 1 31 ? 11.657 2.184 5.276 1.00 0.00 566 ASP A N 14
ATOM 15600 C CA . ASP A 1 31 ? 10.610 2.565 4.331 1.00 0.00 566 ASP A CA 14
ATOM 15601 C C . ASP A 1 31 ? 9.963 1.323 3.748 1.00 0.00 566 ASP A C 14
ATOM 15602 O O . ASP A 1 31 ? 8.741 1.214 3.693 1.00 0.00 566 ASP A O 14
ATOM 15611 N N . LYS A 1 32 ? 10.807 0.388 3.330 1.00 0.00 567 LYS A N 14
ATOM 15612 C CA . LYS A 1 32 ? 10.366 -0.908 2.834 1.00 0.00 567 LYS A CA 14
ATOM 15613 C C . LYS A 1 32 ? 9.456 -1.596 3.855 1.00 0.00 567 LYS A C 14
ATOM 15614 O O . LYS A 1 32 ? 8.373 -2.067 3.521 1.00 0.00 567 LYS A O 14
ATOM 15633 N N . LYS A 1 33 ? 9.901 -1.614 5.102 1.00 0.00 568 LYS A N 14
ATOM 15634 C CA . LYS A 1 33 ? 9.170 -2.258 6.187 1.00 0.00 568 LYS A CA 14
ATOM 15635 C C . LYS A 1 33 ? 7.840 -1.570 6.464 1.00 0.00 568 LYS A C 14
ATOM 15636 O O . LYS A 1 33 ? 6.812 -2.234 6.600 1.00 0.00 568 LYS A O 14
ATOM 15655 N N . LYS A 1 34 ? 7.858 -0.242 6.545 1.00 0.00 569 LYS A N 14
ATOM 15656 C CA . LYS A 1 34 ? 6.661 0.507 6.899 1.00 0.00 569 LYS A CA 14
ATOM 15657 C C . LYS A 1 34 ? 5.588 0.334 5.829 1.00 0.00 569 LYS A C 14
ATOM 15658 O O . LYS A 1 34 ? 4.422 0.093 6.145 1.00 0.00 569 LYS A O 14
ATOM 15677 N N . VAL A 1 35 ? 5.990 0.440 4.565 1.00 0.00 570 VAL A N 14
ATOM 15678 C CA . VAL A 1 35 ? 5.052 0.338 3.465 1.00 0.00 570 VAL A CA 14
ATOM 15679 C C . VAL A 1 35 ? 4.540 -1.095 3.312 1.00 0.00 570 VAL A C 14
ATOM 15680 O O . VAL A 1 35 ? 3.352 -1.296 3.114 1.00 0.00 570 VAL A O 14
ATOM 15693 N N . LEU A 1 36 ? 5.425 -2.090 3.433 1.00 0.00 571 LEU A N 14
ATOM 15694 C CA . LEU A 1 36 ? 5.008 -3.493 3.363 1.00 0.00 571 LEU A CA 14
ATOM 15695 C C . LEU A 1 36 ? 3.957 -3.783 4.424 1.00 0.00 571 LEU A C 14
ATOM 15696 O O . LEU A 1 36 ? 2.911 -4.370 4.140 1.00 0.00 571 LEU A O 14
ATOM 15712 N N . ASP A 1 37 ? 4.249 -3.361 5.647 1.00 0.00 572 ASP A N 14
ATOM 15713 C CA . ASP A 1 37 ? 3.352 -3.571 6.774 1.00 0.00 572 ASP A CA 14
ATOM 15714 C C . ASP A 1 37 ? 2.021 -2.872 6.537 1.00 0.00 572 ASP A C 14
ATOM 15715 O O . ASP A 1 37 ? 0.953 -3.442 6.747 1.00 0.00 572 ASP A O 14
ATOM 15724 N N . LYS A 1 38 ? 2.104 -1.633 6.080 1.00 0.00 573 LYS A N 14
ATOM 15725 C CA . LYS A 1 38 ? 0.928 -0.835 5.792 1.00 0.00 573 LYS A CA 14
ATOM 15726 C C . LYS A 1 38 ? 0.136 -1.437 4.633 1.00 0.00 573 LYS A C 14
ATOM 15727 O O . LYS A 1 38 ? -1.093 -1.488 4.672 1.00 0.00 573 LYS A O 14
ATOM 15746 N N . CYS A 1 39 ? 0.845 -1.896 3.612 1.00 0.00 574 CYS A N 14
ATOM 15747 C CA . CYS A 1 39 ? 0.221 -2.580 2.491 1.00 0.00 574 CYS A CA 14
ATOM 15748 C C . CYS A 1 39 ? -0.524 -3.822 2.972 1.00 0.00 574 CYS A C 14
ATOM 15749 O O . CYS A 1 39 ? -1.614 -4.124 2.499 1.00 0.00 574 CYS A O 14
ATOM 15757 N N . GLN A 1 40 ? 0.069 -4.525 3.927 1.00 0.00 575 GLN A N 14
ATOM 15758 C CA . GLN A 1 40 ? -0.564 -5.690 4.527 1.00 0.00 575 GLN A CA 14
ATOM 15759 C C . GLN A 1 40 ? -1.819 -5.292 5.298 1.00 0.00 575 GLN A C 14
ATOM 15760 O O . GLN A 1 40 ? -2.807 -6.025 5.307 1.00 0.00 575 GLN A O 14
ATOM 15774 N N . GLU A 1 41 ? -1.770 -4.132 5.948 1.00 0.00 576 GLU A N 14
ATOM 15775 C CA . GLU A 1 41 ? -2.922 -3.609 6.673 1.00 0.00 576 GLU A CA 14
ATOM 15776 C C . GLU A 1 41 ? -4.096 -3.407 5.727 1.00 0.00 576 GLU A C 14
ATOM 15777 O O . GLU A 1 41 ? -5.175 -3.965 5.928 1.00 0.00 576 GLU A O 14
ATOM 15789 N N . VAL A 1 42 ? -3.869 -2.625 4.684 1.00 0.00 577 VAL A N 14
ATOM 15790 C CA . VAL A 1 42 ? -4.911 -2.324 3.720 1.00 0.00 577 VAL A CA 14
ATOM 15791 C C . VAL A 1 42 ? -5.329 -3.567 2.944 1.00 0.00 577 VAL A C 14
ATOM 15792 O O . VAL A 1 42 ? -6.509 -3.781 2.726 1.00 0.00 577 VAL A O 14
ATOM 15805 N N . ILE A 1 43 ? -4.372 -4.395 2.556 1.00 0.00 578 ILE A N 14
ATOM 15806 C CA . ILE A 1 43 ? -4.682 -5.619 1.823 1.00 0.00 578 ILE A CA 14
ATOM 15807 C C . ILE A 1 43 ? -5.576 -6.546 2.654 1.00 0.00 578 ILE A C 14
ATOM 15808 O O . ILE A 1 43 ? -6.513 -7.158 2.129 1.00 0.00 578 ILE A O 14
ATOM 15824 N N . SER A 1 44 ? -5.313 -6.610 3.954 1.00 0.00 579 SER A N 14
ATOM 15825 C CA . SER A 1 44 ? -6.160 -7.368 4.869 1.00 0.00 579 SER A CA 14
ATOM 15826 C C . SER A 1 44 ? -7.528 -6.695 5.003 1.00 0.00 579 SER A C 14
ATOM 15827 O O . SER A 1 44 ? -8.558 -7.362 5.095 1.00 0.00 579 SER A O 14
ATOM 15835 N N . TRP A 1 45 ? -7.522 -5.367 4.985 1.00 0.00 580 TRP A N 14
ATOM 15836 C CA . TRP A 1 45 ? -8.740 -4.574 5.086 1.00 0.00 580 TRP A CA 14
ATOM 15837 C C . TRP A 1 45 ? -9.566 -4.727 3.815 1.00 0.00 580 TRP A C 14
ATOM 15838 O O . TRP A 1 45 ? -10.788 -4.766 3.855 1.00 0.00 580 TRP A O 14
ATOM 15859 N N . LEU A 1 46 ? -8.876 -4.818 2.695 1.00 0.00 581 LEU A N 14
ATOM 15860 C CA . LEU A 1 46 ? -9.509 -5.003 1.393 1.00 0.00 581 LEU A CA 14
ATOM 15861 C C . LEU A 1 46 ? -10.293 -6.299 1.352 1.00 0.00 581 LEU A C 14
ATOM 15862 O O . LEU A 1 46 ? -11.439 -6.333 0.918 1.00 0.00 581 LEU A O 14
ATOM 15878 N N . ASP A 1 47 ? -9.658 -7.364 1.817 1.00 0.00 582 ASP A N 14
ATOM 15879 C CA . ASP A 1 47 ? -10.277 -8.684 1.840 1.00 0.00 582 ASP A CA 14
ATOM 15880 C C . ASP A 1 47 ? -11.415 -8.723 2.857 1.00 0.00 582 ASP A C 14
ATOM 15881 O O . ASP A 1 47 ? -12.313 -9.563 2.776 1.00 0.00 582 ASP A O 14
ATOM 15890 N N . ALA A 1 48 ? -11.368 -7.798 3.805 1.00 0.00 583 ALA A N 14
ATOM 15891 C CA . ALA A 1 48 ? -12.355 -7.726 4.871 1.00 0.00 583 ALA A CA 14
ATOM 15892 C C . ALA A 1 48 ? -13.506 -6.779 4.517 1.00 0.00 583 ALA A C 14
ATOM 15893 O O . ALA A 1 48 ? -14.646 -6.983 4.932 1.00 0.00 583 ALA A O 14
ATOM 15900 N N . ASN A 1 49 ? -13.199 -5.749 3.741 1.00 0.00 584 ASN A N 14
ATOM 15901 C CA . ASN A 1 49 ? -14.185 -4.748 3.349 1.00 0.00 584 ASN A CA 14
ATOM 15902 C C . ASN A 1 49 ? -14.290 -4.654 1.837 1.00 0.00 584 ASN A C 14
ATOM 15903 O O . ASN A 1 49 ? -14.086 -3.593 1.254 1.00 0.00 584 ASN A O 14
ATOM 15914 N N . THR A 1 50 ? -14.629 -5.769 1.202 1.00 0.00 585 THR A N 14
ATOM 15915 C CA . THR A 1 50 ? -14.875 -5.784 -0.233 1.00 0.00 585 THR A CA 14
ATOM 15916 C C . THR A 1 50 ? -16.205 -5.100 -0.523 1.00 0.00 585 THR A C 14
ATOM 15917 O O . THR A 1 50 ? -16.524 -4.755 -1.661 1.00 0.00 585 THR A O 14
ATOM 15928 N N . LEU A 1 51 ? -16.957 -4.892 0.548 1.00 0.00 586 LEU A N 14
ATOM 15929 C CA . LEU A 1 51 ? -18.286 -4.315 0.479 1.00 0.00 586 LEU A CA 14
ATOM 15930 C C . LEU A 1 51 ? -18.223 -2.809 0.690 1.00 0.00 586 LEU A C 14
ATOM 15931 O O . LEU A 1 51 ? -19.249 -2.128 0.671 1.00 0.00 586 LEU A O 14
ATOM 15947 N N . ALA A 1 52 ? -17.013 -2.297 0.893 1.00 0.00 587 ALA A N 14
ATOM 15948 C CA . ALA A 1 52 ? -16.809 -0.872 1.126 1.00 0.00 587 ALA A CA 14
ATOM 15949 C C . ALA A 1 52 ? -17.152 -0.070 -0.116 1.00 0.00 587 ALA A C 14
ATOM 15950 O O . ALA A 1 52 ? -17.083 -0.575 -1.240 1.00 0.00 587 ALA A O 14
ATOM 15957 N N . GLU A 1 53 ? -17.537 1.178 0.092 1.00 0.00 588 GLU A N 14
ATOM 15958 C CA . GLU A 1 53 ? -17.851 2.069 -1.012 1.00 0.00 588 GLU A CA 14
ATOM 15959 C C . GLU A 1 53 ? -16.575 2.588 -1.647 1.00 0.00 588 GLU A C 14
ATOM 15960 O O . GLU A 1 53 ? -15.493 2.442 -1.077 1.00 0.00 588 GLU A O 14
ATOM 15972 N N . LYS A 1 54 ? -16.702 3.210 -2.803 1.00 0.00 589 LYS A N 14
ATOM 15973 C CA . LYS A 1 54 ? -15.541 3.647 -3.565 1.00 0.00 589 LYS A CA 14
ATOM 15974 C C . LYS A 1 54 ? -14.648 4.572 -2.745 1.00 0.00 589 LYS A C 14
ATOM 15975 O O . LYS A 1 54 ? -13.430 4.389 -2.687 1.00 0.00 589 LYS A O 14
ATOM 15994 N N . ASP A 1 55 ? -15.267 5.533 -2.079 1.00 0.00 590 ASP A N 14
ATOM 15995 C CA . ASP A 1 55 ? -14.537 6.525 -1.303 1.00 0.00 590 ASP A CA 14
ATOM 15996 C C . ASP A 1 55 ? -13.846 5.910 -0.086 1.00 0.00 590 ASP A C 14
ATOM 15997 O O . ASP A 1 55 ? -12.839 6.445 0.384 1.00 0.00 590 ASP A O 14
ATOM 16006 N N . GLU A 1 56 ? -14.360 4.786 0.421 1.00 0.00 591 GLU A N 14
ATOM 16007 C CA . GLU A 1 56 ? -13.684 4.083 1.509 1.00 0.00 591 GLU A CA 14
ATOM 16008 C C . GLU A 1 56 ? -12.311 3.638 1.046 1.00 0.00 591 GLU A C 14
ATOM 16009 O O . GLU A 1 56 ? -11.307 3.840 1.739 1.00 0.00 591 GLU A O 14
ATOM 16021 N N . PHE A 1 57 ? -12.279 3.046 -0.138 1.00 0.00 592 PHE A N 14
ATOM 16022 C CA . PHE A 1 57 ? -11.033 2.628 -0.747 1.00 0.00 592 PHE A CA 14
ATOM 16023 C C . PHE A 1 57 ? -10.176 3.839 -1.060 1.00 0.00 592 PHE A C 14
ATOM 16024 O O . PHE A 1 57 ? -9.003 3.863 -0.743 1.00 0.00 592 PHE A O 14
ATOM 16041 N N . GLU A 1 58 ? -10.788 4.867 -1.627 1.00 0.00 593 GLU A N 14
ATOM 16042 C CA . GLU A 1 58 ? -10.059 6.058 -2.044 1.00 0.00 593 GLU A CA 14
ATOM 16043 C C . GLU A 1 58 ? -9.327 6.703 -0.867 1.00 0.00 593 GLU A C 14
ATOM 16044 O O . GLU A 1 58 ? -8.198 7.177 -1.009 1.00 0.00 593 GLU A O 14
ATOM 16056 N N . HIS A 1 59 ? -9.957 6.698 0.296 1.00 0.00 594 HIS A N 14
ATOM 16057 C CA . HIS A 1 59 ? -9.322 7.204 1.503 1.00 0.00 594 HIS A CA 14
ATOM 16058 C C . HIS A 1 59 ? -8.224 6.240 1.968 1.00 0.00 594 HIS A C 14
ATOM 16059 O O . HIS A 1 59 ? -7.187 6.666 2.470 1.00 0.00 594 HIS A O 14
ATOM 16074 N N . LYS A 1 60 ? -8.457 4.938 1.803 1.00 0.00 595 LYS A N 14
ATOM 16075 C CA . LYS A 1 60 ? -7.441 3.944 2.109 1.00 0.00 595 LYS A CA 14
ATOM 16076 C C . LYS A 1 60 ? -6.253 4.117 1.176 1.00 0.00 595 LYS A C 14
ATOM 16077 O O . LYS A 1 60 ? -5.100 3.937 1.573 1.00 0.00 595 LYS A O 14
ATOM 16096 N N . ARG A 1 61 ? -6.556 4.458 -0.073 1.00 0.00 596 ARG A N 14
ATOM 16097 C CA . ARG A 1 61 ? -5.537 4.721 -1.070 1.00 0.00 596 ARG A CA 14
ATOM 16098 C C . ARG A 1 61 ? -4.664 5.861 -0.597 1.00 0.00 596 ARG A C 14
ATOM 16099 O O . ARG A 1 61 ? -3.456 5.825 -0.763 1.00 0.00 596 ARG A O 14
ATOM 16120 N N . LYS A 1 62 ? -5.291 6.858 0.025 1.00 0.00 597 LYS A N 14
ATOM 16121 C CA . LYS A 1 62 ? -4.568 7.990 0.588 1.00 0.00 597 LYS A CA 14
ATOM 16122 C C . LYS A 1 62 ? -3.699 7.574 1.765 1.00 0.00 597 LYS A C 14
ATOM 16123 O O . LYS A 1 62 ? -2.577 8.046 1.905 1.00 0.00 597 LYS A O 14
ATOM 16142 N N . GLU A 1 63 ? -4.211 6.685 2.601 1.00 0.00 598 GLU A N 14
ATOM 16143 C CA . GLU A 1 63 ? -3.431 6.152 3.710 1.00 0.00 598 GLU A CA 14
ATOM 16144 C C . GLU A 1 63 ? -2.185 5.438 3.192 1.00 0.00 598 GLU A C 14
ATOM 16145 O O . GLU A 1 63 ? -1.058 5.723 3.611 1.00 0.00 598 GLU A O 14
ATOM 16157 N N . LEU A 1 64 ? -2.410 4.505 2.278 1.00 0.00 599 LEU A N 14
ATOM 16158 C CA . LEU A 1 64 ? -1.334 3.735 1.676 1.00 0.00 599 LEU A CA 14
ATOM 16159 C C . LEU A 1 64 ? -0.394 4.685 0.928 1.00 0.00 599 LEU A C 14
ATOM 16160 O O . LEU A 1 64 ? 0.822 4.561 1.003 1.00 0.00 599 LEU A O 14
ATOM 16176 N N . GLU A 1 65 ? -0.989 5.655 0.251 1.00 0.00 600 GLU A N 14
ATOM 16177 C CA . GLU A 1 65 ? -0.258 6.694 -0.474 1.00 0.00 600 GLU A CA 14
ATOM 16178 C C . GLU A 1 65 ? 0.714 7.419 0.451 1.00 0.00 600 GLU A C 14
ATOM 16179 O O . GLU A 1 65 ? 1.870 7.616 0.104 1.00 0.00 600 GLU A O 14
ATOM 16191 N N . GLN A 1 66 ? 0.249 7.800 1.634 1.00 0.00 601 GLN A N 14
ATOM 16192 C CA . GLN A 1 66 ? 1.088 8.513 2.588 1.00 0.00 601 GLN A CA 14
ATOM 16193 C C . GLN A 1 66 ? 2.221 7.636 3.127 1.00 0.00 601 GLN A C 14
ATOM 16194 O O . GLN A 1 66 ? 3.276 8.151 3.488 1.00 0.00 601 GLN A O 14
ATOM 16208 N N . VAL A 1 67 ? 2.002 6.325 3.209 1.00 0.00 602 VAL A N 14
ATOM 16209 C CA . VAL A 1 67 ? 3.046 5.426 3.706 1.00 0.00 602 VAL A CA 14
ATOM 16210 C C . VAL A 1 67 ? 4.122 5.201 2.639 1.00 0.00 602 VAL A C 14
ATOM 16211 O O . VAL A 1 67 ? 5.313 5.169 2.945 1.00 0.00 602 VAL A O 14
ATOM 16224 N N . CYS A 1 68 ? 3.694 5.049 1.388 1.00 0.00 603 CYS A N 14
ATOM 16225 C CA . CYS A 1 68 ? 4.609 4.795 0.280 1.00 0.00 603 CYS A CA 14
ATOM 16226 C C . CYS A 1 68 ? 5.221 6.092 -0.245 1.00 0.00 603 CYS A C 14
ATOM 16227 O O . CYS A 1 68 ? 6.307 6.080 -0.806 1.00 0.00 603 CYS A O 14
ATOM 16235 N N . ASN A 1 69 ? 4.515 7.204 -0.069 1.00 0.00 604 ASN A N 14
ATOM 16236 C CA . ASN A 1 69 ? 4.946 8.512 -0.587 1.00 0.00 604 ASN A CA 14
ATOM 16237 C C . ASN A 1 69 ? 6.408 8.844 -0.230 1.00 0.00 604 ASN A C 14
ATOM 16238 O O . ASN A 1 69 ? 7.192 9.156 -1.127 1.00 0.00 604 ASN A O 14
ATOM 16249 N N . PRO A 1 70 ? 6.820 8.768 1.059 1.00 0.00 605 PRO A N 14
ATOM 16250 C CA . PRO A 1 70 ? 8.205 9.071 1.463 1.00 0.00 605 PRO A CA 14
ATOM 16251 C C . PRO A 1 70 ? 9.217 8.148 0.796 1.00 0.00 605 PRO A C 14
ATOM 16252 O O . PRO A 1 70 ? 10.381 8.505 0.598 1.00 0.00 605 PRO A O 14
ATOM 16263 N N . ILE A 1 71 ? 8.749 6.967 0.435 1.00 0.00 606 ILE A N 14
ATOM 16264 C CA . ILE A 1 71 ? 9.588 5.948 -0.159 1.00 0.00 606 ILE A CA 14
ATOM 16265 C C . ILE A 1 71 ? 9.607 6.098 -1.686 1.00 0.00 606 ILE A C 14
ATOM 16266 O O . ILE A 1 71 ? 10.655 5.994 -2.315 1.00 0.00 606 ILE A O 14
ATOM 16282 N N . ILE A 1 72 ? 8.440 6.384 -2.261 1.00 0.00 607 ILE A N 14
ATOM 16283 C CA . ILE A 1 72 ? 8.286 6.547 -3.701 1.00 0.00 607 ILE A CA 14
ATOM 16284 C C . ILE A 1 72 ? 8.995 7.807 -4.183 1.00 0.00 607 ILE A C 14
ATOM 16285 O O . ILE A 1 72 ? 9.547 7.838 -5.282 1.00 0.00 607 ILE A O 14
ATOM 16301 N N . SER A 1 73 ? 9.008 8.836 -3.346 1.00 0.00 608 SER A N 14
ATOM 16302 C CA . SER A 1 73 ? 9.700 10.071 -3.683 1.00 0.00 608 SER A CA 14
ATOM 16303 C C . SER A 1 73 ? 11.216 9.866 -3.666 1.00 0.00 608 SER A C 14
ATOM 16304 O O . SER A 1 73 ? 11.973 10.728 -4.105 1.00 0.00 608 SER A O 14
ATOM 16312 N N . GLY A 1 74 ? 11.647 8.711 -3.165 1.00 0.00 609 GLY A N 14
ATOM 16313 C CA . GLY A 1 74 ? 13.054 8.362 -3.181 1.00 0.00 609 GLY A CA 14
ATOM 16314 C C . GLY A 1 74 ? 13.328 7.203 -4.117 1.00 0.00 609 GLY A C 14
ATOM 16315 O O . GLY A 1 74 ? 14.436 6.668 -4.154 1.00 0.00 609 GLY A O 14
ATOM 16319 N N . LEU A 1 75 ? 12.307 6.811 -4.866 1.00 0.00 610 LEU A N 14
ATOM 16320 C CA . LEU A 1 75 ? 12.418 5.709 -5.806 1.00 0.00 610 LEU A CA 14
ATOM 16321 C C . LEU A 1 75 ? 12.261 6.217 -7.232 1.00 0.00 610 LEU A C 14
ATOM 16322 O O . LEU A 1 75 ? 13.244 6.755 -7.785 1.00 0.00 610 LEU A O 14
ATOM 16339 N N . SER A 1 2 ? -14.678 -1.934 -7.895 1.00 0.00 537 SER A N 15
ATOM 16340 C CA . SER A 1 2 ? -13.769 -1.176 -8.777 1.00 0.00 537 SER A CA 15
ATOM 16341 C C . SER A 1 2 ? -12.537 -0.695 -8.019 1.00 0.00 537 SER A C 15
ATOM 16342 O O . SER A 1 2 ? -11.424 -1.161 -8.270 1.00 0.00 537 SER A O 15
ATOM 16350 N N . ALA A 1 3 ? -12.745 0.229 -7.082 1.00 0.00 538 ALA A N 15
ATOM 16351 C CA . ALA A 1 3 ? -11.651 0.790 -6.298 1.00 0.00 538 ALA A CA 15
ATOM 16352 C C . ALA A 1 3 ? -10.948 -0.290 -5.489 1.00 0.00 538 ALA A C 15
ATOM 16353 O O . ALA A 1 3 ? -9.770 -0.164 -5.179 1.00 0.00 538 ALA A O 15
ATOM 16360 N N . LYS A 1 4 ? -11.672 -1.355 -5.164 1.00 0.00 539 LYS A N 15
ATOM 16361 C CA . LYS A 1 4 ? -11.100 -2.461 -4.402 1.00 0.00 539 LYS A CA 15
ATOM 16362 C C . LYS A 1 4 ? -9.939 -3.081 -5.177 1.00 0.00 539 LYS A C 15
ATOM 16363 O O . LYS A 1 4 ? -8.893 -3.393 -4.606 1.00 0.00 539 LYS A O 15
ATOM 16382 N N . ASN A 1 5 ? -10.121 -3.222 -6.483 1.00 0.00 540 ASN A N 15
ATOM 16383 C CA . ASN A 1 5 ? -9.092 -3.795 -7.345 1.00 0.00 540 ASN A CA 15
ATOM 16384 C C . ASN A 1 5 ? -7.893 -2.866 -7.441 1.00 0.00 540 ASN A C 15
ATOM 16385 O O . ASN A 1 5 ? -6.749 -3.296 -7.290 1.00 0.00 540 ASN A O 15
ATOM 16396 N N . ALA A 1 6 ? -8.165 -1.587 -7.676 1.00 0.00 541 ALA A N 15
ATOM 16397 C CA . ALA A 1 6 ? -7.111 -0.583 -7.767 1.00 0.00 541 ALA A CA 15
ATOM 16398 C C . ALA A 1 6 ? -6.365 -0.466 -6.450 1.00 0.00 541 ALA A C 15
ATOM 16399 O O . ALA A 1 6 ? -5.145 -0.337 -6.428 1.00 0.00 541 ALA A O 15
ATOM 16406 N N . LEU A 1 7 ? -7.106 -0.531 -5.354 1.00 0.00 542 LEU A N 15
ATOM 16407 C CA . LEU A 1 7 ? -6.532 -0.375 -4.031 1.00 0.00 542 LEU A CA 15
ATOM 16408 C C . LEU A 1 7 ? -5.605 -1.531 -3.700 1.00 0.00 542 LEU A C 15
ATOM 16409 O O . LEU A 1 7 ? -4.483 -1.323 -3.234 1.00 0.00 542 LEU A O 15
ATOM 16425 N N . GLU A 1 8 ? -6.073 -2.747 -3.949 1.00 0.00 543 GLU A N 15
ATOM 16426 C CA . GLU A 1 8 ? -5.282 -3.924 -3.671 1.00 0.00 543 GLU A CA 15
ATOM 16427 C C . GLU A 1 8 ? -4.034 -3.911 -4.516 1.00 0.00 543 GLU A C 15
ATOM 16428 O O . GLU A 1 8 ? -2.932 -4.122 -4.016 1.00 0.00 543 GLU A O 15
ATOM 16440 N N . SER A 1 9 ? -4.222 -3.653 -5.802 1.00 0.00 544 SER A N 15
ATOM 16441 C CA . SER A 1 9 ? -3.106 -3.567 -6.721 1.00 0.00 544 SER A CA 15
ATOM 16442 C C . SER A 1 9 ? -2.133 -2.506 -6.239 1.00 0.00 544 SER A C 15
ATOM 16443 O O . SER A 1 9 ? -0.949 -2.758 -6.157 1.00 0.00 544 SER A O 15
ATOM 16451 N N . TYR A 1 10 ? -2.656 -1.348 -5.851 1.00 0.00 545 TYR A N 15
ATOM 16452 C CA . TYR A 1 10 ? -1.823 -0.221 -5.442 1.00 0.00 545 TYR A CA 15
ATOM 16453 C C . TYR A 1 10 ? -0.955 -0.616 -4.253 1.00 0.00 545 TYR A C 15
ATOM 16454 O O . TYR A 1 10 ? 0.253 -0.370 -4.243 1.00 0.00 545 TYR A O 15
ATOM 16472 N N . ALA A 1 11 ? -1.573 -1.242 -3.261 1.00 0.00 546 ALA A N 15
ATOM 16473 C CA . ALA A 1 11 ? -0.846 -1.707 -2.093 1.00 0.00 546 ALA A CA 15
ATOM 16474 C C . ALA A 1 11 ? 0.134 -2.808 -2.484 1.00 0.00 546 ALA A C 15
ATOM 16475 O O . ALA A 1 11 ? 1.276 -2.829 -2.027 1.00 0.00 546 ALA A O 15
ATOM 16482 N N . PHE A 1 12 ? -0.312 -3.709 -3.354 1.00 0.00 547 PHE A N 15
ATOM 16483 C CA . PHE A 1 12 ? 0.554 -4.747 -3.896 1.00 0.00 547 PHE A CA 15
ATOM 16484 C C . PHE A 1 12 ? 1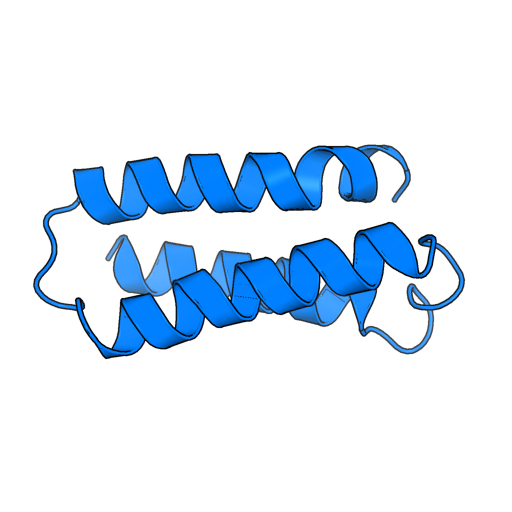.743 -4.120 -4.622 1.00 0.00 547 PHE A C 15
ATOM 16485 O O . PHE A 1 12 ? 2.877 -4.561 -4.466 1.00 0.00 547 PHE A O 15
ATOM 16502 N N . ASN A 1 13 ? 1.462 -3.085 -5.410 1.00 0.00 548 ASN A N 15
ATOM 16503 C CA . ASN A 1 13 ? 2.477 -2.398 -6.200 1.00 0.00 548 ASN A CA 15
ATOM 16504 C C . ASN A 1 13 ? 3.570 -1.814 -5.311 1.00 0.00 548 ASN A C 15
ATOM 16505 O O . ASN A 1 13 ? 4.754 -2.035 -5.563 1.00 0.00 548 ASN A O 15
ATOM 16516 N N . MET A 1 14 ? 3.182 -1.088 -4.261 1.00 0.00 549 MET A N 15
ATOM 16517 C CA . MET A 1 14 ? 4.154 -0.477 -3.360 1.00 0.00 549 MET A CA 15
ATOM 16518 C C . MET A 1 14 ? 4.926 -1.553 -2.612 1.00 0.00 549 MET A C 15
ATOM 16519 O O . MET A 1 14 ? 6.149 -1.489 -2.482 1.00 0.00 549 MET A O 15
ATOM 16533 N N . LYS A 1 15 ? 4.190 -2.540 -2.130 1.00 0.00 550 LYS A N 15
ATOM 16534 C CA . LYS A 1 15 ? 4.763 -3.685 -1.440 1.00 0.00 550 LYS A CA 15
ATOM 16535 C C . LYS A 1 15 ? 5.772 -4.418 -2.325 1.00 0.00 550 LYS A C 15
ATOM 16536 O O . LYS A 1 15 ? 6.870 -4.750 -1.886 1.00 0.00 550 LYS A O 15
ATOM 16555 N N . SER A 1 16 ? 5.399 -4.651 -3.571 1.00 0.00 551 SER A N 15
ATOM 16556 C CA . SER A 1 16 ? 6.269 -5.321 -4.523 1.00 0.00 551 SER A CA 15
ATOM 16557 C C . SER A 1 16 ? 7.482 -4.460 -4.849 1.00 0.00 551 SER A C 15
ATOM 16558 O O . SER A 1 16 ? 8.572 -4.974 -5.071 1.00 0.00 551 SER A O 15
ATOM 16566 N N . ALA A 1 17 ? 7.276 -3.151 -4.910 1.00 0.00 552 ALA A N 15
ATOM 16567 C CA . ALA A 1 17 ? 8.347 -2.223 -5.256 1.00 0.00 552 ALA A CA 15
ATOM 16568 C C . ALA A 1 17 ? 9.474 -2.261 -4.229 1.00 0.00 552 ALA A C 15
ATOM 16569 O O . ALA A 1 17 ? 10.640 -2.331 -4.587 1.00 0.00 552 ALA A O 15
ATOM 16576 N N . VAL A 1 18 ? 9.123 -2.238 -2.953 1.00 0.00 553 VAL A N 15
ATOM 16577 C CA . VAL A 1 18 ? 10.123 -2.232 -1.891 1.00 0.00 553 VAL A CA 15
ATOM 16578 C C . VAL A 1 18 ? 10.728 -3.615 -1.691 1.00 0.00 553 VAL A C 15
ATOM 16579 O O . VAL A 1 18 ? 11.913 -3.760 -1.393 1.00 0.00 553 VAL A O 15
ATOM 16592 N N . GLU A 1 19 ? 9.896 -4.626 -1.858 1.00 0.00 554 GLU A N 15
ATOM 16593 C CA . GLU A 1 19 ? 10.313 -6.005 -1.716 1.00 0.00 554 GLU A CA 15
ATOM 16594 C C . GLU A 1 19 ? 10.906 -6.556 -3.014 1.00 0.00 554 GLU A C 15
ATOM 16595 O O . GLU A 1 19 ? 11.226 -7.743 -3.115 1.00 0.00 554 GLU A O 15
ATOM 16607 N N . ASP A 1 20 ? 11.029 -5.687 -4.007 1.00 0.00 555 ASP A N 15
ATOM 16608 C CA . ASP A 1 20 ? 11.729 -6.014 -5.245 1.00 0.00 555 ASP A CA 15
ATOM 16609 C C . ASP A 1 20 ? 13.215 -6.149 -4.968 1.00 0.00 555 ASP A C 15
ATOM 16610 O O . ASP A 1 20 ? 13.797 -5.330 -4.263 1.00 0.00 555 ASP A O 15
ATOM 16619 N N . GLU A 1 21 ? 13.826 -7.169 -5.542 1.00 0.00 556 GLU A N 15
ATOM 16620 C CA . GLU A 1 21 ? 15.215 -7.496 -5.243 1.00 0.00 556 GLU A CA 15
ATOM 16621 C C . GLU A 1 21 ? 16.199 -6.471 -5.789 1.00 0.00 556 GLU A C 15
ATOM 16622 O O . GLU A 1 21 ? 17.385 -6.500 -5.447 1.00 0.00 556 GLU A O 15
ATOM 16634 N N . GLY A 1 22 ? 15.728 -5.571 -6.626 1.00 0.00 557 GLY A N 15
ATOM 16635 C CA . GLY A 1 22 ? 16.594 -4.530 -7.119 1.00 0.00 557 GLY A CA 15
ATOM 16636 C C . GLY A 1 22 ? 16.349 -3.232 -6.395 1.00 0.00 557 GLY A C 15
ATOM 16637 O O . GLY A 1 22 ? 17.285 -2.493 -6.084 1.00 0.00 557 GLY A O 15
ATOM 16641 N N . LEU A 1 23 ? 15.092 -2.975 -6.086 1.00 0.00 558 LEU A N 15
ATOM 16642 C CA . LEU A 1 23 ? 14.709 -1.757 -5.391 1.00 0.00 558 LEU A CA 15
ATOM 16643 C C . LEU A 1 23 ? 14.958 -1.875 -3.894 1.00 0.00 558 LEU A C 15
ATOM 16644 O O . LEU A 1 23 ? 14.972 -0.876 -3.177 1.00 0.00 558 LEU A O 15
ATOM 16660 N N . LYS A 1 24 ? 15.178 -3.100 -3.433 1.00 0.00 559 LYS A N 15
ATOM 16661 C CA . LYS A 1 24 ? 15.459 -3.351 -2.026 1.00 0.00 559 LYS A CA 15
ATOM 16662 C C . LYS A 1 24 ? 16.779 -2.705 -1.610 1.00 0.00 559 LYS A C 15
ATOM 16663 O O . LYS A 1 24 ? 17.005 -2.429 -0.433 1.00 0.00 559 LYS A O 15
ATOM 16682 N N . GLY A 1 25 ? 17.645 -2.460 -2.587 1.00 0.00 560 GLY A N 15
ATOM 16683 C CA . GLY A 1 25 ? 18.889 -1.768 -2.317 1.00 0.00 560 GLY A CA 15
ATOM 16684 C C . GLY A 1 25 ? 18.793 -0.294 -2.655 1.00 0.00 560 GLY A C 15
ATOM 16685 O O . GLY A 1 25 ? 19.775 0.440 -2.569 1.00 0.00 560 GLY A O 15
ATOM 16689 N N . LYS A 1 26 ? 17.602 0.132 -3.054 1.00 0.00 561 LYS A N 15
ATOM 16690 C CA . LYS A 1 26 ? 17.356 1.520 -3.413 1.00 0.00 561 LYS A CA 15
ATOM 16691 C C . LYS A 1 26 ? 16.575 2.226 -2.309 1.00 0.00 561 LYS A C 15
ATOM 16692 O O . LYS A 1 26 ? 16.696 3.436 -2.112 1.00 0.00 561 LYS A O 15
ATOM 16711 N N . ILE A 1 27 ? 15.772 1.458 -1.591 1.00 0.00 562 ILE A N 15
ATOM 16712 C CA . ILE A 1 27 ? 14.984 1.987 -0.495 1.00 0.00 562 ILE A CA 15
ATOM 16713 C C . ILE A 1 27 ? 15.578 1.550 0.838 1.00 0.00 562 ILE A C 15
ATOM 16714 O O . ILE A 1 27 ? 16.262 0.527 0.920 1.00 0.00 562 ILE A O 15
ATOM 16730 N N . SER A 1 28 ? 15.342 2.341 1.871 1.00 0.00 563 SER A N 15
ATOM 16731 C CA . SER A 1 28 ? 15.777 1.991 3.207 1.00 0.00 563 SER A CA 15
ATOM 16732 C C . SER A 1 28 ? 14.846 0.932 3.785 1.00 0.00 563 SER A C 15
ATOM 16733 O O . SER A 1 28 ? 13.646 0.921 3.488 1.00 0.00 563 SER A O 15
ATOM 16741 N N . GLU A 1 29 ? 15.403 0.044 4.601 1.00 0.00 564 GLU A N 15
ATOM 16742 C CA . GLU A 1 29 ? 14.637 -1.031 5.212 1.00 0.00 564 GLU A CA 15
ATOM 16743 C C . GLU A 1 29 ? 13.460 -0.483 5.991 1.00 0.00 564 GLU A C 15
ATOM 16744 O O . GLU A 1 29 ? 12.379 -1.055 5.971 1.00 0.00 564 GLU A O 15
ATOM 16756 N N . ALA A 1 30 ? 13.678 0.634 6.670 1.00 0.00 565 ALA A N 15
ATOM 16757 C CA . ALA A 1 30 ? 12.625 1.254 7.469 1.00 0.00 565 ALA A CA 15
ATOM 16758 C C . ALA A 1 30 ? 11.421 1.608 6.606 1.00 0.00 565 ALA A C 15
ATOM 16759 O O . ALA A 1 30 ? 10.278 1.364 6.993 1.00 0.00 565 ALA A O 15
ATOM 16766 N N . ASP A 1 31 ? 11.682 2.159 5.426 1.00 0.00 566 ASP A N 15
ATOM 16767 C CA . ASP A 1 31 ? 10.614 2.524 4.503 1.00 0.00 566 ASP A CA 15
ATOM 16768 C C . ASP A 1 31 ? 9.975 1.271 3.931 1.00 0.00 566 ASP A C 15
ATOM 16769 O O . ASP A 1 31 ? 8.753 1.148 3.890 1.00 0.00 566 ASP A O 15
ATOM 16778 N N . LYS A 1 32 ? 10.822 0.348 3.495 1.00 0.00 567 LYS A N 15
ATOM 16779 C CA . LYS A 1 32 ? 10.380 -0.929 2.965 1.00 0.00 567 LYS A CA 15
ATOM 16780 C C . LYS A 1 32 ? 9.475 -1.654 3.964 1.00 0.00 567 LYS A C 15
ATOM 16781 O O . LYS A 1 32 ? 8.386 -2.103 3.618 1.00 0.00 567 LYS A O 15
ATOM 16800 N N . LYS A 1 33 ? 9.926 -1.731 5.208 1.00 0.00 568 LYS A N 15
ATOM 16801 C CA . LYS A 1 33 ? 9.180 -2.403 6.266 1.00 0.00 568 LYS A CA 15
ATOM 16802 C C . LYS A 1 33 ? 7.848 -1.723 6.518 1.00 0.00 568 LYS A C 15
ATOM 16803 O O . LYS A 1 33 ? 6.811 -2.386 6.596 1.00 0.00 568 LYS A O 15
ATOM 16822 N N . LYS A 1 34 ? 7.878 -0.396 6.632 1.00 0.00 569 LYS A N 15
ATOM 16823 C CA . LYS A 1 34 ? 6.699 0.357 7.007 1.00 0.00 569 LYS A CA 15
ATOM 16824 C C . LYS A 1 34 ? 5.635 0.264 5.920 1.00 0.00 569 LYS A C 15
ATOM 16825 O O . LYS A 1 34 ? 4.459 0.056 6.214 1.00 0.00 569 LYS A O 15
ATOM 16844 N N . VAL A 1 35 ? 6.052 0.393 4.666 1.00 0.00 570 VAL A N 15
ATOM 16845 C CA . VAL A 1 35 ? 5.121 0.328 3.558 1.00 0.00 570 VAL A CA 15
ATOM 16846 C C . VAL A 1 35 ? 4.587 -1.092 3.378 1.00 0.00 570 VAL A C 15
ATOM 16847 O O . VAL A 1 35 ? 3.403 -1.273 3.135 1.00 0.00 570 VAL A O 15
ATOM 16860 N N . LEU A 1 36 ? 5.453 -2.099 3.524 1.00 0.00 571 LEU A N 15
ATOM 16861 C CA . LEU A 1 36 ? 5.026 -3.495 3.420 1.00 0.00 571 LEU A CA 15
ATOM 16862 C C . LEU A 1 36 ? 3.975 -3.816 4.474 1.00 0.00 571 LEU A C 15
ATOM 16863 O O . LEU A 1 36 ? 2.951 -4.433 4.173 1.00 0.00 571 LEU A O 15
ATOM 16879 N N . ASP A 1 37 ? 4.235 -3.392 5.707 1.00 0.00 572 ASP A N 15
ATOM 16880 C CA . ASP A 1 37 ? 3.321 -3.651 6.815 1.00 0.00 572 ASP A CA 15
ATOM 16881 C C . ASP A 1 37 ? 2.003 -2.931 6.574 1.00 0.00 572 ASP A C 15
ATOM 16882 O O . ASP A 1 37 ? 0.924 -3.505 6.731 1.00 0.00 572 ASP A O 15
ATOM 16891 N N . LYS A 1 38 ? 2.109 -1.676 6.167 1.00 0.00 573 LYS A N 15
ATOM 16892 C CA . LYS A 1 38 ? 0.953 -0.863 5.844 1.00 0.00 573 LYS A CA 15
ATOM 16893 C C . LYS A 1 38 ? 0.175 -1.464 4.674 1.00 0.00 573 LYS A C 15
ATOM 16894 O O . LYS A 1 38 ? -1.053 -1.489 4.685 1.00 0.00 573 LYS A O 15
ATOM 16913 N N . CYS A 1 39 ? 0.898 -1.954 3.674 1.00 0.00 574 CYS A N 15
ATOM 16914 C CA . CYS A 1 39 ? 0.277 -2.599 2.524 1.00 0.00 574 CYS A CA 15
ATOM 16915 C C . CYS A 1 39 ? -0.467 -3.867 2.951 1.00 0.00 574 CYS A C 15
ATOM 16916 O O . CYS A 1 39 ? -1.558 -4.148 2.469 1.00 0.00 574 CYS A O 15
ATOM 16924 N N . GLN A 1 40 ? 0.126 -4.613 3.873 1.00 0.00 575 GLN A N 15
ATOM 16925 C CA . GLN A 1 40 ? -0.524 -5.787 4.451 1.00 0.00 575 GLN A CA 15
ATOM 16926 C C . GLN A 1 40 ? -1.781 -5.381 5.215 1.00 0.00 575 GLN A C 15
ATOM 16927 O O . GLN A 1 40 ? -2.804 -6.064 5.157 1.00 0.00 575 GLN A O 15
ATOM 16941 N N . GLU A 1 41 ? -1.692 -4.255 5.914 1.00 0.00 576 GLU A N 15
ATOM 16942 C CA . GLU A 1 41 ? -2.813 -3.711 6.675 1.00 0.00 576 GLU A CA 15
ATOM 16943 C C . GLU A 1 41 ? -4.003 -3.440 5.765 1.00 0.00 576 GLU A C 15
ATOM 16944 O O . GLU A 1 41 ? -5.106 -3.940 5.994 1.00 0.00 576 GLU A O 15
ATOM 16956 N N . VAL A 1 42 ? -3.770 -2.649 4.730 1.00 0.00 577 VAL A N 15
ATOM 16957 C CA . VAL A 1 42 ? -4.821 -2.299 3.790 1.00 0.00 577 VAL A CA 15
ATOM 16958 C C . VAL A 1 42 ? -5.296 -3.517 3.006 1.00 0.00 577 VAL A C 15
ATOM 16959 O O . VAL A 1 42 ? -6.489 -3.694 2.807 1.00 0.00 577 VAL A O 15
ATOM 16972 N N . ILE A 1 43 ? -4.367 -4.361 2.584 1.00 0.00 578 ILE A N 15
ATOM 16973 C CA . ILE A 1 43 ? -4.712 -5.545 1.809 1.00 0.00 578 ILE A CA 15
ATOM 16974 C C . ILE A 1 43 ? -5.630 -6.485 2.601 1.00 0.00 578 ILE A C 15
ATOM 16975 O O . ILE A 1 43 ? -6.593 -7.034 2.051 1.00 0.00 578 ILE A O 15
ATOM 16991 N N . SER A 1 44 ? -5.369 -6.631 3.895 1.00 0.00 579 SER A N 15
ATOM 16992 C CA . SER A 1 44 ? -6.240 -7.424 4.755 1.00 0.00 579 SER A CA 15
ATOM 16993 C C . SER A 1 44 ? -7.573 -6.696 4.949 1.00 0.00 579 SER A C 15
ATOM 16994 O O . SER A 1 44 ? -8.632 -7.318 5.009 1.00 0.00 579 SER A O 15
ATOM 17002 N N . TRP A 1 45 ? -7.504 -5.368 5.001 1.00 0.00 580 TRP A N 15
ATOM 17003 C CA . TRP A 1 45 ? -8.683 -4.526 5.163 1.00 0.00 580 TRP A CA 15
ATOM 17004 C C . TRP A 1 45 ? -9.560 -4.626 3.921 1.00 0.00 580 TRP A C 15
ATOM 17005 O O . TRP A 1 45 ? -10.781 -4.604 4.003 1.00 0.00 580 TRP A O 15
ATOM 17026 N N . LEU A 1 46 ? -8.912 -4.749 2.777 1.00 0.00 581 LEU A N 15
ATOM 17027 C CA . LEU A 1 46 ? -9.598 -4.885 1.498 1.00 0.00 581 LEU A CA 15
ATOM 17028 C C . LEU A 1 46 ? -10.411 -6.165 1.441 1.00 0.00 581 LEU A C 15
ATOM 17029 O O . LEU A 1 46 ? -11.576 -6.158 1.043 1.00 0.00 581 LEU A O 15
ATOM 17045 N N . ASP A 1 47 ? -9.783 -7.265 1.827 1.00 0.00 582 ASP A N 15
ATOM 17046 C CA . ASP A 1 47 ? -10.452 -8.563 1.823 1.00 0.00 582 ASP A CA 15
ATOM 17047 C C . ASP A 1 47 ? -11.533 -8.611 2.894 1.00 0.00 582 ASP A C 15
ATOM 17048 O O . ASP A 1 47 ? -12.521 -9.338 2.772 1.00 0.00 582 ASP A O 15
ATOM 17057 N N . ALA A 1 48 ? -11.339 -7.822 3.937 1.00 0.00 583 ALA A N 15
ATOM 17058 C CA . ALA A 1 48 ? -12.248 -7.805 5.069 1.00 0.00 583 ALA A CA 15
ATOM 17059 C C . ALA A 1 48 ? -13.411 -6.843 4.849 1.00 0.00 583 ALA A C 15
ATOM 17060 O O . ALA A 1 48 ? -14.526 -7.082 5.308 1.00 0.00 583 ALA A O 15
ATOM 17067 N N . ASN A 1 49 ? -13.149 -5.765 4.125 1.00 0.00 584 ASN A N 15
ATOM 17068 C CA . ASN A 1 49 ? -14.149 -4.731 3.889 1.00 0.00 584 ASN A CA 15
ATOM 17069 C C . ASN A 1 49 ? -14.534 -4.671 2.422 1.00 0.00 584 ASN A C 15
ATOM 17070 O O . ASN A 1 49 ? -14.403 -3.635 1.772 1.00 0.00 584 ASN A O 15
ATOM 17081 N N . THR A 1 50 ? -15.033 -5.784 1.903 1.00 0.00 585 THR A N 15
ATOM 17082 C CA . THR A 1 50 ? -15.547 -5.823 0.544 1.00 0.00 585 THR A CA 15
ATOM 17083 C C . THR A 1 50 ? -16.885 -5.102 0.495 1.00 0.00 585 THR A C 15
ATOM 17084 O O . THR A 1 50 ? -17.416 -4.787 -0.569 1.00 0.00 585 THR A O 15
ATOM 17095 N N . LEU A 1 51 ? -17.408 -4.838 1.681 1.00 0.00 586 LEU A N 15
ATOM 17096 C CA . LEU A 1 51 ? -18.684 -4.171 1.850 1.00 0.00 586 LEU A CA 15
ATOM 17097 C C . LEU A 1 51 ? -18.484 -2.661 1.926 1.00 0.00 586 LEU A C 15
ATOM 17098 O O . LEU A 1 51 ? -19.429 -1.911 2.169 1.00 0.00 586 LEU A O 15
ATOM 17114 N N . ALA A 1 52 ? -17.246 -2.222 1.725 1.00 0.00 587 ALA A N 15
ATOM 17115 C CA . ALA A 1 52 ? -16.915 -0.803 1.767 1.00 0.00 587 ALA A CA 15
ATOM 17116 C C . ALA A 1 52 ? -17.408 -0.098 0.516 1.00 0.00 587 ALA A C 15
ATOM 17117 O O . ALA A 1 52 ? -17.714 -0.735 -0.493 1.00 0.00 587 ALA A O 15
ATOM 17124 N N . GLU A 1 53 ? -17.509 1.216 0.603 1.00 0.00 588 GLU A N 15
ATOM 17125 C CA . GLU A 1 53 ? -17.871 2.033 -0.542 1.00 0.00 588 GLU A CA 15
ATOM 17126 C C . GLU A 1 53 ? -16.605 2.442 -1.277 1.00 0.00 588 GLU A C 15
ATOM 17127 O O . GLU A 1 53 ? -15.513 2.293 -0.730 1.00 0.00 588 GLU A O 15
ATOM 17139 N N . LYS A 1 54 ? -16.737 2.980 -2.479 1.00 0.00 589 LYS A N 15
ATOM 17140 C CA . LYS A 1 54 ? -15.573 3.316 -3.292 1.00 0.00 589 LYS A CA 15
ATOM 17141 C C . LYS A 1 54 ? -14.709 4.332 -2.560 1.00 0.00 589 LYS A C 15
ATOM 17142 O O . LYS A 1 54 ? -13.482 4.252 -2.555 1.00 0.00 589 LYS A O 15
ATOM 17161 N N . ASP A 1 55 ? -15.387 5.259 -1.908 1.00 0.00 590 ASP A N 15
ATOM 17162 C CA . ASP A 1 55 ? -14.732 6.318 -1.145 1.00 0.00 590 ASP A CA 15
ATOM 17163 C C . ASP A 1 55 ? -13.892 5.759 -0.002 1.00 0.00 590 ASP A C 15
ATOM 17164 O O . ASP A 1 55 ? -12.878 6.353 0.366 1.00 0.00 590 ASP A O 15
ATOM 17173 N N . GLU A 1 56 ? -14.299 4.621 0.557 1.00 0.00 591 GLU A N 15
ATOM 17174 C CA . GLU A 1 56 ? -13.541 3.993 1.629 1.00 0.00 591 GLU A CA 15
ATOM 17175 C C . GLU A 1 56 ? -12.179 3.575 1.103 1.00 0.00 591 GLU A C 15
ATOM 17176 O O . GLU A 1 56 ? -11.149 3.783 1.748 1.00 0.00 591 GLU A O 15
ATOM 17188 N N . PHE A 1 57 ? -12.188 3.008 -0.095 1.00 0.00 592 PHE A N 15
ATOM 17189 C CA . PHE A 1 57 ? -10.961 2.636 -0.772 1.00 0.00 592 PHE A CA 15
ATOM 17190 C C . PHE A 1 57 ? -10.172 3.890 -1.122 1.00 0.00 592 PHE A C 15
ATOM 17191 O O . PHE A 1 57 ? -8.967 3.943 -0.939 1.00 0.00 592 PHE A O 15
ATOM 17208 N N . GLU A 1 58 ? -10.880 4.914 -1.574 1.00 0.00 593 GLU A N 15
ATOM 17209 C CA . GLU A 1 58 ? -10.257 6.173 -1.966 1.00 0.00 593 GLU A CA 15
ATOM 17210 C C . GLU A 1 58 ? -9.494 6.810 -0.805 1.00 0.00 593 GLU A C 15
ATOM 17211 O O . GLU A 1 58 ? -8.402 7.362 -0.992 1.00 0.00 593 GLU A O 15
ATOM 17223 N N . HIS A 1 59 ? -10.054 6.719 0.394 1.00 0.00 594 HIS A N 15
ATOM 17224 C CA . HIS A 1 59 ? -9.379 7.228 1.584 1.00 0.00 594 HIS A CA 15
ATOM 17225 C C . HIS A 1 59 ? -8.159 6.375 1.889 1.00 0.00 594 HIS A C 15
ATOM 17226 O O . HIS A 1 59 ? -7.093 6.892 2.218 1.00 0.00 594 HIS A O 15
ATOM 17241 N N . LYS A 1 60 ? -8.328 5.064 1.772 1.00 0.00 595 LYS A N 15
ATOM 17242 C CA . LYS A 1 60 ? -7.250 4.127 2.016 1.00 0.00 595 LYS A CA 15
ATOM 17243 C C . LYS A 1 60 ? -6.138 4.328 0.997 1.00 0.00 595 LYS A C 15
ATOM 17244 O O . LYS A 1 60 ? -4.960 4.166 1.310 1.00 0.00 595 LYS A O 15
ATOM 17263 N N . ARG A 1 61 ? -6.533 4.662 -0.226 1.00 0.00 596 ARG A N 15
ATOM 17264 C CA . ARG A 1 61 ? -5.591 4.958 -1.292 1.00 0.00 596 ARG A CA 15
ATOM 17265 C C . ARG A 1 61 ? -4.725 6.139 -0.887 1.00 0.00 596 ARG A C 15
ATOM 17266 O O . ARG A 1 61 ? -3.532 6.169 -1.173 1.00 0.00 596 ARG A O 15
ATOM 17287 N N . LYS A 1 62 ? -5.334 7.101 -0.199 1.00 0.00 597 LYS A N 15
ATOM 17288 C CA . LYS A 1 62 ? -4.590 8.222 0.362 1.00 0.00 597 LYS A CA 15
ATOM 17289 C C . LYS A 1 62 ? -3.652 7.739 1.464 1.00 0.00 597 LYS A C 15
ATOM 17290 O O . LYS A 1 62 ? -2.476 8.088 1.484 1.00 0.00 597 LYS A O 15
ATOM 17309 N N . GLU A 1 63 ? -4.183 6.903 2.351 1.00 0.00 598 GLU A N 15
ATOM 17310 C CA . GLU A 1 63 ? -3.432 6.380 3.495 1.00 0.00 598 GLU A CA 15
ATOM 17311 C C . GLU A 1 63 ? -2.199 5.606 3.042 1.00 0.00 598 GLU A C 15
ATOM 17312 O O . GLU A 1 63 ? -1.072 5.890 3.453 1.00 0.00 598 GLU A O 15
ATOM 17324 N N . LEU A 1 64 ? -2.441 4.615 2.205 1.00 0.00 599 LEU A N 15
ATOM 17325 C CA . LEU A 1 64 ? -1.385 3.767 1.678 1.00 0.00 599 LEU A CA 15
ATOM 17326 C C . LEU A 1 64 ? -0.372 4.623 0.926 1.00 0.00 599 LEU A C 15
ATOM 17327 O O . LEU A 1 64 ? 0.832 4.430 1.052 1.00 0.00 599 LEU A O 15
ATOM 17343 N N . GLU A 1 65 ? -0.870 5.590 0.172 1.00 0.00 600 GLU A N 15
ATOM 17344 C CA . GLU A 1 65 ? -0.006 6.505 -0.553 1.00 0.00 600 GLU A CA 15
ATOM 17345 C C . GLU A 1 65 ? 0.901 7.268 0.407 1.00 0.00 600 GLU A C 15
ATOM 17346 O O . GLU A 1 65 ? 2.078 7.447 0.137 1.00 0.00 600 GLU A O 15
ATOM 17358 N N . GLN A 1 66 ? 0.356 7.711 1.537 1.00 0.00 601 GLN A N 15
ATOM 17359 C CA . GLN A 1 66 ? 1.140 8.433 2.526 1.00 0.00 601 GLN A CA 15
ATOM 17360 C C . GLN A 1 66 ? 2.261 7.572 3.111 1.00 0.00 601 GLN A C 15
ATOM 17361 O O . GLN A 1 66 ? 3.306 8.097 3.490 1.00 0.00 601 GLN A O 15
ATOM 17375 N N . VAL A 1 67 ? 2.053 6.262 3.199 1.00 0.00 602 VAL A N 15
ATOM 17376 C CA . VAL A 1 67 ? 3.102 5.383 3.712 1.00 0.00 602 VAL A CA 15
ATOM 17377 C C . VAL A 1 67 ? 4.203 5.174 2.664 1.00 0.00 602 VAL A C 15
ATOM 17378 O O . VAL A 1 67 ? 5.387 5.169 2.995 1.00 0.00 602 VAL A O 15
ATOM 17391 N N . CYS A 1 68 ? 3.809 5.016 1.403 1.00 0.00 603 CYS A N 15
ATOM 17392 C CA . CYS A 1 68 ? 4.761 4.757 0.328 1.00 0.00 603 CYS A CA 15
ATOM 17393 C C . CYS A 1 68 ? 5.396 6.049 -0.191 1.00 0.00 603 CYS A C 15
ATOM 17394 O O . CYS A 1 68 ? 6.506 6.030 -0.693 1.00 0.00 603 CYS A O 15
ATOM 17402 N N . ASN A 1 69 ? 4.686 7.163 -0.065 1.00 0.00 604 ASN A N 15
ATOM 17403 C CA . ASN A 1 69 ? 5.139 8.460 -0.592 1.00 0.00 604 ASN A CA 15
ATOM 17404 C C . ASN A 1 69 ? 6.585 8.799 -0.184 1.00 0.00 604 ASN A C 15
ATOM 17405 O O . ASN A 1 69 ? 7.410 9.069 -1.056 1.00 0.00 604 ASN A O 15
ATOM 17416 N N . PRO A 1 70 ? 6.941 8.783 1.124 1.00 0.00 605 PRO A N 15
ATOM 17417 C CA . PRO A 1 70 ? 8.313 9.091 1.565 1.00 0.00 605 PRO A CA 15
ATOM 17418 C C . PRO A 1 70 ? 9.339 8.122 0.986 1.00 0.00 605 PRO A C 15
ATOM 17419 O O . PRO A 1 70 ? 10.518 8.445 0.855 1.00 0.00 605 PRO A O 15
ATOM 17430 N N . ILE A 1 71 ? 8.870 6.936 0.635 1.00 0.00 606 ILE A N 15
ATOM 17431 C CA . ILE A 1 71 ? 9.720 5.901 0.079 1.00 0.00 606 ILE A CA 15
ATOM 17432 C C . ILE A 1 71 ? 9.809 6.061 -1.442 1.00 0.00 606 ILE A C 15
ATOM 17433 O O . ILE A 1 71 ? 10.883 5.938 -2.027 1.00 0.00 606 ILE A O 15
ATOM 17449 N N . ILE A 1 72 ? 8.673 6.378 -2.062 1.00 0.00 607 ILE A N 15
ATOM 17450 C CA . ILE A 1 72 ? 8.595 6.624 -3.496 1.00 0.00 607 ILE A CA 15
ATOM 17451 C C . ILE A 1 72 ? 9.384 7.883 -3.845 1.00 0.00 607 ILE A C 15
ATOM 17452 O O . ILE A 1 72 ? 9.924 8.013 -4.944 1.00 0.00 607 ILE A O 15
ATOM 17468 N N . SER A 1 73 ? 9.481 8.789 -2.879 1.00 0.00 608 SER A N 15
ATOM 17469 C CA . SER A 1 73 ? 10.271 10.002 -3.029 1.00 0.00 608 SER A CA 15
ATOM 17470 C C . SER A 1 73 ? 11.758 9.665 -3.169 1.00 0.00 608 SER A C 15
ATOM 17471 O O . SER A 1 73 ? 12.560 10.521 -3.533 1.00 0.00 608 SER A O 15
ATOM 17479 N N . GLY A 1 74 ? 12.119 8.423 -2.870 1.00 0.00 609 GLY A N 15
ATOM 17480 C CA . GLY A 1 74 ? 13.490 7.987 -3.033 1.00 0.00 609 GLY A CA 15
ATOM 17481 C C . GLY A 1 74 ? 13.606 6.817 -3.990 1.00 0.00 609 GLY A C 15
ATOM 17482 O O . GLY A 1 74 ? 14.686 6.250 -4.164 1.00 0.00 609 GLY A O 15
ATOM 17486 N N . LEU A 1 75 ? 12.493 6.454 -4.614 1.00 0.00 610 LEU A N 15
ATOM 17487 C CA . LEU A 1 75 ? 12.467 5.338 -5.546 1.00 0.00 610 LEU A CA 15
ATOM 17488 C C . LEU A 1 75 ? 12.231 5.832 -6.963 1.00 0.00 610 LEU A C 15
ATOM 17489 O O . LEU A 1 75 ? 13.217 5.962 -7.715 1.00 0.00 610 LEU A O 15
ATOM 17506 N N . SER A 1 2 ? -15.321 -0.914 -7.775 1.00 0.00 537 SER A N 16
ATOM 17507 C CA . SER A 1 2 ? -14.139 -1.415 -8.504 1.00 0.00 537 SER A CA 16
ATOM 17508 C C . SER A 1 2 ? -12.850 -0.887 -7.886 1.00 0.00 537 SER A C 16
ATOM 17509 O O . SER A 1 2 ? -11.755 -1.341 -8.232 1.00 0.00 537 SER A O 16
ATOM 17517 N N . ALA A 1 3 ? -12.978 0.054 -6.950 1.00 0.00 538 ALA A N 16
ATOM 17518 C CA . ALA A 1 3 ? -11.818 0.686 -6.327 1.00 0.00 538 ALA A CA 16
ATOM 17519 C C . ALA A 1 3 ? -10.962 -0.333 -5.585 1.00 0.00 538 ALA A C 16
ATOM 17520 O O . ALA A 1 3 ? -9.800 -0.073 -5.289 1.00 0.00 538 ALA A O 16
ATOM 17527 N N . LYS A 1 4 ? -11.530 -1.499 -5.304 1.00 0.00 539 LYS A N 16
ATOM 17528 C CA . LYS A 1 4 ? -10.812 -2.521 -4.559 1.00 0.00 539 LYS A CA 16
ATOM 17529 C C . LYS A 1 4 ? -9.641 -3.060 -5.373 1.00 0.00 539 LYS A C 16
ATOM 17530 O O . LYS A 1 4 ? -8.557 -3.291 -4.839 1.00 0.00 539 LYS A O 16
ATOM 17549 N N . ASN A 1 5 ? -9.860 -3.238 -6.670 1.00 0.00 540 ASN A N 16
ATOM 17550 C CA . ASN A 1 5 ? -8.812 -3.720 -7.560 1.00 0.00 540 ASN A CA 16
ATOM 17551 C C . ASN A 1 5 ? -7.681 -2.710 -7.633 1.00 0.00 540 ASN A C 16
ATOM 17552 O O . ASN A 1 5 ? -6.512 -3.072 -7.526 1.00 0.00 540 ASN A O 16
ATOM 17563 N N . ALA A 1 6 ? -8.039 -1.439 -7.795 1.00 0.00 541 ALA A N 16
ATOM 17564 C CA . ALA A 1 6 ? -7.060 -0.361 -7.804 1.00 0.00 541 ALA A CA 16
ATOM 17565 C C . ALA A 1 6 ? -6.299 -0.317 -6.487 1.00 0.00 541 ALA A C 16
ATOM 17566 O O . ALA A 1 6 ? -5.075 -0.214 -6.471 1.00 0.00 541 ALA A O 16
ATOM 17573 N N . LEU A 1 7 ? -7.035 -0.426 -5.388 1.00 0.00 542 LEU A N 16
ATOM 17574 C CA . LEU A 1 7 ? -6.459 -0.299 -4.059 1.00 0.00 542 LEU A CA 16
ATOM 17575 C C . LEU A 1 7 ? -5.509 -1.444 -3.742 1.00 0.00 542 LEU A C 16
ATOM 17576 O O . LEU A 1 7 ? -4.386 -1.220 -3.286 1.00 0.00 542 LEU A O 16
ATOM 17592 N N . GLU A 1 8 ? -5.950 -2.669 -3.989 1.00 0.00 543 GLU A N 16
ATOM 17593 C CA . GLU A 1 8 ? -5.160 -3.824 -3.648 1.00 0.00 543 GLU A CA 16
ATOM 17594 C C . GLU A 1 8 ? -3.932 -3.897 -4.536 1.00 0.00 543 GLU A C 16
ATOM 17595 O O . GLU A 1 8 ? -2.838 -4.182 -4.064 1.00 0.00 543 GLU A O 16
ATOM 17607 N N . SER A 1 9 ? -4.114 -3.601 -5.818 1.00 0.00 544 SER A N 16
ATOM 17608 C CA . SER A 1 9 ? -2.997 -3.573 -6.748 1.00 0.00 544 SER A CA 16
ATOM 17609 C C . SER A 1 9 ? -2.037 -2.444 -6.386 1.00 0.00 544 SER A C 16
ATOM 17610 O O . SER A 1 9 ? -0.831 -2.591 -6.511 1.00 0.00 544 SER A O 16
ATOM 17618 N N . TYR A 1 10 ? -2.582 -1.328 -5.909 1.00 0.00 545 TYR A N 16
ATOM 17619 C CA . TYR A 1 10 ? -1.768 -0.197 -5.483 1.00 0.00 545 TYR A CA 16
ATOM 17620 C C . TYR A 1 10 ? -0.887 -0.614 -4.314 1.00 0.00 545 TYR A C 16
ATOM 17621 O O . TYR A 1 10 ? 0.324 -0.390 -4.323 1.00 0.00 545 TYR A O 16
ATOM 17639 N N . ALA A 1 11 ? -1.502 -1.239 -3.315 1.00 0.00 546 ALA A N 16
ATOM 17640 C CA . ALA A 1 11 ? -0.776 -1.704 -2.146 1.00 0.00 546 ALA A CA 16
ATOM 17641 C C . ALA A 1 11 ? 0.192 -2.816 -2.525 1.00 0.00 546 ALA A C 16
ATOM 17642 O O . ALA A 1 11 ? 1.336 -2.843 -2.068 1.00 0.00 546 ALA A O 16
ATOM 17649 N N . PHE A 1 12 ? -0.267 -3.726 -3.378 1.00 0.00 547 PHE A N 16
ATOM 17650 C CA . PHE A 1 12 ? 0.584 -4.780 -3.913 1.00 0.00 547 PHE A CA 16
ATOM 17651 C C . PHE A 1 12 ? 1.788 -4.180 -4.627 1.00 0.00 547 PHE A C 16
ATOM 17652 O O . PHE A 1 12 ? 2.905 -4.660 -4.483 1.00 0.00 547 PHE A O 16
ATOM 17669 N N . ASN A 1 13 ? 1.542 -3.122 -5.386 1.00 0.00 548 ASN A N 16
ATOM 17670 C CA . ASN A 1 13 ? 2.586 -2.445 -6.146 1.00 0.00 548 ASN A CA 16
ATOM 17671 C C . ASN A 1 13 ? 3.681 -1.897 -5.243 1.00 0.00 548 ASN A C 16
ATOM 17672 O O . ASN A 1 13 ? 4.862 -2.142 -5.478 1.00 0.00 548 ASN A O 16
ATOM 17683 N N . MET A 1 14 ? 3.294 -1.166 -4.204 1.00 0.00 549 MET A N 16
ATOM 17684 C CA . MET A 1 14 ? 4.267 -0.568 -3.299 1.00 0.00 549 MET A CA 16
ATOM 17685 C C . MET A 1 14 ? 4.999 -1.656 -2.529 1.00 0.00 549 MET A C 16
ATOM 17686 O O . MET A 1 14 ? 6.217 -1.612 -2.361 1.00 0.00 549 MET A O 16
ATOM 17700 N N . LYS A 1 15 ? 4.229 -2.630 -2.074 1.00 0.00 550 LYS A N 16
ATOM 17701 C CA . LYS A 1 15 ? 4.758 -3.794 -1.382 1.00 0.00 550 LYS A CA 16
ATOM 17702 C C . LYS A 1 15 ? 5.752 -4.556 -2.258 1.00 0.00 550 LYS A C 16
ATOM 17703 O O . LYS A 1 15 ? 6.860 -4.867 -1.828 1.00 0.00 550 LYS A O 16
ATOM 17722 N N . SER A 1 16 ? 5.361 -4.820 -3.493 1.00 0.00 551 SER A N 16
ATOM 17723 C CA . SER A 1 16 ? 6.205 -5.545 -4.429 1.00 0.00 551 SER A CA 16
ATOM 17724 C C . SER A 1 16 ? 7.449 -4.730 -4.769 1.00 0.00 551 SER A C 16
ATOM 17725 O O . SER A 1 16 ? 8.516 -5.290 -4.960 1.00 0.00 551 SER A O 16
ATOM 17733 N N . ALA A 1 17 ? 7.300 -3.411 -4.847 1.00 0.00 552 ALA A N 16
ATOM 17734 C CA . ALA A 1 17 ? 8.410 -2.531 -5.202 1.00 0.00 552 ALA A CA 16
ATOM 17735 C C . ALA A 1 17 ? 9.525 -2.567 -4.158 1.00 0.00 552 ALA A C 16
ATOM 17736 O O . ALA A 1 17 ? 10.699 -2.679 -4.495 1.00 0.00 552 ALA A O 16
ATOM 17743 N N . VAL A 1 18 ? 9.158 -2.485 -2.890 1.00 0.00 553 VAL A N 16
ATOM 17744 C CA . VAL A 1 18 ? 10.145 -2.494 -1.812 1.00 0.00 553 VAL A CA 16
ATOM 17745 C C . VAL A 1 18 ? 10.675 -3.900 -1.559 1.00 0.00 553 VAL A C 16
ATOM 17746 O O . VAL A 1 18 ? 11.824 -4.090 -1.159 1.00 0.00 553 VAL A O 16
ATOM 17759 N N . GLU A 1 19 ? 9.812 -4.874 -1.762 1.00 0.00 554 GLU A N 16
ATOM 17760 C CA . GLU A 1 19 ? 10.164 -6.270 -1.599 1.00 0.00 554 GLU A CA 16
ATOM 17761 C C . GLU A 1 19 ? 10.706 -6.873 -2.895 1.00 0.00 554 GLU A C 16
ATOM 17762 O O . GLU A 1 19 ? 10.993 -8.070 -2.971 1.00 0.00 554 GLU A O 16
ATOM 17774 N N . ASP A 1 20 ? 10.854 -6.032 -3.904 1.00 0.00 555 ASP A N 16
ATOM 17775 C CA . ASP A 1 20 ? 11.418 -6.440 -5.190 1.00 0.00 555 ASP A CA 16
ATOM 17776 C C . ASP A 1 20 ? 12.877 -6.848 -5.029 1.00 0.00 555 ASP A C 16
ATOM 17777 O O . ASP A 1 20 ? 13.639 -6.200 -4.309 1.00 0.00 555 ASP A O 16
ATOM 17786 N N . GLU A 1 21 ? 13.255 -7.935 -5.687 1.00 0.00 556 GLU A N 16
ATOM 17787 C CA . GLU A 1 21 ? 14.602 -8.473 -5.575 1.00 0.00 556 GLU A CA 16
ATOM 17788 C C . GLU A 1 21 ? 15.635 -7.599 -6.281 1.00 0.00 556 GLU A C 16
ATOM 17789 O O . GLU A 1 21 ? 16.837 -7.786 -6.094 1.00 0.00 556 GLU A O 16
ATOM 17801 N N . GLY A 1 22 ? 15.185 -6.664 -7.097 1.00 0.00 557 GLY A N 16
ATOM 17802 C CA . GLY A 1 22 ? 16.115 -5.783 -7.768 1.00 0.00 557 GLY A CA 16
ATOM 17803 C C . GLY A 1 22 ? 16.174 -4.428 -7.105 1.00 0.00 557 GLY A C 16
ATOM 17804 O O . GLY A 1 22 ? 17.157 -3.697 -7.236 1.00 0.00 557 GLY A O 16
ATOM 17808 N N . LEU A 1 23 ? 15.110 -4.091 -6.400 1.00 0.00 558 LEU A N 16
ATOM 17809 C CA . LEU A 1 23 ? 15.043 -2.842 -5.665 1.00 0.00 558 LEU A CA 16
ATOM 17810 C C . LEU A 1 23 ? 15.499 -3.024 -4.223 1.00 0.00 558 LEU A C 16
ATOM 17811 O O . LEU A 1 23 ? 15.555 -2.063 -3.453 1.00 0.00 558 LEU A O 16
ATOM 17827 N N . LYS A 1 24 ? 15.821 -4.258 -3.852 1.00 0.00 559 LYS A N 16
ATOM 17828 C CA . LYS A 1 24 ? 16.381 -4.513 -2.535 1.00 0.00 559 LYS A CA 16
ATOM 17829 C C . LYS A 1 24 ? 17.782 -3.916 -2.459 1.00 0.00 559 LYS A C 16
ATOM 17830 O O . LYS A 1 24 ? 18.663 -4.246 -3.254 1.00 0.00 559 LYS A O 16
ATOM 17849 N N . GLY A 1 25 ? 17.971 -3.007 -1.519 1.00 0.00 560 GLY A N 16
ATOM 17850 C CA . GLY A 1 25 ? 19.205 -2.252 -1.452 1.00 0.00 560 GLY A CA 16
ATOM 17851 C C . GLY A 1 25 ? 18.983 -0.807 -1.849 1.00 0.00 560 GLY A C 16
ATOM 17852 O O . GLY A 1 25 ? 19.625 0.100 -1.319 1.00 0.00 560 GLY A O 16
ATOM 17856 N N . LYS A 1 26 ? 18.060 -0.600 -2.783 1.00 0.00 561 LYS A N 16
ATOM 17857 C CA . LYS A 1 26 ? 17.679 0.737 -3.229 1.00 0.00 561 LYS A CA 16
ATOM 17858 C C . LYS A 1 26 ? 17.003 1.509 -2.108 1.00 0.00 561 LYS A C 16
ATOM 17859 O O . LYS A 1 26 ? 17.311 2.671 -1.857 1.00 0.00 561 LYS A O 16
ATOM 17878 N N . ILE A 1 27 ? 16.081 0.842 -1.438 1.00 0.00 562 ILE A N 16
ATOM 17879 C CA . ILE A 1 27 ? 15.298 1.461 -0.390 1.00 0.00 562 ILE A CA 16
ATOM 17880 C C . ILE A 1 27 ? 15.772 0.978 0.974 1.00 0.00 562 ILE A C 16
ATOM 17881 O O . ILE A 1 27 ? 16.228 -0.160 1.114 1.00 0.00 562 ILE A O 16
ATOM 17897 N N . SER A 1 28 ? 15.685 1.842 1.972 1.00 0.00 563 SER A N 16
ATOM 17898 C CA . SER A 1 28 ? 16.047 1.464 3.317 1.00 0.00 563 SER A CA 16
ATOM 17899 C C . SER A 1 28 ? 14.976 0.543 3.862 1.00 0.00 563 SER A C 16
ATOM 17900 O O . SER A 1 28 ? 13.798 0.660 3.511 1.00 0.00 563 SER A O 16
ATOM 17908 N N . GLU A 1 29 ? 15.392 -0.379 4.714 1.00 0.00 564 GLU A N 16
ATOM 17909 C CA . GLU A 1 29 ? 14.496 -1.389 5.239 1.00 0.00 564 GLU A CA 16
ATOM 17910 C C . GLU A 1 29 ? 13.358 -0.770 6.026 1.00 0.00 564 GLU A C 16
ATOM 17911 O O . GLU A 1 29 ? 12.270 -1.310 6.049 1.00 0.00 564 GLU A O 16
ATOM 17923 N N . ALA A 1 30 ? 13.620 0.361 6.663 1.00 0.00 565 ALA A N 16
ATOM 17924 C CA . ALA A 1 30 ? 12.582 1.062 7.411 1.00 0.00 565 ALA A CA 16
ATOM 17925 C C . ALA A 1 30 ? 11.447 1.502 6.491 1.00 0.00 565 ALA A C 16
ATOM 17926 O O . ALA A 1 30 ? 10.273 1.335 6.822 1.00 0.00 565 ALA A O 16
ATOM 17933 N N . ASP A 1 31 ? 11.798 2.039 5.324 1.00 0.00 566 ASP A N 16
ATOM 17934 C CA . ASP A 1 31 ? 10.795 2.471 4.356 1.00 0.00 566 ASP A CA 16
ATOM 17935 C C . ASP A 1 31 ? 10.072 1.252 3.804 1.00 0.00 566 ASP A C 16
ATOM 17936 O O . ASP A 1 31 ? 8.845 1.217 3.715 1.00 0.00 566 ASP A O 16
ATOM 17945 N N . LYS A 1 32 ? 10.868 0.255 3.440 1.00 0.00 567 LYS A N 16
ATOM 17946 C CA . LYS A 1 32 ? 10.370 -1.033 2.980 1.00 0.00 567 LYS A CA 16
ATOM 17947 C C . LYS A 1 32 ? 9.403 -1.648 3.998 1.00 0.00 567 LYS A C 16
ATOM 17948 O O . LYS A 1 32 ? 8.303 -2.066 3.650 1.00 0.00 567 LYS A O 16
ATOM 17967 N N . LYS A 1 33 ? 9.817 -1.668 5.258 1.00 0.00 568 LYS A N 16
ATOM 17968 C CA . LYS A 1 33 ? 9.023 -2.251 6.334 1.00 0.00 568 LYS A CA 16
ATOM 17969 C C . LYS A 1 33 ? 7.714 -1.506 6.527 1.00 0.00 568 LYS A C 16
ATOM 17970 O O . LYS A 1 33 ? 6.651 -2.123 6.621 1.00 0.00 568 LYS A O 16
ATOM 17989 N N . LYS A 1 34 ? 7.794 -0.181 6.587 1.00 0.00 569 LYS A N 16
ATOM 17990 C CA . LYS A 1 34 ? 6.630 0.630 6.888 1.00 0.00 569 LYS A CA 16
ATOM 17991 C C . LYS A 1 34 ? 5.582 0.475 5.791 1.00 0.00 569 LYS A C 16
ATOM 17992 O O . LYS A 1 34 ? 4.397 0.296 6.076 1.00 0.00 569 LYS A O 16
ATOM 18011 N N . VAL A 1 35 ? 6.020 0.518 4.537 1.00 0.00 570 VAL A N 16
ATOM 18012 C CA . VAL A 1 35 ? 5.101 0.400 3.426 1.00 0.00 570 VAL A CA 16
ATOM 18013 C C . VAL A 1 35 ? 4.544 -1.022 3.314 1.00 0.00 570 VAL A C 16
ATOM 18014 O O . VAL A 1 35 ? 3.357 -1.194 3.081 1.00 0.00 570 VAL A O 16
ATOM 18027 N N . LEU A 1 36 ? 5.390 -2.040 3.505 1.00 0.00 571 LEU A N 16
ATOM 18028 C CA . LEU A 1 36 ? 4.932 -3.432 3.466 1.00 0.00 571 LEU A CA 16
ATOM 18029 C C . LEU A 1 36 ? 3.880 -3.674 4.541 1.00 0.00 571 LEU A C 16
ATOM 18030 O O . LEU A 1 36 ? 2.836 -4.279 4.283 1.00 0.00 571 LEU A O 16
ATOM 18046 N N . ASP A 1 37 ? 4.171 -3.193 5.746 1.00 0.00 572 ASP A N 16
ATOM 18047 C CA . ASP A 1 37 ? 3.270 -3.331 6.887 1.00 0.00 572 ASP A CA 16
ATOM 18048 C C . ASP A 1 37 ? 1.936 -2.656 6.604 1.00 0.00 572 ASP A C 16
ATOM 18049 O O . ASP A 1 37 ? 0.868 -3.235 6.818 1.00 0.00 572 ASP A O 16
ATOM 18058 N N . LYS A 1 38 ? 2.021 -1.435 6.104 1.00 0.00 573 LYS A N 16
ATOM 18059 C CA . LYS A 1 38 ? 0.854 -0.648 5.754 1.00 0.00 573 LYS A CA 16
ATOM 18060 C C . LYS A 1 38 ? 0.098 -1.277 4.584 1.00 0.00 573 LYS A C 16
ATOM 18061 O O . LYS A 1 38 ? -1.132 -1.298 4.571 1.00 0.00 573 LYS A O 16
ATOM 18080 N N . CYS A 1 39 ? 0.833 -1.797 3.610 1.00 0.00 574 CYS A N 16
ATOM 18081 C CA . CYS A 1 39 ? 0.225 -2.479 2.479 1.00 0.00 574 CYS A CA 16
ATOM 18082 C C . CYS A 1 39 ? -0.542 -3.710 2.959 1.00 0.00 574 CYS A C 16
ATOM 18083 O O . CYS A 1 39 ? -1.610 -4.031 2.449 1.00 0.00 574 CYS A O 16
ATOM 18091 N N . GLN A 1 40 ? 0.012 -4.391 3.947 1.00 0.00 575 GLN A N 16
ATOM 18092 C CA . GLN A 1 40 ? -0.651 -5.531 4.564 1.00 0.00 575 GLN A CA 16
ATOM 18093 C C . GLN A 1 40 ? -1.919 -5.103 5.300 1.00 0.00 575 GLN A C 16
ATOM 18094 O O . GLN A 1 40 ? -2.917 -5.827 5.306 1.00 0.00 575 GLN A O 16
ATOM 18108 N N . GLU A 1 41 ? -1.870 -3.929 5.920 1.00 0.00 576 GLU A N 16
ATOM 18109 C CA . GLU A 1 41 ? -3.032 -3.359 6.601 1.00 0.00 576 GLU A CA 16
ATOM 18110 C C . GLU A 1 41 ? -4.187 -3.177 5.627 1.00 0.00 576 GLU A C 16
ATOM 18111 O O . GLU A 1 41 ? -5.283 -3.703 5.836 1.00 0.00 576 GLU A O 16
ATOM 18123 N N . VAL A 1 42 ? -3.930 -2.445 4.554 1.00 0.00 577 VAL A N 16
ATOM 18124 C CA . VAL A 1 42 ? -4.948 -2.178 3.549 1.00 0.00 577 VAL A CA 16
ATOM 18125 C C . VAL A 1 42 ? -5.379 -3.461 2.841 1.00 0.00 577 VAL A C 16
ATOM 18126 O O . VAL A 1 42 ? -6.564 -3.688 2.642 1.00 0.00 577 VAL A O 16
ATOM 18139 N N . ILE A 1 43 ? -4.420 -4.304 2.485 1.00 0.00 578 ILE A N 16
ATOM 18140 C CA . ILE A 1 43 ? -4.720 -5.550 1.785 1.00 0.00 578 ILE A CA 16
ATOM 18141 C C . ILE A 1 43 ? -5.614 -6.473 2.624 1.00 0.00 578 ILE A C 16
ATOM 18142 O O . ILE A 1 43 ? -6.527 -7.114 2.092 1.00 0.00 578 ILE A O 16
ATOM 18158 N N . SER A 1 44 ? -5.378 -6.511 3.930 1.00 0.00 579 SER A N 16
ATOM 18159 C CA . SER A 1 44 ? -6.222 -7.290 4.829 1.00 0.00 579 SER A CA 16
ATOM 18160 C C . SER A 1 44 ? -7.595 -6.627 4.959 1.00 0.00 579 SER A C 16
ATOM 18161 O O . SER A 1 44 ? -8.620 -7.301 5.083 1.00 0.00 579 SER A O 16
ATOM 18169 N N . TRP A 1 45 ? -7.599 -5.300 4.897 1.00 0.00 580 TRP A N 16
ATOM 18170 C CA . TRP A 1 45 ? -8.819 -4.512 4.978 1.00 0.00 580 TRP A CA 16
ATOM 18171 C C . TRP A 1 45 ? -9.645 -4.715 3.714 1.00 0.00 580 TRP A C 16
ATOM 18172 O O . TRP A 1 45 ? -10.866 -4.799 3.760 1.00 0.00 580 TRP A O 16
ATOM 18193 N N . LEU A 1 46 ? -8.949 -4.798 2.593 1.00 0.00 581 LEU A N 16
ATOM 18194 C CA . LEU A 1 46 ? -9.568 -5.048 1.295 1.00 0.00 581 LEU A CA 16
ATOM 18195 C C . LEU A 1 46 ? -10.284 -6.383 1.286 1.00 0.00 581 LEU A C 16
ATOM 18196 O O . LEU A 1 46 ? -11.385 -6.512 0.756 1.00 0.00 581 LEU A O 16
ATOM 18212 N N . ASP A 1 47 ? -9.630 -7.375 1.864 1.00 0.00 582 ASP A N 16
ATOM 18213 C CA . ASP A 1 47 ? -10.192 -8.716 1.971 1.00 0.00 582 ASP A CA 16
ATOM 18214 C C . ASP A 1 47 ? -11.398 -8.712 2.904 1.00 0.00 582 ASP A C 16
ATOM 18215 O O . ASP A 1 47 ? -12.343 -9.479 2.733 1.00 0.00 582 ASP A O 16
ATOM 18224 N N . ALA A 1 48 ? -11.358 -7.820 3.879 1.00 0.00 583 ALA A N 16
ATOM 18225 C CA . ALA A 1 48 ? -12.403 -7.724 4.883 1.00 0.00 583 ALA A CA 16
ATOM 18226 C C . ALA A 1 48 ? -13.572 -6.870 4.394 1.00 0.00 583 ALA A C 16
ATOM 18227 O O . ALA A 1 48 ? -14.730 -7.111 4.742 1.00 0.00 583 ALA A O 16
ATOM 18234 N N . ASN A 1 49 ? -13.255 -5.886 3.568 1.00 0.00 584 ASN A N 16
ATOM 18235 C CA . ASN A 1 49 ? -14.246 -4.959 3.038 1.00 0.00 584 ASN A CA 16
ATOM 18236 C C . ASN A 1 49 ? -14.212 -4.956 1.518 1.00 0.00 584 ASN A C 16
ATOM 18237 O O . ASN A 1 49 ? -14.054 -3.913 0.887 1.00 0.00 584 ASN A O 16
ATOM 18248 N N . THR A 1 50 ? -14.363 -6.136 0.933 1.00 0.00 585 THR A N 16
ATOM 18249 C CA . THR A 1 50 ? -14.389 -6.280 -0.515 1.00 0.00 585 THR A CA 16
ATOM 18250 C C . THR A 1 50 ? -15.628 -5.611 -1.105 1.00 0.00 585 THR A C 16
ATOM 18251 O O . THR A 1 50 ? -15.676 -5.292 -2.294 1.00 0.00 585 THR A O 16
ATOM 18262 N N . LEU A 1 51 ? -16.615 -5.391 -0.248 1.00 0.00 586 LEU A N 16
ATOM 18263 C CA . LEU A 1 51 ? -17.897 -4.845 -0.660 1.00 0.00 586 LEU A CA 16
ATOM 18264 C C . LEU A 1 51 ? -18.001 -3.381 -0.251 1.00 0.00 586 LEU A C 16
ATOM 18265 O O . LEU A 1 51 ? -19.069 -2.775 -0.352 1.00 0.00 586 LEU A O 16
ATOM 18281 N N . ALA A 1 52 ? -16.894 -2.838 0.249 1.00 0.00 587 ALA A N 16
ATOM 18282 C CA . ALA A 1 52 ? -16.838 -1.452 0.704 1.00 0.00 587 ALA A CA 16
ATOM 18283 C C . ALA A 1 52 ? -17.235 -0.479 -0.403 1.00 0.00 587 ALA A C 16
ATOM 18284 O O . ALA A 1 52 ? -17.178 -0.802 -1.592 1.00 0.00 587 ALA A O 16
ATOM 18291 N N . GLU A 1 53 ? -17.643 0.712 -0.004 1.00 0.00 588 GLU A N 16
ATOM 18292 C CA . GLU A 1 53 ? -17.994 1.753 -0.953 1.00 0.00 588 GLU A CA 16
ATOM 18293 C C . GLU A 1 53 ? -16.728 2.422 -1.469 1.00 0.00 588 GLU A C 16
ATOM 18294 O O . GLU A 1 53 ? -15.670 2.286 -0.857 1.00 0.00 588 GLU A O 16
ATOM 18306 N N . LYS A 1 54 ? -16.831 3.148 -2.576 1.00 0.00 589 LYS A N 16
ATOM 18307 C CA . LYS A 1 54 ? -15.644 3.663 -3.257 1.00 0.00 589 LYS A CA 16
ATOM 18308 C C . LYS A 1 54 ? -14.781 4.518 -2.338 1.00 0.00 589 LYS A C 16
ATOM 18309 O O . LYS A 1 54 ? -13.566 4.339 -2.273 1.00 0.00 589 LYS A O 16
ATOM 18328 N N . ASP A 1 55 ? -15.417 5.413 -1.602 1.00 0.00 590 ASP A N 16
ATOM 18329 C CA . ASP A 1 55 ? -14.703 6.323 -0.711 1.00 0.00 590 ASP A CA 16
ATOM 18330 C C . ASP A 1 55 ? -13.965 5.581 0.400 1.00 0.00 590 ASP A C 16
ATOM 18331 O O . ASP A 1 55 ? -12.956 6.073 0.904 1.00 0.00 590 ASP A O 16
ATOM 18340 N N . GLU A 1 56 ? -14.452 4.402 0.777 1.00 0.00 591 GLU A N 16
ATOM 18341 C CA . GLU A 1 56 ? -13.756 3.585 1.766 1.00 0.00 591 GLU A CA 16
ATOM 18342 C C . GLU A 1 56 ? -12.379 3.219 1.235 1.00 0.00 591 GLU A C 16
ATOM 18343 O O . GLU A 1 56 ? -11.362 3.391 1.919 1.00 0.00 591 GLU A O 16
ATOM 18355 N N . PHE A 1 57 ? -12.355 2.746 -0.005 1.00 0.00 592 PHE A N 16
ATOM 18356 C CA . PHE A 1 57 ? -11.107 2.431 -0.676 1.00 0.00 592 PHE A CA 16
ATOM 18357 C C . PHE A 1 57 ? -10.315 3.703 -0.928 1.00 0.00 592 PHE A C 16
ATOM 18358 O O . PHE A 1 57 ? -9.115 3.751 -0.699 1.00 0.00 592 PHE A O 16
ATOM 18375 N N . GLU A 1 58 ? -11.007 4.744 -1.367 1.00 0.00 593 GLU A N 16
ATOM 18376 C CA . GLU A 1 58 ? -10.366 6.004 -1.725 1.00 0.00 593 GLU A CA 16
ATOM 18377 C C . GLU A 1 58 ? -9.615 6.613 -0.547 1.00 0.00 593 GLU A C 16
ATOM 18378 O O . GLU A 1 58 ? -8.506 7.122 -0.709 1.00 0.00 593 GLU A O 16
ATOM 18390 N N . HIS A 1 59 ? -10.202 6.543 0.639 1.00 0.00 594 HIS A N 16
ATOM 18391 C CA . HIS A 1 59 ? -9.519 7.007 1.841 1.00 0.00 594 HIS A CA 16
ATOM 18392 C C . HIS A 1 59 ? -8.329 6.109 2.154 1.00 0.00 594 HIS A C 16
ATOM 18393 O O . HIS A 1 59 ? -7.264 6.586 2.543 1.00 0.00 594 HIS A O 16
ATOM 18408 N N . LYS A 1 60 ? -8.513 4.806 1.961 1.00 0.00 595 LYS A N 16
ATOM 18409 C CA . LYS A 1 60 ? -7.443 3.842 2.165 1.00 0.00 595 LYS A CA 16
ATOM 18410 C C . LYS A 1 60 ? -6.297 4.112 1.195 1.00 0.00 595 LYS A C 16
ATOM 18411 O O . LYS A 1 60 ? -5.122 3.966 1.543 1.00 0.00 595 LYS A O 16
ATOM 18430 N N . ARG A 1 61 ? -6.659 4.505 -0.022 1.00 0.00 596 ARG A N 16
ATOM 18431 C CA . ARG A 1 61 ? -5.694 4.827 -1.062 1.00 0.00 596 ARG A CA 16
ATOM 18432 C C . ARG A 1 61 ? -4.802 5.972 -0.606 1.00 0.00 596 ARG A C 16
ATOM 18433 O O . ARG A 1 61 ? -3.580 5.883 -0.696 1.00 0.00 596 ARG A O 16
ATOM 18454 N N . LYS A 1 62 ? -5.425 7.022 -0.073 1.00 0.00 597 LYS A N 16
ATOM 18455 C CA . LYS A 1 62 ? -4.695 8.195 0.402 1.00 0.00 597 LYS A CA 16
ATOM 18456 C C . LYS A 1 62 ? -3.686 7.805 1.476 1.00 0.00 597 LYS A C 16
ATOM 18457 O O . LYS A 1 62 ? -2.536 8.238 1.449 1.00 0.00 597 LYS A O 16
ATOM 18476 N N . GLU A 1 63 ? -4.129 6.968 2.404 1.00 0.00 598 GLU A N 16
ATOM 18477 C CA . GLU A 1 63 ? -3.279 6.486 3.490 1.00 0.00 598 GLU A CA 16
ATOM 18478 C C . GLU A 1 63 ? -2.072 5.726 2.955 1.00 0.00 598 GLU A C 16
ATOM 18479 O O . GLU A 1 63 ? -0.929 5.988 3.340 1.00 0.00 598 GLU A O 16
ATOM 18491 N N . LEU A 1 64 ? -2.342 4.771 2.077 1.00 0.00 599 LEU A N 16
ATOM 18492 C CA . LEU A 1 64 ? -1.298 3.937 1.497 1.00 0.00 599 LEU A CA 16
ATOM 18493 C C . LEU A 1 64 ? -0.288 4.816 0.753 1.00 0.00 599 LEU A C 16
ATOM 18494 O O . LEU A 1 64 ? 0.921 4.611 0.854 1.00 0.00 599 LEU A O 16
ATOM 18510 N N . GLU A 1 65 ? -0.788 5.807 0.023 1.00 0.00 600 GLU A N 16
ATOM 18511 C CA . GLU A 1 65 ? 0.079 6.740 -0.689 1.00 0.00 600 GLU A CA 16
ATOM 18512 C C . GLU A 1 65 ? 1.005 7.472 0.277 1.00 0.00 600 GLU A C 16
ATOM 18513 O O . GLU A 1 65 ? 2.163 7.703 -0.036 1.00 0.00 600 GLU A O 16
ATOM 18525 N N . GLN A 1 66 ? 0.492 7.833 1.448 1.00 0.00 601 GLN A N 16
ATOM 18526 C CA . GLN A 1 66 ? 1.295 8.515 2.460 1.00 0.00 601 GLN A CA 16
ATOM 18527 C C . GLN A 1 66 ? 2.432 7.634 2.962 1.00 0.00 601 GLN A C 16
ATOM 18528 O O . GLN A 1 66 ? 3.521 8.125 3.234 1.00 0.00 601 GLN A O 16
ATOM 18542 N N . VAL A 1 67 ? 2.180 6.338 3.096 1.00 0.00 602 VAL A N 16
ATOM 18543 C CA . VAL A 1 67 ? 3.195 5.434 3.629 1.00 0.00 602 VAL A CA 16
ATOM 18544 C C . VAL A 1 67 ? 4.299 5.173 2.599 1.00 0.00 602 VAL A C 16
ATOM 18545 O O . VAL A 1 67 ? 5.478 5.107 2.943 1.00 0.00 602 VAL A O 16
ATOM 18558 N N . CYS A 1 68 ? 3.907 5.034 1.339 1.00 0.00 603 CYS A N 16
ATOM 18559 C CA . CYS A 1 68 ? 4.846 4.754 0.258 1.00 0.00 603 CYS A CA 16
ATOM 18560 C C . CYS A 1 68 ? 5.511 6.033 -0.256 1.00 0.00 603 CYS A C 16
ATOM 18561 O O . CYS A 1 68 ? 6.607 5.984 -0.794 1.00 0.00 603 CYS A O 16
ATOM 18569 N N . ASN A 1 69 ? 4.834 7.168 -0.096 1.00 0.00 604 ASN A N 16
ATOM 18570 C CA . ASN A 1 69 ? 5.321 8.465 -0.602 1.00 0.00 604 ASN A CA 16
ATOM 18571 C C . ASN A 1 69 ? 6.786 8.743 -0.211 1.00 0.00 604 ASN A C 16
ATOM 18572 O O . ASN A 1 69 ? 7.613 8.990 -1.095 1.00 0.00 604 ASN A O 16
ATOM 18583 N N . PRO A 1 70 ? 7.154 8.694 1.095 1.00 0.00 605 PRO A N 16
ATOM 18584 C CA . PRO A 1 70 ? 8.540 8.949 1.530 1.00 0.00 605 PRO A CA 16
ATOM 18585 C C . PRO A 1 70 ? 9.537 7.985 0.896 1.00 0.00 605 PRO A C 16
ATOM 18586 O O . PRO A 1 70 ? 10.717 8.299 0.740 1.00 0.00 605 PRO A O 16
ATOM 18597 N N . ILE A 1 71 ? 9.045 6.815 0.525 1.00 0.00 606 ILE A N 16
ATOM 18598 C CA . ILE A 1 71 ? 9.876 5.773 -0.042 1.00 0.00 606 ILE A CA 16
ATOM 18599 C C . ILE A 1 71 ? 9.946 5.922 -1.569 1.00 0.00 606 ILE A C 16
ATOM 18600 O O . ILE A 1 71 ? 11.011 5.803 -2.168 1.00 0.00 606 ILE A O 16
ATOM 18616 N N . ILE A 1 72 ? 8.805 6.240 -2.177 1.00 0.00 607 ILE A N 16
ATOM 18617 C CA . ILE A 1 72 ? 8.683 6.372 -3.623 1.00 0.00 607 ILE A CA 16
ATOM 18618 C C . ILE A 1 72 ? 9.452 7.585 -4.138 1.00 0.00 607 ILE A C 16
ATOM 18619 O O . ILE A 1 72 ? 9.968 7.574 -5.259 1.00 0.00 607 ILE A O 16
ATOM 18635 N N . SER A 1 73 ? 9.550 8.615 -3.308 1.00 0.00 608 SER A N 16
ATOM 18636 C CA . SER A 1 73 ? 10.244 9.836 -3.692 1.00 0.00 608 SER A CA 16
ATOM 18637 C C . SER A 1 73 ? 11.734 9.561 -3.918 1.00 0.00 608 SER A C 16
ATOM 18638 O O . SER A 1 73 ? 12.410 10.295 -4.643 1.00 0.00 608 SER A O 16
ATOM 18646 N N . GLY A 1 74 ? 12.228 8.482 -3.320 1.00 0.00 609 GLY A N 16
ATOM 18647 C CA . GLY A 1 74 ? 13.626 8.132 -3.459 1.00 0.00 609 GLY A CA 16
ATOM 18648 C C . GLY A 1 74 ? 13.818 6.826 -4.204 1.00 0.00 609 GLY A C 16
ATOM 18649 O O . GLY A 1 74 ? 14.849 6.167 -4.062 1.00 0.00 609 GLY A O 16
ATOM 18653 N N . LEU A 1 75 ? 12.824 6.450 -4.997 1.00 0.00 610 LEU A N 16
ATOM 18654 C CA . LEU A 1 75 ? 12.878 5.217 -5.769 1.00 0.00 610 LEU A CA 16
ATOM 18655 C C . LEU A 1 75 ? 12.836 5.516 -7.262 1.00 0.00 610 LEU A C 16
ATOM 18656 O O . LEU A 1 75 ? 13.919 5.610 -7.881 1.00 0.00 610 LEU A O 16
ATOM 18673 N N . SER A 1 2 ? -12.891 -2.452 -9.479 1.00 0.00 537 SER A N 17
ATOM 18674 C CA . SER A 1 2 ? -13.419 -1.295 -8.728 1.00 0.00 537 SER A CA 17
ATOM 18675 C C . SER A 1 2 ? -12.308 -0.625 -7.922 1.00 0.00 537 SER A C 17
ATOM 18676 O O . SER A 1 2 ? -11.129 -0.932 -8.121 1.00 0.00 537 SER A O 17
ATOM 18684 N N . ALA A 1 3 ? -12.675 0.286 -7.015 1.00 0.00 538 ALA A N 17
ATOM 18685 C CA . ALA A 1 3 ? -11.696 0.924 -6.139 1.00 0.00 538 ALA A CA 17
ATOM 18686 C C . ALA A 1 3 ? -10.983 -0.127 -5.297 1.00 0.00 538 ALA A C 17
ATOM 18687 O O . ALA A 1 3 ? -9.809 0.025 -4.955 1.00 0.00 538 ALA A O 17
ATOM 18694 N N . LYS A 1 4 ? -11.702 -1.200 -4.983 1.00 0.00 539 LYS A N 17
ATOM 18695 C CA . LYS A 1 4 ? -11.130 -2.343 -4.288 1.00 0.00 539 LYS A CA 17
ATOM 18696 C C . LYS A 1 4 ? -9.941 -2.876 -5.083 1.00 0.00 539 LYS A C 17
ATOM 18697 O O . LYS A 1 4 ? -8.862 -3.106 -4.538 1.00 0.00 539 LYS A O 17
ATOM 18716 N N . ASN A 1 5 ? -10.156 -3.045 -6.378 1.00 0.00 540 ASN A N 17
ATOM 18717 C CA . ASN A 1 5 ? -9.140 -3.580 -7.277 1.00 0.00 540 ASN A CA 17
ATOM 18718 C C . ASN A 1 5 ? -7.940 -2.650 -7.351 1.00 0.00 540 ASN A C 17
ATOM 18719 O O . ASN A 1 5 ? -6.794 -3.088 -7.244 1.00 0.00 540 ASN A O 17
ATOM 18730 N N . ALA A 1 6 ? -8.219 -1.362 -7.527 1.00 0.00 541 ALA A N 17
ATOM 18731 C CA . ALA A 1 6 ? -7.174 -0.348 -7.581 1.00 0.00 541 ALA A CA 17
ATOM 18732 C C . ALA A 1 6 ? -6.356 -0.349 -6.301 1.00 0.00 541 ALA A C 17
ATOM 18733 O O . ALA A 1 6 ? -5.134 -0.261 -6.339 1.00 0.00 541 ALA A O 17
ATOM 18740 N N . LEU A 1 7 ? -7.043 -0.471 -5.173 1.00 0.00 542 LEU A N 17
ATOM 18741 C CA . LEU A 1 7 ? -6.399 -0.430 -3.869 1.00 0.00 542 LEU A CA 17
ATOM 18742 C C . LEU A 1 7 ? -5.470 -1.608 -3.656 1.00 0.00 542 LEU A C 17
ATOM 18743 O O . LEU A 1 7 ? -4.335 -1.434 -3.211 1.00 0.00 542 LEU A O 17
ATOM 18759 N N . GLU A 1 8 ? -5.946 -2.804 -3.968 1.00 0.00 543 GLU A N 17
ATOM 18760 C CA . GLU A 1 8 ? -5.157 -3.992 -3.757 1.00 0.00 543 GLU A CA 17
ATOM 18761 C C . GLU A 1 8 ? -3.940 -3.978 -4.657 1.00 0.00 543 GLU A C 17
ATOM 18762 O O . GLU A 1 8 ? -2.824 -4.216 -4.203 1.00 0.00 543 GLU A O 17
ATOM 18774 N N . SER A 1 9 ? -4.168 -3.676 -5.926 1.00 0.00 544 SER A N 17
ATOM 18775 C CA . SER A 1 9 ? -3.084 -3.548 -6.887 1.00 0.00 544 SER A CA 17
ATOM 18776 C C . SER A 1 9 ? -2.091 -2.493 -6.406 1.00 0.00 544 SER A C 17
ATOM 18777 O O . SER A 1 9 ? -0.887 -2.711 -6.429 1.00 0.00 544 SER A O 17
ATOM 18785 N N . TYR A 1 10 ? -2.617 -1.372 -5.919 1.00 0.00 545 TYR A N 17
ATOM 18786 C CA . TYR A 1 10 ? -1.791 -0.248 -5.475 1.00 0.00 545 TYR A CA 17
ATOM 18787 C C . TYR A 1 10 ? -0.924 -0.676 -4.300 1.00 0.00 545 TYR A C 17
ATOM 18788 O O . TYR A 1 10 ? 0.287 -0.440 -4.281 1.00 0.00 545 TYR A O 17
ATOM 18806 N N . ALA A 1 11 ? -1.551 -1.312 -3.322 1.00 0.00 546 ALA A N 17
ATOM 18807 C CA . ALA A 1 11 ? -0.843 -1.787 -2.150 1.00 0.00 546 ALA A CA 17
ATOM 18808 C C . ALA A 1 11 ? 0.157 -2.869 -2.539 1.00 0.00 546 ALA A C 17
ATOM 18809 O O . ALA A 1 11 ? 1.294 -2.870 -2.066 1.00 0.00 546 ALA A O 17
ATOM 18816 N N . PHE A 1 12 ? -0.268 -3.773 -3.419 1.00 0.00 547 PHE A N 17
ATOM 18817 C CA . PHE A 1 12 ? 0.620 -4.788 -3.972 1.00 0.00 547 PHE A CA 17
ATOM 18818 C C . PHE A 1 12 ? 1.811 -4.132 -4.670 1.00 0.00 547 PHE A C 17
ATOM 18819 O O . PHE A 1 12 ? 2.944 -4.575 -4.522 1.00 0.00 547 PHE A O 17
ATOM 18836 N N . ASN A 1 13 ? 1.533 -3.064 -5.417 1.00 0.00 548 ASN A N 17
ATOM 18837 C CA . ASN A 1 13 ? 2.554 -2.345 -6.181 1.00 0.00 548 ASN A CA 17
ATOM 18838 C C . ASN A 1 13 ? 3.650 -1.797 -5.274 1.00 0.00 548 ASN A C 17
ATOM 18839 O O . ASN A 1 13 ? 4.833 -2.005 -5.530 1.00 0.00 548 ASN A O 17
ATOM 18850 N N . MET A 1 14 ? 3.256 -1.099 -4.213 1.00 0.00 549 MET A N 17
ATOM 18851 C CA . MET A 1 14 ? 4.220 -0.515 -3.288 1.00 0.00 549 MET A CA 17
ATOM 18852 C C . MET A 1 14 ? 4.967 -1.607 -2.537 1.00 0.00 549 MET A C 17
ATOM 18853 O O . MET A 1 14 ? 6.185 -1.552 -2.374 1.00 0.00 549 MET A O 17
ATOM 18867 N N . LYS A 1 15 ? 4.215 -2.603 -2.095 1.00 0.00 550 LYS A N 17
ATOM 18868 C CA . LYS A 1 15 ? 4.768 -3.756 -1.403 1.00 0.00 550 LYS A CA 17
ATOM 18869 C C . LYS A 1 15 ? 5.788 -4.476 -2.279 1.00 0.00 550 LYS A C 17
ATOM 18870 O O . LYS A 1 15 ? 6.893 -4.780 -1.837 1.00 0.00 550 LYS A O 17
ATOM 18889 N N . SER A 1 16 ? 5.423 -4.717 -3.525 1.00 0.00 551 SER A N 17
ATOM 18890 C CA . SER A 1 16 ? 6.303 -5.396 -4.458 1.00 0.00 551 SER A CA 17
ATOM 18891 C C . SER A 1 16 ? 7.529 -4.546 -4.770 1.00 0.00 551 SER A C 17
ATOM 18892 O O . SER A 1 16 ? 8.611 -5.076 -4.964 1.00 0.00 551 SER A O 17
ATOM 18900 N N . ALA A 1 17 ? 7.347 -3.231 -4.836 1.00 0.00 552 ALA A N 17
ATOM 18901 C CA . ALA A 1 17 ? 8.441 -2.324 -5.172 1.00 0.00 552 ALA A CA 17
ATOM 18902 C C . ALA A 1 17 ? 9.553 -2.356 -4.125 1.00 0.00 552 ALA A C 17
ATOM 18903 O O . ALA A 1 17 ? 10.727 -2.450 -4.459 1.00 0.00 552 ALA A O 17
ATOM 18910 N N . VAL A 1 18 ? 9.182 -2.295 -2.856 1.00 0.00 553 VAL A N 17
ATOM 18911 C CA . VAL A 1 18 ? 10.166 -2.293 -1.776 1.00 0.00 553 VAL A CA 17
ATOM 18912 C C . VAL A 1 18 ? 10.732 -3.683 -1.545 1.00 0.00 553 VAL A C 17
ATOM 18913 O O . VAL A 1 18 ? 11.882 -3.853 -1.134 1.00 0.00 553 VAL A O 17
ATOM 18926 N N . GLU A 1 19 ? 9.900 -4.674 -1.787 1.00 0.00 554 GLU A N 17
ATOM 18927 C CA . GLU A 1 19 ? 10.286 -6.061 -1.651 1.00 0.00 554 GLU A CA 17
ATOM 18928 C C . GLU A 1 19 ? 10.870 -6.615 -2.950 1.00 0.00 554 GLU A C 17
ATOM 18929 O O . GLU A 1 19 ? 11.197 -7.797 -3.039 1.00 0.00 554 GLU A O 17
ATOM 18941 N N . ASP A 1 20 ? 11.006 -5.749 -3.943 1.00 0.00 555 ASP A N 17
ATOM 18942 C CA . ASP A 1 20 ? 11.542 -6.137 -5.247 1.00 0.00 555 ASP A CA 17
ATOM 18943 C C . ASP A 1 20 ? 13.009 -6.516 -5.143 1.00 0.00 555 ASP A C 17
ATOM 18944 O O . ASP A 1 20 ? 13.783 -5.866 -4.443 1.00 0.00 555 ASP A O 17
ATOM 18953 N N . GLU A 1 21 ? 13.377 -7.558 -5.871 1.00 0.00 556 GLU A N 17
ATOM 18954 C CA . GLU A 1 21 ? 14.722 -8.119 -5.821 1.00 0.00 556 GLU A CA 17
ATOM 18955 C C . GLU A 1 21 ? 15.768 -7.191 -6.440 1.00 0.00 556 GLU A C 17
ATOM 18956 O O . GLU A 1 21 ? 16.970 -7.418 -6.290 1.00 0.00 556 GLU A O 17
ATOM 18968 N N . GLY A 1 22 ? 15.322 -6.156 -7.136 1.00 0.00 557 GLY A N 17
ATOM 18969 C CA . GLY A 1 22 ? 16.252 -5.201 -7.706 1.00 0.00 557 GLY A CA 17
ATOM 18970 C C . GLY A 1 22 ? 16.337 -3.928 -6.888 1.00 0.00 557 GLY A C 17
ATOM 18971 O O . GLY A 1 22 ? 17.302 -3.173 -6.989 1.00 0.00 557 GLY A O 17
ATOM 18975 N N . LEU A 1 23 ? 15.320 -3.700 -6.074 1.00 0.00 558 LEU A N 17
ATOM 18976 C CA . LEU A 1 23 ? 15.225 -2.497 -5.254 1.00 0.00 558 LEU A CA 17
ATOM 18977 C C . LEU A 1 23 ? 15.608 -2.761 -3.803 1.00 0.00 558 LEU A C 17
A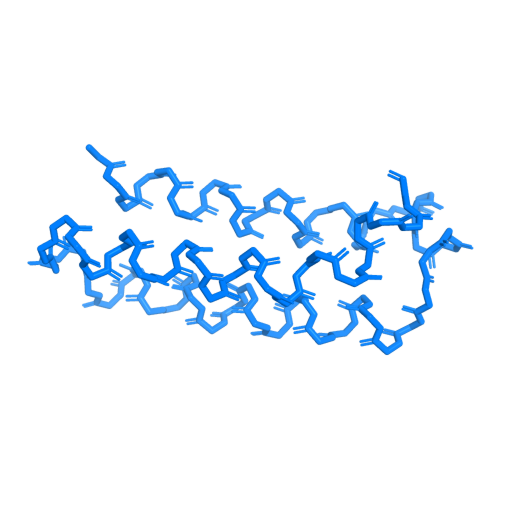TOM 18978 O O . LEU A 1 23 ? 15.488 -1.875 -2.953 1.00 0.00 558 LEU A O 17
ATOM 18994 N N . LYS A 1 24 ? 16.060 -3.980 -3.532 1.00 0.00 559 LYS A N 17
ATOM 18995 C CA . LYS A 1 24 ? 16.321 -4.453 -2.192 1.00 0.00 559 LYS A CA 17
ATOM 18996 C C . LYS A 1 24 ? 17.151 -3.466 -1.364 1.00 0.00 559 LYS A C 17
ATOM 18997 O O . LYS A 1 24 ? 16.821 -3.182 -0.209 1.00 0.00 559 LYS A O 17
ATOM 19016 N N . GLY A 1 25 ? 18.227 -2.956 -1.951 1.00 0.00 560 GLY A N 17
ATOM 19017 C CA . GLY A 1 25 ? 19.097 -2.042 -1.239 1.00 0.00 560 GLY A CA 17
ATOM 19018 C C . GLY A 1 25 ? 18.869 -0.600 -1.645 1.00 0.00 560 GLY A C 17
ATOM 19019 O O . GLY A 1 25 ? 19.486 0.313 -1.097 1.00 0.00 560 GLY A O 17
ATOM 19023 N N . LYS A 1 26 ? 17.979 -0.400 -2.606 1.00 0.00 561 LYS A N 17
ATOM 19024 C CA . LYS A 1 26 ? 17.657 0.931 -3.103 1.00 0.00 561 LYS A CA 17
ATOM 19025 C C . LYS A 1 26 ? 16.894 1.737 -2.059 1.00 0.00 561 LYS A C 17
ATOM 19026 O O . LYS A 1 26 ? 17.098 2.943 -1.917 1.00 0.00 561 LYS A O 17
ATOM 19045 N N . ILE A 1 27 ? 16.016 1.063 -1.337 1.00 0.00 562 ILE A N 17
ATOM 19046 C CA . ILE A 1 27 ? 15.210 1.711 -0.318 1.00 0.00 562 ILE A CA 17
ATOM 19047 C C . ILE A 1 27 ? 15.714 1.332 1.071 1.00 0.00 562 ILE A C 17
ATOM 19048 O O . ILE A 1 27 ? 16.358 0.292 1.245 1.00 0.00 562 ILE A O 17
ATOM 19064 N N . SER A 1 28 ? 15.444 2.184 2.053 1.00 0.00 563 SER A N 17
ATOM 19065 C CA . SER A 1 28 ? 15.836 1.909 3.418 1.00 0.00 563 SER A CA 17
ATOM 19066 C C . SER A 1 28 ? 14.925 0.839 4.006 1.00 0.00 563 SER A C 17
ATOM 19067 O O . SER A 1 28 ? 13.756 0.741 3.617 1.00 0.00 563 SER A O 17
ATOM 19075 N N . GLU A 1 29 ? 15.445 0.042 4.929 1.00 0.00 564 GLU A N 17
ATOM 19076 C CA . GLU A 1 29 ? 14.670 -1.037 5.524 1.00 0.00 564 GLU A CA 17
ATOM 19077 C C . GLU A 1 29 ? 13.392 -0.492 6.149 1.00 0.00 564 GLU A C 17
ATOM 19078 O O . GLU A 1 29 ? 12.317 -1.059 5.976 1.00 0.00 564 GLU A O 17
ATOM 19090 N N . ALA A 1 30 ? 13.522 0.632 6.846 1.00 0.00 565 ALA A N 17
ATOM 19091 C CA . ALA A 1 30 ? 12.400 1.247 7.548 1.00 0.00 565 ALA A CA 17
ATOM 19092 C C . ALA A 1 30 ? 11.267 1.614 6.593 1.00 0.00 565 ALA A C 17
ATOM 19093 O O . ALA A 1 30 ? 10.098 1.357 6.884 1.00 0.00 565 ALA A O 17
ATOM 19100 N N . ASP A 1 31 ? 11.618 2.191 5.447 1.00 0.00 566 ASP A N 17
ATOM 19101 C CA . ASP A 1 31 ? 10.624 2.580 4.451 1.00 0.00 566 ASP A CA 17
ATOM 19102 C C . ASP A 1 31 ? 9.967 1.343 3.869 1.00 0.00 566 ASP A C 17
ATOM 19103 O O . ASP A 1 31 ? 8.745 1.262 3.761 1.00 0.00 566 ASP A O 17
ATOM 19112 N N . LYS A 1 32 ? 10.803 0.385 3.507 1.00 0.00 567 LYS A N 17
ATOM 19113 C CA . LYS A 1 32 ? 10.356 -0.904 3.010 1.00 0.00 567 LYS A CA 17
ATOM 19114 C C . LYS A 1 32 ? 9.389 -1.569 3.993 1.00 0.00 567 LYS A C 17
ATOM 19115 O O . LYS A 1 32 ? 8.315 -2.024 3.610 1.00 0.00 567 LYS A O 17
ATOM 19134 N N . LYS A 1 33 ? 9.775 -1.601 5.259 1.00 0.00 568 LYS A N 17
ATOM 19135 C CA . LYS A 1 33 ? 8.981 -2.244 6.297 1.00 0.00 568 LYS A CA 17
ATOM 19136 C C . LYS A 1 33 ? 7.651 -1.535 6.504 1.00 0.00 568 LYS A C 17
ATOM 19137 O O . LYS A 1 33 ? 6.601 -2.180 6.561 1.00 0.00 568 LYS A O 17
ATOM 19156 N N . LYS A 1 34 ? 7.697 -0.210 6.599 1.00 0.00 569 LYS A N 17
ATOM 19157 C CA . LYS A 1 34 ? 6.512 0.567 6.917 1.00 0.00 569 LYS A CA 17
ATOM 19158 C C . LYS A 1 34 ? 5.466 0.410 5.821 1.00 0.00 569 LYS A C 17
ATOM 19159 O O . LYS A 1 34 ? 4.284 0.212 6.103 1.00 0.00 569 LYS A O 17
ATOM 19178 N N . VAL A 1 35 ? 5.910 0.483 4.572 1.00 0.00 570 VAL A N 17
ATOM 19179 C CA . VAL A 1 35 ? 5.007 0.377 3.450 1.00 0.00 570 VAL A CA 17
ATOM 19180 C C . VAL A 1 35 ? 4.473 -1.047 3.308 1.00 0.00 570 VAL A C 17
ATOM 19181 O O . VAL A 1 35 ? 3.284 -1.233 3.107 1.00 0.00 570 VAL A O 17
ATOM 19194 N N . LEU A 1 36 ? 5.345 -2.050 3.448 1.00 0.00 571 LEU A N 17
ATOM 19195 C CA . LEU A 1 36 ? 4.923 -3.447 3.356 1.00 0.00 571 LEU A CA 17
ATOM 19196 C C . LEU A 1 36 ? 3.837 -3.748 4.380 1.00 0.00 571 LEU A C 17
ATOM 19197 O O . LEU A 1 36 ? 2.801 -4.330 4.048 1.00 0.00 571 LEU A O 17
ATOM 19213 N N . ASP A 1 37 ? 4.079 -3.336 5.619 1.00 0.00 572 ASP A N 17
ATOM 19214 C CA . ASP A 1 37 ? 3.160 -3.622 6.713 1.00 0.00 572 ASP A CA 17
ATOM 19215 C C . ASP A 1 37 ? 1.839 -2.896 6.498 1.00 0.00 572 ASP A C 17
ATOM 19216 O O . ASP A 1 37 ? 0.764 -3.450 6.727 1.00 0.00 572 ASP A O 17
ATOM 19225 N N . LYS A 1 38 ? 1.932 -1.657 6.037 1.00 0.00 573 LYS A N 17
ATOM 19226 C CA . LYS A 1 38 ? 0.757 -0.861 5.727 1.00 0.00 573 LYS A CA 17
ATOM 19227 C C . LYS A 1 38 ? 0.026 -1.424 4.508 1.00 0.00 573 LYS A C 17
ATOM 19228 O O . LYS A 1 38 ? -1.201 -1.454 4.475 1.00 0.00 573 LYS A O 17
ATOM 19247 N N . CYS A 1 39 ? 0.781 -1.884 3.521 1.00 0.00 574 CYS A N 17
ATOM 19248 C CA . CYS A 1 39 ? 0.195 -2.517 2.347 1.00 0.00 574 CYS A CA 17
ATOM 19249 C C . CYS A 1 39 ? -0.577 -3.762 2.756 1.00 0.00 574 CYS A C 17
ATOM 19250 O O . CYS A 1 39 ? -1.659 -4.031 2.246 1.00 0.00 574 CYS A O 17
ATOM 19258 N N . GLN A 1 40 ? -0.016 -4.506 3.690 1.00 0.00 575 GLN A N 17
ATOM 19259 C CA . GLN A 1 40 ? -0.682 -5.672 4.235 1.00 0.00 575 GLN A CA 17
ATOM 19260 C C . GLN A 1 40 ? -1.914 -5.278 5.039 1.00 0.00 575 GLN A C 17
ATOM 19261 O O . GLN A 1 40 ? -2.919 -5.986 5.041 1.00 0.00 575 GLN A O 17
ATOM 19275 N N . GLU A 1 41 ? -1.816 -4.151 5.725 1.00 0.00 576 GLU A N 17
ATOM 19276 C CA . GLU A 1 41 ? -2.934 -3.609 6.484 1.00 0.00 576 GLU A CA 17
ATOM 19277 C C . GLU A 1 41 ? -4.126 -3.368 5.569 1.00 0.00 576 GLU A C 17
ATOM 19278 O O . GLU A 1 41 ? -5.216 -3.888 5.808 1.00 0.00 576 GLU A O 17
ATOM 19290 N N . VAL A 1 42 ? -3.906 -2.603 4.511 1.00 0.00 577 VAL A N 17
ATOM 19291 C CA . VAL A 1 42 ? -4.958 -2.313 3.549 1.00 0.00 577 VAL A CA 17
ATOM 19292 C C . VAL A 1 42 ? -5.382 -3.571 2.796 1.00 0.00 577 VAL A C 17
ATOM 19293 O O . VAL A 1 42 ? -6.563 -3.779 2.566 1.00 0.00 577 VAL A O 17
ATOM 19306 N N . ILE A 1 43 ? -4.424 -4.416 2.430 1.00 0.00 578 ILE A N 17
ATOM 19307 C CA . ILE A 1 43 ? -4.738 -5.654 1.722 1.00 0.00 578 ILE A CA 17
ATOM 19308 C C . ILE A 1 43 ? -5.623 -6.571 2.571 1.00 0.00 578 ILE A C 17
ATOM 19309 O O . ILE A 1 43 ? -6.579 -7.164 2.068 1.00 0.00 578 ILE A O 17
ATOM 19325 N N . SER A 1 44 ? -5.332 -6.654 3.862 1.00 0.00 579 SER A N 17
ATOM 19326 C CA . SER A 1 44 ? -6.168 -7.421 4.774 1.00 0.00 579 SER A CA 17
ATOM 19327 C C . SER A 1 44 ? -7.497 -6.701 5.005 1.00 0.00 579 SER A C 17
ATOM 19328 O O . SER A 1 44 ? -8.536 -7.335 5.195 1.00 0.00 579 SER A O 17
ATOM 19336 N N . TRP A 1 45 ? -7.453 -5.372 4.970 1.00 0.00 580 TRP A N 17
ATOM 19337 C CA . TRP A 1 45 ? -8.642 -4.545 5.118 1.00 0.00 580 TRP A CA 17
ATOM 19338 C C . TRP A 1 45 ? -9.544 -4.737 3.909 1.00 0.00 580 TRP A C 17
ATOM 19339 O O . TRP A 1 45 ? -10.764 -4.772 4.021 1.00 0.00 580 TRP A O 17
ATOM 19360 N N . LEU A 1 46 ? -8.913 -4.866 2.756 1.00 0.00 581 LEU A N 17
ATOM 19361 C CA . LEU A 1 46 ? -9.601 -5.140 1.506 1.00 0.00 581 LEU A CA 17
ATOM 19362 C C . LEU A 1 46 ? -10.347 -6.457 1.582 1.00 0.00 581 LEU A C 17
ATOM 19363 O O . LEU A 1 46 ? -11.499 -6.559 1.169 1.00 0.00 581 LEU A O 17
ATOM 19379 N N . ASP A 1 47 ? -9.654 -7.460 2.090 1.00 0.00 582 ASP A N 17
ATOM 19380 C CA . ASP A 1 47 ? -10.221 -8.794 2.281 1.00 0.00 582 ASP A CA 17
ATOM 19381 C C . ASP A 1 47 ? -11.375 -8.745 3.271 1.00 0.00 582 ASP A C 17
ATOM 19382 O O . ASP A 1 47 ? -12.338 -9.506 3.179 1.00 0.00 582 ASP A O 17
ATOM 19391 N N . ALA A 1 48 ? -11.268 -7.821 4.205 1.00 0.00 583 ALA A N 17
ATOM 19392 C CA . ALA A 1 48 ? -12.230 -7.692 5.281 1.00 0.00 583 ALA A CA 17
ATOM 19393 C C . ALA A 1 48 ? -13.427 -6.835 4.878 1.00 0.00 583 ALA A C 17
ATOM 19394 O O . ALA A 1 48 ? -14.545 -7.058 5.341 1.00 0.00 583 ALA A O 17
ATOM 19401 N N . ASN A 1 49 ? -13.189 -5.867 4.003 1.00 0.00 584 ASN A N 17
ATOM 19402 C CA . ASN A 1 49 ? -14.215 -4.908 3.616 1.00 0.00 584 ASN A CA 17
ATOM 19403 C C . ASN A 1 49 ? -14.349 -4.814 2.103 1.00 0.00 584 ASN A C 17
ATOM 19404 O O . ASN A 1 49 ? -14.060 -3.779 1.506 1.00 0.00 584 ASN A O 17
ATOM 19415 N N . THR A 1 50 ? -14.791 -5.897 1.478 1.00 0.00 585 THR A N 17
ATOM 19416 C CA . THR A 1 50 ? -15.139 -5.865 0.064 1.00 0.00 585 THR A CA 17
ATOM 19417 C C . THR A 1 50 ? -16.499 -5.206 -0.098 1.00 0.00 585 THR A C 17
ATOM 19418 O O . THR A 1 50 ? -16.921 -4.844 -1.196 1.00 0.00 585 THR A O 17
ATOM 19429 N N . LEU A 1 51 ? -17.162 -5.051 1.039 1.00 0.00 586 LEU A N 17
ATOM 19430 C CA . LEU A 1 51 ? -18.490 -4.475 1.114 1.00 0.00 586 LEU A CA 17
ATOM 19431 C C . LEU A 1 51 ? -18.397 -2.958 1.225 1.00 0.00 586 LEU A C 17
ATOM 19432 O O . LEU A 1 51 ? -19.409 -2.258 1.223 1.00 0.00 586 LEU A O 17
ATOM 19448 N N . ALA A 1 52 ? -17.170 -2.461 1.331 1.00 0.00 587 ALA A N 17
ATOM 19449 C CA . ALA A 1 52 ? -16.926 -1.034 1.476 1.00 0.00 587 ALA A CA 17
ATOM 19450 C C . ALA A 1 52 ? -17.331 -0.286 0.219 1.00 0.00 587 ALA A C 17
ATOM 19451 O O . ALA A 1 52 ? -17.356 -0.846 -0.878 1.00 0.00 587 ALA A O 17
ATOM 19458 N N . GLU A 1 53 ? -17.649 0.982 0.392 1.00 0.00 588 GLU A N 17
ATOM 19459 C CA . GLU A 1 53 ? -17.963 1.850 -0.726 1.00 0.00 588 GLU A CA 17
ATOM 19460 C C . GLU A 1 53 ? -16.678 2.467 -1.260 1.00 0.00 588 GLU A C 17
ATOM 19461 O O . GLU A 1 53 ? -15.640 2.377 -0.605 1.00 0.00 588 GLU A O 17
ATOM 19473 N N . LYS A 1 54 ? -16.748 3.109 -2.416 1.00 0.00 589 LYS A N 17
ATOM 19474 C CA . LYS A 1 54 ? -15.547 3.568 -3.109 1.00 0.00 589 LYS A CA 17
ATOM 19475 C C . LYS A 1 54 ? -14.675 4.469 -2.238 1.00 0.00 589 LYS A C 17
ATOM 19476 O O . LYS A 1 54 ? -13.461 4.310 -2.206 1.00 0.00 589 LYS A O 17
ATOM 19495 N N . ASP A 1 55 ? -15.296 5.391 -1.520 1.00 0.00 590 ASP A N 17
ATOM 19496 C CA . ASP A 1 55 ? -14.560 6.359 -0.704 1.00 0.00 590 ASP A CA 17
ATOM 19497 C C . ASP A 1 55 ? -13.754 5.691 0.414 1.00 0.00 590 ASP A C 17
ATOM 19498 O O . ASP A 1 55 ? -12.717 6.216 0.826 1.00 0.00 590 ASP A O 17
ATOM 19507 N N . GLU A 1 56 ? -14.206 4.533 0.896 1.00 0.00 591 GLU A N 17
ATOM 19508 C CA . GLU A 1 56 ? -13.423 3.775 1.872 1.00 0.00 591 GLU A CA 17
ATOM 19509 C C . GLU A 1 56 ? -12.090 3.383 1.257 1.00 0.00 591 GLU A C 17
ATOM 19510 O O . GLU A 1 56 ? -11.031 3.531 1.872 1.00 0.00 591 GLU A O 17
ATOM 19522 N N . PHE A 1 57 ? -12.154 2.909 0.022 1.00 0.00 592 PHE A N 17
ATOM 19523 C CA . PHE A 1 57 ? -10.962 2.558 -0.724 1.00 0.00 592 PHE A CA 17
ATOM 19524 C C . PHE A 1 57 ? -10.203 3.818 -1.100 1.00 0.00 592 PHE A C 17
ATOM 19525 O O . PHE A 1 57 ? -8.989 3.875 -0.987 1.00 0.00 592 PHE A O 17
ATOM 19542 N N . GLU A 1 58 ? -10.937 4.842 -1.502 1.00 0.00 593 GLU A N 17
ATOM 19543 C CA . GLU A 1 58 ? -10.340 6.093 -1.949 1.00 0.00 593 GLU A CA 17
ATOM 19544 C C . GLU A 1 58 ? -9.470 6.711 -0.862 1.00 0.00 593 GLU A C 17
ATOM 19545 O O . GLU A 1 58 ? -8.339 7.129 -1.121 1.00 0.00 593 GLU A O 17
ATOM 19557 N N . HIS A 1 59 ? -9.978 6.730 0.360 1.00 0.00 594 HIS A N 17
ATOM 19558 C CA . HIS A 1 59 ? -9.205 7.226 1.488 1.00 0.00 594 HIS A CA 17
ATOM 19559 C C . HIS A 1 59 ? -8.058 6.279 1.817 1.00 0.00 594 HIS A C 17
ATOM 19560 O O . HIS A 1 59 ? -6.975 6.719 2.195 1.00 0.00 594 HIS A O 17
ATOM 19575 N N . LYS A 1 60 ? -8.292 4.977 1.673 1.00 0.00 595 LYS A N 17
ATOM 19576 C CA . LYS A 1 60 ? -7.252 3.991 1.903 1.00 0.00 595 LYS A CA 17
ATOM 19577 C C . LYS A 1 60 ? -6.131 4.160 0.884 1.00 0.00 595 LYS A C 17
ATOM 19578 O O . LYS A 1 60 ? -4.954 3.978 1.196 1.00 0.00 595 LYS A O 17
ATOM 19597 N N . ARG A 1 61 ? -6.522 4.506 -0.336 1.00 0.00 596 ARG A N 17
ATOM 19598 C CA . ARG A 1 61 ? -5.584 4.779 -1.412 1.00 0.00 596 ARG A CA 17
ATOM 19599 C C . ARG A 1 61 ? -4.691 5.948 -1.019 1.00 0.00 596 ARG A C 17
ATOM 19600 O O . ARG A 1 61 ? -3.491 5.948 -1.286 1.00 0.00 596 ARG A O 17
ATOM 19621 N N . LYS A 1 62 ? -5.295 6.932 -0.355 1.00 0.00 597 LYS A N 17
ATOM 19622 C CA . LYS A 1 62 ? -4.558 8.079 0.160 1.00 0.00 597 LYS A CA 17
ATOM 19623 C C . LYS A 1 62 ? -3.617 7.654 1.282 1.00 0.00 597 LYS A C 17
ATOM 19624 O O . LYS A 1 62 ? -2.457 8.047 1.307 1.00 0.00 597 LYS A O 17
ATOM 19643 N N . GLU A 1 63 ? -4.126 6.832 2.195 1.00 0.00 598 GLU A N 17
ATOM 19644 C CA . GLU A 1 63 ? -3.346 6.349 3.332 1.00 0.00 598 GLU A CA 17
ATOM 19645 C C . GLU A 1 63 ? -2.117 5.584 2.868 1.00 0.00 598 GLU A C 17
ATOM 19646 O O . GLU A 1 63 ? -0.993 5.850 3.300 1.00 0.00 598 GLU A O 17
ATOM 19658 N N . LEU A 1 64 ? -2.353 4.617 1.997 1.00 0.00 599 LEU A N 17
ATOM 19659 C CA . LEU A 1 64 ? -1.294 3.780 1.461 1.00 0.00 599 LEU A CA 17
ATOM 19660 C C . LEU A 1 64 ? -0.278 4.651 0.718 1.00 0.00 599 LEU A C 17
ATOM 19661 O O . LEU A 1 64 ? 0.927 4.449 0.824 1.00 0.00 599 LEU A O 17
ATOM 19677 N N . GLU A 1 65 ? -0.784 5.639 -0.008 1.00 0.00 600 GLU A N 17
ATOM 19678 C CA . GLU A 1 65 ? 0.063 6.586 -0.725 1.00 0.00 600 GLU A CA 17
ATOM 19679 C C . GLU A 1 65 ? 0.971 7.355 0.238 1.00 0.00 600 GLU A C 17
ATOM 19680 O O . GLU A 1 65 ? 2.130 7.611 -0.068 1.00 0.00 600 GLU A O 17
ATOM 19692 N N . GLN A 1 66 ? 0.440 7.719 1.397 1.00 0.00 601 GLN A N 17
ATOM 19693 C CA . GLN A 1 66 ? 1.210 8.442 2.403 1.00 0.00 601 GLN A CA 17
ATOM 19694 C C . GLN A 1 66 ? 2.298 7.568 3.020 1.00 0.00 601 GLN A C 17
ATOM 19695 O O . GLN A 1 66 ? 3.353 8.068 3.403 1.00 0.00 601 GLN A O 17
ATOM 19709 N N . VAL A 1 67 ? 2.048 6.269 3.131 1.00 0.00 602 VAL A N 17
ATOM 19710 C CA . VAL A 1 67 ? 3.038 5.375 3.720 1.00 0.00 602 VAL A CA 17
ATOM 19711 C C . VAL A 1 67 ? 4.174 5.115 2.728 1.00 0.00 602 VAL A C 17
ATOM 19712 O O . VAL A 1 67 ? 5.338 5.021 3.113 1.00 0.00 602 VAL A O 17
ATOM 19725 N N . CYS A 1 68 ? 3.826 5.005 1.449 1.00 0.00 603 CYS A N 17
ATOM 19726 C CA . CYS A 1 68 ? 4.808 4.760 0.399 1.00 0.00 603 CYS A CA 17
ATOM 19727 C C . CYS A 1 68 ? 5.483 6.056 -0.056 1.00 0.00 603 CYS A C 17
ATOM 19728 O O . CYS A 1 68 ? 6.600 6.027 -0.548 1.00 0.00 603 CYS A O 17
ATOM 19736 N N . ASN A 1 69 ? 4.795 7.188 0.095 1.00 0.00 604 ASN A N 17
ATOM 19737 C CA . ASN A 1 69 ? 5.300 8.486 -0.387 1.00 0.00 604 ASN A CA 17
ATOM 19738 C C . ASN A 1 69 ? 6.745 8.774 0.061 1.00 0.00 604 ASN A C 17
ATOM 19739 O O . ASN A 1 69 ? 7.593 9.076 -0.782 1.00 0.00 604 ASN A O 17
ATOM 19750 N N . PRO A 1 70 ? 7.068 8.694 1.374 1.00 0.00 605 PRO A N 17
ATOM 19751 C CA . PRO A 1 70 ? 8.433 8.953 1.864 1.00 0.00 605 PRO A CA 17
ATOM 19752 C C . PRO A 1 70 ? 9.455 8.014 1.235 1.00 0.00 605 PRO A C 17
ATOM 19753 O O . PRO A 1 70 ? 10.627 8.351 1.079 1.00 0.00 605 PRO A O 17
ATOM 19764 N N . ILE A 1 71 ? 8.981 6.847 0.849 1.00 0.00 606 ILE A N 17
ATOM 19765 C CA . ILE A 1 71 ? 9.828 5.824 0.275 1.00 0.00 606 ILE A CA 17
ATOM 19766 C C . ILE A 1 71 ? 9.948 6.021 -1.241 1.00 0.00 606 ILE A C 17
ATOM 19767 O O . ILE A 1 71 ? 11.035 5.924 -1.802 1.00 0.00 606 ILE A O 17
ATOM 19783 N N . ILE A 1 72 ? 8.826 6.350 -1.880 1.00 0.00 607 ILE A N 17
ATOM 19784 C CA . ILE A 1 72 ? 8.762 6.541 -3.324 1.00 0.00 607 ILE A CA 17
ATOM 19785 C C . ILE A 1 72 ? 9.560 7.770 -3.749 1.00 0.00 607 ILE A C 17
ATOM 19786 O O . ILE A 1 72 ? 10.180 7.781 -4.813 1.00 0.00 607 ILE A O 17
ATOM 19802 N N . SER A 1 73 ? 9.566 8.791 -2.906 1.00 0.00 608 SER A N 17
ATOM 19803 C CA . SER A 1 73 ? 10.311 10.008 -3.195 1.00 0.00 608 SER A CA 17
ATOM 19804 C C . SER A 1 73 ? 11.819 9.757 -3.126 1.00 0.00 608 SER A C 17
ATOM 19805 O O . SER A 1 73 ? 12.614 10.534 -3.656 1.00 0.00 608 SER A O 17
ATOM 19813 N N . GLY A 1 74 ? 12.202 8.654 -2.488 1.00 0.00 609 GLY A N 17
ATOM 19814 C CA . GLY A 1 74 ? 13.602 8.275 -2.423 1.00 0.00 609 GLY A CA 17
ATOM 19815 C C . GLY A 1 74 ? 13.909 7.098 -3.330 1.00 0.00 609 GLY A C 17
ATOM 19816 O O . GLY A 1 74 ? 14.973 6.479 -3.227 1.00 0.00 609 GLY A O 17
ATOM 19820 N N . LEU A 1 75 ? 12.971 6.787 -4.214 1.00 0.00 610 LEU A N 17
ATOM 19821 C CA . LEU A 1 75 ? 13.121 5.684 -5.150 1.00 0.00 610 LEU A CA 17
ATOM 19822 C C . LEU A 1 75 ? 13.411 6.210 -6.551 1.00 0.00 610 LEU A C 17
ATOM 19823 O O . LEU A 1 75 ? 14.599 6.274 -6.930 1.00 0.00 610 LEU A O 17
ATOM 19840 N N . SER A 1 2 ? -14.258 -0.097 -8.957 1.00 0.00 537 SER A N 18
ATOM 19841 C CA . SER A 1 2 ? -13.078 -0.967 -8.768 1.00 0.00 537 SER A CA 18
ATOM 19842 C C . SER A 1 2 ? -12.054 -0.308 -7.846 1.00 0.00 537 SER A C 18
ATOM 19843 O O . SER A 1 2 ? -10.847 -0.438 -8.058 1.00 0.00 537 SER A O 18
ATOM 19851 N N . ALA A 1 3 ? -12.524 0.391 -6.818 1.00 0.00 538 ALA A N 18
ATOM 19852 C CA . ALA A 1 3 ? -11.619 1.039 -5.881 1.00 0.00 538 ALA A CA 18
ATOM 19853 C C . ALA A 1 3 ? -10.813 -0.004 -5.115 1.00 0.00 538 ALA A C 18
ATOM 19854 O O . ALA A 1 3 ? -9.640 0.205 -4.823 1.00 0.00 538 ALA A O 18
ATOM 19861 N N . LYS A 1 4 ? -11.437 -1.137 -4.816 1.00 0.00 539 LYS A N 18
ATOM 19862 C CA . LYS A 1 4 ? -10.755 -2.218 -4.110 1.00 0.00 539 LYS A CA 18
ATOM 19863 C C . LYS A 1 4 ? -9.693 -2.829 -5.013 1.00 0.00 539 LYS A C 18
ATOM 19864 O O . LYS A 1 4 ? -8.576 -3.118 -4.589 1.00 0.00 539 LYS A O 18
ATOM 19883 N N . ASN A 1 5 ? -10.073 -3.011 -6.266 1.00 0.00 540 ASN A N 18
ATOM 19884 C CA . ASN A 1 5 ? -9.192 -3.547 -7.295 1.00 0.00 540 ASN A CA 18
ATOM 19885 C C . ASN A 1 5 ? -7.951 -2.670 -7.435 1.00 0.00 540 ASN A C 18
ATOM 19886 O O . ASN A 1 5 ? -6.820 -3.164 -7.446 1.00 0.00 540 ASN A O 18
ATOM 19897 N N . ALA A 1 6 ? -8.178 -1.362 -7.514 1.00 0.00 541 ALA A N 18
ATOM 19898 C CA . ALA A 1 6 ? -7.093 -0.397 -7.616 1.00 0.00 541 ALA A CA 18
ATOM 19899 C C . ALA A 1 6 ? -6.263 -0.386 -6.342 1.00 0.00 541 ALA A C 18
ATOM 19900 O O . ALA A 1 6 ? -5.037 -0.380 -6.391 1.00 0.00 541 ALA A O 18
ATOM 19907 N N . LEU A 1 7 ? -6.947 -0.410 -5.204 1.00 0.00 542 LEU A N 18
ATOM 19908 C CA . LEU A 1 7 ? -6.296 -0.365 -3.902 1.00 0.00 542 LEU A CA 18
ATOM 19909 C C . LEU A 1 7 ? -5.362 -1.545 -3.706 1.00 0.00 542 LEU A C 18
ATOM 19910 O O . LEU A 1 7 ? -4.222 -1.377 -3.270 1.00 0.00 542 LEU A O 18
ATOM 19926 N N . GLU A 1 8 ? -5.844 -2.734 -4.027 1.00 0.00 543 GLU A N 18
ATOM 19927 C CA . GLU A 1 8 ? -5.064 -3.933 -3.837 1.00 0.00 543 GLU A CA 18
ATOM 19928 C C . GLU A 1 8 ? -3.838 -3.914 -4.723 1.00 0.00 543 GLU A C 18
ATOM 19929 O O . GLU A 1 8 ? -2.728 -4.148 -4.257 1.00 0.00 543 GLU A O 18
ATOM 19941 N N . SER A 1 9 ? -4.040 -3.616 -5.997 1.00 0.00 544 SER A N 18
ATOM 19942 C CA . SER A 1 9 ? -2.934 -3.534 -6.939 1.00 0.00 544 SER A CA 18
ATOM 19943 C C . SER A 1 9 ? -1.963 -2.438 -6.526 1.00 0.00 544 SER A C 18
ATOM 19944 O O . SER A 1 9 ? -0.759 -2.568 -6.718 1.00 0.00 544 SER A O 18
ATOM 19952 N N . TYR A 1 10 ? -2.498 -1.371 -5.943 1.00 0.00 545 TYR A N 18
ATOM 19953 C CA . TYR A 1 10 ? -1.682 -0.260 -5.476 1.00 0.00 545 TYR A CA 18
ATOM 19954 C C . TYR A 1 10 ? -0.813 -0.719 -4.309 1.00 0.00 545 TYR A C 18
ATOM 19955 O O . TYR A 1 10 ? 0.403 -0.524 -4.309 1.00 0.00 545 TYR A O 18
ATOM 19973 N N . ALA A 1 11 ? -1.441 -1.355 -3.331 1.00 0.00 546 ALA A N 18
ATOM 19974 C CA . ALA A 1 11 ? -0.732 -1.842 -2.161 1.00 0.00 546 ALA A CA 18
ATOM 19975 C C . ALA A 1 11 ? 0.238 -2.951 -2.542 1.00 0.00 546 ALA A C 18
ATOM 19976 O O . ALA A 1 11 ? 1.391 -2.958 -2.109 1.00 0.00 546 ALA A O 18
ATOM 19983 N N . PHE A 1 12 ? -0.235 -3.874 -3.373 1.00 0.00 547 PHE A N 18
ATOM 19984 C CA . PHE A 1 12 ? 0.602 -4.947 -3.894 1.00 0.00 547 PHE A CA 18
ATOM 19985 C C . PHE A 1 12 ? 1.812 -4.369 -4.617 1.00 0.00 547 PHE A C 18
ATOM 19986 O O . PHE A 1 12 ? 2.919 -4.890 -4.516 1.00 0.00 547 PHE A O 18
ATOM 20003 N N . ASN A 1 13 ? 1.580 -3.278 -5.334 1.00 0.00 548 ASN A N 18
ATOM 20004 C CA . ASN A 1 13 ? 2.615 -2.635 -6.139 1.00 0.00 548 ASN A CA 18
ATOM 20005 C C . ASN A 1 13 ? 3.708 -2.047 -5.253 1.00 0.00 548 ASN A C 18
ATOM 20006 O O . ASN A 1 13 ? 4.889 -2.307 -5.468 1.00 0.00 548 ASN A O 18
ATOM 20017 N N . MET A 1 14 ? 3.315 -1.273 -4.241 1.00 0.00 549 MET A N 18
ATOM 20018 C CA . MET A 1 14 ? 4.278 -0.658 -3.337 1.00 0.00 549 MET A CA 18
ATOM 20019 C C . MET A 1 14 ? 5.039 -1.734 -2.575 1.00 0.00 549 MET A C 18
ATOM 20020 O O . MET A 1 14 ? 6.255 -1.655 -2.395 1.00 0.00 549 MET A O 18
ATOM 20034 N N . LYS A 1 15 ? 4.299 -2.745 -2.148 1.00 0.00 550 LYS A N 18
ATOM 20035 C CA . LYS A 1 15 ? 4.860 -3.888 -1.446 1.00 0.00 550 LYS A CA 18
ATOM 20036 C C . LYS A 1 15 ? 5.873 -4.625 -2.325 1.00 0.00 550 LYS A C 18
ATOM 20037 O O . LYS A 1 15 ? 6.956 -4.983 -1.868 1.00 0.00 550 LYS A O 18
ATOM 20056 N N . SER A 1 16 ? 5.529 -4.826 -3.586 1.00 0.00 551 SER A N 18
ATOM 20057 C CA . SER A 1 16 ? 6.422 -5.461 -4.539 1.00 0.00 551 SER A CA 18
ATOM 20058 C C . SER A 1 16 ? 7.652 -4.596 -4.826 1.00 0.00 551 SER A C 18
ATOM 20059 O O . SER A 1 16 ? 8.752 -5.119 -4.992 1.00 0.00 551 SER A O 18
ATOM 20067 N N . ALA A 1 17 ? 7.457 -3.279 -4.875 1.00 0.00 552 ALA A N 18
ATOM 20068 C CA . ALA A 1 17 ? 8.529 -2.352 -5.233 1.00 0.00 552 ALA A CA 18
ATOM 20069 C C . ALA A 1 17 ? 9.636 -2.308 -4.182 1.00 0.00 552 ALA A C 18
ATOM 20070 O O . ALA A 1 17 ? 10.813 -2.377 -4.513 1.00 0.00 552 ALA A O 18
ATOM 20077 N N . VAL A 1 18 ? 9.263 -2.211 -2.916 1.00 0.00 553 VAL A N 18
ATOM 20078 C CA . VAL A 1 18 ? 10.247 -2.130 -1.838 1.00 0.00 553 VAL A CA 18
ATOM 20079 C C . VAL A 1 18 ? 10.888 -3.484 -1.589 1.00 0.00 553 VAL A C 18
ATOM 20080 O O . VAL A 1 18 ? 12.073 -3.586 -1.275 1.00 0.00 553 VAL A O 18
ATOM 20093 N N . GLU A 1 19 ? 10.088 -4.521 -1.744 1.00 0.00 554 GLU A N 18
ATOM 20094 C CA . GLU A 1 19 ? 10.538 -5.880 -1.538 1.00 0.00 554 GLU A CA 18
ATOM 20095 C C . GLU A 1 19 ? 11.226 -6.433 -2.784 1.00 0.00 554 GLU A C 18
ATOM 20096 O O . GLU A 1 19 ? 11.620 -7.601 -2.822 1.00 0.00 554 GLU A O 18
ATOM 20108 N N . ASP A 1 20 ? 11.366 -5.588 -3.798 1.00 0.00 555 ASP A N 18
ATOM 20109 C CA . ASP A 1 20 ? 12.114 -5.945 -4.999 1.00 0.00 555 ASP A CA 18
ATOM 20110 C C . ASP A 1 20 ? 13.586 -6.103 -4.665 1.00 0.00 555 ASP A C 18
ATOM 20111 O O . ASP A 1 20 ? 14.154 -5.298 -3.935 1.00 0.00 555 ASP A O 18
ATOM 20120 N N . GLU A 1 21 ? 14.194 -7.139 -5.210 1.00 0.00 556 GLU A N 18
ATOM 20121 C CA . GLU A 1 21 ? 15.573 -7.479 -4.888 1.00 0.00 556 GLU A CA 18
ATOM 20122 C C . GLU A 1 21 ? 16.575 -6.465 -5.439 1.00 0.00 556 GLU A C 18
ATOM 20123 O O . GLU A 1 21 ? 17.755 -6.499 -5.086 1.00 0.00 556 GLU A O 18
ATOM 20135 N N . GLY A 1 22 ? 16.113 -5.569 -6.295 1.00 0.00 557 GLY A N 18
ATOM 20136 C CA . GLY A 1 22 ? 16.972 -4.511 -6.777 1.00 0.00 557 GLY A CA 18
ATOM 20137 C C . GLY A 1 22 ? 16.685 -3.212 -6.064 1.00 0.00 557 GLY A C 18
ATOM 20138 O O . GLY A 1 22 ? 17.597 -2.489 -5.661 1.00 0.00 557 GLY A O 18
ATOM 20142 N N . LEU A 1 23 ? 15.405 -2.928 -5.878 1.00 0.00 558 LEU A N 18
ATOM 20143 C CA . LEU A 1 23 ? 14.976 -1.711 -5.209 1.00 0.00 558 LEU A CA 18
ATOM 20144 C C . LEU A 1 23 ? 15.188 -1.787 -3.707 1.00 0.00 558 LEU A C 18
ATOM 20145 O O . LEU A 1 23 ? 15.126 -0.772 -3.015 1.00 0.00 558 LEU A O 18
ATOM 20161 N N . LYS A 1 24 ? 15.471 -2.983 -3.203 1.00 0.00 559 LYS A N 18
ATOM 20162 C CA . LYS A 1 24 ? 15.786 -3.149 -1.790 1.00 0.00 559 LYS A CA 18
ATOM 20163 C C . LYS A 1 24 ? 17.122 -2.485 -1.460 1.00 0.00 559 LYS A C 18
ATOM 20164 O O . LYS A 1 24 ? 17.480 -2.331 -0.291 1.00 0.00 559 LYS A O 18
ATOM 20183 N N . GLY A 1 25 ? 17.857 -2.103 -2.501 1.00 0.00 560 GLY A N 18
ATOM 20184 C CA . GLY A 1 25 ? 19.094 -1.372 -2.318 1.00 0.00 560 GLY A CA 18
ATOM 20185 C C . GLY A 1 25 ? 18.916 0.114 -2.572 1.00 0.00 560 GLY A C 18
ATOM 20186 O O . GLY A 1 25 ? 19.845 0.900 -2.396 1.00 0.00 560 GLY A O 18
ATOM 20190 N N . LYS A 1 26 ? 17.714 0.497 -2.989 1.00 0.00 561 LYS A N 18
ATOM 20191 C CA . LYS A 1 26 ? 17.397 1.900 -3.242 1.00 0.00 561 LYS A CA 18
ATOM 20192 C C . LYS A 1 26 ? 16.629 2.498 -2.071 1.00 0.00 561 LYS A C 18
ATOM 20193 O O . LYS A 1 26 ? 16.757 3.684 -1.769 1.00 0.00 561 LYS A O 18
ATOM 20212 N N . ILE A 1 27 ? 15.828 1.674 -1.412 1.00 0.00 562 ILE A N 18
ATOM 20213 C CA . ILE A 1 27 ? 15.022 2.133 -0.296 1.00 0.00 562 ILE A CA 18
ATOM 20214 C C . ILE A 1 27 ? 15.603 1.633 1.025 1.00 0.00 562 ILE A C 18
ATOM 20215 O O . ILE A 1 27 ? 16.281 0.603 1.068 1.00 0.00 562 ILE A O 18
ATOM 20231 N N . SER A 1 28 ? 15.357 2.380 2.092 1.00 0.00 563 SER A N 18
ATOM 20232 C CA . SER A 1 28 ? 15.850 2.018 3.409 1.00 0.00 563 SER A CA 18
ATOM 20233 C C . SER A 1 28 ? 14.934 0.984 4.059 1.00 0.00 563 SER A C 18
ATOM 20234 O O . SER A 1 28 ? 13.761 0.880 3.684 1.00 0.00 563 SER A O 18
ATOM 20242 N N . GLU A 1 29 ? 15.457 0.227 5.018 1.00 0.00 564 GLU A N 18
ATOM 20243 C CA . GLU A 1 29 ? 14.695 -0.836 5.665 1.00 0.00 564 GLU A CA 18
ATOM 20244 C C . GLU A 1 29 ? 13.387 -0.307 6.222 1.00 0.00 564 GLU A C 18
ATOM 20245 O O . GLU A 1 29 ? 12.320 -0.855 5.957 1.00 0.00 564 GLU A O 18
ATOM 20257 N N . ALA A 1 30 ? 13.484 0.790 6.957 1.00 0.00 565 ALA A N 18
ATOM 20258 C CA . ALA A 1 30 ? 12.338 1.364 7.648 1.00 0.00 565 ALA A CA 18
ATOM 20259 C C . ALA A 1 30 ? 11.199 1.697 6.690 1.00 0.00 565 ALA A C 18
ATOM 20260 O O . ALA A 1 30 ? 10.038 1.412 6.983 1.00 0.00 565 ALA A O 18
ATOM 20267 N N . ASP A 1 31 ? 11.533 2.282 5.544 1.00 0.00 566 ASP A N 18
ATOM 20268 C CA . ASP A 1 31 ? 10.528 2.652 4.550 1.00 0.00 566 ASP A CA 18
ATOM 20269 C C . ASP A 1 31 ? 9.932 1.411 3.924 1.00 0.00 566 ASP A C 18
ATOM 20270 O O . ASP A 1 31 ? 8.715 1.273 3.817 1.00 0.00 566 ASP A O 18
ATOM 20279 N N . LYS A 1 32 ? 10.812 0.512 3.517 1.00 0.00 567 LYS A N 18
ATOM 20280 C CA . LYS A 1 32 ? 10.427 -0.767 2.955 1.00 0.00 567 LYS A CA 18
ATOM 20281 C C . LYS A 1 32 ? 9.491 -1.518 3.900 1.00 0.00 567 LYS A C 18
ATOM 20282 O O . LYS A 1 32 ? 8.436 -1.996 3.496 1.00 0.00 567 LYS A O 18
ATOM 20301 N N . LYS A 1 33 ? 9.875 -1.582 5.165 1.00 0.00 568 LYS A N 18
ATOM 20302 C CA . LYS A 1 33 ? 9.101 -2.286 6.175 1.00 0.00 568 LYS A CA 18
ATOM 20303 C C . LYS A 1 33 ? 7.761 -1.606 6.433 1.00 0.00 568 LYS A C 18
ATOM 20304 O O . LYS A 1 33 ? 6.731 -2.272 6.530 1.00 0.00 568 LYS A O 18
ATOM 20323 N N . LYS A 1 34 ? 7.775 -0.279 6.542 1.00 0.00 569 LYS A N 18
ATOM 20324 C CA . LYS A 1 34 ? 6.572 0.459 6.901 1.00 0.00 569 LYS A CA 18
ATOM 20325 C C . LYS A 1 34 ? 5.526 0.320 5.808 1.00 0.00 569 LYS A C 18
ATOM 20326 O O . LYS A 1 34 ? 4.352 0.101 6.090 1.00 0.00 569 LYS A O 18
ATOM 20345 N N . VAL A 1 35 ? 5.961 0.428 4.561 1.00 0.00 570 VAL A N 18
ATOM 20346 C CA . VAL A 1 35 ? 5.051 0.327 3.444 1.00 0.00 570 VAL A CA 18
ATOM 20347 C C . VAL A 1 35 ? 4.545 -1.109 3.282 1.00 0.00 570 VAL A C 18
ATOM 20348 O O . VAL A 1 35 ? 3.368 -1.312 3.037 1.00 0.00 570 VAL A O 18
ATOM 20361 N N . LEU A 1 36 ? 5.422 -2.100 3.455 1.00 0.00 571 LEU A N 18
ATOM 20362 C CA . LEU A 1 36 ? 5.014 -3.506 3.367 1.00 0.00 571 LEU A CA 18
ATOM 20363 C C . LEU A 1 36 ? 3.951 -3.826 4.413 1.00 0.00 571 LEU A C 18
ATOM 20364 O O . LEU A 1 36 ? 2.912 -4.410 4.099 1.00 0.00 571 LEU A O 18
ATOM 20380 N N . ASP A 1 37 ? 4.224 -3.431 5.649 1.00 0.00 572 ASP A N 18
ATOM 20381 C CA . ASP A 1 37 ? 3.314 -3.672 6.763 1.00 0.00 572 ASP A CA 18
ATOM 20382 C C . ASP A 1 37 ? 2.000 -2.939 6.528 1.00 0.00 572 ASP A C 18
ATOM 20383 O O . ASP A 1 37 ? 0.916 -3.495 6.702 1.00 0.00 572 ASP A O 18
ATOM 20392 N N . LYS A 1 38 ? 2.116 -1.691 6.098 1.00 0.00 573 LYS A N 18
ATOM 20393 C CA . LYS A 1 38 ? 0.966 -0.870 5.767 1.00 0.00 573 LYS A CA 18
ATOM 20394 C C . LYS A 1 38 ? 0.178 -1.475 4.606 1.00 0.00 573 LYS A C 18
ATOM 20395 O O . LYS A 1 38 ? -1.054 -1.505 4.631 1.00 0.00 573 LYS A O 18
ATOM 20414 N N . CYS A 1 39 ? 0.892 -1.947 3.590 1.00 0.00 574 CYS A N 18
ATOM 20415 C CA . CYS A 1 39 ? 0.271 -2.628 2.459 1.00 0.00 574 CYS A CA 18
ATOM 20416 C C . CYS A 1 39 ? -0.517 -3.851 2.927 1.00 0.00 574 CYS A C 18
ATOM 20417 O O . CYS A 1 39 ? -1.596 -4.140 2.418 1.00 0.00 574 CYS A O 18
ATOM 20425 N N . GLN A 1 40 ? 0.025 -4.567 3.900 1.00 0.00 575 GLN A N 18
ATOM 20426 C CA . GLN A 1 40 ? -0.667 -5.709 4.483 1.00 0.00 575 GLN A CA 18
ATOM 20427 C C . GLN A 1 40 ? -1.924 -5.261 5.227 1.00 0.00 575 GLN A C 18
ATOM 20428 O O . GLN A 1 40 ? -2.943 -5.952 5.206 1.00 0.00 575 GLN A O 18
ATOM 20442 N N . GLU A 1 41 ? -1.849 -4.102 5.878 1.00 0.00 576 GLU A N 18
ATOM 20443 C CA . GLU A 1 41 ? -3.001 -3.534 6.573 1.00 0.00 576 GLU A CA 18
ATOM 20444 C C . GLU A 1 41 ? -4.150 -3.295 5.603 1.00 0.00 576 GLU A C 18
ATOM 20445 O O . GLU A 1 41 ? -5.253 -3.817 5.787 1.00 0.00 576 GLU A O 18
ATOM 20457 N N . VAL A 1 42 ? -3.876 -2.522 4.560 1.00 0.00 577 VAL A N 18
ATOM 20458 C CA . VAL A 1 42 ? -4.885 -2.204 3.558 1.00 0.00 577 VAL A CA 18
ATOM 20459 C C . VAL A 1 42 ? -5.377 -3.465 2.855 1.00 0.00 577 VAL A C 18
ATOM 20460 O O . VAL A 1 42 ? -6.577 -3.664 2.710 1.00 0.00 577 VAL A O 18
ATOM 20473 N N . ILE A 1 43 ? -4.449 -4.327 2.458 1.00 0.00 578 ILE A N 18
ATOM 20474 C CA . ILE A 1 43 ? -4.792 -5.551 1.748 1.00 0.00 578 ILE A CA 18
ATOM 20475 C C . ILE A 1 43 ? -5.704 -6.448 2.596 1.00 0.00 578 ILE A C 18
ATOM 20476 O O . ILE A 1 43 ? -6.688 -7.001 2.094 1.00 0.00 578 ILE A O 18
ATOM 20492 N N . SER A 1 44 ? -5.409 -6.546 3.887 1.00 0.00 579 SER A N 18
ATOM 20493 C CA . SER A 1 44 ? -6.247 -7.309 4.806 1.00 0.00 579 SER A CA 18
ATOM 20494 C C . SER A 1 44 ? -7.628 -6.663 4.936 1.00 0.00 579 SER A C 18
ATOM 20495 O O . SER A 1 44 ? -8.644 -7.351 5.060 1.00 0.00 579 SER A O 18
ATOM 20503 N N . TRP A 1 45 ? -7.654 -5.338 4.879 1.00 0.00 580 TRP A N 18
ATOM 20504 C CA . TRP A 1 45 ? -8.889 -4.578 5.009 1.00 0.00 580 TRP A CA 18
ATOM 20505 C C . TRP A 1 45 ? -9.714 -4.700 3.736 1.00 0.00 580 TRP A C 18
ATOM 20506 O O . TRP A 1 45 ? -10.937 -4.761 3.778 1.00 0.00 580 TRP A O 18
ATOM 20527 N N . LEU A 1 46 ? -9.031 -4.744 2.606 1.00 0.00 581 LEU A N 18
ATOM 20528 C CA . LEU A 1 46 ? -9.678 -4.893 1.310 1.00 0.00 581 LEU A CA 18
ATOM 20529 C C . LEU A 1 46 ? -10.483 -6.178 1.249 1.00 0.00 581 LEU A C 18
ATOM 20530 O O . LEU A 1 46 ? -11.621 -6.198 0.776 1.00 0.00 581 LEU A O 18
ATOM 20546 N N . ASP A 1 47 ? -9.879 -7.254 1.720 1.00 0.00 582 ASP A N 18
ATOM 20547 C CA . ASP A 1 47 ? -10.546 -8.549 1.740 1.00 0.00 582 ASP A CA 18
ATOM 20548 C C . ASP A 1 47 ? -11.652 -8.573 2.793 1.00 0.00 582 ASP A C 18
ATOM 20549 O O . ASP A 1 47 ? -12.629 -9.311 2.671 1.00 0.00 582 ASP A O 18
ATOM 20558 N N . ALA A 1 48 ? -11.502 -7.739 3.810 1.00 0.00 583 ALA A N 18
ATOM 20559 C CA . ALA A 1 48 ? -12.435 -7.710 4.927 1.00 0.00 583 ALA A CA 18
ATOM 20560 C C . ALA A 1 48 ? -13.620 -6.785 4.660 1.00 0.00 583 ALA A C 18
ATOM 20561 O O . ALA A 1 48 ? -14.737 -7.037 5.114 1.00 0.00 583 ALA A O 18
ATOM 20568 N N . ASN A 1 49 ? -13.375 -5.725 3.908 1.00 0.00 584 ASN A N 18
ATOM 20569 C CA . ASN A 1 49 ? -14.402 -4.744 3.585 1.00 0.00 584 ASN A CA 18
ATOM 20570 C C . ASN A 1 49 ? -14.535 -4.602 2.078 1.00 0.00 584 ASN A C 18
ATOM 20571 O O . ASN A 1 49 ? -14.543 -3.497 1.544 1.00 0.00 584 ASN A O 18
ATOM 20582 N N . THR A 1 50 ? -14.631 -5.732 1.399 1.00 0.00 585 THR A N 18
ATOM 20583 C CA . THR A 1 50 ? -14.789 -5.761 -0.042 1.00 0.00 585 THR A CA 18
ATOM 20584 C C . THR A 1 50 ? -16.072 -5.054 -0.483 1.00 0.00 585 THR A C 18
ATOM 20585 O O . THR A 1 50 ? -16.176 -4.566 -1.609 1.00 0.00 585 THR A O 18
ATOM 20596 N N . LEU A 1 51 ? -17.035 -4.985 0.424 1.00 0.00 586 LEU A N 18
ATOM 20597 C CA . LEU A 1 51 ? -18.342 -4.424 0.118 1.00 0.00 586 LEU A CA 18
ATOM 20598 C C . LEU A 1 51 ? -18.385 -2.940 0.458 1.00 0.00 586 LEU A C 18
ATOM 20599 O O . LEU A 1 51 ? -19.438 -2.306 0.392 1.00 0.00 586 LEU A O 18
ATOM 20615 N N . ALA A 1 52 ? -17.240 -2.391 0.840 1.00 0.00 587 ALA A N 18
ATOM 20616 C CA . ALA A 1 52 ? -17.135 -0.965 1.126 1.00 0.00 587 ALA A CA 18
ATOM 20617 C C . ALA A 1 52 ? -17.416 -0.151 -0.129 1.00 0.00 587 ALA A C 18
ATOM 20618 O O . ALA A 1 52 ? -17.301 -0.650 -1.253 1.00 0.00 587 ALA A O 18
ATOM 20625 N N . GLU A 1 53 ? -17.791 1.099 0.066 1.00 0.00 588 GLU A N 18
ATOM 20626 C CA . GLU A 1 53 ? -18.018 2.002 -1.051 1.00 0.00 588 GLU A CA 18
ATOM 20627 C C . GLU A 1 53 ? -16.697 2.619 -1.487 1.00 0.00 588 GLU A C 18
ATOM 20628 O O . GLU A 1 53 ? -15.688 2.463 -0.797 1.00 0.00 588 GLU A O 18
ATOM 20640 N N . LYS A 1 54 ? -16.708 3.333 -2.606 1.00 0.00 589 LYS A N 18
ATOM 20641 C CA . LYS A 1 54 ? -15.470 3.791 -3.231 1.00 0.00 589 LYS A CA 18
ATOM 20642 C C . LYS A 1 54 ? -14.639 4.623 -2.264 1.00 0.00 589 LYS A C 18
ATOM 20643 O O . LYS A 1 54 ? -13.437 4.422 -2.142 1.00 0.00 589 LYS A O 18
ATOM 20662 N N . ASP A 1 55 ? -15.304 5.522 -1.551 1.00 0.00 590 ASP A N 18
ATOM 20663 C CA . ASP A 1 55 ? -14.615 6.489 -0.692 1.00 0.00 590 ASP A CA 18
ATOM 20664 C C . ASP A 1 55 ? -13.859 5.812 0.442 1.00 0.00 590 ASP A C 18
ATOM 20665 O O . ASP A 1 55 ? -12.858 6.344 0.924 1.00 0.00 590 ASP A O 18
ATOM 20674 N N . GLU A 1 56 ? -14.323 4.641 0.865 1.00 0.00 591 GLU A N 18
ATOM 20675 C CA . GLU A 1 56 ? -13.634 3.897 1.905 1.00 0.00 591 GLU A CA 18
ATOM 20676 C C . GLU A 1 56 ? -12.273 3.459 1.384 1.00 0.00 591 GLU A C 18
ATOM 20677 O O . GLU A 1 56 ? -11.254 3.592 2.063 1.00 0.00 591 GLU A O 18
ATOM 20689 N N . PHE A 1 57 ? -12.264 2.970 0.152 1.00 0.00 592 PHE A N 18
ATOM 20690 C CA . PHE A 1 57 ? -11.029 2.575 -0.500 1.00 0.00 592 PHE A CA 18
ATOM 20691 C C . PHE A 1 57 ? -10.229 3.804 -0.896 1.00 0.00 592 PHE A C 18
ATOM 20692 O O . PHE A 1 57 ? -9.017 3.815 -0.796 1.00 0.00 592 PHE A O 18
ATOM 20709 N N . GLU A 1 58 ? -10.924 4.843 -1.330 1.00 0.00 593 GLU A N 18
ATOM 20710 C CA . GLU A 1 58 ? -10.278 6.071 -1.776 1.00 0.00 593 GLU A CA 18
ATOM 20711 C C . GLU A 1 58 ? -9.440 6.686 -0.662 1.00 0.00 593 GLU A C 18
ATOM 20712 O O . GLU A 1 58 ? -8.346 7.203 -0.902 1.00 0.00 593 GLU A O 18
ATOM 20724 N N . HIS A 1 59 ? -9.941 6.614 0.560 1.00 0.00 594 HIS A N 18
ATOM 20725 C CA . HIS A 1 59 ? -9.173 7.055 1.714 1.00 0.00 594 HIS A CA 18
ATOM 20726 C C . HIS A 1 59 ? -8.050 6.074 2.011 1.00 0.00 594 HIS A C 18
ATOM 20727 O O . HIS A 1 59 ? -6.941 6.478 2.350 1.00 0.00 594 HIS A O 18
ATOM 20742 N N . LYS A 1 60 ? -8.337 4.783 1.873 1.00 0.00 595 LYS A N 18
ATOM 20743 C CA . LYS A 1 60 ? -7.323 3.756 2.032 1.00 0.00 595 LYS A CA 18
ATOM 20744 C C . LYS A 1 60 ? -6.203 3.981 1.026 1.00 0.00 595 LYS A C 18
ATOM 20745 O O . LYS A 1 60 ? -5.027 3.761 1.322 1.00 0.00 595 LYS A O 18
ATOM 20764 N N . ARG A 1 61 ? -6.594 4.424 -0.164 1.00 0.00 596 ARG A N 18
ATOM 20765 C CA . ARG A 1 61 ? -5.664 4.742 -1.228 1.00 0.00 596 ARG A CA 18
ATOM 20766 C C . ARG A 1 61 ? -4.738 5.855 -0.776 1.00 0.00 596 ARG A C 18
ATOM 20767 O O . ARG A 1 61 ? -3.530 5.763 -0.947 1.00 0.00 596 ARG A O 18
ATOM 20788 N N . LYS A 1 62 ? -5.313 6.890 -0.166 1.00 0.00 597 LYS A N 18
ATOM 20789 C CA . LYS A 1 62 ? -4.527 7.997 0.365 1.00 0.00 597 LYS A CA 18
ATOM 20790 C C . LYS A 1 62 ? -3.654 7.550 1.525 1.00 0.00 597 LYS A C 18
ATOM 20791 O O . LYS A 1 62 ? -2.506 7.964 1.639 1.00 0.00 597 LYS A O 18
ATOM 20810 N N . GLU A 1 63 ? -4.197 6.693 2.367 1.00 0.00 598 GLU A N 18
ATOM 20811 C CA . GLU A 1 63 ? -3.448 6.145 3.486 1.00 0.00 598 GLU A CA 18
ATOM 20812 C C . GLU A 1 63 ? -2.215 5.389 2.998 1.00 0.00 598 GLU A C 18
ATOM 20813 O O . GLU A 1 63 ? -1.092 5.638 3.447 1.00 0.00 598 GLU A O 18
ATOM 20825 N N . LEU A 1 64 ? -2.437 4.476 2.069 1.00 0.00 599 LEU A N 18
ATOM 20826 C CA . LEU A 1 64 ? -1.364 3.673 1.511 1.00 0.00 599 LEU A CA 18
ATOM 20827 C C . LEU A 1 64 ? -0.415 4.569 0.719 1.00 0.00 599 LEU A C 18
ATOM 20828 O O . LEU A 1 64 ? 0.800 4.443 0.819 1.00 0.00 599 LEU A O 18
ATOM 20844 N N . GLU A 1 65 ? -0.986 5.495 -0.036 1.00 0.00 600 GLU A N 18
ATOM 20845 C CA . GLU A 1 65 ? -0.214 6.451 -0.819 1.00 0.00 600 GLU A CA 18
ATOM 20846 C C . GLU A 1 65 ? 0.754 7.213 0.076 1.00 0.00 600 GLU A C 18
ATOM 20847 O O . GLU A 1 65 ? 1.936 7.316 -0.229 1.00 0.00 600 GLU A O 18
ATOM 20859 N N . GLN A 1 66 ? 0.255 7.727 1.187 1.00 0.00 601 GLN A N 18
ATOM 20860 C CA . GLN A 1 66 ? 1.076 8.517 2.091 1.00 0.00 601 GLN A CA 18
ATOM 20861 C C . GLN A 1 66 ? 2.126 7.675 2.823 1.00 0.00 601 GLN A C 18
ATOM 20862 O O . GLN A 1 66 ? 3.126 8.216 3.290 1.00 0.00 601 GLN A O 18
ATOM 20876 N N . VAL A 1 67 ? 1.912 6.362 2.941 1.00 0.00 602 VAL A N 18
ATOM 20877 C CA . VAL A 1 67 ? 2.940 5.495 3.523 1.00 0.00 602 VAL A CA 18
ATOM 20878 C C . VAL A 1 67 ? 4.073 5.262 2.516 1.00 0.00 602 VAL A C 18
ATOM 20879 O O . VAL A 1 67 ? 5.249 5.283 2.876 1.00 0.00 602 VAL A O 18
ATOM 20892 N N . CYS A 1 68 ? 3.705 5.051 1.253 1.00 0.00 603 CYS A N 18
ATOM 20893 C CA . CYS A 1 68 ? 4.675 4.770 0.200 1.00 0.00 603 CYS A CA 18
ATOM 20894 C C . CYS A 1 68 ? 5.298 6.053 -0.350 1.00 0.00 603 CYS A C 18
ATOM 20895 O O . CYS A 1 68 ? 6.414 6.036 -0.839 1.00 0.00 603 CYS A O 18
ATOM 20903 N N . ASN A 1 69 ? 4.567 7.159 -0.269 1.00 0.00 604 ASN A N 18
ATOM 20904 C CA . ASN A 1 69 ? 5.012 8.437 -0.844 1.00 0.00 604 ASN A CA 18
ATOM 20905 C C . ASN A 1 69 ? 6.442 8.815 -0.420 1.00 0.00 604 ASN A C 18
ATOM 20906 O O . ASN A 1 69 ? 7.272 9.103 -1.282 1.00 0.00 604 ASN A O 18
ATOM 20917 N N . PRO A 1 70 ? 6.773 8.815 0.894 1.00 0.00 605 PRO A N 18
ATOM 20918 C CA . PRO A 1 70 ? 8.128 9.153 1.361 1.00 0.00 605 PRO A CA 18
ATOM 20919 C C . PRO A 1 70 ? 9.179 8.205 0.799 1.00 0.00 605 PRO A C 18
ATOM 20920 O O . PRO A 1 70 ? 10.324 8.586 0.560 1.00 0.00 605 PRO A O 18
ATOM 20931 N N . ILE A 1 71 ? 8.761 6.975 0.564 1.00 0.00 606 ILE A N 18
ATOM 20932 C CA . ILE A 1 71 ? 9.641 5.945 0.055 1.00 0.00 606 ILE A CA 18
ATOM 20933 C C . ILE A 1 71 ? 9.770 6.074 -1.467 1.00 0.00 606 ILE A C 18
ATOM 20934 O O . ILE A 1 71 ? 10.859 5.947 -2.019 1.00 0.00 606 ILE A O 18
ATOM 20950 N N . ILE A 1 72 ? 8.650 6.365 -2.126 1.00 0.00 607 ILE A N 18
ATOM 20951 C CA . ILE A 1 72 ? 8.606 6.547 -3.571 1.00 0.00 607 ILE A CA 18
ATOM 20952 C C . ILE A 1 72 ? 9.387 7.795 -3.974 1.00 0.00 607 ILE A C 18
ATOM 20953 O O . ILE A 1 72 ? 10.004 7.839 -5.035 1.00 0.00 607 ILE A O 18
ATOM 20969 N N . SER A 1 73 ? 9.386 8.794 -3.100 1.00 0.00 608 SER A N 18
ATOM 20970 C CA . SER A 1 73 ? 10.140 10.015 -3.338 1.00 0.00 608 SER A CA 18
ATOM 20971 C C . SER A 1 73 ? 11.639 9.721 -3.327 1.00 0.00 608 SER A C 18
ATOM 20972 O O . SER A 1 73 ? 12.439 10.519 -3.813 1.00 0.00 608 SER A O 18
ATOM 20980 N N . GLY A 1 74 ? 12.011 8.575 -2.763 1.00 0.00 609 GLY A N 18
ATOM 20981 C CA . GLY A 1 74 ? 13.400 8.163 -2.749 1.00 0.00 609 GLY A CA 18
ATOM 20982 C C . GLY A 1 74 ? 13.665 7.012 -3.703 1.00 0.00 609 GLY A C 18
ATOM 20983 O O . GLY A 1 74 ? 14.783 6.505 -3.780 1.00 0.00 609 GLY A O 18
ATOM 20987 N N . LEU A 1 75 ? 12.633 6.607 -4.430 1.00 0.00 610 LEU A N 18
ATOM 20988 C CA . LEU A 1 75 ? 12.742 5.519 -5.389 1.00 0.00 610 LEU A CA 18
ATOM 20989 C C . LEU A 1 75 ? 12.707 6.064 -6.809 1.00 0.00 610 LEU A C 18
ATOM 20990 O O . LEU A 1 75 ? 11.609 6.168 -7.390 1.00 0.00 610 LEU A O 18
ATOM 21007 N N . SER A 1 2 ? -15.188 -0.592 -8.547 1.00 0.00 537 SER A N 19
ATOM 21008 C CA . SER A 1 2 ? -14.043 -1.524 -8.520 1.00 0.00 537 SER A CA 19
ATOM 21009 C C . SER A 1 2 ? -12.830 -0.869 -7.863 1.00 0.00 537 SER A C 19
ATOM 21010 O O . SER A 1 2 ? -11.685 -1.096 -8.268 1.00 0.00 537 SER A O 19
ATOM 21018 N N . ALA A 1 3 ? -13.085 -0.072 -6.828 1.00 0.00 538 ALA A N 19
ATOM 21019 C CA . ALA A 1 3 ? -12.025 0.645 -6.134 1.00 0.00 538 ALA A CA 19
ATOM 21020 C C . ALA A 1 3 ? -11.123 -0.318 -5.375 1.00 0.00 538 ALA A C 19
ATOM 21021 O O . ALA A 1 3 ? -9.963 -0.007 -5.112 1.00 0.00 538 ALA A O 19
ATOM 21028 N N . LYS A 1 4 ? -11.658 -1.486 -5.027 1.00 0.00 539 LYS A N 19
ATOM 21029 C CA . LYS A 1 4 ? -10.875 -2.500 -4.335 1.00 0.00 539 LYS A CA 19
ATOM 21030 C C . LYS A 1 4 ? -9.737 -2.976 -5.223 1.00 0.00 539 LYS A C 19
ATOM 21031 O O . LYS A 1 4 ? -8.617 -3.185 -4.763 1.00 0.00 539 LYS A O 19
ATOM 21050 N N . ASN A 1 5 ? -10.041 -3.130 -6.503 1.00 0.00 540 ASN A N 19
ATOM 21051 C CA . ASN A 1 5 ? -9.064 -3.569 -7.489 1.00 0.00 540 ASN A CA 19
ATOM 21052 C C . ASN A 1 5 ? -7.926 -2.565 -7.591 1.00 0.00 540 ASN A C 19
ATOM 21053 O O . ASN A 1 5 ? -6.755 -2.940 -7.577 1.00 0.00 540 ASN A O 19
ATOM 21064 N N . ALA A 1 6 ? -8.279 -1.286 -7.680 1.00 0.00 541 ALA A N 19
ATOM 21065 C CA . ALA A 1 6 ? -7.288 -0.213 -7.698 1.00 0.00 541 ALA A CA 19
ATOM 21066 C C . ALA A 1 6 ? -6.483 -0.207 -6.410 1.00 0.00 541 ALA A C 19
ATOM 21067 O O . ALA A 1 6 ? -5.271 -0.017 -6.423 1.00 0.00 541 ALA A O 19
ATOM 21074 N N . LEU A 1 7 ? -7.167 -0.442 -5.301 1.00 0.00 542 LEU A N 19
ATOM 21075 C CA . LEU A 1 7 ? -6.555 -0.344 -3.986 1.00 0.00 542 LEU A CA 19
ATOM 21076 C C . LEU A 1 7 ? -5.594 -1.490 -3.721 1.00 0.00 542 LEU A C 19
ATOM 21077 O O . LEU A 1 7 ? -4.458 -1.272 -3.295 1.00 0.00 542 LEU A O 19
ATOM 21093 N N . GLU A 1 8 ? -6.043 -2.706 -3.987 1.00 0.00 543 GLU A N 19
ATOM 21094 C CA . GLU A 1 8 ? -5.256 -3.876 -3.688 1.00 0.00 543 GLU A CA 19
ATOM 21095 C C . GLU A 1 8 ? -4.041 -3.928 -4.599 1.00 0.00 543 GLU A C 19
ATOM 21096 O O . GLU A 1 8 ? -2.947 -4.263 -4.161 1.00 0.00 543 GLU A O 19
ATOM 21108 N N . SER A 1 9 ? -4.233 -3.554 -5.857 1.00 0.00 544 SER A N 19
ATOM 21109 C CA . SER A 1 9 ? -3.133 -3.500 -6.803 1.00 0.00 544 SER A CA 19
ATOM 21110 C C . SER A 1 9 ? -2.153 -2.400 -6.408 1.00 0.00 544 SER A C 19
ATOM 21111 O O . SER A 1 9 ? -0.946 -2.568 -6.536 1.00 0.00 544 SER A O 19
ATOM 21119 N N . TYR A 1 10 ? -2.681 -1.287 -5.903 1.00 0.00 545 TYR A N 19
ATOM 21120 C CA . TYR A 1 10 ? -1.850 -0.169 -5.475 1.00 0.00 545 TYR A CA 19
ATOM 21121 C C . TYR A 1 10 ? -0.973 -0.592 -4.300 1.00 0.00 545 TYR A C 19
ATOM 21122 O O . TYR A 1 10 ? 0.241 -0.384 -4.311 1.00 0.00 545 TYR A O 19
ATOM 21140 N N . ALA A 1 11 ? -1.589 -1.207 -3.297 1.00 0.00 546 ALA A N 19
ATOM 21141 C CA . ALA A 1 11 ? -0.859 -1.663 -2.128 1.00 0.00 546 ALA A CA 19
ATOM 21142 C C . ALA A 1 11 ? 0.115 -2.769 -2.512 1.00 0.00 546 ALA A C 19
ATOM 21143 O O . ALA A 1 11 ? 1.260 -2.788 -2.063 1.00 0.00 546 ALA A O 19
ATOM 21150 N N . PHE A 1 12 ? -0.340 -3.675 -3.375 1.00 0.00 547 PHE A N 19
ATOM 21151 C CA . PHE A 1 12 ? 0.520 -4.717 -3.921 1.00 0.00 547 PHE A CA 19
ATOM 21152 C C . PHE A 1 12 ? 1.714 -4.103 -4.648 1.00 0.00 547 PHE A C 19
ATOM 21153 O O . PHE A 1 12 ? 2.837 -4.578 -4.522 1.00 0.00 547 PHE A O 19
ATOM 21170 N N . ASN A 1 13 ? 1.451 -3.039 -5.402 1.00 0.00 548 ASN A N 19
ATOM 21171 C CA . ASN A 1 13 ? 2.484 -2.354 -6.178 1.00 0.00 548 ASN A CA 19
ATOM 21172 C C . ASN A 1 13 ? 3.585 -1.791 -5.290 1.00 0.00 548 ASN A C 19
ATOM 21173 O O . ASN A 1 13 ? 4.767 -2.010 -5.550 1.00 0.00 548 ASN A O 19
ATOM 21184 N N . MET A 1 14 ? 3.199 -1.068 -4.245 1.00 0.00 549 MET A N 19
ATOM 21185 C CA . MET A 1 14 ? 4.167 -0.464 -3.337 1.00 0.00 549 MET A CA 19
ATOM 21186 C C . MET A 1 14 ? 4.933 -1.545 -2.590 1.00 0.00 549 MET A C 19
ATOM 21187 O O . MET A 1 14 ? 6.153 -1.475 -2.435 1.00 0.00 549 MET A O 19
ATOM 21201 N N . LYS A 1 15 ? 4.193 -2.546 -2.140 1.00 0.00 550 LYS A N 19
ATOM 21202 C CA . LYS A 1 15 ? 4.760 -3.701 -1.463 1.00 0.00 550 LYS A CA 19
ATOM 21203 C C . LYS A 1 15 ? 5.757 -4.429 -2.363 1.00 0.00 550 LYS A C 19
ATOM 21204 O O . LYS A 1 15 ? 6.861 -4.764 -1.937 1.00 0.00 550 LYS A O 19
ATOM 21223 N N . SER A 1 16 ? 5.370 -4.646 -3.610 1.00 0.00 551 SER A N 19
ATOM 21224 C CA . SER A 1 16 ? 6.226 -5.313 -4.578 1.00 0.00 551 SER A CA 19
ATOM 21225 C C . SER A 1 16 ? 7.455 -4.468 -4.891 1.00 0.00 551 SER A C 19
ATOM 21226 O O . SER A 1 16 ? 8.534 -4.999 -5.117 1.00 0.00 551 SER A O 19
ATOM 21234 N N . ALA A 1 17 ? 7.275 -3.153 -4.920 1.00 0.00 552 ALA A N 19
ATOM 21235 C CA . ALA A 1 17 ? 8.357 -2.234 -5.263 1.00 0.00 552 ALA A CA 19
ATOM 21236 C C . ALA A 1 17 ? 9.495 -2.282 -4.247 1.00 0.00 552 ALA A C 19
ATOM 21237 O O . ALA A 1 17 ? 10.660 -2.351 -4.615 1.00 0.00 552 ALA A O 19
ATOM 21244 N N . VAL A 1 18 ? 9.158 -2.253 -2.969 1.00 0.00 553 VAL A N 19
ATOM 21245 C CA . VAL A 1 18 ? 10.172 -2.266 -1.918 1.00 0.00 553 VAL A CA 19
ATOM 21246 C C . VAL A 1 18 ? 10.746 -3.661 -1.730 1.00 0.00 553 VAL A C 19
ATOM 21247 O O . VAL A 1 18 ? 11.928 -3.832 -1.436 1.00 0.00 553 VAL A O 19
ATOM 21260 N N . GLU A 1 19 ? 9.891 -4.652 -1.899 1.00 0.00 554 GLU A N 19
ATOM 21261 C CA . GLU A 1 19 ? 10.276 -6.043 -1.768 1.00 0.00 554 GLU A CA 19
ATOM 21262 C C . GLU A 1 19 ? 10.828 -6.593 -3.080 1.00 0.00 554 GLU A C 19
ATOM 21263 O O . GLU A 1 19 ? 11.119 -7.784 -3.200 1.00 0.00 554 GLU A O 19
ATOM 21275 N N . ASP A 1 20 ? 10.949 -5.719 -4.064 1.00 0.00 555 ASP A N 19
ATOM 21276 C CA . ASP A 1 20 ? 11.556 -6.072 -5.343 1.00 0.00 555 ASP A CA 19
ATOM 21277 C C . ASP A 1 20 ? 13.020 -6.407 -5.142 1.00 0.00 555 ASP A C 19
ATOM 21278 O O . ASP A 1 20 ? 13.729 -5.716 -4.414 1.00 0.00 555 ASP A O 19
ATOM 21287 N N . GLU A 1 21 ? 13.473 -7.467 -5.789 1.00 0.00 556 GLU A N 19
ATOM 21288 C CA . GLU A 1 21 ? 14.828 -7.957 -5.592 1.00 0.00 556 GLU A CA 19
ATOM 21289 C C . GLU A 1 21 ? 15.877 -7.016 -6.178 1.00 0.00 556 GLU A C 19
ATOM 21290 O O . GLU A 1 21 ? 17.068 -7.163 -5.905 1.00 0.00 556 GLU A O 19
ATOM 21302 N N . GLY A 1 22 ? 15.443 -6.052 -6.975 1.00 0.00 557 GLY A N 19
ATOM 21303 C CA . GLY A 1 22 ? 16.364 -5.080 -7.519 1.00 0.00 557 GLY A CA 19
ATOM 21304 C C . GLY A 1 22 ? 16.308 -3.780 -6.750 1.00 0.00 557 GLY A C 19
ATOM 21305 O O . GLY A 1 22 ? 17.324 -3.119 -6.545 1.00 0.00 557 GLY A O 19
ATOM 21309 N N . LEU A 1 23 ? 15.110 -3.426 -6.312 1.00 0.00 558 LEU A N 19
ATOM 21310 C CA . LEU A 1 23 ? 14.903 -2.209 -5.547 1.00 0.00 558 LEU A CA 19
ATOM 21311 C C . LEU A 1 23 ? 15.253 -2.397 -4.072 1.00 0.00 558 LEU A C 19
ATOM 21312 O O . LEU A 1 23 ? 15.353 -1.421 -3.324 1.00 0.00 558 LEU A O 19
ATOM 21328 N N . LYS A 1 24 ? 15.442 -3.638 -3.642 1.00 0.00 559 LYS A N 19
ATOM 21329 C CA . LYS A 1 24 ? 15.921 -3.881 -2.290 1.00 0.00 559 LYS A CA 19
ATOM 21330 C C . LYS A 1 24 ? 17.381 -3.448 -2.188 1.00 0.00 559 LYS A C 19
ATOM 21331 O O . LYS A 1 24 ? 18.272 -4.047 -2.789 1.00 0.00 559 LYS A O 19
ATOM 21350 N N . GLY A 1 25 ? 17.613 -2.385 -1.436 1.00 0.00 560 GLY A N 19
ATOM 21351 C CA . GLY A 1 25 ? 18.921 -1.765 -1.409 1.00 0.00 560 GLY A CA 19
ATOM 21352 C C . GLY A 1 25 ? 18.846 -0.361 -1.960 1.00 0.00 560 GLY A C 19
ATOM 21353 O O . GLY A 1 25 ? 19.641 0.508 -1.607 1.00 0.00 560 GLY A O 19
ATOM 21357 N N . LYS A 1 26 ? 17.876 -0.146 -2.838 1.00 0.00 561 LYS A N 19
ATOM 21358 C CA . LYS A 1 26 ? 17.555 1.187 -3.321 1.00 0.00 561 LYS A CA 19
ATOM 21359 C C . LYS A 1 26 ? 16.808 1.927 -2.225 1.00 0.00 561 LYS A C 19
ATOM 21360 O O . LYS A 1 26 ? 16.997 3.123 -2.009 1.00 0.00 561 LYS A O 19
ATOM 21379 N N . ILE A 1 27 ? 15.956 1.184 -1.533 1.00 0.00 562 ILE A N 19
ATOM 21380 C CA . ILE A 1 27 ? 15.201 1.714 -0.416 1.00 0.00 562 ILE A CA 19
ATOM 21381 C C . ILE A 1 27 ? 15.768 1.167 0.894 1.00 0.00 562 ILE A C 19
ATOM 21382 O O . ILE A 1 27 ? 16.350 0.077 0.922 1.00 0.00 562 ILE A O 19
ATOM 21398 N N . SER A 1 28 ? 15.614 1.926 1.970 1.00 0.00 563 SER A N 19
ATOM 21399 C CA . SER A 1 28 ? 16.104 1.513 3.272 1.00 0.00 563 SER A CA 19
ATOM 21400 C C . SER A 1 28 ? 15.102 0.584 3.954 1.00 0.00 563 SER A C 19
ATOM 21401 O O . SER A 1 28 ? 13.907 0.643 3.649 1.00 0.00 563 SER A O 19
ATOM 21409 N N . GLU A 1 29 ? 15.575 -0.268 4.859 1.00 0.00 564 GLU A N 19
ATOM 21410 C CA . GLU A 1 29 ? 14.730 -1.293 5.469 1.00 0.00 564 GLU A CA 19
ATOM 21411 C C . GLU A 1 29 ? 13.489 -0.685 6.094 1.00 0.00 564 GLU A C 19
ATOM 21412 O O . GLU A 1 29 ? 12.386 -1.170 5.880 1.00 0.00 564 GLU A O 19
ATOM 21424 N N . ALA A 1 30 ? 13.677 0.395 6.839 1.00 0.00 565 ALA A N 19
ATOM 21425 C CA . ALA A 1 30 ? 12.583 1.028 7.569 1.00 0.00 565 ALA A CA 19
ATOM 21426 C C . ALA A 1 30 ? 11.447 1.444 6.638 1.00 0.00 565 ALA A C 19
ATOM 21427 O O . ALA A 1 30 ? 10.274 1.232 6.945 1.00 0.00 565 ALA A O 19
ATOM 21434 N N . ASP A 1 31 ? 11.800 2.014 5.496 1.00 0.00 566 ASP A N 19
ATOM 21435 C CA . ASP A 1 31 ? 10.808 2.451 4.521 1.00 0.00 566 ASP A CA 19
ATOM 21436 C C . ASP A 1 31 ? 10.112 1.245 3.923 1.00 0.00 566 ASP A C 19
ATOM 21437 O O . ASP A 1 31 ? 8.885 1.192 3.846 1.00 0.00 566 ASP A O 19
ATOM 21446 N N . LYS A 1 32 ? 10.920 0.279 3.499 1.00 0.00 567 LYS A N 19
ATOM 21447 C CA . LYS A 1 32 ? 10.425 -0.981 2.974 1.00 0.00 567 LYS A CA 19
ATOM 21448 C C . LYS A 1 32 ? 9.483 -1.658 3.974 1.00 0.00 567 LYS A C 19
ATOM 21449 O O . LYS A 1 32 ? 8.385 -2.077 3.615 1.00 0.00 567 LYS A O 19
ATOM 21468 N N . LYS A 1 33 ? 9.915 -1.734 5.227 1.00 0.00 568 LYS A N 19
ATOM 21469 C CA . LYS A 1 33 ? 9.126 -2.356 6.287 1.00 0.00 568 LYS A CA 19
ATOM 21470 C C . LYS A 1 33 ? 7.789 -1.652 6.460 1.00 0.00 568 LYS A C 19
ATOM 21471 O O . LYS A 1 33 ? 6.740 -2.295 6.461 1.00 0.00 568 LYS A O 19
ATOM 21490 N N . LYS A 1 34 ? 7.836 -0.330 6.583 1.00 0.00 569 LYS A N 19
ATOM 21491 C CA . LYS A 1 34 ? 6.656 0.441 6.923 1.00 0.00 569 LYS A CA 19
ATOM 21492 C C . LYS A 1 34 ? 5.609 0.334 5.823 1.00 0.00 569 LYS A C 19
ATOM 21493 O O . LYS A 1 34 ? 4.424 0.158 6.099 1.00 0.00 569 LYS A O 19
ATOM 21512 N N . VAL A 1 35 ? 6.050 0.426 4.576 1.00 0.00 570 VAL A N 19
ATOM 21513 C CA . VAL A 1 35 ? 5.133 0.354 3.459 1.00 0.00 570 VAL A CA 19
ATOM 21514 C C . VAL A 1 35 ? 4.574 -1.062 3.298 1.00 0.00 570 VAL A C 19
ATOM 21515 O O . VAL A 1 35 ? 3.381 -1.223 3.085 1.00 0.00 570 VAL A O 19
ATOM 21528 N N . LEU A 1 36 ? 5.431 -2.084 3.421 1.00 0.00 571 LEU A N 19
ATOM 21529 C CA . LEU A 1 36 ? 4.980 -3.477 3.340 1.00 0.00 571 LEU A CA 19
ATOM 21530 C C . LEU A 1 36 ? 3.933 -3.756 4.406 1.00 0.00 571 LEU A C 19
ATOM 21531 O O . LEU A 1 36 ? 2.873 -4.318 4.125 1.00 0.00 571 LEU A O 19
ATOM 21547 N N . ASP A 1 37 ? 4.250 -3.353 5.630 1.00 0.00 572 ASP A N 19
ATOM 21548 C CA . ASP A 1 37 ? 3.376 -3.567 6.776 1.00 0.00 572 ASP A CA 19
ATOM 21549 C C . ASP A 1 37 ? 2.042 -2.861 6.571 1.00 0.00 572 ASP A C 19
ATOM 21550 O O . ASP A 1 37 ? 0.979 -3.450 6.767 1.00 0.00 572 ASP A O 19
ATOM 21559 N N . LYS A 1 38 ? 2.111 -1.604 6.148 1.00 0.00 573 LYS A N 19
ATOM 21560 C CA . LYS A 1 38 ? 0.922 -0.814 5.849 1.00 0.00 573 LYS A CA 19
ATOM 21561 C C . LYS A 1 38 ? 0.146 -1.411 4.678 1.00 0.00 573 LYS A C 19
ATOM 21562 O O . LYS A 1 38 ? -1.085 -1.452 4.698 1.00 0.00 573 LYS A O 19
ATOM 21581 N N . CYS A 1 39 ? 0.863 -1.878 3.665 1.00 0.00 574 CYS A N 19
ATOM 21582 C CA . CYS A 1 39 ? 0.234 -2.521 2.523 1.00 0.00 574 CYS A CA 19
ATOM 21583 C C . CYS A 1 39 ? -0.513 -3.775 2.972 1.00 0.00 574 CYS A C 19
ATOM 21584 O O . CYS A 1 39 ? -1.607 -4.061 2.497 1.00 0.00 574 CYS A O 19
ATOM 21592 N N . GLN A 1 40 ? 0.078 -4.504 3.908 1.00 0.00 575 GLN A N 19
ATOM 21593 C CA . GLN A 1 40 ? -0.564 -5.677 4.486 1.00 0.00 575 GLN A CA 19
ATOM 21594 C C . GLN A 1 40 ? -1.805 -5.279 5.275 1.00 0.00 575 GLN A C 19
ATOM 21595 O O . GLN A 1 40 ? -2.805 -5.993 5.260 1.00 0.00 575 GLN A O 19
ATOM 21609 N N . GLU A 1 41 ? -1.734 -4.139 5.956 1.00 0.00 576 GLU A N 19
ATOM 21610 C CA . GLU A 1 41 ? -2.871 -3.623 6.712 1.00 0.00 576 GLU A CA 19
ATOM 21611 C C . GLU A 1 41 ? -4.058 -3.389 5.792 1.00 0.00 576 GLU A C 19
ATOM 21612 O O . GLU A 1 41 ? -5.148 -3.917 6.017 1.00 0.00 576 GLU A O 19
ATOM 21624 N N . VAL A 1 42 ? -3.839 -2.597 4.754 1.00 0.00 577 VAL A N 19
ATOM 21625 C CA . VAL A 1 42 ? -4.897 -2.281 3.806 1.00 0.00 577 VAL A CA 19
ATOM 21626 C C . VAL A 1 42 ? -5.325 -3.511 3.009 1.00 0.00 577 VAL A C 19
ATOM 21627 O O . VAL A 1 42 ? -6.510 -3.712 2.787 1.00 0.00 577 VAL A O 19
ATOM 21640 N N . ILE A 1 43 ? -4.377 -4.339 2.598 1.00 0.00 578 ILE A N 19
ATOM 21641 C CA . ILE A 1 43 ? -4.704 -5.550 1.854 1.00 0.00 578 ILE A CA 19
ATOM 21642 C C . ILE A 1 43 ? -5.584 -6.489 2.690 1.00 0.00 578 ILE A C 19
ATOM 21643 O O . ILE A 1 43 ? -6.525 -7.097 2.177 1.00 0.00 578 ILE A O 19
ATOM 21659 N N . SER A 1 44 ? -5.305 -6.571 3.985 1.00 0.00 579 SER A N 19
ATOM 21660 C CA . SER A 1 44 ? -6.139 -7.353 4.892 1.00 0.00 579 SER A CA 19
ATOM 21661 C C . SER A 1 44 ? -7.482 -6.659 5.117 1.00 0.00 579 SER A C 19
ATOM 21662 O O . SER A 1 44 ? -8.493 -7.304 5.397 1.00 0.00 579 SER A O 19
ATOM 21670 N N . TRP A 1 45 ? -7.483 -5.339 4.978 1.00 0.00 580 TRP A N 19
ATOM 21671 C CA . TRP A 1 45 ? -8.693 -4.540 5.103 1.00 0.00 580 TRP A CA 19
ATOM 21672 C C . TRP A 1 45 ? -9.557 -4.724 3.860 1.00 0.00 580 TRP A C 19
ATOM 21673 O O . TRP A 1 45 ? -10.775 -4.783 3.941 1.00 0.00 580 TRP A O 19
ATOM 21694 N N . LEU A 1 46 ? -8.903 -4.823 2.715 1.00 0.00 581 LEU A N 19
ATOM 21695 C CA . LEU A 1 46 ? -9.576 -5.082 1.445 1.00 0.00 581 LEU A CA 19
ATOM 21696 C C . LEU A 1 46 ? -10.294 -6.419 1.490 1.00 0.00 581 LEU A C 19
ATOM 21697 O O . LEU A 1 46 ? -11.408 -6.567 0.987 1.00 0.00 581 LEU A O 19
ATOM 21713 N N . ASP A 1 47 ? -9.627 -7.390 2.090 1.00 0.00 582 ASP A N 19
ATOM 21714 C CA . ASP A 1 47 ? -10.168 -8.734 2.239 1.00 0.00 582 ASP A CA 19
ATOM 21715 C C . ASP A 1 47 ? -11.303 -8.752 3.262 1.00 0.00 582 ASP A C 19
ATOM 21716 O O . ASP A 1 47 ? -12.183 -9.612 3.221 1.00 0.00 582 ASP A O 19
ATOM 21725 N N . ALA A 1 48 ? -11.284 -7.779 4.163 1.00 0.00 583 ALA A N 19
ATOM 21726 C CA . ALA A 1 48 ? -12.241 -7.726 5.258 1.00 0.00 583 ALA A CA 19
ATOM 21727 C C . ALA A 1 48 ? -13.429 -6.825 4.931 1.00 0.00 583 ALA A C 19
ATOM 21728 O O . ALA A 1 48 ? -14.553 -7.071 5.372 1.00 0.00 583 ALA A O 19
ATOM 21735 N N . ASN A 1 49 ? -13.172 -5.788 4.153 1.00 0.00 584 ASN A N 19
ATOM 21736 C CA . ASN A 1 49 ? -14.195 -4.833 3.760 1.00 0.00 584 ASN A CA 19
ATOM 21737 C C . ASN A 1 49 ? -14.433 -4.906 2.262 1.00 0.00 584 ASN A C 19
ATOM 21738 O O . ASN A 1 49 ? -14.473 -3.889 1.573 1.00 0.00 584 ASN A O 19
ATOM 21749 N N . THR A 1 50 ? -14.594 -6.124 1.766 1.00 0.00 585 THR A N 19
ATOM 21750 C CA . THR A 1 50 ? -14.872 -6.366 0.358 1.00 0.00 585 THR A CA 19
ATOM 21751 C C . THR A 1 50 ? -16.182 -5.703 -0.067 1.00 0.00 585 THR A C 19
ATOM 21752 O O . THR A 1 50 ? -16.425 -5.467 -1.253 1.00 0.00 585 THR A O 19
ATOM 21763 N N . LEU A 1 51 ? -17.017 -5.397 0.916 1.00 0.00 586 LEU A N 19
ATOM 21764 C CA . LEU A 1 51 ? -18.326 -4.815 0.662 1.00 0.00 586 LEU A CA 19
ATOM 21765 C C . LEU A 1 51 ? -18.295 -3.298 0.811 1.00 0.00 586 LEU A C 19
ATOM 21766 O O . LEU A 1 51 ? -19.333 -2.639 0.761 1.00 0.00 586 LEU A O 19
ATOM 21782 N N . ALA A 1 52 ? -17.103 -2.750 1.015 1.00 0.00 587 ALA A N 19
ATOM 21783 C CA . ALA A 1 52 ? -16.932 -1.302 1.090 1.00 0.00 587 ALA A CA 19
ATOM 21784 C C . ALA A 1 52 ? -17.237 -0.665 -0.257 1.00 0.00 587 ALA A C 19
ATOM 21785 O O . ALA A 1 52 ? -17.259 -1.342 -1.291 1.00 0.00 587 ALA A O 19
ATOM 21792 N N . GLU A 1 53 ? -17.480 0.633 -0.244 1.00 0.00 588 GLU A N 19
ATOM 21793 C CA . GLU A 1 53 ? -17.737 1.358 -1.470 1.00 0.00 588 GLU A CA 19
ATOM 21794 C C . GLU A 1 53 ? -16.536 2.217 -1.836 1.00 0.00 588 GLU A C 19
ATOM 21795 O O . GLU A 1 53 ? -15.527 2.212 -1.131 1.00 0.00 588 GLU A O 19
ATOM 21807 N N . LYS A 1 54 ? -16.665 2.977 -2.915 1.00 0.00 589 LYS A N 19
ATOM 21808 C CA . LYS A 1 54 ? -15.515 3.608 -3.560 1.00 0.00 589 LYS A CA 19
ATOM 21809 C C . LYS A 1 54 ? -14.700 4.491 -2.615 1.00 0.00 589 LYS A C 19
ATOM 21810 O O . LYS A 1 54 ? -13.480 4.357 -2.548 1.00 0.00 589 LYS A O 19
ATOM 21829 N N . ASP A 1 55 ? -15.361 5.357 -1.870 1.00 0.00 590 ASP A N 19
ATOM 21830 C CA . ASP A 1 55 ? -14.655 6.298 -1.005 1.00 0.00 590 ASP A CA 19
ATOM 21831 C C . ASP A 1 55 ? -13.952 5.626 0.176 1.00 0.00 590 ASP A C 19
ATOM 21832 O O . ASP A 1 55 ? -12.962 6.160 0.680 1.00 0.00 590 ASP A O 19
ATOM 21841 N N . GLU A 1 56 ? -14.430 4.458 0.612 1.00 0.00 591 GLU A N 19
ATOM 21842 C CA . GLU A 1 56 ? -13.709 3.700 1.637 1.00 0.00 591 GLU A CA 19
ATOM 21843 C C . GLU A 1 56 ? -12.327 3.345 1.110 1.00 0.00 591 GLU A C 19
ATOM 21844 O O . GLU A 1 56 ? -11.312 3.528 1.790 1.00 0.00 591 GLU A O 19
ATOM 21856 N N . PHE A 1 57 ? -12.299 2.869 -0.125 1.00 0.00 592 PHE A N 19
ATOM 21857 C CA . PHE A 1 57 ? -11.056 2.502 -0.776 1.00 0.00 592 PHE A CA 19
ATOM 21858 C C . PHE A 1 57 ? -10.253 3.745 -1.132 1.00 0.00 592 PHE A C 19
ATOM 21859 O O . PHE A 1 57 ? -9.063 3.813 -0.866 1.00 0.00 592 PHE A O 19
ATOM 21876 N N . GLU A 1 58 ? -10.919 4.738 -1.701 1.00 0.00 593 GLU A N 19
ATOM 21877 C CA . GLU A 1 58 ? -10.249 5.953 -2.163 1.00 0.00 593 GLU A CA 19
ATOM 21878 C C . GLU A 1 58 ? -9.528 6.654 -1.014 1.00 0.00 593 GLU A C 19
ATOM 21879 O O . GLU A 1 58 ? -8.400 7.129 -1.173 1.00 0.00 593 GLU A O 19
ATOM 21891 N N . HIS A 1 59 ? -10.158 6.681 0.150 1.00 0.00 594 HIS A N 19
ATOM 21892 C CA . HIS A 1 59 ? -9.529 7.245 1.335 1.00 0.00 594 HIS A CA 19
ATOM 21893 C C . HIS A 1 59 ? -8.375 6.354 1.797 1.00 0.00 594 HIS A C 19
ATOM 21894 O O . HIS A 1 59 ? -7.331 6.850 2.223 1.00 0.00 594 HIS A O 19
ATOM 21909 N N . LYS A 1 60 ? -8.563 5.039 1.706 1.00 0.00 595 LYS A N 19
ATOM 21910 C CA . LYS A 1 60 ? -7.516 4.100 2.065 1.00 0.00 595 LYS A CA 19
ATOM 21911 C C . LYS A 1 60 ? -6.323 4.254 1.132 1.00 0.00 595 LYS A C 19
ATOM 21912 O O . LYS A 1 60 ? -5.173 4.081 1.541 1.00 0.00 595 LYS A O 19
ATOM 21931 N N . ARG A 1 61 ? -6.614 4.552 -0.131 1.00 0.00 596 ARG A N 19
ATOM 21932 C CA . ARG A 1 61 ? -5.580 4.779 -1.126 1.00 0.00 596 ARG A CA 19
ATOM 21933 C C . ARG A 1 61 ? -4.690 5.922 -0.672 1.00 0.00 596 ARG A C 19
ATOM 21934 O O . ARG A 1 61 ? -3.471 5.794 -0.665 1.00 0.00 596 ARG A O 19
ATOM 21955 N N . LYS A 1 62 ? -5.318 7.019 -0.243 1.00 0.00 597 LYS A N 19
ATOM 21956 C CA . LYS A 1 62 ? -4.585 8.178 0.267 1.00 0.00 597 LYS A CA 19
ATOM 21957 C C . LYS A 1 62 ? -3.668 7.776 1.418 1.00 0.00 597 LYS A C 19
ATOM 21958 O O . LYS A 1 62 ? -2.522 8.213 1.493 1.00 0.00 597 LYS A O 19
ATOM 21977 N N . GLU A 1 63 ? -4.187 6.928 2.294 1.00 0.00 598 GLU A N 19
ATOM 21978 C CA . GLU A 1 63 ? -3.436 6.412 3.434 1.00 0.00 598 GLU A CA 19
ATOM 21979 C C . GLU A 1 63 ? -2.190 5.658 2.973 1.00 0.00 598 GLU A C 19
ATOM 21980 O O . GLU A 1 63 ? -1.064 5.926 3.413 1.00 0.00 598 GLU A O 19
ATOM 21992 N N . LEU A 1 64 ? -2.414 4.703 2.082 1.00 0.00 599 LEU A N 19
ATOM 21993 C CA . LEU A 1 64 ? -1.345 3.880 1.533 1.00 0.00 599 LEU A CA 19
ATOM 21994 C C . LEU A 1 64 ? -0.315 4.770 0.838 1.00 0.00 599 LEU A C 19
ATOM 21995 O O . LEU A 1 64 ? 0.887 4.592 1.019 1.00 0.00 599 LEU A O 19
ATOM 22011 N N . GLU A 1 65 ? -0.794 5.739 0.065 1.00 0.00 600 GLU A N 19
ATOM 22012 C CA . GLU A 1 65 ? 0.091 6.666 -0.635 1.00 0.00 600 GLU A CA 19
ATOM 22013 C C . GLU A 1 65 ? 1.010 7.397 0.337 1.00 0.00 600 GLU A C 19
ATOM 22014 O O . GLU A 1 65 ? 2.170 7.633 0.034 1.00 0.00 600 GLU A O 19
ATOM 22026 N N . GLN A 1 66 ? 0.492 7.756 1.502 1.00 0.00 601 GLN A N 19
ATOM 22027 C CA . GLN A 1 66 ? 1.287 8.459 2.502 1.00 0.00 601 GLN A CA 19
ATOM 22028 C C . GLN A 1 66 ? 2.381 7.575 3.091 1.00 0.00 601 GLN A C 19
ATOM 22029 O O . GLN A 1 66 ? 3.443 8.072 3.460 1.00 0.00 601 GLN A O 19
ATOM 22043 N N . VAL A 1 67 ? 2.134 6.273 3.189 1.00 0.00 602 VAL A N 19
ATOM 22044 C CA . VAL A 1 67 ? 3.152 5.370 3.725 1.00 0.00 602 VAL A CA 19
ATOM 22045 C C . VAL A 1 67 ? 4.271 5.141 2.703 1.00 0.00 602 VAL A C 19
ATOM 22046 O O . VAL A 1 67 ? 5.446 5.073 3.061 1.00 0.00 602 VAL A O 19
ATOM 22059 N N . CYS A 1 68 ? 3.895 5.027 1.433 1.00 0.00 603 CYS A N 19
ATOM 22060 C CA . CYS A 1 68 ? 4.848 4.759 0.364 1.00 0.00 603 CYS A CA 19
ATOM 22061 C C . CYS A 1 68 ? 5.507 6.047 -0.131 1.00 0.00 603 CYS A C 19
ATOM 22062 O O . CYS A 1 68 ? 6.609 6.013 -0.652 1.00 0.00 603 CYS A O 19
ATOM 22070 N N . ASN A 1 69 ? 4.820 7.177 0.028 1.00 0.00 604 ASN A N 19
ATOM 22071 C CA . ASN A 1 69 ? 5.302 8.477 -0.471 1.00 0.00 604 ASN A CA 19
ATOM 22072 C C . ASN A 1 69 ? 6.763 8.764 -0.072 1.00 0.00 604 ASN A C 19
ATOM 22073 O O . ASN A 1 69 ? 7.588 9.027 -0.950 1.00 0.00 604 ASN A O 19
ATOM 22084 N N . PRO A 1 70 ? 7.130 8.704 1.232 1.00 0.00 605 PRO A N 19
ATOM 22085 C CA . PRO A 1 70 ? 8.514 8.965 1.669 1.00 0.00 605 PRO A CA 19
ATOM 22086 C C . PRO A 1 70 ? 9.517 8.011 1.028 1.00 0.00 605 PRO A C 19
ATOM 22087 O O . PRO A 1 70 ? 10.696 8.331 0.872 1.00 0.00 605 PRO A O 19
ATOM 22098 N N . ILE A 1 71 ? 9.027 6.851 0.636 1.00 0.00 606 ILE A N 19
ATOM 22099 C CA . ILE A 1 71 ? 9.855 5.815 0.049 1.00 0.00 606 ILE A CA 19
ATOM 22100 C C . ILE A 1 71 ? 9.904 5.969 -1.481 1.00 0.00 606 ILE A C 19
ATOM 22101 O O . ILE A 1 71 ? 10.959 5.834 -2.099 1.00 0.00 606 ILE A O 19
ATOM 22117 N N . ILE A 1 72 ? 8.753 6.290 -2.072 1.00 0.00 607 ILE A N 19
ATOM 22118 C CA . ILE A 1 72 ? 8.619 6.456 -3.515 1.00 0.00 607 ILE A CA 19
ATOM 22119 C C . ILE A 1 72 ? 9.435 7.648 -4.005 1.00 0.00 607 ILE A C 19
ATOM 22120 O O . ILE A 1 72 ? 9.897 7.674 -5.148 1.00 0.00 607 ILE A O 19
ATOM 22136 N N . SER A 1 73 ? 9.638 8.609 -3.115 1.00 0.00 608 SER A N 19
ATOM 22137 C CA . SER A 1 73 ? 10.423 9.793 -3.423 1.00 0.00 608 SER A CA 19
ATOM 22138 C C . SER A 1 73 ? 11.874 9.414 -3.746 1.00 0.00 608 SER A C 19
ATOM 22139 O O . SER A 1 73 ? 12.621 10.208 -4.320 1.00 0.00 608 SER A O 19
ATOM 22147 N N . GLY A 1 74 ? 12.262 8.193 -3.387 1.00 0.00 609 GLY A N 19
ATOM 22148 C CA . GLY A 1 74 ? 13.599 7.719 -3.682 1.00 0.00 609 GLY A CA 19
ATOM 22149 C C . GLY A 1 74 ? 13.598 6.467 -4.542 1.00 0.00 609 GLY A C 19
ATOM 22150 O O . GLY A 1 74 ? 14.635 5.826 -4.716 1.00 0.00 609 GLY A O 19
ATOM 22154 N N . LEU A 1 75 ? 12.437 6.121 -5.083 1.00 0.00 610 LEU A N 19
ATOM 22155 C CA . LEU A 1 75 ? 12.301 4.929 -5.907 1.00 0.00 610 LEU A CA 19
ATOM 22156 C C . LEU A 1 75 ? 12.012 5.307 -7.352 1.00 0.00 610 LEU A C 19
ATOM 22157 O O . LEU A 1 75 ? 10.827 5.499 -7.692 1.00 0.00 610 LEU A O 19
ATOM 22174 N N . SER A 1 2 ? -14.334 -1.809 -8.286 1.00 0.00 537 SER A N 20
ATOM 22175 C CA . SER A 1 2 ? -13.362 -0.982 -9.035 1.00 0.00 537 SER A CA 20
ATOM 22176 C C . SER A 1 2 ? -12.247 -0.475 -8.127 1.00 0.00 537 SER A C 20
ATOM 22177 O O . SER A 1 2 ? -11.075 -0.799 -8.326 1.00 0.00 537 SER A O 20
ATOM 22185 N N . ALA A 1 3 ? -12.621 0.311 -7.121 1.00 0.00 538 ALA A N 20
ATOM 22186 C CA . ALA A 1 3 ? -11.652 0.902 -6.203 1.00 0.00 538 ALA A CA 20
ATOM 22187 C C . ALA A 1 3 ? -10.933 -0.178 -5.411 1.00 0.00 538 ALA A C 20
ATOM 22188 O O . ALA A 1 3 ? -9.807 0.018 -4.961 1.00 0.00 538 ALA A O 20
ATOM 22195 N N . LYS A 1 4 ? -11.588 -1.321 -5.258 1.00 0.00 539 LYS A N 20
ATOM 22196 C CA . LYS A 1 4 ? -10.997 -2.450 -4.550 1.00 0.00 539 LYS A CA 20
ATOM 22197 C C . LYS A 1 4 ? -9.794 -2.956 -5.335 1.00 0.00 539 LYS A C 20
ATOM 22198 O O . LYS A 1 4 ? -8.711 -3.152 -4.782 1.00 0.00 539 LYS A O 20
ATOM 22217 N N . ASN A 1 5 ? -10.005 -3.153 -6.629 1.00 0.00 540 ASN A N 20
ATOM 22218 C CA . ASN A 1 5 ? -8.954 -3.603 -7.534 1.00 0.00 540 ASN A CA 20
ATOM 22219 C C . ASN A 1 5 ? -7.799 -2.608 -7.545 1.00 0.00 540 ASN A C 20
ATOM 22220 O O . ASN A 1 5 ? -6.634 -2.991 -7.412 1.00 0.00 540 ASN A O 20
ATOM 22231 N N . ALA A 1 6 ? -8.138 -1.330 -7.674 1.00 0.00 541 ALA A N 20
ATOM 22232 C CA . ALA A 1 6 ? -7.149 -0.260 -7.675 1.00 0.00 541 ALA A CA 20
ATOM 22233 C C . ALA A 1 6 ? -6.350 -0.250 -6.380 1.00 0.00 541 ALA A C 20
ATOM 22234 O O . ALA A 1 6 ? -5.129 -0.133 -6.397 1.00 0.00 541 ALA A O 20
ATOM 22241 N N . LEU A 1 7 ? -7.049 -0.395 -5.263 1.00 0.00 542 LEU A N 20
ATOM 22242 C CA . LEU A 1 7 ? -6.424 -0.322 -3.951 1.00 0.00 542 LEU A CA 20
ATOM 22243 C C . LEU A 1 7 ? -5.476 -1.486 -3.721 1.00 0.00 542 LEU A C 20
ATOM 22244 O O . LEU A 1 7 ? -4.348 -1.290 -3.271 1.00 0.00 542 LEU A O 20
ATOM 22260 N N . GLU A 1 8 ? -5.929 -2.693 -4.032 1.00 0.00 543 GLU A N 20
ATOM 22261 C CA . GLU A 1 8 ? -5.122 -3.869 -3.812 1.00 0.00 543 GLU A CA 20
ATOM 22262 C C . GLU A 1 8 ? -3.904 -3.856 -4.707 1.00 0.00 543 GLU A C 20
ATOM 22263 O O . GLU A 1 8 ? -2.799 -4.123 -4.253 1.00 0.00 543 GLU A O 20
ATOM 22275 N N . SER A 1 9 ? -4.107 -3.533 -5.978 1.00 0.00 544 SER A N 20
ATOM 22276 C CA . SER A 1 9 ? -2.994 -3.434 -6.912 1.00 0.00 544 SER A CA 20
ATOM 22277 C C . SER A 1 9 ? -2.038 -2.341 -6.455 1.00 0.00 544 SER A C 20
ATOM 22278 O O . SER A 1 9 ? -0.828 -2.460 -6.614 1.00 0.00 544 SER A O 20
ATOM 22286 N N . TYR A 1 10 ? -2.589 -1.287 -5.866 1.00 0.00 545 TYR A N 20
ATOM 22287 C CA . TYR A 1 10 ? -1.786 -0.168 -5.397 1.00 0.00 545 TYR A CA 20
ATOM 22288 C C . TYR A 1 10 ? -0.916 -0.610 -4.227 1.00 0.00 545 TYR A C 20
ATOM 22289 O O . TYR A 1 10 ? 0.298 -0.395 -4.222 1.00 0.00 545 TYR A O 20
ATOM 22307 N N . ALA A 1 11 ? -1.543 -1.252 -3.249 1.00 0.00 546 ALA A N 20
ATOM 22308 C CA . ALA A 1 11 ? -0.832 -1.737 -2.079 1.00 0.00 546 ALA A CA 20
ATOM 22309 C C . ALA A 1 11 ? 0.139 -2.845 -2.466 1.00 0.00 546 ALA A C 20
ATOM 22310 O O . ALA A 1 11 ? 1.279 -2.875 -2.008 1.00 0.00 546 ALA A O 20
ATOM 22317 N N . PHE A 1 12 ? -0.316 -3.744 -3.331 1.00 0.00 547 PHE A N 20
ATOM 22318 C CA . PHE A 1 12 ? 0.532 -4.796 -3.864 1.00 0.00 547 PHE A CA 20
ATOM 22319 C C . PHE A 1 12 ? 1.742 -4.201 -4.569 1.00 0.00 547 PHE A C 20
ATOM 22320 O O . PHE A 1 12 ? 2.851 -4.704 -4.443 1.00 0.00 547 PHE A O 20
ATOM 22337 N N . ASN A 1 13 ? 1.512 -3.116 -5.298 1.00 0.00 548 ASN A N 20
ATOM 22338 C CA . ASN A 1 13 ? 2.549 -2.475 -6.098 1.00 0.00 548 ASN A CA 20
ATOM 22339 C C . ASN A 1 13 ? 3.647 -1.890 -5.211 1.00 0.00 548 ASN A C 20
ATOM 22340 O O . ASN A 1 13 ? 4.829 -2.140 -5.438 1.00 0.00 548 ASN A O 20
ATOM 22351 N N . MET A 1 14 ? 3.255 -1.126 -4.191 1.00 0.00 549 MET A N 20
ATOM 22352 C CA . MET A 1 14 ? 4.224 -0.515 -3.291 1.00 0.00 549 MET A CA 20
ATOM 22353 C C . MET A 1 14 ? 4.983 -1.598 -2.543 1.00 0.00 549 MET A C 20
ATOM 22354 O O . MET A 1 14 ? 6.205 -1.541 -2.390 1.00 0.00 549 MET A O 20
ATOM 22368 N N . LYS A 1 15 ? 4.230 -2.588 -2.087 1.00 0.00 550 LYS A N 20
ATOM 22369 C CA . LYS A 1 15 ? 4.777 -3.758 -1.421 1.00 0.00 550 LYS A CA 20
ATOM 22370 C C . LYS A 1 15 ? 5.785 -4.488 -2.316 1.00 0.00 550 LYS A C 20
ATOM 22371 O O . LYS A 1 15 ? 6.884 -4.821 -1.879 1.00 0.00 550 LYS A O 20
ATOM 22390 N N . SER A 1 16 ? 5.415 -4.702 -3.569 1.00 0.00 551 SER A N 20
ATOM 22391 C CA . SER A 1 16 ? 6.285 -5.357 -4.529 1.00 0.00 551 SER A CA 20
ATOM 22392 C C . SER A 1 16 ? 7.524 -4.514 -4.838 1.00 0.00 551 SER A C 20
ATOM 22393 O O . SER A 1 16 ? 8.609 -5.053 -5.043 1.00 0.00 551 SER A O 20
ATOM 22401 N N . ALA A 1 17 ? 7.360 -3.194 -4.871 1.00 0.00 552 ALA A N 20
ATOM 22402 C CA . ALA A 1 17 ? 8.457 -2.291 -5.208 1.00 0.00 552 ALA A CA 20
ATOM 22403 C C . ALA A 1 17 ? 9.563 -2.317 -4.154 1.00 0.00 552 ALA A C 20
ATOM 22404 O O . ALA A 1 17 ? 10.740 -2.417 -4.481 1.00 0.00 552 ALA A O 20
ATOM 22411 N N . VAL A 1 18 ? 9.183 -2.250 -2.889 1.00 0.00 553 VAL A N 20
ATOM 22412 C CA . VAL A 1 18 ? 10.160 -2.241 -1.803 1.00 0.00 553 VAL A CA 20
ATOM 22413 C C . VAL A 1 18 ? 10.738 -3.628 -1.570 1.00 0.00 553 VAL A C 20
ATOM 22414 O O . VAL A 1 18 ? 11.880 -3.784 -1.137 1.00 0.00 553 VAL A O 20
ATOM 22427 N N . GLU A 1 19 ? 9.924 -4.629 -1.832 1.00 0.00 554 GLU A N 20
ATOM 22428 C CA . GLU A 1 19 ? 10.325 -6.010 -1.698 1.00 0.00 554 GLU A CA 20
ATOM 22429 C C . GLU A 1 19 ? 10.996 -6.532 -2.967 1.00 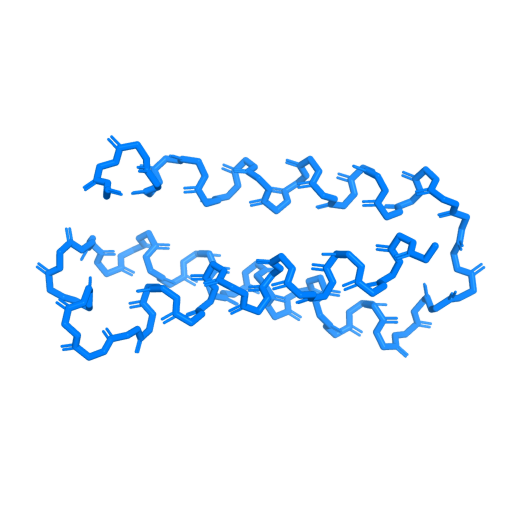0.00 554 GLU A C 20
ATOM 22430 O O . GLU A 1 19 ? 11.301 -7.718 -3.082 1.00 0.00 554 GLU A O 20
ATOM 22442 N N . ASP A 1 20 ? 11.207 -5.643 -3.922 1.00 0.00 555 ASP A N 20
ATOM 22443 C CA . ASP A 1 20 ? 11.942 -5.983 -5.133 1.00 0.00 555 ASP A CA 20
ATOM 22444 C C . ASP A 1 20 ? 13.438 -6.041 -4.850 1.00 0.00 555 ASP A C 20
ATOM 22445 O O . ASP A 1 20 ? 14.010 -5.117 -4.270 1.00 0.00 555 ASP A O 20
ATOM 22454 N N . GLU A 1 21 ? 14.057 -7.138 -5.259 1.00 0.00 556 GLU A N 20
ATOM 22455 C CA . GLU A 1 21 ? 15.483 -7.365 -5.033 1.00 0.00 556 GLU A CA 20
ATOM 22456 C C . GLU A 1 21 ? 16.371 -6.471 -5.892 1.00 0.00 556 GLU A C 20
ATOM 22457 O O . GLU A 1 21 ? 17.594 -6.510 -5.773 1.00 0.00 556 GLU A O 20
ATOM 22469 N N . GLY A 1 22 ? 15.775 -5.702 -6.780 1.00 0.00 557 GLY A N 20
ATOM 22470 C CA . GLY A 1 22 ? 16.544 -4.745 -7.546 1.00 0.00 557 GLY A CA 20
ATOM 22471 C C . GLY A 1 22 ? 16.468 -3.372 -6.920 1.00 0.00 557 GLY A C 20
ATOM 22472 O O . GLY A 1 22 ? 17.406 -2.578 -6.998 1.00 0.00 557 GLY A O 20
ATOM 22476 N N . LEU A 1 23 ? 15.344 -3.108 -6.274 1.00 0.00 558 LEU A N 20
ATOM 22477 C CA . LEU A 1 23 ? 15.116 -1.842 -5.600 1.00 0.00 558 LEU A CA 20
ATOM 22478 C C . LEU A 1 23 ? 15.654 -1.865 -4.177 1.00 0.00 558 LEU A C 20
ATOM 22479 O O . LEU A 1 23 ? 15.547 -0.879 -3.445 1.00 0.00 558 LEU A O 20
ATOM 22495 N N . LYS A 1 24 ? 16.238 -2.988 -3.783 1.00 0.00 559 LYS A N 20
ATOM 22496 C CA . LYS A 1 24 ? 16.899 -3.071 -2.493 1.00 0.00 559 LYS A CA 20
ATOM 22497 C C . LYS A 1 24 ? 18.091 -2.118 -2.475 1.00 0.00 559 LYS A C 20
ATOM 22498 O O . LYS A 1 24 ? 18.867 -2.060 -3.428 1.00 0.00 559 LYS A O 20
ATOM 22517 N N . GLY A 1 25 ? 18.209 -1.344 -1.412 1.00 0.00 560 GLY A N 20
ATOM 22518 C CA . GLY A 1 25 ? 19.267 -0.357 -1.335 1.00 0.00 560 GLY A CA 20
ATOM 22519 C C . GLY A 1 25 ? 18.795 1.004 -1.809 1.00 0.00 560 GLY A C 20
ATOM 22520 O O . GLY A 1 25 ? 19.236 2.035 -1.300 1.00 0.00 560 GLY A O 20
ATOM 22524 N N . LYS A 1 26 ? 17.892 1.002 -2.788 1.00 0.00 561 LYS A N 20
ATOM 22525 C CA . LYS A 1 26 ? 17.291 2.235 -3.285 1.00 0.00 561 LYS A CA 20
ATOM 22526 C C . LYS A 1 26 ? 16.408 2.833 -2.205 1.00 0.00 561 LYS A C 20
ATOM 22527 O O . LYS A 1 26 ? 16.340 4.051 -2.032 1.00 0.00 561 LYS A O 20
ATOM 22546 N N . ILE A 1 27 ? 15.748 1.953 -1.473 1.00 0.00 562 ILE A N 20
ATOM 22547 C CA . ILE A 1 27 ? 14.926 2.347 -0.348 1.00 0.00 562 ILE A CA 20
ATOM 22548 C C . ILE A 1 27 ? 15.545 1.826 0.944 1.00 0.00 562 ILE A C 20
ATOM 22549 O O . ILE A 1 27 ? 16.212 0.788 0.948 1.00 0.00 562 ILE A O 20
ATOM 22565 N N . SER A 1 28 ? 15.363 2.562 2.028 1.00 0.00 563 SER A N 20
ATOM 22566 C CA . SER A 1 28 ? 15.791 2.103 3.331 1.00 0.00 563 SER A CA 20
ATOM 22567 C C . SER A 1 28 ? 14.851 1.003 3.796 1.00 0.00 563 SER A C 20
ATOM 22568 O O . SER A 1 28 ? 13.649 1.048 3.521 1.00 0.00 563 SER A O 20
ATOM 22576 N N . GLU A 1 29 ? 15.404 0.010 4.487 1.00 0.00 564 GLU A N 20
ATOM 22577 C CA . GLU A 1 29 ? 14.633 -1.150 4.912 1.00 0.00 564 GLU A CA 20
ATOM 22578 C C . GLU A 1 29 ? 13.483 -0.747 5.818 1.00 0.00 564 GLU A C 20
ATOM 22579 O O . GLU A 1 29 ? 12.450 -1.397 5.827 1.00 0.00 564 GLU A O 20
ATOM 22591 N N . ALA A 1 30 ? 13.669 0.323 6.576 1.00 0.00 565 ALA A N 20
ATOM 22592 C CA . ALA A 1 30 ? 12.605 0.849 7.425 1.00 0.00 565 ALA A CA 20
ATOM 22593 C C . ALA A 1 30 ? 11.405 1.293 6.592 1.00 0.00 565 ALA A C 20
ATOM 22594 O O . ALA A 1 30 ? 10.261 0.991 6.930 1.00 0.00 565 ALA A O 20
ATOM 22601 N N . ASP A 1 31 ? 11.670 1.987 5.489 1.00 0.00 566 ASP A N 20
ATOM 22602 C CA . ASP A 1 31 ? 10.604 2.425 4.590 1.00 0.00 566 ASP A CA 20
ATOM 22603 C C . ASP A 1 31 ? 9.979 1.221 3.918 1.00 0.00 566 ASP A C 20
ATOM 22604 O O . ASP A 1 31 ? 8.760 1.121 3.809 1.00 0.00 566 ASP A O 20
ATOM 22613 N N . LYS A 1 32 ? 10.839 0.309 3.477 1.00 0.00 567 LYS A N 20
ATOM 22614 C CA . LYS A 1 32 ? 10.412 -0.959 2.909 1.00 0.00 567 LYS A CA 20
ATOM 22615 C C . LYS A 1 32 ? 9.480 -1.694 3.874 1.00 0.00 567 LYS A C 20
ATOM 22616 O O . LYS A 1 32 ? 8.393 -2.125 3.498 1.00 0.00 567 LYS A O 20
ATOM 22635 N N . LYS A 1 33 ? 9.901 -1.792 5.127 1.00 0.00 568 LYS A N 20
ATOM 22636 C CA . LYS A 1 33 ? 9.137 -2.495 6.153 1.00 0.00 568 LYS A CA 20
ATOM 22637 C C . LYS A 1 33 ? 7.813 -1.805 6.440 1.00 0.00 568 LYS A C 20
ATOM 22638 O O . LYS A 1 33 ? 6.772 -2.460 6.518 1.00 0.00 568 LYS A O 20
ATOM 22657 N N . LYS A 1 34 ? 7.851 -0.487 6.599 1.00 0.00 569 LYS A N 20
ATOM 22658 C CA . LYS A 1 34 ? 6.669 0.254 6.991 1.00 0.00 569 LYS A CA 20
ATOM 22659 C C . LYS A 1 34 ? 5.615 0.200 5.894 1.00 0.00 569 LYS A C 20
ATOM 22660 O O . LYS A 1 34 ? 4.434 0.010 6.174 1.00 0.00 569 LYS A O 20
ATOM 22679 N N . VAL A 1 35 ? 6.041 0.355 4.644 1.00 0.00 570 VAL A N 20
ATOM 22680 C CA . VAL A 1 35 ? 5.109 0.321 3.536 1.00 0.00 570 VAL A CA 20
ATOM 22681 C C . VAL A 1 35 ? 4.565 -1.090 3.327 1.00 0.00 570 VAL A C 20
ATOM 22682 O O . VAL A 1 35 ? 3.383 -1.253 3.068 1.00 0.00 570 VAL A O 20
ATOM 22695 N N . LEU A 1 36 ? 5.421 -2.108 3.455 1.00 0.00 571 LEU A N 20
ATOM 22696 C CA . LEU A 1 36 ? 4.979 -3.501 3.347 1.00 0.00 571 LEU A CA 20
ATOM 22697 C C . LEU A 1 36 ? 3.918 -3.797 4.401 1.00 0.00 571 LEU A C 20
ATOM 22698 O O . LEU A 1 36 ? 2.864 -4.361 4.099 1.00 0.00 571 LEU A O 20
ATOM 22714 N N . ASP A 1 37 ? 4.212 -3.402 5.635 1.00 0.00 572 ASP A N 20
ATOM 22715 C CA . ASP A 1 37 ? 3.309 -3.614 6.761 1.00 0.00 572 ASP A CA 20
ATOM 22716 C C . ASP A 1 37 ? 2.001 -2.859 6.550 1.00 0.00 572 ASP A C 20
ATOM 22717 O O . ASP A 1 37 ? 0.914 -3.406 6.736 1.00 0.00 572 ASP A O 20
ATOM 22726 N N . LYS A 1 38 ? 2.122 -1.605 6.142 1.00 0.00 573 LYS A N 20
ATOM 22727 C CA . LYS A 1 38 ? 0.974 -0.767 5.836 1.00 0.00 573 LYS A CA 20
ATOM 22728 C C . LYS A 1 38 ? 0.173 -1.346 4.673 1.00 0.00 573 LYS A C 20
ATOM 22729 O O . LYS A 1 38 ? -1.057 -1.344 4.693 1.00 0.00 573 LYS A O 20
ATOM 22748 N N . CYS A 1 39 ? 0.876 -1.839 3.667 1.00 0.00 574 CYS A N 20
ATOM 22749 C CA . CYS A 1 39 ? 0.237 -2.500 2.538 1.00 0.00 574 CYS A CA 20
ATOM 22750 C C . CYS A 1 39 ? -0.533 -3.734 3.010 1.00 0.00 574 CYS A C 20
ATOM 22751 O O . CYS A 1 39 ? -1.619 -4.027 2.516 1.00 0.00 574 CYS A O 20
ATOM 22759 N N . GLN A 1 40 ? 0.034 -4.449 3.973 1.00 0.00 575 GLN A N 20
ATOM 22760 C CA . GLN A 1 40 ? -0.639 -5.592 4.576 1.00 0.00 575 GLN A CA 20
ATOM 22761 C C . GLN A 1 40 ? -1.892 -5.154 5.333 1.00 0.00 575 GLN A C 20
ATOM 22762 O O . GLN A 1 40 ? -2.900 -5.860 5.323 1.00 0.00 575 GLN A O 20
ATOM 22776 N N . GLU A 1 41 ? -1.823 -3.991 5.977 1.00 0.00 576 GLU A N 20
ATOM 22777 C CA . GLU A 1 41 ? -2.982 -3.426 6.674 1.00 0.00 576 GLU A CA 20
ATOM 22778 C C . GLU A 1 41 ? -4.145 -3.226 5.715 1.00 0.00 576 GLU A C 20
ATOM 22779 O O . GLU A 1 41 ? -5.242 -3.733 5.929 1.00 0.00 576 GLU A O 20
ATOM 22791 N N . VAL A 1 42 ? -3.892 -2.479 4.655 1.00 0.00 577 VAL A N 20
ATOM 22792 C CA . VAL A 1 42 ? -4.919 -2.179 3.673 1.00 0.00 577 VAL A CA 20
ATOM 22793 C C . VAL A 1 42 ? -5.363 -3.438 2.927 1.00 0.00 577 VAL A C 20
ATOM 22794 O O . VAL A 1 42 ? -6.548 -3.624 2.681 1.00 0.00 577 VAL A O 20
ATOM 22807 N N . ILE A 1 43 ? -4.420 -4.311 2.593 1.00 0.00 578 ILE A N 20
ATOM 22808 C CA . ILE A 1 43 ? -4.737 -5.543 1.878 1.00 0.00 578 ILE A CA 20
ATOM 22809 C C . ILE A 1 43 ? -5.627 -6.473 2.718 1.00 0.00 578 ILE A C 20
ATOM 22810 O O . ILE A 1 43 ? -6.562 -7.092 2.197 1.00 0.00 578 ILE A O 20
ATOM 22826 N N . SER A 1 44 ? -5.362 -6.549 4.020 1.00 0.00 579 SER A N 20
ATOM 22827 C CA . SER A 1 44 ? -6.205 -7.336 4.915 1.00 0.00 579 SER A CA 20
ATOM 22828 C C . SER A 1 44 ? -7.551 -6.645 5.126 1.00 0.00 579 SER A C 20
ATOM 22829 O O . SER A 1 44 ? -8.583 -7.301 5.279 1.00 0.00 579 SER A O 20
ATOM 22837 N N . TRP A 1 45 ? -7.529 -5.316 5.110 1.00 0.00 580 TRP A N 20
ATOM 22838 C CA . TRP A 1 45 ? -8.736 -4.508 5.213 1.00 0.00 580 TRP A CA 20
ATOM 22839 C C . TRP A 1 45 ? -9.591 -4.732 3.978 1.00 0.00 580 TRP A C 20
ATOM 22840 O O . TRP A 1 45 ? -10.806 -4.851 4.053 1.00 0.00 580 TRP A O 20
ATOM 22861 N N . LEU A 1 46 ? -8.922 -4.800 2.843 1.00 0.00 581 LEU A N 20
ATOM 22862 C CA . LEU A 1 46 ? -9.564 -5.050 1.559 1.00 0.00 581 LEU A CA 20
ATOM 22863 C C . LEU A 1 46 ? -10.334 -6.357 1.572 1.00 0.00 581 LEU A C 20
ATOM 22864 O O . LEU A 1 46 ? -11.446 -6.443 1.055 1.00 0.00 581 LEU A O 20
ATOM 22880 N N . ASP A 1 47 ? -9.705 -7.376 2.126 1.00 0.00 582 ASP A N 20
ATOM 22881 C CA . ASP A 1 47 ? -10.320 -8.696 2.241 1.00 0.00 582 ASP A CA 20
ATOM 22882 C C . ASP A 1 47 ? -11.466 -8.679 3.248 1.00 0.00 582 ASP A C 20
ATOM 22883 O O . ASP A 1 47 ? -12.415 -9.454 3.144 1.00 0.00 582 ASP A O 20
ATOM 22892 N N . ALA A 1 48 ? -11.374 -7.778 4.210 1.00 0.00 583 ALA A N 20
ATOM 22893 C CA . ALA A 1 48 ? -12.339 -7.715 5.295 1.00 0.00 583 ALA A CA 20
ATOM 22894 C C . ALA A 1 48 ? -13.522 -6.811 4.955 1.00 0.00 583 ALA A C 20
ATOM 22895 O O . ALA A 1 48 ? -14.651 -7.056 5.381 1.00 0.00 583 ALA A O 20
ATOM 22902 N N . ASN A 1 49 ? -13.257 -5.777 4.174 1.00 0.00 584 ASN A N 20
ATOM 22903 C CA . ASN A 1 49 ? -14.280 -4.814 3.793 1.00 0.00 584 ASN A CA 20
ATOM 22904 C C . ASN A 1 49 ? -14.568 -4.922 2.306 1.00 0.00 584 ASN A C 20
ATOM 22905 O O . ASN A 1 49 ? -14.434 -3.952 1.560 1.00 0.00 584 ASN A O 20
ATOM 22916 N N . THR A 1 50 ? -14.955 -6.112 1.877 1.00 0.00 585 THR A N 20
ATOM 22917 C CA . THR A 1 50 ? -15.273 -6.365 0.482 1.00 0.00 585 THR A CA 20
ATOM 22918 C C . THR A 1 50 ? -16.549 -5.646 0.057 1.00 0.00 585 THR A C 20
ATOM 22919 O O . THR A 1 50 ? -16.782 -5.424 -1.131 1.00 0.00 585 THR A O 20
ATOM 22930 N N . LEU A 1 51 ? -17.363 -5.269 1.032 1.00 0.00 586 LEU A N 20
ATOM 22931 C CA . LEU A 1 51 ? -18.635 -4.621 0.755 1.00 0.00 586 LEU A CA 20
ATOM 22932 C C . LEU A 1 51 ? -18.501 -3.105 0.842 1.00 0.00 586 LEU A C 20
ATOM 22933 O O . LEU A 1 51 ? -19.490 -2.376 0.762 1.00 0.00 586 LEU A O 20
ATOM 22949 N N . ALA A 1 52 ? -17.271 -2.638 1.025 1.00 0.00 587 ALA A N 20
ATOM 22950 C CA . ALA A 1 52 ? -16.992 -1.208 1.075 1.00 0.00 587 ALA A CA 20
ATOM 22951 C C . ALA A 1 52 ? -17.271 -0.558 -0.270 1.00 0.00 587 ALA A C 20
ATOM 22952 O O . ALA A 1 52 ? -17.196 -1.203 -1.317 1.00 0.00 587 ALA A O 20
ATOM 22959 N N . GLU A 1 53 ? -17.592 0.722 -0.232 1.00 0.00 588 GLU A N 20
ATOM 22960 C CA . GLU A 1 53 ? -17.808 1.480 -1.449 1.00 0.00 588 GLU A CA 20
ATOM 22961 C C . GLU A 1 53 ? -16.528 2.203 -1.826 1.00 0.00 588 GLU A C 20
ATOM 22962 O O . GLU A 1 53 ? -15.560 2.178 -1.063 1.00 0.00 588 GLU A O 20
ATOM 22974 N N . LYS A 1 54 ? -16.533 2.871 -2.972 1.00 0.00 589 LYS A N 20
ATOM 22975 C CA . LYS A 1 54 ? -15.300 3.375 -3.569 1.00 0.00 589 LYS A CA 20
ATOM 22976 C C . LYS A 1 54 ? -14.507 4.273 -2.628 1.00 0.00 589 LYS A C 20
ATOM 22977 O O . LYS A 1 54 ? -13.300 4.121 -2.501 1.00 0.00 589 LYS A O 20
ATOM 22996 N N . ASP A 1 55 ? -15.188 5.188 -1.961 1.00 0.00 590 ASP A N 20
ATOM 22997 C CA . ASP A 1 55 ? -14.524 6.167 -1.101 1.00 0.00 590 ASP A CA 20
ATOM 22998 C C . ASP A 1 55 ? -13.842 5.521 0.103 1.00 0.00 590 ASP A C 20
ATOM 22999 O O . ASP A 1 55 ? -12.872 6.073 0.622 1.00 0.00 590 ASP A O 20
ATOM 23008 N N . GLU A 1 56 ? -14.327 4.360 0.547 1.00 0.00 591 GLU A N 20
ATOM 23009 C CA . GLU A 1 56 ? -13.630 3.615 1.594 1.00 0.00 591 GLU A CA 20
ATOM 23010 C C . GLU A 1 56 ? -12.244 3.253 1.100 1.00 0.00 591 GLU A C 20
ATOM 23011 O O . GLU A 1 56 ? -11.246 3.410 1.808 1.00 0.00 591 GLU A O 20
ATOM 23023 N N . PHE A 1 57 ? -12.197 2.802 -0.141 1.00 0.00 592 PHE A N 20
ATOM 23024 C CA . PHE A 1 57 ? -10.946 2.492 -0.793 1.00 0.00 592 PHE A CA 20
ATOM 23025 C C . PHE A 1 57 ? -10.188 3.780 -1.089 1.00 0.00 592 PHE A C 20
ATOM 23026 O O . PHE A 1 57 ? -9.003 3.876 -0.827 1.00 0.00 592 PHE A O 20
ATOM 23043 N N . GLU A 1 58 ? -10.892 4.782 -1.598 1.00 0.00 593 GLU A N 20
ATOM 23044 C CA . GLU A 1 58 ? -10.267 6.037 -1.996 1.00 0.00 593 GLU A CA 20
ATOM 23045 C C . GLU A 1 58 ? -9.575 6.716 -0.811 1.00 0.00 593 GLU A C 20
ATOM 23046 O O . GLU A 1 58 ? -8.472 7.254 -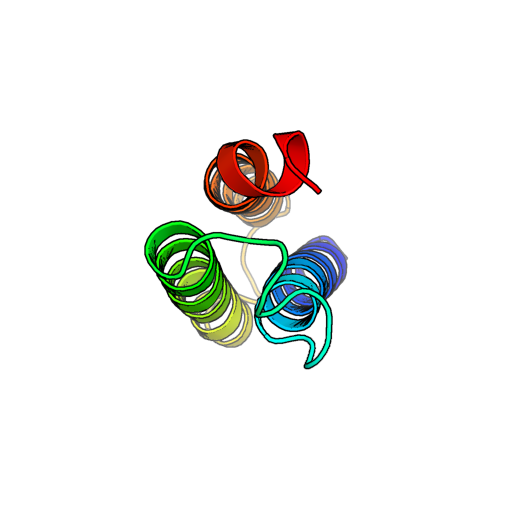0.952 1.00 0.00 593 GLU A O 20
ATOM 23058 N N . HIS A 1 59 ? -10.204 6.667 0.359 1.00 0.00 594 HIS A N 20
ATOM 23059 C CA . HIS A 1 59 ? -9.589 7.196 1.572 1.00 0.00 594 HIS A CA 20
ATOM 23060 C C . HIS A 1 59 ? -8.426 6.311 2.010 1.00 0.00 594 HIS A C 20
ATOM 23061 O O . HIS A 1 59 ? -7.393 6.805 2.467 1.00 0.00 594 HIS A O 20
ATOM 23076 N N . LYS A 1 60 ? -8.583 5.002 1.848 1.00 0.00 595 LYS A N 20
ATOM 23077 C CA . LYS A 1 60 ? -7.530 4.062 2.176 1.00 0.00 595 LYS A CA 20
ATOM 23078 C C . LYS A 1 60 ? -6.343 4.286 1.246 1.00 0.00 595 LYS A C 20
ATOM 23079 O O . LYS A 1 60 ? -5.182 4.146 1.636 1.00 0.00 595 LYS A O 20
ATOM 23098 N N . ARG A 1 61 ? -6.669 4.628 0.001 1.00 0.00 596 ARG A N 20
ATOM 23099 C CA . ARG A 1 61 ? -5.684 4.917 -1.026 1.00 0.00 596 ARG A CA 20
ATOM 23100 C C . ARG A 1 61 ? -4.830 6.097 -0.593 1.00 0.00 596 ARG A C 20
ATOM 23101 O O . ARG A 1 61 ? -3.619 6.098 -0.782 1.00 0.00 596 ARG A O 20
ATOM 23122 N N . LYS A 1 62 ? -5.482 7.095 0.008 1.00 0.00 597 LYS A N 20
ATOM 23123 C CA . LYS A 1 62 ? -4.783 8.251 0.565 1.00 0.00 597 LYS A CA 20
ATOM 23124 C C . LYS A 1 62 ? -3.777 7.803 1.617 1.00 0.00 597 LYS A C 20
ATOM 23125 O O . LYS A 1 62 ? -2.625 8.230 1.617 1.00 0.00 597 LYS A O 20
ATOM 23144 N N . GLU A 1 63 ? -4.233 6.926 2.502 1.00 0.00 598 GLU A N 20
ATOM 23145 C CA . GLU A 1 63 ? -3.412 6.423 3.599 1.00 0.00 598 GLU A CA 20
ATOM 23146 C C . GLU A 1 63 ? -2.174 5.700 3.085 1.00 0.00 598 GLU A C 20
ATOM 23147 O O . GLU A 1 63 ? -1.037 6.044 3.423 1.00 0.00 598 GLU A O 20
ATOM 23159 N N . LEU A 1 64 ? -2.422 4.686 2.272 1.00 0.00 599 LEU A N 20
ATOM 23160 C CA . LEU A 1 64 ? -1.364 3.855 1.715 1.00 0.00 599 LEU A CA 20
ATOM 23161 C C . LEU A 1 64 ? -0.393 4.719 0.918 1.00 0.00 599 LEU A C 20
ATOM 23162 O O . LEU A 1 64 ? 0.818 4.563 1.022 1.00 0.00 599 LEU A O 20
ATOM 23178 N N . GLU A 1 65 ? -0.940 5.653 0.157 1.00 0.00 600 GLU A N 20
ATOM 23179 C CA . GLU A 1 65 ? -0.136 6.562 -0.645 1.00 0.00 600 GLU A CA 20
ATOM 23180 C C . GLU A 1 65 ? 0.812 7.377 0.235 1.00 0.00 600 GLU A C 20
ATOM 23181 O O . GLU A 1 65 ? 1.953 7.626 -0.140 1.00 0.00 600 GLU A O 20
ATOM 23193 N N . GLN A 1 66 ? 0.342 7.792 1.407 1.00 0.00 601 GLN A N 20
ATOM 23194 C CA . GLN A 1 66 ? 1.179 8.542 2.336 1.00 0.00 601 GLN A CA 20
ATOM 23195 C C . GLN A 1 66 ? 2.287 7.687 2.953 1.00 0.00 601 GLN A C 20
ATOM 23196 O O . GLN A 1 66 ? 3.334 8.213 3.315 1.00 0.00 601 GLN A O 20
ATOM 23210 N N . VAL A 1 67 ? 2.068 6.381 3.095 1.00 0.00 602 VAL A N 20
ATOM 23211 C CA . VAL A 1 67 ? 3.112 5.514 3.646 1.00 0.00 602 VAL A CA 20
ATOM 23212 C C . VAL A 1 67 ? 4.208 5.269 2.608 1.00 0.00 602 VAL A C 20
ATOM 23213 O O . VAL A 1 67 ? 5.392 5.244 2.936 1.00 0.00 602 VAL A O 20
ATOM 23226 N N . CYS A 1 68 ? 3.802 5.094 1.354 1.00 0.00 603 CYS A N 20
ATOM 23227 C CA . CYS A 1 68 ? 4.734 4.796 0.274 1.00 0.00 603 CYS A CA 20
ATOM 23228 C C . CYS A 1 68 ? 5.372 6.064 -0.297 1.00 0.00 603 CYS A C 20
ATOM 23229 O O . CYS A 1 68 ? 6.486 6.019 -0.803 1.00 0.00 603 CYS A O 20
ATOM 23237 N N . ASN A 1 69 ? 4.668 7.189 -0.219 1.00 0.00 604 ASN A N 20
ATOM 23238 C CA . ASN A 1 69 ? 5.144 8.455 -0.800 1.00 0.00 604 ASN A CA 20
ATOM 23239 C C . ASN A 1 69 ? 6.586 8.804 -0.380 1.00 0.00 604 ASN A C 20
ATOM 23240 O O . ASN A 1 69 ? 7.432 9.030 -1.249 1.00 0.00 604 ASN A O 20
ATOM 23251 N N . PRO A 1 70 ? 6.909 8.856 0.935 1.00 0.00 605 PRO A N 20
ATOM 23252 C CA . PRO A 1 70 ? 8.268 9.183 1.400 1.00 0.00 605 PRO A CA 20
ATOM 23253 C C . PRO A 1 70 ? 9.313 8.182 0.923 1.00 0.00 605 PRO A C 20
ATOM 23254 O O . PRO A 1 70 ? 10.508 8.469 0.908 1.00 0.00 605 PRO A O 20
ATOM 23265 N N . ILE A 1 71 ? 8.852 7.000 0.554 1.00 0.00 606 ILE A N 20
ATOM 23266 C CA . ILE A 1 71 ? 9.730 5.942 0.101 1.00 0.00 606 ILE A CA 20
ATOM 23267 C C . ILE A 1 71 ? 9.889 6.001 -1.423 1.00 0.00 606 ILE A C 20
ATOM 23268 O O . ILE A 1 71 ? 10.992 5.869 -1.946 1.00 0.00 606 ILE A O 20
ATOM 23284 N N . ILE A 1 72 ? 8.779 6.263 -2.111 1.00 0.00 607 ILE A N 20
ATOM 23285 C CA . ILE A 1 72 ? 8.708 6.246 -3.568 1.00 0.00 607 ILE A CA 20
ATOM 23286 C C . ILE A 1 72 ? 9.594 7.320 -4.199 1.00 0.00 607 ILE A C 20
ATOM 23287 O O . ILE A 1 72 ? 9.956 7.232 -5.374 1.00 0.00 607 ILE A O 20
ATOM 23303 N N . SER A 1 73 ? 9.984 8.301 -3.402 1.00 0.00 608 SER A N 20
ATOM 23304 C CA . SER A 1 73 ? 10.797 9.404 -3.884 1.00 0.00 608 SER A CA 20
ATOM 23305 C C . SER A 1 73 ? 12.211 8.955 -4.279 1.00 0.00 608 SER A C 20
ATOM 23306 O O . SER A 1 73 ? 13.012 9.766 -4.747 1.00 0.00 608 SER A O 20
ATOM 23314 N N . GLY A 1 74 ? 12.514 7.670 -4.110 1.00 0.00 609 GLY A N 20
ATOM 23315 C CA . GLY A 1 74 ? 13.799 7.153 -4.532 1.00 0.00 609 GLY A CA 20
ATOM 23316 C C . GLY A 1 74 ? 13.620 5.892 -5.335 1.00 0.00 609 GLY A C 20
ATOM 23317 O O . GLY A 1 74 ? 14.558 5.119 -5.542 1.00 0.00 609 GLY A O 20
ATOM 23321 N N . LEU A 1 75 ? 12.393 5.692 -5.785 1.00 0.00 610 LEU A N 20
ATOM 23322 C CA . LEU A 1 75 ? 11.999 4.477 -6.468 1.00 0.00 610 LEU A CA 20
ATOM 23323 C C . LEU A 1 75 ? 11.669 4.772 -7.919 1.00 0.00 610 LEU A C 20
ATOM 23324 O O . LEU A 1 75 ? 10.599 5.359 -8.175 1.00 0.00 610 LEU A O 20
#

Secondary structure (DSSP, 8-state):
-HHHHHHHHHHHHHHHHTSTTGGGTS-HHHHHHHHHHHHHHHHHHTT-TT--HHHHHHHHHHHHHHHHHHHTT-

Radius of gyration: 12.01 Å; Cα contacts (8 Å, |Δi|>4): 68; chains: 1; bounding box: 37×19×16 Å

Organism: Homo sapiens (NCBI:txid9606)

GO terms:
  GO:0005576 extracellular region (C, IDA)
  GO:0048018 receptor ligand activity (F, IDA)
  GO:0001664 G protein-coupled receptor binding (F, IDA)
  GO:0030968 endoplasmic reticulum unfolded protein response (P, IDA)
  GO:0031397 negative regulation of protein ubiquitination (P, IDA)
  GO:1901029 negative regulation of mitochondrial outer membrane permeabilization involved in apoptotic signaling pathway (P, IDA)
  GO:0033120 positive regulation of RNA splicing (P, IDA)
  GO:1902236 negative regulation of endoplasmic reticulum stress-induced intrinsic apoptotic signaling pathway (P, IDA)
  GO:0034599 cellular response to oxidative stress (P, TAS)
  GO:0050821 protein stabilization (P, TAS)
  GO:0034620 cellular response to unfolded protein (P, IMP)
  GO:0005515 protein binding (F, IPI)
  GO:0031625 ubiquitin protein ligase binding (F, IPI)
  GO:0051787 misfolded protein binding (F, IDA)
  GO:0034605 cellular response to heat (P, IDA)
  GO:0005813 centrosome (C, IDA)
  GO:0003714 transcription corepressor activity (F, IDA)
  GO:0008180 COP9 signalosome (C, IDA)
  GO:0032436 positive regulation of proteasomal ubiquitin-dependent protein catabolic process (P, IDA)
  GO:0000122 negative regulation of transcription by RNA polymerase II (P, IDA)

Nearest PDB structures (foldseek):
  2lmg-assembly1_A  TM=1.004E+00  e=7.685E-10  Homo sapiens
  3lof-assembly1_A  TM=9.518E-01  e=7.321E-08  Homo sapiens
  4po2-assembly1_A  TM=9.662E-01  e=1.313E-07  Homo sapiens
  4po2-assembly2_B  TM=9.357E-01  e=1.476E-07  Homo sapiens
  6zhi-assembly4_C  TM=9.206E-01  e=1.793E-03  Plasmodium falciparum 3D7

Sequence (74 aa):
SAKNALESYAFNMKSAVEDEGLKGKISEADKKKVLDKCQEVISWLDANTLAEKDEFEHKRKELEQVCNPIISGLSAKNALESYAFNMKSAVEDEGLKGKISEADKKKVLDKCQEVISWLDANTLAEKDEFEHKRKELEQVCNPIISGLSAKNALESYAFNMKSAVEDEGLKGKISEADKKKVLDKCQEVISWLDANTLAEKDEFEHKRKELEQVCNPIISGLSAKNALESYAFNMKSAVEDEGLKGKISEADKKKVLDKCQEVISWLDANTLAEKDEFEHKRKELEQVCNPIISGLSAKNALESYAFNMKSAVEDEGLKGKISEADKKKVLDKCQEVISWLDANTLAEKDEFEHKRKELEQVCNPIISGLSAKNALESYAFNMKSAVEDEGLKGKISEADKKKVLDKCQEVISWLDANTLAEKDEFEHKRKELEQVCNPIISGLSAKNALESYAFNMKSAVEDEGLKGKISEADKKKVLDKCQEVISWLDANTLAEKDEFEHKRKELEQVCNPIISGLSAKNALESYAFNMKSAVEDEGLKGKISEADKKKVLDKCQEVISWLDANTLAEKDEFEHKRKELEQVCNPIISGLSAKNALESYAFNMKSAVEDEGLKGKISEADKKKVLDKCQEVISWLDANTLAEKDEFEHKRKELEQVCNPIISGLSAKNALESYAFNMKSAVEDEGLKGKISEADKKKVLDKCQEVISWLDANTLAEKDEFEHKRKELEQVCNPIISGLSAKNALESYAFNMKSAVEDEGLKGKISEADKKKVLDKCQEVISWLDANTLAEKDEFEHKRKELEQVCNPIISGLSAKNALESYAFNMKSAVEDEGLKGKISEADKKKVLDKCQEVISWLDANTLAEKDEFEHKRKELEQVCNPIISGLSAKNALESYAFNMKSAVEDEGLKGKISEADKKKVLDKCQEVISWLDANTLAEKDEFEHKRKELEQVCNPIISGLSAKNALESYAFNMKSAVEDEGLKGKISEADKKKVLDKCQEVISWLDANTLAEKDEFEHKRKELEQVCNPIISGLSAKNALESYAFNMKSAVEDEGLKGKISEADKKKVLDKCQEVISWLDANTLAEKDEFEHKRKELEQVCNPIISGLSAKNALESYAFNMKSAVEDEGLKGKISEADKKKVLDKCQEVISWLDANTLAEKDEFEHKRKELEQVCNPIISGLSAKNALESYAFNMKSAVEDEGLKGKISEADKKKVLDKCQEVISWLDANTLAEKDEFEHKRKELEQVCNPIISGLSAKNALESYAFNMKSAVEDEGLKGKISEADKKKVLDKCQEVISWLDANTLAEKDEFEHKRKELEQVCNPIISGLSAKNALESYAFNMKSAVEDEGLKGKISEADKKKVLDKCQEVISWLDANTLAEKDEFEHKRKELEQVCNPIISGLSAKNALESYAFNMKSAVEDEGLKGKISEADKKKVLDKCQEVISWLDANTLAEKDEFEHKRKELEQVCNPIISGL

CATH classification: 1.20.1270.10

Solvent-accessible surface area: 4643 Å² total; per-residue (Å²): 122,21,49,92,46,0,48,60,64,0,101,87,29,50,62,24,0,98,55,157,37,45,112,64,139,15,65,139,68,29,36,141,97,0,22,106,21,0,91,86,0,21,69,50,0,117,70,62,63,150,25,125,150,100,70,7,62,109,23,76,103,39,0,58,124,20,3,86,69,4,69,90,60,92

InterPro domains:
  IPR013126 Heat shock protein 70 family [PF00012] (6-611)
  IPR013126 Heat shock protein 70 family [PTHR19375] (6-576)
  IPR018181 Heat shock protein 70, conserved site [PS00297] (9-16)
  IPR018181 Heat shock protein 70, conserved site [PS00329] (197-210)
  IPR018181 Heat shock protein 70, conserved site [PS01036] (334-348)
  IPR029047 Heat shock protein 70kD, peptide-binding domain superfamily [G3DSA:2.60.34.10] (385-539)
  IPR029047 Heat shock protein 70kD, peptide-binding domain superfamily [SSF100920] (386-543)
  IPR029048 Heat shock protein 70kD, C-terminal domain superfamily [G3DSA:1.20.1270.10] (540-613)
  IPR029048 Heat shock protein 70kD, C-terminal domain superfamily [SSF100934] (538-619)
  IPR043129 ATPase, nucleotide binding domain [SSF53067] (6-187)
  IPR043129 ATPase, nucleotide binding domain [SSF53067] (190-382)